Protein AF-A0A0V0XLT7-F1 (afdb_monomer)

Nearest PDB structures (foldseek):
  6m1y-assembly1_B  TM=7.446E-01  e=1.730E-56  Homo sapiens
  6kkr-assembly1_A  TM=8.829E-01  e=4.421E-25  Homo sapiens
  6ukn-assembly1_A  TM=8.684E-01  e=2.145E-23  Mus musculus
  6vwa-assembly1_A-2  TM=8.518E-01  e=2.299E-24  Caenorhabditis elegans
  6vw9-assembly1_A-2  TM=9.001E-01  e=5.705E-21  Caenorhabditis elegans

Sequence (869 aa):
LYSSLLQYLLHVLSFLSSLFTSARSYPVGDRLIKPNVLDFSNNISSWCSKAENGSIWSSYCTYDNDLSQVICDDYFNQSDVTVVPGIPGFSNTLLWENMAQNYMNYGDVTPNSPGNHRREVTQDLTTSFFILLAIFYPSVTGIFTGANMSGDLKNPHKSLPIGTIAAQITTSFIYLSLVLIFGGTMHGALLRDKYGESLRGDMVVALMGWPSKWVILIGSFTSTFGAALQCLCSAPRLLQSIAKDDVIPFLRIFGRVTRYNEPFNALLITTAVAEGAILIGGIDYIAPVVDFFFLMCYCFVNLVCAMQTLMNAPNWRPRYQLYHWSLSLLGALLCLFIMFATHWYYAIVYSLLQIEDDQNQHPKNWRPQLLVLLKMDEKRENVNAKMLQLAGQLKAGQGLTIVASIVEGDPGYVEDRKMAEAIKQDLKKQLKEAKVRGFINVVLCEHLSENISTLIQSIGIGGLRPNTVIVGWPSSWKDSVHQQDDDYWNFLDAVHRAATVDMCLLVPKGLPQFPEPGDRMQGTIDVWWIIHDGGLLVLLPFLLRQHKVWRQCKLRIFTVAQLHDNSVKMKEDLENWVYQLRINASVDVVELADSTISAYTYERTLMMEGRTRLALDLHLSSRQLLQEPQLLVDRHRSRPKSAKVDGSLADKSKGDCEQGNKLLQKSVTVPIDGYEKRMSLSLQHLKFYSAGKSAKAEPERVEKEKASVKEYDIEEEDDDRDETDGDDAEEEDIEEIYVEGESGKKNRNSSSTEMGKEGTENGSHFKGTSNESSRVRFAVDENRKDSRSTKFANLDQRKVRKMHTAMKLNKAIKDKSSLSQLVIVNLPRPPKLRQGLANYIEYLEALTEGLDRVLLVRGSGKEVITIYS

Radius of gyration: 47.1 Å; Cα contacts (8 Å, |Δi|>4): 971; chains: 1; bounding box: 87×83×184 Å

Foldseek 3Di:
DVVLVVVVVLVVVFLPDAQVLFFKFKDFAQFTWFCVLFDPPDDPVQRFDCDPVGSVVVVFWDQDPVVRDIDGDPSNVPTHIDIGRQFNFFDPVLLVVLVDDFFDAFQARGHPHHDDVVITQTDHHGDDPLLVVLLCLVLQDDLCVLVLCCVVDPCNLPCNVVVSVVVNVSSVVVVVVVVSRCSRGGHNSCVRRCQCSSRVRQDSVLSSGPPHSVVVVVVVVVVVVVVVVSCLQRQLVVLLVVLVVCPDVVSVLQVDADPVRGRVVSSVVVVVVVVVLVVVDDSSVSRNVVLLVRLVVLLVVLVVLLVCVVVVPVPDDDPDPPDDSVVSVVSNVVSLVSNCSNPVPVSVVVVVVPPPDDDDDDDLADDFAEEEEDEDDPPPVLLLLLSLLLVCLQQVQDAEYEYEYEDEDDPVDPVVVVVQVVVLVVVVVSNVVSVHDYHYYYHYDNDLLVVLLVCQPVDADDPGHGQEYEDEDDDCCPPVVPVVDVSLVSRLSNQQSCLVVLGKYKYKDQSVLHDGLVAADAEEEEQECEAQQQCVSVQRLLSSCVRRRCVNHAYEYEYEDEPQFPQVVLLVLVVVLCVVQVNRYHYHYDYDYCLLSVLPVVVRVVLVVVLVVLCVVVVDDPLLCSNGSNNRRVVRDDDPDPDDDDDDDDDDDDDDPDCPVPCVVVPPDDPPPPPVVPVVVVVVVPPPDDDDDDDDDDDDDDDDDDDDDDDDDDDDDDDDDDDDDDDDDDDDDDDDDDDPDDDDDDDDDDDDDDDDDDDDDDDDDDDDDDDDDDDDDDDDDPPVVVVVVVVVVVVVVVLVSLLVSLLVQLVVCCVPPLPGPEYEYEQRNQDPDPVRSVSRVSSVCSNCPNHNIYIHIDGSSNRHRSHND

Structure (mmCIF, N/CA/C/O backbone):
data_AF-A0A0V0XLT7-F1
#
_entry.id   AF-A0A0V0XLT7-F1
#
loop_
_atom_site.group_PDB
_atom_site.id
_atom_site.type_symbol
_atom_site.label_atom_id
_atom_site.label_alt_id
_atom_site.label_comp_id
_atom_site.label_asym_id
_atom_site.label_entity_id
_atom_site.label_seq_id
_atom_site.pdbx_PDB_ins_code
_atom_site.Cartn_x
_atom_site.Cartn_y
_atom_site.Cartn_z
_atom_site.occupancy
_atom_site.B_iso_or_equiv
_atom_site.auth_seq_id
_atom_site.auth_comp_id
_atom_site.auth_asym_id
_atom_site.auth_atom_id
_atom_site.pdbx_PDB_model_num
ATOM 1 N N . LEU A 1 1 ? 35.461 5.847 -18.952 1.00 36.78 1 LEU A N 1
ATOM 2 C CA . LEU A 1 1 ? 36.142 7.165 -18.976 1.00 36.78 1 LEU A CA 1
ATOM 3 C C . LEU A 1 1 ? 37.367 7.152 -19.885 1.00 36.78 1 LEU A C 1
ATOM 5 O O . LEU A 1 1 ? 37.138 7.401 -21.053 1.00 36.78 1 LEU A O 1
ATOM 9 N N . TYR A 1 2 ? 38.594 6.800 -19.467 1.00 28.77 2 TYR A N 1
ATOM 10 C CA . TYR A 1 2 ? 39.757 6.844 -20.388 1.00 28.77 2 TYR A CA 1
ATOM 11 C C . TYR A 1 2 ? 39.589 5.974 -21.651 1.00 28.77 2 TYR A C 1
ATOM 13 O O . TYR A 1 2 ? 39.738 6.487 -22.753 1.00 28.77 2 TYR A O 1
ATOM 21 N N . SER A 1 3 ? 39.167 4.709 -21.506 1.00 31.88 3 SER A N 1
ATOM 22 C CA . SER A 1 3 ? 38.790 3.851 -22.648 1.00 31.88 3 SER A CA 1
ATOM 23 C C . SER A 1 3 ? 37.706 4.505 -23.510 1.00 31.88 3 SER A C 1
ATOM 25 O O . SER A 1 3 ? 37.871 4.635 -24.711 1.00 31.88 3 SER A O 1
ATOM 27 N N . SER A 1 4 ? 36.623 4.978 -22.889 1.00 41.06 4 SER A N 1
ATOM 28 C CA . SER A 1 4 ? 35.464 5.584 -23.562 1.00 41.06 4 SER A CA 1
ATOM 29 C C . SER A 1 4 ? 35.808 6.858 -24.345 1.00 41.06 4 SER A C 1
ATOM 31 O O . SER A 1 4 ? 35.236 7.104 -25.397 1.00 41.06 4 SER A O 1
ATOM 33 N N . LEU A 1 5 ? 36.739 7.669 -23.837 1.00 36.44 5 LEU A N 1
ATOM 34 C CA . LEU A 1 5 ? 37.145 8.944 -24.431 1.00 36.44 5 LEU A CA 1
ATOM 35 C C . LEU A 1 5 ? 38.176 8.729 -25.551 1.00 36.44 5 LEU A C 1
ATOM 37 O O . LEU A 1 5 ? 38.115 9.408 -26.572 1.00 36.44 5 LEU A O 1
ATOM 41 N N . LEU A 1 6 ? 39.036 7.711 -25.420 1.00 36.50 6 LEU A N 1
ATOM 42 C CA . LEU A 1 6 ? 39.857 7.199 -26.521 1.00 36.50 6 LEU A CA 1
ATOM 43 C C . LEU A 1 6 ? 38.979 6.616 -27.642 1.00 36.50 6 LEU A C 1
ATOM 45 O O . LEU A 1 6 ? 39.237 6.859 -28.814 1.00 36.50 6 LEU A O 1
ATOM 49 N N . GLN A 1 7 ? 37.909 5.905 -27.282 1.00 45.72 7 GLN A N 1
ATOM 50 C CA . GLN A 1 7 ? 36.934 5.335 -28.214 1.00 45.72 7 GLN A CA 1
ATOM 51 C C . GLN A 1 7 ? 36.078 6.421 -28.882 1.00 45.72 7 GLN A C 1
ATOM 53 O O . GLN A 1 7 ? 35.756 6.292 -30.054 1.00 45.72 7 GLN A O 1
ATOM 58 N N . TYR A 1 8 ? 35.786 7.529 -28.192 1.00 48.22 8 TYR A N 1
ATOM 59 C CA . TYR A 1 8 ? 35.144 8.710 -28.780 1.00 48.22 8 TYR A CA 1
ATOM 60 C C . TYR A 1 8 ? 36.070 9.448 -29.760 1.00 48.22 8 TYR A C 1
ATOM 62 O O . TYR A 1 8 ? 35.645 9.786 -30.861 1.00 48.22 8 TYR A O 1
ATOM 70 N N . LEU A 1 9 ? 37.350 9.632 -29.410 1.00 38.97 9 LEU A N 1
ATOM 71 C CA . LEU A 1 9 ? 38.367 10.162 -30.329 1.00 38.97 9 LEU A CA 1
ATOM 72 C C . LEU A 1 9 ? 38.540 9.263 -31.559 1.00 38.97 9 LEU A C 1
ATOM 74 O O . LEU A 1 9 ? 38.545 9.768 -32.677 1.00 38.97 9 LEU A O 1
ATOM 78 N N . LEU A 1 10 ? 38.610 7.942 -31.367 1.00 42.56 10 LEU A N 1
ATOM 79 C CA . LEU A 1 10 ? 38.635 6.966 -32.457 1.00 42.56 10 LEU A CA 1
ATOM 80 C C . LEU A 1 10 ? 37.351 7.008 -33.291 1.00 42.56 10 LEU A C 1
ATOM 82 O O . LEU A 1 10 ? 37.459 6.986 -34.508 1.00 42.56 10 LEU A O 1
ATOM 86 N N . HIS A 1 11 ? 36.164 7.145 -32.691 1.00 51.47 11 HIS A N 1
ATOM 87 C CA . HIS A 1 11 ? 34.913 7.285 -33.440 1.00 51.47 11 HIS A CA 1
ATOM 88 C C . HIS A 1 11 ? 34.909 8.550 -34.303 1.00 51.47 11 HIS A C 1
ATOM 90 O O . HIS A 1 11 ? 34.746 8.439 -35.515 1.00 51.47 11 HIS A O 1
ATOM 96 N N . VAL A 1 12 ? 35.161 9.728 -33.722 1.00 48.09 12 VAL A N 1
ATOM 97 C CA . VAL A 1 12 ? 35.169 11.008 -34.457 1.00 48.09 12 VAL A CA 1
ATOM 98 C C . VAL A 1 12 ? 36.240 11.031 -35.556 1.00 48.09 12 VAL A C 1
ATOM 100 O O . VAL A 1 12 ? 35.976 11.533 -36.645 1.00 48.09 12 VAL A O 1
ATOM 103 N N . LEU A 1 13 ? 37.416 10.438 -35.319 1.00 42.22 13 LEU A N 1
ATOM 104 C CA . LEU A 1 13 ? 38.449 10.281 -36.351 1.00 42.22 13 LEU A CA 1
ATOM 105 C C . LEU A 1 13 ? 38.097 9.207 -37.393 1.00 42.22 13 LEU A C 1
ATOM 107 O O . LEU A 1 13 ? 38.554 9.306 -38.529 1.00 42.22 13 LEU A O 1
ATOM 111 N N . SER A 1 14 ? 37.291 8.199 -37.041 1.00 47.53 14 SER A N 1
ATOM 112 C CA . SER A 1 14 ? 36.995 7.080 -37.942 1.00 47.53 14 SER A CA 1
ATOM 113 C C . SER A 1 14 ? 35.944 7.377 -39.012 1.00 47.53 14 SER A C 1
ATOM 115 O O . SER A 1 14 ? 35.975 6.720 -40.043 1.00 47.53 14 SER A O 1
ATOM 117 N N . PHE A 1 15 ? 35.065 8.367 -38.811 1.00 52.28 15 PHE A N 1
ATOM 118 C CA . PHE A 1 15 ? 33.992 8.726 -39.756 1.00 52.28 15 PHE A CA 1
ATOM 119 C C . PHE A 1 15 ? 34.430 9.670 -40.899 1.00 52.28 15 PHE A C 1
ATOM 121 O O . PHE A 1 15 ? 33.603 10.093 -41.708 1.00 52.28 15 PHE A O 1
ATOM 128 N N . LEU A 1 16 ? 35.720 10.014 -41.000 1.00 50.41 16 LEU A N 1
ATOM 129 C CA . LEU A 1 16 ? 36.264 10.883 -42.054 1.00 50.41 16 LEU A CA 1
ATOM 130 C C . LEU A 1 16 ? 36.495 10.116 -43.372 1.00 50.41 16 LEU A C 1
ATOM 132 O O . LEU A 1 16 ? 37.629 9.890 -43.797 1.00 50.41 16 LEU A O 1
ATOM 136 N N . SER A 1 17 ? 35.411 9.740 -44.056 1.00 50.38 17 SER A N 1
ATOM 137 C CA . SER A 1 17 ? 35.487 9.214 -45.423 1.00 50.38 17 SER A CA 1
ATOM 138 C C . SER A 1 17 ? 35.945 10.307 -46.395 1.00 50.38 17 SER A C 1
ATOM 140 O O . SER A 1 17 ? 35.253 11.309 -46.580 1.00 50.38 17 SER A O 1
ATOM 142 N N . SER A 1 18 ? 37.085 10.113 -47.064 1.00 50.75 18 SER A N 1
ATOM 143 C CA . SER A 1 18 ? 37.501 11.016 -48.144 1.00 50.75 18 SER A CA 1
ATOM 144 C C . SER A 1 18 ? 36.585 10.867 -49.366 1.00 50.75 18 SER A C 1
ATOM 146 O O . SER A 1 18 ? 36.135 9.757 -49.671 1.00 50.75 18 SER A O 1
ATOM 148 N N . LEU A 1 19 ? 36.371 11.956 -50.117 1.00 50.56 19 LEU A N 1
ATOM 149 C CA . LEU A 1 19 ? 35.536 11.963 -51.331 1.00 50.56 19 LEU A CA 1
ATOM 150 C C . LEU A 1 19 ? 35.956 10.892 -52.362 1.00 50.56 19 LEU A C 1
ATOM 152 O O . LEU A 1 19 ? 35.127 10.387 -53.113 1.00 50.56 19 LEU A O 1
ATOM 156 N N . PHE A 1 20 ? 37.245 10.537 -52.386 1.00 47.31 20 PHE A N 1
ATOM 157 C CA . PHE A 1 20 ? 37.838 9.576 -53.321 1.00 47.31 20 PHE A CA 1
ATOM 158 C C . PHE A 1 20 ? 37.657 8.107 -52.913 1.00 47.31 20 PHE A C 1
ATOM 160 O O . PHE A 1 20 ? 37.746 7.228 -53.766 1.00 47.31 20 PHE A O 1
ATOM 167 N N . THR A 1 21 ? 37.398 7.832 -51.633 1.00 57.19 2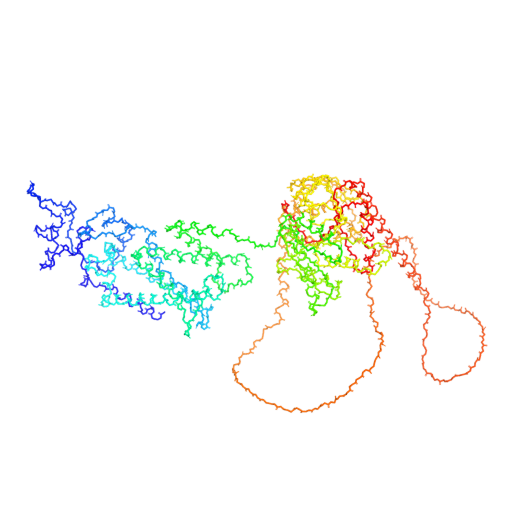1 THR A N 1
ATOM 168 C CA . THR A 1 21 ? 37.197 6.474 -51.087 1.00 57.19 21 THR A CA 1
ATOM 169 C C . THR A 1 21 ? 35.723 6.114 -50.886 1.00 57.19 21 THR A C 1
ATOM 171 O O . THR A 1 21 ? 35.419 5.013 -50.438 1.00 57.19 21 THR A O 1
ATOM 174 N N . SER A 1 22 ? 34.808 7.039 -51.184 1.00 64.25 22 SER A N 1
ATOM 175 C CA . SER A 1 22 ? 33.370 6.872 -50.968 1.00 64.25 22 SER A CA 1
ATOM 176 C C . SER A 1 22 ? 32.734 5.901 -51.969 1.00 64.25 22 SER A C 1
ATOM 178 O O . SER A 1 22 ? 33.024 5.940 -53.169 1.00 64.25 22 SER A O 1
ATOM 180 N N . ALA A 1 23 ? 31.833 5.042 -51.484 1.00 67.94 23 ALA A N 1
ATOM 181 C CA . ALA A 1 23 ? 31.041 4.163 -52.337 1.00 67.94 23 ALA A CA 1
ATOM 182 C C . ALA A 1 23 ? 30.078 4.993 -53.207 1.00 67.94 23 ALA A C 1
ATOM 184 O O . ALA A 1 23 ? 29.431 5.926 -52.727 1.00 67.94 23 ALA A O 1
ATOM 185 N N . ARG A 1 24 ? 29.987 4.669 -54.501 1.00 76.56 24 ARG A N 1
ATOM 186 C CA . ARG A 1 24 ? 29.128 5.388 -55.453 1.00 76.56 24 ARG A CA 1
ATOM 187 C C . ARG A 1 24 ? 27.740 4.764 -55.498 1.00 76.56 24 ARG A C 1
ATOM 189 O O . ARG A 1 24 ? 27.619 3.549 -55.614 1.00 76.56 24 ARG A O 1
ATOM 196 N N . SER A 1 25 ? 26.730 5.622 -55.459 1.00 76.75 25 SER A N 1
ATOM 197 C CA . SER A 1 25 ? 25.330 5.284 -55.698 1.00 76.75 25 SER A CA 1
ATOM 198 C C . SER A 1 25 ? 24.902 5.772 -57.084 1.00 76.75 25 SER A C 1
ATOM 200 O O . SER A 1 25 ? 25.483 6.714 -57.635 1.00 76.75 25 SER A O 1
ATOM 202 N N . TYR A 1 26 ? 23.894 5.111 -57.645 1.00 77.06 26 TYR A N 1
ATOM 203 C CA . TYR A 1 26 ? 23.425 5.329 -59.011 1.00 77.06 26 TYR A CA 1
ATOM 204 C C . TYR A 1 26 ? 21.916 5.618 -59.005 1.00 77.06 26 TYR A C 1
ATOM 206 O O . TYR A 1 26 ? 21.124 4.698 -59.212 1.00 77.06 26 TYR A O 1
ATOM 214 N N . PRO A 1 27 ? 21.498 6.852 -58.673 1.00 79.19 27 PRO A N 1
ATOM 215 C CA . PRO A 1 27 ? 20.092 7.232 -58.699 1.00 79.19 27 PRO A CA 1
ATOM 216 C C . PRO A 1 27 ? 19.578 7.581 -60.110 1.00 79.19 27 PRO A C 1
ATOM 218 O O . PRO A 1 27 ? 20.295 8.143 -60.944 1.00 79.19 27 PRO A O 1
ATOM 221 N N . VAL A 1 28 ? 18.295 7.289 -60.341 1.00 78.94 28 VAL A N 1
ATOM 222 C CA . VAL A 1 28 ? 17.458 7.883 -61.401 1.00 78.94 28 VAL A CA 1
ATOM 223 C C . VAL A 1 28 ? 16.572 8.914 -60.704 1.00 78.94 28 VAL A C 1
ATOM 225 O O . VAL A 1 28 ? 15.707 8.541 -59.909 1.00 78.94 28 VAL A O 1
ATOM 228 N N . GLY A 1 29 ? 16.829 10.205 -60.929 1.00 81.81 29 GLY A N 1
ATOM 229 C CA . GLY A 1 29 ? 16.233 11.281 -60.132 1.00 81.81 29 GLY A CA 1
ATOM 230 C C . GLY A 1 29 ? 16.504 11.089 -58.635 1.00 81.81 29 GLY A C 1
ATOM 231 O O . GLY A 1 29 ? 17.655 11.046 -58.211 1.00 81.81 29 GLY A O 1
ATOM 232 N N . ASP A 1 30 ? 15.435 10.909 -57.857 1.00 78.56 30 ASP A N 1
ATOM 233 C CA . ASP A 1 30 ? 15.488 10.696 -56.401 1.00 78.56 30 ASP A CA 1
ATOM 234 C C . ASP A 1 30 ? 15.433 9.208 -55.993 1.00 78.56 30 ASP A C 1
ATOM 236 O O . ASP A 1 30 ? 15.445 8.881 -54.801 1.00 78.56 30 ASP A O 1
ATOM 240 N N . ARG A 1 31 ? 15.335 8.282 -56.960 1.00 86.12 31 ARG A N 1
ATOM 241 C CA . ARG A 1 31 ? 15.163 6.842 -56.710 1.00 86.12 31 ARG A CA 1
ATOM 242 C C . ARG A 1 31 ? 16.490 6.093 -56.778 1.00 86.12 31 ARG A C 1
ATOM 244 O O . ARG A 1 31 ? 17.187 6.139 -57.791 1.00 86.12 31 ARG A O 1
ATOM 251 N N . LEU A 1 32 ? 16.812 5.340 -55.724 1.00 85.62 32 LEU A N 1
ATOM 252 C CA . LEU A 1 32 ? 17.970 4.441 -55.700 1.00 85.62 32 LEU A CA 1
ATOM 253 C C . LEU A 1 32 ? 17.684 3.135 -56.453 1.00 85.62 32 LEU A C 1
ATOM 255 O O . LEU A 1 32 ? 16.670 2.476 -56.219 1.00 85.62 32 LEU A O 1
ATOM 259 N N . ILE A 1 33 ? 18.620 2.746 -57.320 1.00 86.06 33 ILE A N 1
ATOM 260 C CA . ILE A 1 33 ? 18.563 1.526 -58.134 1.00 86.06 33 ILE A CA 1
ATOM 261 C C . ILE A 1 33 ? 19.381 0.415 -57.465 1.00 86.06 33 ILE A C 1
ATOM 263 O O . ILE A 1 33 ? 20.447 0.666 -56.894 1.00 86.06 33 ILE A O 1
ATOM 267 N N . LYS A 1 34 ? 18.922 -0.835 -57.579 1.00 85.12 34 LYS A N 1
ATOM 268 C CA . LYS A 1 34 ? 19.691 -2.016 -57.170 1.00 85.12 34 LYS A CA 1
ATOM 269 C C . LYS A 1 34 ? 20.833 -2.283 -58.170 1.00 85.12 34 LYS A C 1
ATOM 271 O O . LYS A 1 34 ? 20.585 -2.350 -59.374 1.00 85.12 34 LYS A O 1
ATOM 276 N N . PRO A 1 35 ? 22.074 -2.536 -57.720 1.00 75.44 35 PRO A N 1
ATOM 277 C CA . PRO A 1 35 ? 23.236 -2.716 -58.591 1.00 75.44 35 PRO A CA 1
ATOM 278 C C . PRO A 1 35 ? 23.155 -3.976 -59.463 1.00 75.44 35 PRO A C 1
ATOM 280 O O . PRO A 1 35 ? 23.886 -4.069 -60.439 1.00 75.44 35 PRO A O 1
ATOM 283 N N . ASN A 1 36 ? 22.252 -4.916 -59.166 1.00 72.19 36 ASN A N 1
ATOM 284 C CA . ASN A 1 36 ? 21.985 -6.087 -60.009 1.00 72.19 36 ASN A CA 1
ATOM 285 C C . ASN A 1 36 ? 21.353 -5.722 -61.369 1.00 72.19 36 ASN A C 1
ATOM 287 O O . ASN A 1 36 ? 21.344 -6.550 -62.274 1.00 72.19 36 ASN A O 1
ATOM 291 N N . VAL A 1 37 ? 20.827 -4.500 -61.509 1.00 72.88 37 VAL A N 1
ATOM 292 C CA . VAL A 1 37 ? 20.315 -3.933 -62.770 1.00 72.88 37 VAL A CA 1
ATOM 293 C C . VAL A 1 37 ? 21.447 -3.324 -63.615 1.00 72.88 37 VAL A C 1
ATOM 295 O O . VAL A 1 37 ? 21.259 -3.035 -64.791 1.00 72.88 37 VAL A O 1
ATOM 298 N N . LEU A 1 38 ? 22.634 -3.121 -63.031 1.00 71.38 38 LEU A N 1
ATOM 299 C CA . LEU A 1 38 ? 23.757 -2.427 -63.658 1.00 71.38 38 LEU A CA 1
ATOM 300 C C . LEU A 1 38 ? 24.786 -3.428 -64.190 1.00 71.38 38 LEU A C 1
ATOM 302 O O . LEU A 1 38 ? 25.390 -4.190 -63.433 1.00 71.38 38 LEU A O 1
ATOM 306 N N . ASP A 1 39 ? 25.040 -3.382 -65.496 1.00 65.56 39 ASP A N 1
ATOM 307 C CA . ASP A 1 39 ? 26.125 -4.152 -66.108 1.00 65.56 39 ASP A CA 1
ATOM 308 C C . ASP A 1 39 ? 27.479 -3.451 -65.903 1.00 65.56 39 ASP A C 1
ATOM 310 O O . ASP A 1 39 ? 27.832 -2.508 -66.613 1.00 65.56 39 ASP A O 1
ATOM 314 N N . PHE A 1 40 ? 28.252 -3.939 -64.929 1.00 64.88 40 PHE A N 1
ATOM 315 C CA . PHE A 1 40 ? 29.588 -3.435 -64.596 1.00 64.88 40 PHE A CA 1
ATOM 316 C C . PHE A 1 40 ? 30.711 -3.909 -65.546 1.00 64.88 40 PHE A C 1
ATOM 318 O O . PHE A 1 40 ? 31.878 -3.632 -65.268 1.00 64.88 40 PHE A O 1
ATOM 325 N N . SER A 1 41 ? 30.412 -4.636 -66.631 1.00 58.34 41 SER A N 1
ATOM 326 C CA . SER A 1 41 ? 31.438 -5.195 -67.534 1.00 58.34 41 SER A CA 1
ATOM 327 C C . SER A 1 41 ? 32.079 -4.167 -68.480 1.00 58.34 41 SER A C 1
ATOM 329 O O . SER A 1 41 ? 33.239 -4.322 -68.864 1.00 58.34 41 SER A O 1
ATOM 331 N N . ASN A 1 42 ? 31.343 -3.109 -68.833 1.00 57.81 42 ASN A N 1
ATOM 332 C CA . ASN A 1 42 ? 31.775 -2.073 -69.775 1.00 57.81 42 ASN A CA 1
ATOM 333 C C . ASN A 1 42 ? 32.411 -0.849 -69.079 1.00 57.81 42 ASN A C 1
ATOM 335 O O . ASN A 1 42 ? 32.668 -0.849 -67.878 1.00 57.81 42 ASN A O 1
ATOM 339 N N . ASN A 1 43 ? 32.713 0.207 -69.839 1.00 59.00 43 ASN A N 1
ATOM 340 C CA . ASN A 1 43 ? 33.399 1.408 -69.346 1.00 59.00 43 ASN A CA 1
ATOM 341 C C . ASN A 1 43 ? 32.545 2.195 -68.323 1.00 59.00 43 ASN A C 1
ATOM 343 O O . ASN A 1 43 ? 31.328 2.270 -68.479 1.00 59.00 43 ASN A O 1
ATOM 347 N N . ILE A 1 44 ? 33.164 2.861 -67.336 1.00 57.78 44 ILE A N 1
ATOM 348 C CA . ILE A 1 44 ? 32.462 3.531 -66.209 1.00 57.78 44 ILE A CA 1
ATOM 349 C C . ILE A 1 44 ? 31.389 4.538 -66.676 1.00 57.78 44 ILE A C 1
ATOM 351 O O . ILE A 1 44 ? 30.345 4.680 -66.044 1.00 57.78 44 ILE A O 1
ATOM 355 N N . SER A 1 45 ? 31.623 5.222 -67.799 1.00 54.28 45 SER A N 1
ATOM 356 C CA . SER A 1 45 ? 30.690 6.184 -68.405 1.00 54.28 45 SER A CA 1
ATOM 357 C C . SER A 1 45 ? 29.467 5.553 -69.087 1.00 54.28 45 SER A C 1
ATOM 359 O O . SER A 1 45 ? 28.520 6.268 -69.394 1.00 54.28 45 SER A O 1
ATOM 361 N N . SER A 1 46 ? 29.464 4.237 -69.324 1.00 57.56 46 SER A N 1
ATOM 362 C CA . SER A 1 46 ? 28.337 3.515 -69.936 1.00 57.56 46 SER A CA 1
ATOM 363 C C . SER A 1 46 ? 27.316 2.997 -68.916 1.00 57.56 46 SER A C 1
ATOM 365 O O . SER A 1 46 ? 26.152 2.816 -69.267 1.00 57.56 46 SER A O 1
ATOM 367 N N . TRP A 1 47 ? 27.717 2.824 -67.648 1.00 62.22 47 TRP A N 1
ATOM 368 C CA . TRP A 1 47 ? 26.881 2.239 -66.586 1.00 62.22 47 TRP A CA 1
ATOM 369 C C . TRP A 1 47 ? 25.667 3.094 -66.200 1.00 62.22 47 TRP A C 1
ATOM 371 O O . TRP A 1 47 ? 24.662 2.552 -65.755 1.00 62.22 47 TRP A O 1
ATOM 381 N N . CYS A 1 48 ? 25.755 4.415 -66.383 1.00 65.50 48 CYS A N 1
ATOM 382 C CA . CYS A 1 48 ? 24.696 5.377 -66.071 1.00 65.50 48 CYS A CA 1
ATOM 383 C C . CYS A 1 48 ? 24.442 6.309 -67.255 1.00 65.50 48 CYS A C 1
ATOM 385 O O . CYS A 1 48 ? 24.780 7.490 -67.228 1.00 65.50 48 CYS A O 1
ATOM 387 N N . SER A 1 49 ? 23.852 5.759 -68.313 1.00 70.50 49 SER A N 1
ATOM 388 C CA . SER A 1 49 ? 23.413 6.519 -69.481 1.00 70.50 49 SER A CA 1
ATOM 389 C C . SER A 1 49 ? 22.015 6.074 -69.914 1.00 70.50 49 SER A C 1
ATOM 391 O O . SER A 1 49 ? 21.669 4.900 -69.786 1.00 70.50 49 SER A O 1
ATOM 393 N N . LYS A 1 50 ? 21.215 6.998 -70.463 1.00 74.62 50 LYS A N 1
ATOM 394 C CA . LYS A 1 50 ? 19.918 6.695 -71.103 1.00 74.62 50 LYS A CA 1
ATOM 395 C C . LYS A 1 50 ? 20.077 6.104 -72.519 1.00 74.62 50 LYS A C 1
ATOM 397 O O . LYS A 1 50 ? 19.175 6.231 -73.339 1.00 74.62 50 LYS A O 1
ATOM 402 N N . ALA A 1 51 ? 21.234 5.522 -72.840 1.00 73.25 51 ALA A N 1
ATOM 403 C CA . ALA A 1 51 ? 21.504 4.981 -74.166 1.00 73.25 51 ALA A CA 1
ATOM 404 C C . ALA A 1 51 ? 20.602 3.773 -74.464 1.00 73.25 51 ALA A C 1
ATOM 406 O O . ALA A 1 51 ? 20.426 2.896 -73.615 1.00 73.25 51 ALA A O 1
ATOM 407 N N . GLU A 1 52 ? 20.068 3.717 -75.684 1.00 67.06 52 GLU A N 1
ATOM 408 C CA . GLU A 1 52 ? 19.322 2.560 -76.183 1.00 67.06 52 GLU A CA 1
ATOM 409 C C . GLU A 1 52 ? 20.197 1.295 -76.096 1.00 67.06 52 GLU A C 1
ATOM 411 O O . GLU A 1 52 ? 21.398 1.336 -76.372 1.00 67.06 52 GLU A O 1
ATOM 416 N N . ASN A 1 53 ? 19.602 0.175 -75.673 1.00 68.12 53 ASN A N 1
ATOM 417 C CA . ASN A 1 53 ? 20.283 -1.079 -75.299 1.00 68.12 53 ASN A CA 1
ATOM 418 C C . ASN A 1 53 ? 21.201 -1.025 -74.052 1.00 68.12 53 ASN A C 1
ATOM 420 O O . ASN A 1 53 ? 21.897 -2.001 -73.769 1.00 68.12 53 ASN A O 1
ATOM 424 N N . GLY A 1 54 ? 21.191 0.055 -73.262 1.00 72.50 54 GLY A N 1
ATOM 425 C CA . GLY A 1 54 ? 21.833 0.082 -71.941 1.00 72.50 54 GLY A CA 1
ATOM 426 C C . GLY A 1 54 ? 21.143 -0.833 -70.914 1.00 72.50 54 GLY A C 1
ATOM 427 O O . GLY A 1 54 ? 19.944 -1.092 -71.006 1.00 72.50 54 GLY A O 1
ATOM 428 N N . SER A 1 55 ? 21.877 -1.285 -69.891 1.00 74.75 55 SER A N 1
ATOM 429 C CA . SER A 1 55 ? 21.347 -2.167 -68.830 1.00 74.75 55 SER A CA 1
ATOM 430 C C . SER A 1 55 ? 20.258 -1.504 -67.972 1.00 74.75 55 SER A C 1
ATOM 432 O O . SER A 1 55 ? 19.234 -2.118 -67.687 1.00 74.75 55 SER A O 1
ATOM 434 N N . ILE A 1 56 ? 20.407 -0.213 -67.649 1.00 78.75 56 ILE A N 1
ATOM 435 C CA . ILE A 1 56 ? 19.321 0.576 -67.041 1.00 78.75 56 ILE A CA 1
ATOM 436 C C . ILE A 1 56 ? 18.143 0.707 -68.016 1.00 78.75 56 ILE A C 1
ATOM 438 O O . ILE A 1 56 ? 17.002 0.469 -67.626 1.00 78.75 56 ILE A O 1
ATOM 442 N N . TRP A 1 57 ? 18.403 1.051 -69.282 1.00 80.00 57 TRP A N 1
ATOM 443 C CA . TRP A 1 57 ? 17.363 1.271 -70.294 1.00 80.00 57 TRP A CA 1
ATOM 444 C C . TRP A 1 57 ? 16.474 0.030 -70.477 1.00 80.00 57 TRP A C 1
ATOM 446 O O . TRP A 1 57 ? 15.255 0.152 -70.430 1.00 80.00 57 TRP A O 1
ATOM 456 N N . SER A 1 58 ? 17.051 -1.176 -70.537 1.00 77.69 58 SER A N 1
ATOM 457 C CA . SER A 1 58 ? 16.290 -2.435 -70.642 1.00 77.69 58 SER A CA 1
ATOM 458 C C . SER A 1 58 ? 15.458 -2.798 -69.399 1.00 77.69 58 SER A C 1
ATOM 460 O O . SER A 1 58 ? 14.633 -3.709 -69.461 1.00 77.69 58 SER A O 1
ATOM 462 N N . SER A 1 59 ? 15.639 -2.092 -68.276 1.00 78.94 59 SER A N 1
ATOM 463 C CA . SER A 1 59 ? 14.852 -2.264 -67.042 1.00 78.94 59 SER A CA 1
ATOM 464 C C . SER A 1 59 ? 13.716 -1.242 -66.865 1.00 78.94 59 SER A C 1
ATOM 466 O O . SER A 1 59 ? 12.821 -1.454 -66.040 1.00 78.94 59 SER A O 1
ATOM 468 N N . TYR A 1 60 ? 13.740 -0.148 -67.635 1.00 82.81 60 TYR A N 1
ATOM 469 C CA . TYR A 1 60 ? 12.729 0.920 -67.622 1.00 82.81 60 TYR A CA 1
ATOM 470 C C . TYR A 1 60 ? 11.970 1.063 -68.950 1.00 82.81 60 TYR A C 1
ATOM 472 O O . TYR A 1 60 ? 10.920 1.703 -68.967 1.00 82.81 60 TYR A O 1
ATOM 480 N N . CYS A 1 61 ? 12.462 0.465 -70.037 1.00 83.19 61 CYS A N 1
ATOM 481 C CA . CYS A 1 61 ? 11.847 0.483 -71.360 1.00 83.19 61 CYS A CA 1
ATOM 482 C C . CYS A 1 61 ? 11.619 -0.939 -71.886 1.00 83.19 61 CYS A C 1
ATOM 484 O O . CYS A 1 61 ? 12.500 -1.796 -71.809 1.00 83.19 61 CYS A O 1
ATOM 486 N N . THR A 1 62 ? 10.448 -1.172 -72.473 1.00 80.56 62 THR A N 1
ATOM 487 C CA . THR A 1 62 ? 10.079 -2.418 -73.154 1.00 80.56 62 THR A CA 1
ATOM 488 C C . THR A 1 62 ? 9.726 -2.135 -74.609 1.00 80.56 62 THR A C 1
ATOM 490 O O . THR A 1 62 ? 9.048 -1.153 -74.909 1.00 80.56 62 THR A O 1
ATOM 493 N N . TYR A 1 63 ? 10.165 -3.007 -75.516 1.00 77.31 63 TYR A N 1
ATOM 494 C CA . TYR A 1 63 ? 9.755 -2.951 -76.917 1.00 77.31 63 TYR A CA 1
ATOM 495 C C . TYR A 1 63 ? 8.392 -3.628 -77.080 1.00 77.31 63 TYR A C 1
ATOM 497 O O . TYR A 1 63 ? 8.262 -4.812 -76.761 1.00 77.31 63 TYR A O 1
ATOM 505 N N . ASP A 1 64 ? 7.391 -2.891 -77.561 1.00 74.69 64 ASP A N 1
ATOM 506 C CA . ASP A 1 64 ? 6.087 -3.464 -77.886 1.00 74.69 64 ASP A CA 1
ATOM 507 C C . ASP A 1 64 ? 6.079 -3.941 -79.346 1.00 74.69 64 ASP A C 1
ATOM 509 O O . ASP A 1 64 ? 6.163 -3.146 -80.289 1.00 74.69 64 ASP A O 1
ATOM 513 N N . ASN A 1 65 ? 5.988 -5.262 -79.519 1.00 71.06 65 ASN A N 1
ATOM 514 C CA . ASN A 1 65 ? 5.985 -5.911 -80.827 1.00 71.06 65 ASN A CA 1
ATOM 515 C C . ASN A 1 65 ? 4.745 -5.556 -81.665 1.00 71.06 65 ASN A C 1
ATOM 517 O O . ASN A 1 65 ? 4.837 -5.580 -82.892 1.00 71.06 65 ASN A O 1
ATOM 521 N N . ASP A 1 66 ? 3.615 -5.213 -81.036 1.00 70.62 66 ASP A N 1
ATOM 522 C CA . ASP A 1 66 ? 2.356 -4.940 -81.742 1.00 70.62 66 ASP A CA 1
ATOM 523 C C . ASP A 1 66 ? 2.284 -3.490 -82.255 1.00 70.62 66 ASP A C 1
ATOM 525 O O . ASP A 1 66 ? 1.666 -3.219 -83.287 1.00 70.62 66 ASP A O 1
ATOM 529 N N . LEU A 1 67 ? 2.955 -2.554 -81.572 1.00 68.62 67 LEU A N 1
ATOM 530 C CA . LEU A 1 67 ? 2.975 -1.125 -81.921 1.00 68.62 67 LEU A CA 1
ATOM 531 C C . LEU A 1 67 ? 4.257 -0.670 -82.637 1.00 68.62 67 LEU A C 1
ATOM 533 O O . LEU A 1 67 ? 4.300 0.451 -83.142 1.00 68.62 67 LEU A O 1
ATOM 537 N N . SER A 1 68 ? 5.297 -1.513 -82.706 1.00 69.31 68 SER A N 1
ATOM 538 C CA . SER A 1 68 ? 6.628 -1.154 -83.238 1.00 69.31 68 SER A CA 1
ATOM 539 C C . SER A 1 68 ? 7.262 0.065 -82.544 1.00 69.31 68 SER A C 1
ATOM 541 O O . SER A 1 68 ? 8.072 0.783 -83.137 1.00 69.31 68 SER A O 1
ATOM 543 N N . GLN A 1 69 ? 6.880 0.321 -81.289 1.00 74.56 69 GLN A N 1
ATOM 544 C CA . GLN A 1 69 ? 7.281 1.486 -80.502 1.00 74.56 69 GLN A CA 1
ATOM 545 C C . GLN A 1 69 ? 7.934 1.058 -79.184 1.00 74.56 69 GLN A C 1
ATOM 547 O O . GLN A 1 69 ? 7.594 0.036 -78.587 1.00 74.56 69 GLN A O 1
ATOM 552 N N . VAL A 1 70 ? 8.885 1.872 -78.725 1.00 78.19 70 VAL A N 1
ATOM 553 C CA . VAL A 1 70 ? 9.499 1.723 -77.404 1.00 78.19 70 VAL A CA 1
ATOM 554 C C . VAL A 1 70 ? 8.582 2.378 -76.377 1.00 78.19 70 VAL A C 1
ATOM 556 O O . VAL A 1 70 ? 8.337 3.581 -76.448 1.00 78.19 70 VAL A O 1
ATOM 559 N N . ILE A 1 71 ? 8.111 1.600 -75.405 1.00 80.06 71 ILE A N 1
ATOM 560 C CA . ILE A 1 71 ? 7.347 2.105 -74.263 1.00 80.06 71 ILE A CA 1
ATOM 561 C C . ILE A 1 71 ? 8.303 2.174 -73.069 1.00 80.06 71 ILE A C 1
ATOM 563 O O . ILE A 1 71 ? 8.775 1.146 -72.586 1.00 80.06 71 ILE A O 1
ATOM 567 N N . CYS A 1 72 ? 8.608 3.389 -72.615 1.00 81.50 72 CYS A N 1
ATOM 568 C CA . CYS A 1 72 ? 9.430 3.653 -71.432 1.00 81.50 72 CYS A CA 1
ATOM 569 C C . CYS A 1 72 ? 8.572 4.170 -70.274 1.00 81.50 72 CYS A C 1
ATOM 571 O O . CYS A 1 72 ? 7.585 4.866 -70.493 1.00 81.50 72 CYS A O 1
ATOM 573 N N . ASP A 1 73 ? 8.993 3.875 -69.045 1.00 83.19 73 ASP A N 1
ATOM 574 C CA . ASP A 1 73 ? 8.436 4.442 -67.814 1.00 83.19 73 ASP A CA 1
ATOM 575 C C . ASP A 1 73 ? 8.500 5.985 -67.843 1.00 83.19 73 ASP A C 1
ATOM 577 O O . ASP A 1 73 ? 9.573 6.568 -68.043 1.00 83.19 73 ASP A O 1
ATOM 581 N N . ASP A 1 74 ? 7.362 6.655 -67.628 1.00 81.88 74 ASP A N 1
ATOM 582 C CA . ASP A 1 74 ? 7.254 8.122 -67.655 1.00 81.88 74 ASP A CA 1
ATOM 583 C C . ASP A 1 74 ? 8.253 8.797 -66.705 1.00 81.88 74 ASP A C 1
ATOM 585 O O . ASP A 1 74 ? 8.825 9.842 -67.035 1.00 81.88 74 ASP A O 1
ATOM 589 N N . TYR A 1 75 ? 8.523 8.178 -65.548 1.00 83.25 75 TYR A N 1
ATOM 590 C CA . TYR A 1 75 ? 9.492 8.692 -64.583 1.00 83.25 75 TYR A CA 1
ATOM 591 C C . TYR A 1 75 ? 10.921 8.663 -65.144 1.00 83.25 75 TYR A C 1
ATOM 593 O O . TYR A 1 75 ? 11.681 9.614 -64.955 1.00 83.25 75 TYR A O 1
ATOM 601 N N . PHE A 1 76 ? 11.289 7.607 -65.877 1.00 84.12 76 PHE A N 1
ATOM 602 C CA . PHE A 1 76 ? 12.622 7.449 -66.470 1.00 84.12 76 PHE A CA 1
ATOM 603 C C . PHE A 1 76 ? 12.868 8.435 -67.620 1.00 84.12 76 PHE A C 1
ATOM 605 O O . PHE A 1 76 ? 13.978 8.948 -67.779 1.00 84.12 76 PHE A O 1
ATOM 612 N N . ASN A 1 77 ? 11.827 8.767 -68.387 1.00 83.56 77 ASN A N 1
ATOM 613 C CA . ASN A 1 77 ? 11.914 9.817 -69.399 1.00 83.56 77 ASN A CA 1
ATOM 614 C C . ASN A 1 77 ? 12.176 11.191 -68.758 1.00 83.56 77 ASN A C 1
ATOM 616 O O . ASN A 1 77 ? 13.084 11.899 -69.198 1.00 83.56 77 ASN A O 1
ATOM 620 N N . GLN A 1 78 ? 11.445 11.534 -67.691 1.00 84.88 78 GLN A N 1
ATOM 621 C CA . GLN A 1 78 ? 11.483 12.857 -67.048 1.00 84.88 78 GLN A CA 1
ATOM 622 C C . GLN A 1 78 ? 12.698 13.106 -66.135 1.00 84.88 78 GLN A C 1
ATOM 624 O O . GLN A 1 78 ? 13.094 14.256 -65.971 1.00 84.88 78 GLN A O 1
ATOM 629 N N . SER A 1 79 ? 13.279 12.067 -65.526 1.00 85.31 79 SER A N 1
ATOM 630 C CA . SER A 1 79 ? 14.339 12.203 -64.511 1.00 85.31 79 SER A CA 1
ATOM 631 C C . SER A 1 79 ? 15.739 11.912 -65.054 1.00 85.31 79 SER A C 1
ATOM 633 O O . SER A 1 79 ? 15.918 11.031 -65.893 1.00 85.31 79 SER A O 1
ATOM 635 N N . ASP A 1 80 ? 16.755 12.634 -64.581 1.00 83.25 80 ASP A N 1
ATOM 636 C CA . ASP A 1 80 ? 18.140 12.422 -65.013 1.00 83.25 80 ASP A CA 1
ATOM 637 C C . ASP A 1 80 ? 18.825 11.272 -64.263 1.00 83.25 80 ASP A C 1
ATOM 639 O O . ASP A 1 80 ? 18.597 11.040 -63.074 1.00 83.25 80 ASP A O 1
ATOM 643 N N . VAL A 1 81 ? 19.704 10.556 -64.970 1.00 80.00 81 VAL A N 1
ATOM 644 C CA . VAL A 1 81 ? 20.533 9.485 -64.401 1.00 80.00 81 VAL A CA 1
ATOM 645 C C . VAL A 1 81 ? 21.887 10.077 -64.039 1.00 80.00 81 VAL A C 1
ATOM 647 O O . VAL A 1 81 ? 22.604 10.561 -64.914 1.00 80.00 81 VAL A O 1
ATOM 650 N N . THR A 1 82 ? 22.253 10.042 -62.759 1.00 79.75 82 THR A N 1
ATOM 651 C CA . THR A 1 82 ? 23.510 10.633 -62.274 1.00 79.75 82 THR A CA 1
ATOM 652 C C . THR A 1 82 ? 24.319 9.635 -61.447 1.00 79.75 82 THR A C 1
ATOM 654 O O . THR A 1 82 ? 23.826 8.589 -61.028 1.00 79.75 82 THR A O 1
ATOM 657 N N . VAL A 1 83 ? 25.608 9.926 -61.249 1.00 78.62 83 VAL A N 1
ATOM 658 C CA . VAL A 1 83 ? 26.496 9.135 -60.385 1.00 78.62 83 VAL A CA 1
ATOM 659 C C . VAL A 1 83 ? 26.854 9.989 -59.180 1.00 78.62 83 VAL A C 1
ATOM 661 O O . VAL A 1 83 ? 27.559 10.988 -59.321 1.00 78.62 83 VAL A O 1
ATOM 664 N N . VAL A 1 84 ? 26.386 9.593 -57.998 1.00 79.69 84 VAL A N 1
ATOM 665 C CA . VAL A 1 84 ? 26.486 10.398 -56.774 1.00 79.69 84 VAL A CA 1
ATOM 666 C C . VAL A 1 84 ? 27.321 9.646 -55.728 1.00 79.69 84 VAL A C 1
ATOM 668 O O . VAL A 1 84 ? 27.094 8.448 -55.518 1.00 79.69 84 VAL A O 1
ATOM 671 N N . PRO A 1 85 ? 28.301 10.284 -55.055 1.00 77.56 85 PRO A N 1
ATOM 672 C CA . PRO A 1 85 ? 28.972 9.668 -53.911 1.00 77.56 85 PRO A CA 1
ATOM 673 C C . PRO A 1 85 ? 27.951 9.445 -52.788 1.00 77.56 85 PRO A C 1
ATOM 675 O O . PRO A 1 85 ? 27.353 10.400 -52.306 1.00 77.56 85 PRO A O 1
ATOM 678 N N . GLY A 1 86 ? 27.750 8.198 -52.355 1.00 73.50 86 GLY A N 1
ATOM 679 C CA . GLY A 1 86 ? 26.753 7.877 -51.326 1.00 73.50 86 GLY A CA 1
ATOM 680 C C . GLY A 1 86 ? 27.088 8.483 -49.957 1.00 73.50 86 GLY A C 1
ATOM 681 O O . GLY A 1 86 ? 26.192 8.817 -49.183 1.00 73.50 86 GLY A O 1
ATOM 682 N N . ILE A 1 87 ? 28.386 8.666 -49.683 1.00 80.00 87 ILE A N 1
ATOM 683 C CA . ILE A 1 87 ? 28.913 9.279 -48.456 1.00 80.00 87 ILE A CA 1
ATOM 684 C C . ILE A 1 87 ? 29.850 10.436 -48.854 1.00 80.00 87 ILE A C 1
ATOM 686 O O . ILE A 1 87 ? 31.063 10.232 -48.960 1.00 80.00 87 ILE A O 1
ATOM 690 N N . PRO A 1 88 ? 29.327 11.633 -49.169 1.00 75.00 88 PRO A N 1
ATOM 691 C CA . PRO A 1 88 ? 30.136 12.787 -49.582 1.00 75.00 88 PRO A CA 1
ATOM 692 C C . PRO A 1 88 ? 30.954 13.421 -48.441 1.00 75.00 88 PRO A C 1
ATOM 694 O O . PRO A 1 88 ? 31.805 14.265 -48.707 1.00 75.00 88 PRO A O 1
ATOM 697 N N . GLY A 1 89 ? 30.718 13.031 -47.185 1.00 74.94 89 GLY A N 1
ATOM 698 C CA . GLY A 1 89 ? 31.318 13.660 -46.004 1.00 74.94 89 GLY A CA 1
ATOM 699 C C . GLY A 1 89 ? 30.408 14.724 -45.382 1.00 74.94 89 GLY A C 1
ATOM 700 O O . GLY A 1 89 ? 29.320 14.995 -45.883 1.00 74.94 89 GLY A O 1
ATOM 701 N N . PHE A 1 90 ? 30.825 15.288 -44.244 1.00 81.56 90 PHE A N 1
ATOM 702 C CA . PHE A 1 90 ? 29.955 16.144 -43.430 1.00 81.56 90 PHE A CA 1
ATOM 703 C C . PHE A 1 90 ? 29.672 17.495 -44.109 1.00 81.56 90 PHE A C 1
ATOM 705 O O . PHE A 1 90 ? 30.576 18.319 -44.254 1.00 81.56 90 PHE A O 1
ATOM 712 N N . SER A 1 91 ? 28.412 17.740 -44.476 1.00 81.12 91 SER A N 1
ATOM 713 C CA . SER A 1 91 ? 27.928 19.009 -45.027 1.00 81.12 91 SER A CA 1
ATOM 714 C C . SER A 1 91 ? 26.720 19.531 -44.253 1.00 81.12 91 SER A C 1
ATOM 716 O O . SER A 1 91 ? 25.794 18.792 -43.921 1.00 81.12 91 SER A O 1
ATOM 718 N N . ASN A 1 92 ? 26.686 20.849 -44.050 1.00 84.50 92 ASN A N 1
ATOM 719 C CA . ASN A 1 92 ? 25.520 21.540 -43.505 1.00 84.50 92 ASN A CA 1
ATOM 720 C C . ASN A 1 92 ? 24.295 21.417 -44.435 1.00 84.50 92 ASN A C 1
ATOM 722 O O . ASN A 1 92 ? 23.177 21.341 -43.945 1.00 84.50 92 ASN A O 1
ATOM 726 N N . THR A 1 93 ? 24.481 21.359 -45.761 1.00 86.69 93 THR A N 1
ATOM 727 C CA . THR A 1 93 ? 23.358 21.225 -46.714 1.00 86.69 93 THR A CA 1
ATOM 728 C C . THR A 1 93 ? 22.619 19.901 -46.527 1.00 86.69 93 THR A C 1
ATOM 730 O O . THR A 1 93 ? 21.407 19.899 -46.342 1.00 86.69 93 THR A O 1
ATOM 733 N N . LEU A 1 94 ? 23.368 18.797 -46.438 1.00 83.50 94 LEU A N 1
ATOM 734 C CA . LEU A 1 94 ? 22.835 17.450 -46.217 1.00 83.50 94 LEU A CA 1
ATOM 735 C C . LEU A 1 94 ? 22.135 17.327 -44.864 1.00 83.50 94 LEU A C 1
ATOM 737 O O . LEU A 1 94 ? 21.072 16.720 -44.777 1.00 83.50 94 LEU A O 1
ATOM 741 N N . LEU A 1 95 ? 22.694 17.953 -43.820 1.00 85.69 95 LEU A N 1
ATOM 742 C CA . LEU A 1 95 ? 22.052 18.012 -42.508 1.00 85.69 95 LEU A CA 1
ATOM 743 C C . LEU A 1 95 ? 20.657 18.653 -42.603 1.00 85.69 95 LEU A C 1
ATOM 745 O O . LEU A 1 95 ? 19.704 18.114 -42.050 1.00 85.69 95 LEU A O 1
ATOM 749 N N . TRP A 1 96 ? 20.524 19.775 -43.320 1.00 89.44 96 TRP A N 1
ATOM 750 C CA . TRP A 1 96 ? 19.237 20.457 -43.502 1.00 89.44 96 TRP A CA 1
ATOM 751 C C . TRP A 1 96 ? 18.260 19.681 -44.392 1.00 89.44 96 TRP A C 1
ATOM 753 O O . TRP A 1 96 ? 17.073 19.637 -44.074 1.00 89.44 96 TRP A O 1
ATOM 763 N N . GLU A 1 97 ? 18.736 19.029 -45.453 1.00 87.62 97 GLU A N 1
ATOM 764 C CA . GLU A 1 97 ? 17.921 18.150 -46.308 1.00 87.62 97 GLU A CA 1
ATOM 765 C C . GLU A 1 97 ? 17.367 16.945 -45.523 1.00 87.62 97 GLU A C 1
ATOM 767 O O . GLU A 1 97 ? 16.192 16.595 -45.650 1.00 87.62 97 GLU A O 1
ATOM 772 N N . ASN A 1 98 ? 18.180 16.354 -44.642 1.00 89.94 98 ASN A N 1
ATOM 773 C CA . ASN A 1 98 ? 17.816 15.190 -43.828 1.00 89.94 98 ASN A CA 1
ATOM 774 C C . ASN A 1 98 ? 16.989 15.517 -42.567 1.00 89.94 98 ASN A C 1
ATOM 776 O O . ASN A 1 98 ? 16.537 14.596 -41.889 1.00 89.94 98 ASN A O 1
ATOM 780 N N . MET A 1 99 ? 16.761 16.795 -42.237 1.00 89.75 99 MET A N 1
ATOM 781 C CA . MET A 1 99 ? 15.926 17.196 -41.087 1.00 89.75 99 MET A CA 1
ATOM 782 C C . MET A 1 99 ? 14.420 16.981 -41.322 1.00 89.75 99 MET A C 1
ATOM 784 O O . MET A 1 99 ? 13.639 17.010 -40.369 1.00 89.75 99 MET A O 1
ATOM 788 N N . ALA A 1 100 ? 13.989 16.773 -42.570 1.00 89.25 100 ALA A N 1
ATOM 789 C CA . ALA A 1 100 ? 12.592 16.521 -42.905 1.00 89.25 100 ALA A CA 1
ATOM 790 C C . ALA A 1 100 ? 12.174 15.064 -42.625 1.00 89.25 100 ALA A C 1
ATOM 792 O O . ALA A 1 100 ? 12.876 14.110 -42.966 1.00 89.25 100 ALA A O 1
ATOM 793 N N . GLN A 1 101 ? 10.977 14.882 -42.056 1.00 89.38 101 GLN A N 1
ATOM 794 C CA . GLN A 1 101 ? 10.391 13.554 -41.860 1.00 89.38 101 GLN A CA 1
ATOM 795 C C . GLN A 1 101 ? 10.006 12.915 -43.206 1.00 89.38 101 GLN A C 1
ATOM 797 O O . GLN A 1 101 ? 9.302 13.521 -44.010 1.00 89.38 101 GLN A O 1
ATOM 802 N N . ASN A 1 102 ? 10.430 11.670 -43.425 1.00 88.19 102 ASN A N 1
ATOM 803 C CA . ASN A 1 102 ? 10.177 10.906 -44.649 1.00 88.19 102 ASN A CA 1
ATOM 804 C C . ASN A 1 102 ? 9.614 9.518 -44.302 1.00 88.19 102 ASN A C 1
ATOM 806 O O . ASN A 1 102 ? 10.256 8.499 -44.550 1.00 88.19 102 ASN A O 1
ATOM 810 N N . TYR A 1 103 ? 8.430 9.482 -43.680 1.00 90.56 103 TYR A N 1
ATOM 811 C CA . TYR A 1 103 ? 7.706 8.229 -43.438 1.00 90.56 103 TYR A CA 1
ATOM 812 C C . TYR A 1 103 ? 7.208 7.645 -44.762 1.00 90.56 103 TYR A C 1
ATOM 814 O O . TYR A 1 103 ? 6.704 8.374 -45.618 1.00 90.56 103 TYR A O 1
ATOM 822 N N . MET A 1 104 ? 7.372 6.335 -44.929 1.00 88.00 104 MET A N 1
ATOM 823 C CA . MET A 1 104 ? 7.073 5.605 -46.164 1.00 88.00 104 MET A CA 1
ATOM 824 C C . MET A 1 104 ? 6.309 4.316 -45.847 1.00 88.00 104 MET A C 1
ATOM 826 O O . MET A 1 104 ? 6.510 3.708 -44.786 1.00 88.00 104 MET A O 1
ATOM 830 N N . ASN A 1 105 ? 5.423 3.910 -46.755 1.00 90.12 105 ASN A N 1
ATOM 831 C CA . ASN A 1 105 ? 4.659 2.674 -46.633 1.00 90.12 105 ASN A CA 1
ATOM 832 C C . ASN A 1 105 ? 5.471 1.472 -47.140 1.00 90.12 105 ASN A C 1
ATOM 834 O O . ASN A 1 105 ? 6.520 1.614 -47.767 1.00 90.12 105 ASN A O 1
ATOM 838 N N . TYR A 1 106 ? 4.959 0.269 -46.887 1.00 87.81 106 TYR A N 1
ATOM 839 C CA . TYR A 1 106 ? 5.510 -0.959 -47.452 1.00 87.81 106 TYR A CA 1
ATOM 840 C C . TYR A 1 106 ? 5.517 -0.891 -48.991 1.00 87.81 106 TYR A C 1
ATOM 842 O O . TYR A 1 106 ? 4.471 -0.664 -49.597 1.00 87.81 106 TYR A O 1
ATOM 850 N N . GLY A 1 107 ? 6.680 -1.099 -49.617 1.00 87.50 107 GLY A N 1
ATOM 851 C CA . GLY A 1 107 ? 6.854 -1.030 -51.075 1.00 87.50 107 GLY A CA 1
ATOM 852 C C . GLY A 1 107 ? 7.131 0.366 -51.663 1.00 87.50 107 GLY A C 1
ATOM 853 O O . GLY A 1 107 ? 7.413 0.461 -52.860 1.00 87.50 107 GLY A O 1
ATOM 854 N N . ASP A 1 108 ? 7.107 1.435 -50.861 1.00 89.38 108 ASP A N 1
ATOM 855 C CA . ASP A 1 108 ? 7.451 2.792 -51.318 1.00 89.38 108 ASP A CA 1
ATOM 856 C C . ASP A 1 108 ? 8.973 2.954 -51.536 1.00 89.38 108 ASP A C 1
ATOM 858 O O . ASP A 1 108 ? 9.789 2.382 -50.804 1.00 89.38 108 ASP A O 1
ATOM 862 N N . VAL A 1 109 ? 9.357 3.775 -52.523 1.00 85.31 109 VAL A N 1
ATOM 863 C CA . VAL A 1 109 ? 10.756 4.195 -52.796 1.00 85.31 109 VAL A CA 1
ATOM 864 C C . VAL A 1 109 ? 10.993 5.634 -52.332 1.00 85.31 109 VAL A C 1
ATOM 866 O O . VAL A 1 109 ? 12.004 5.951 -51.703 1.00 85.31 109 VAL A O 1
ATOM 869 N N . THR A 1 110 ? 10.031 6.512 -52.612 1.00 83.56 110 THR A N 1
ATOM 870 C CA . THR A 1 110 ? 9.926 7.866 -52.055 1.00 83.56 110 THR A CA 1
ATOM 871 C C . THR A 1 110 ? 8.547 8.021 -51.399 1.00 83.56 110 THR A C 1
ATOM 873 O O . THR A 1 110 ? 7.662 7.209 -51.681 1.00 83.56 110 THR A O 1
ATOM 876 N N . PRO A 1 111 ? 8.330 8.997 -50.495 1.00 83.00 111 PRO A N 1
ATOM 877 C CA . PRO A 1 111 ? 7.080 9.085 -49.738 1.00 83.00 111 PRO A CA 1
ATOM 878 C C . PRO A 1 111 ? 5.845 9.137 -50.651 1.00 83.00 111 PRO A C 1
ATOM 880 O O . PRO A 1 111 ? 5.726 10.034 -51.484 1.00 83.00 111 PRO A O 1
ATOM 883 N N . ASN A 1 112 ? 4.921 8.186 -50.472 1.00 82.38 112 ASN A N 1
ATOM 884 C CA . ASN A 1 112 ? 3.716 7.991 -51.294 1.00 82.38 112 ASN A CA 1
ATOM 885 C C . ASN A 1 112 ? 3.967 7.629 -52.777 1.00 82.38 112 ASN A C 1
ATOM 887 O O . ASN A 1 112 ? 3.057 7.760 -53.596 1.00 82.38 112 ASN A O 1
ATOM 891 N N . SER A 1 113 ? 5.170 7.169 -53.138 1.00 84.69 113 SER A N 1
ATOM 892 C CA . SER A 1 113 ? 5.479 6.618 -54.463 1.00 84.69 113 SER A CA 1
ATOM 893 C C . SER A 1 113 ? 5.858 5.138 -54.340 1.00 84.69 113 SER A C 1
ATOM 895 O O . SER A 1 113 ? 7.015 4.846 -54.001 1.00 84.69 113 SER A O 1
ATOM 897 N N . PRO A 1 114 ? 4.963 4.199 -54.704 1.00 83.94 114 PRO A N 1
ATOM 898 C CA . PRO A 1 114 ? 5.344 2.801 -54.848 1.00 83.94 114 PRO A CA 1
ATOM 899 C C . PRO A 1 114 ? 6.395 2.668 -55.955 1.00 83.94 114 PRO A C 1
ATOM 901 O O . PRO A 1 114 ? 6.379 3.413 -56.940 1.00 83.94 114 PRO A O 1
ATOM 904 N N . GLY A 1 115 ? 7.309 1.713 -55.802 1.00 81.38 115 GLY A N 1
ATOM 905 C CA . GLY A 1 115 ? 8.280 1.374 -56.840 1.00 81.38 115 GLY A CA 1
ATOM 906 C C . GLY A 1 115 ? 8.420 -0.127 -57.036 1.00 81.38 115 GLY A C 1
ATOM 907 O O . GLY A 1 115 ? 7.849 -0.943 -56.311 1.00 81.38 115 GLY A O 1
ATOM 908 N N . ASN A 1 116 ? 9.168 -0.509 -58.063 1.00 84.38 116 ASN A N 1
ATOM 909 C CA . ASN A 1 116 ? 9.298 -1.902 -58.452 1.00 84.38 116 ASN A CA 1
ATOM 910 C C . ASN A 1 116 ? 10.501 -2.535 -57.744 1.00 84.38 116 ASN A C 1
ATOM 912 O O . ASN A 1 116 ? 11.651 -2.326 -58.133 1.00 84.38 116 ASN A O 1
ATOM 916 N N . HIS A 1 117 ? 10.210 -3.378 -56.749 1.00 83.12 117 HIS A N 1
ATOM 917 C CA . HIS A 1 117 ? 11.179 -4.084 -55.901 1.00 83.12 117 HIS A CA 1
ATOM 918 C C . HIS A 1 117 ? 12.281 -4.859 -56.657 1.00 83.12 117 HIS A C 1
ATOM 920 O O . HIS A 1 117 ? 13.333 -5.156 -56.089 1.00 83.12 117 HIS A O 1
ATOM 926 N N . ARG A 1 118 ? 12.076 -5.207 -57.938 1.00 81.62 118 ARG A N 1
ATOM 927 C CA . ARG A 1 118 ? 13.117 -5.856 -58.758 1.00 81.62 118 ARG A CA 1
ATOM 928 C C . ARG A 1 118 ? 14.228 -4.901 -59.205 1.00 81.62 118 ARG A C 1
ATOM 930 O O . ARG A 1 118 ? 15.333 -5.371 -59.453 1.00 81.62 118 ARG A O 1
ATOM 937 N N . ARG A 1 119 ? 13.940 -3.598 -59.324 1.00 84.06 119 ARG A N 1
ATOM 938 C CA . ARG A 1 119 ? 14.858 -2.579 -59.868 1.00 84.06 119 ARG A CA 1
ATOM 939 C C . ARG A 1 119 ? 15.218 -1.470 -58.878 1.00 84.06 119 ARG A C 1
ATOM 941 O O . ARG A 1 119 ? 16.368 -1.045 -58.845 1.00 84.06 119 ARG A O 1
ATOM 948 N N . GLU A 1 120 ? 14.265 -1.023 -58.068 1.00 87.00 120 GLU A N 1
ATOM 949 C CA . GLU A 1 120 ? 14.397 0.109 -57.144 1.00 87.00 120 GLU A CA 1
ATOM 950 C C . GLU A 1 120 ? 14.491 -0.394 -55.694 1.00 87.00 120 GLU A C 1
ATOM 952 O O . GLU A 1 120 ? 13.952 -1.452 -55.358 1.00 87.00 120 GLU A O 1
ATOM 957 N N . VAL A 1 121 ? 15.175 0.355 -54.825 1.00 87.31 121 VAL A N 1
ATOM 958 C CA . VAL A 1 121 ? 15.224 0.072 -53.380 1.00 87.31 121 VAL A CA 1
ATOM 959 C C . VAL A 1 121 ? 13.906 0.515 -52.737 1.00 87.31 121 VAL A C 1
ATOM 961 O O . VAL A 1 121 ? 13.614 1.706 -52.659 1.00 87.31 121 VAL A O 1
ATOM 964 N N . THR A 1 122 ? 13.103 -0.450 -52.289 1.00 89.38 122 THR A N 1
ATOM 965 C CA . THR A 1 122 ? 11.766 -0.254 -51.691 1.00 89.38 122 THR A CA 1
ATOM 966 C C . THR A 1 122 ? 11.775 -0.587 -50.201 1.00 89.38 122 THR A C 1
ATOM 968 O O . THR A 1 122 ? 12.487 -1.508 -49.802 1.00 89.38 122 THR A O 1
ATOM 971 N N . GLN A 1 123 ? 10.914 0.037 -49.395 1.00 87.31 123 GLN A N 1
ATOM 972 C CA . GLN A 1 123 ? 10.819 -0.291 -47.964 1.00 87.31 123 GLN A CA 1
ATOM 973 C C . GLN A 1 123 ? 10.155 -1.639 -47.672 1.00 87.31 123 GLN A C 1
ATOM 975 O O . GLN A 1 123 ? 9.161 -2.012 -48.298 1.00 87.31 123 GLN A O 1
ATOM 980 N N . ASP A 1 124 ? 10.694 -2.331 -46.667 1.00 84.62 124 ASP A N 1
ATOM 981 C CA . ASP A 1 124 ? 10.242 -3.630 -46.162 1.00 84.62 124 ASP A CA 1
ATOM 982 C C . ASP A 1 124 ? 9.198 -3.525 -45.034 1.00 84.62 124 ASP A C 1
ATOM 984 O O . ASP A 1 124 ? 8.567 -4.524 -44.689 1.00 84.62 124 ASP A O 1
ATOM 988 N N . LEU A 1 125 ? 8.977 -2.325 -44.483 1.00 86.31 125 LEU A N 1
ATOM 989 C CA . LEU A 1 125 ? 8.033 -2.063 -43.395 1.00 86.31 125 LEU A CA 1
ATOM 990 C C . LEU A 1 125 ? 7.362 -0.686 -43.545 1.00 86.31 125 LEU A C 1
ATOM 992 O O . LEU A 1 125 ? 7.993 0.293 -43.935 1.00 86.31 125 LEU A O 1
ATOM 996 N N . THR A 1 126 ? 6.081 -0.583 -43.171 1.00 89.00 126 THR A N 1
ATOM 997 C CA . THR A 1 126 ? 5.397 0.712 -43.000 1.00 89.00 126 THR A CA 1
ATOM 998 C C . THR A 1 126 ? 5.990 1.467 -41.812 1.00 89.00 126 THR A C 1
ATOM 1000 O O . THR A 1 126 ? 5.897 1.002 -40.673 1.00 89.00 126 THR A O 1
ATOM 1003 N N . THR A 1 127 ? 6.559 2.646 -42.045 1.00 89.75 127 THR A N 1
ATOM 1004 C CA . THR A 1 127 ? 7.240 3.423 -40.998 1.00 89.75 127 THR A CA 1
ATOM 1005 C C . THR A 1 127 ? 6.342 4.503 -40.396 1.00 89.75 127 THR A C 1
ATOM 1007 O O . THR A 1 127 ? 5.610 5.204 -41.089 1.00 89.75 127 THR A O 1
ATOM 1010 N N . SER A 1 128 ? 6.410 4.661 -39.074 1.00 90.75 128 SER A N 1
ATOM 1011 C CA . SER A 1 128 ? 5.777 5.757 -38.333 1.00 90.75 128 SER A CA 1
ATOM 1012 C C . SER A 1 128 ? 6.625 6.110 -37.112 1.00 90.75 128 SER A C 1
ATOM 1014 O O . SER A 1 128 ? 7.466 5.309 -36.695 1.00 90.75 128 SER A O 1
ATOM 1016 N N . PHE A 1 129 ? 6.391 7.278 -36.505 1.00 90.44 129 PHE A N 1
ATOM 1017 C CA . PHE A 1 129 ? 7.137 7.711 -35.318 1.00 90.44 129 PHE A CA 1
ATOM 1018 C C . PHE A 1 129 ? 7.130 6.660 -34.195 1.00 90.44 129 PHE A C 1
ATOM 1020 O O . PHE A 1 129 ? 8.181 6.341 -33.651 1.00 90.44 129 PHE A O 1
ATOM 1027 N N . PHE A 1 130 ? 5.967 6.079 -33.876 1.00 88.00 130 PHE A N 1
ATOM 1028 C CA . PHE A 1 130 ? 5.845 5.113 -32.778 1.00 88.00 130 PHE A CA 1
ATOM 1029 C C . PHE A 1 130 ? 6.428 3.733 -33.111 1.00 88.00 130 PHE A C 1
ATOM 1031 O O . PHE A 1 130 ? 6.965 3.082 -32.219 1.00 88.00 130 PHE A O 1
ATOM 1038 N N . ILE A 1 131 ? 6.394 3.312 -34.383 1.00 86.38 131 ILE A N 1
ATOM 1039 C CA . ILE A 1 131 ? 7.052 2.072 -34.834 1.00 86.38 131 ILE A CA 1
ATOM 1040 C C . ILE A 1 131 ? 8.576 2.220 -34.736 1.00 86.38 131 ILE A C 1
ATOM 1042 O O . ILE A 1 131 ? 9.243 1.352 -34.180 1.00 86.38 131 ILE A O 1
ATOM 1046 N N . LEU A 1 132 ? 9.130 3.343 -35.206 1.00 88.69 132 LEU A N 1
ATOM 1047 C CA . LEU A 1 132 ? 10.568 3.615 -35.108 1.00 88.69 132 LEU A CA 1
ATOM 1048 C C . LEU A 1 132 ? 11.019 3.841 -33.657 1.00 88.69 132 LEU A C 1
ATOM 1050 O O . LEU A 1 132 ? 12.102 3.397 -33.285 1.00 88.69 132 LEU A O 1
ATOM 1054 N N . LEU A 1 133 ? 10.185 4.476 -32.823 1.00 88.38 133 LEU A N 1
ATOM 1055 C CA . LEU A 1 133 ? 10.441 4.625 -31.389 1.00 88.38 133 LEU A CA 1
ATOM 1056 C C . LEU A 1 133 ? 10.522 3.264 -30.688 1.00 88.38 133 LEU A C 1
ATOM 1058 O O . LEU A 1 133 ? 11.414 3.088 -29.864 1.00 88.38 133 LEU A O 1
ATOM 1062 N N . ALA A 1 134 ? 9.636 2.320 -31.028 1.00 85.50 134 ALA A N 1
ATOM 1063 C CA . ALA A 1 134 ? 9.721 0.948 -30.536 1.00 85.50 134 ALA A CA 1
ATOM 1064 C C . ALA A 1 134 ? 11.022 0.287 -31.013 1.00 85.50 134 ALA A C 1
ATOM 1066 O O . ALA A 1 134 ? 11.870 -0.018 -30.193 1.00 85.50 134 ALA A O 1
ATOM 1067 N N . ILE A 1 135 ? 11.278 0.205 -32.325 1.00 87.06 135 ILE A N 1
ATOM 1068 C CA . ILE A 1 135 ? 12.504 -0.424 -32.867 1.00 87.06 135 ILE A CA 1
ATOM 1069 C C . ILE A 1 135 ? 13.799 0.169 -32.262 1.00 87.06 135 ILE A C 1
ATOM 1071 O O . ILE A 1 135 ? 14.786 -0.548 -32.092 1.00 87.06 135 ILE A O 1
ATOM 1075 N N . PHE A 1 136 ? 13.810 1.457 -31.897 1.00 89.06 136 PHE A N 1
ATOM 1076 C CA . PHE A 1 136 ? 14.942 2.101 -31.224 1.00 89.06 136 PHE A CA 1
ATOM 1077 C C . PHE A 1 136 ? 15.031 1.826 -29.709 1.00 89.06 136 PHE A C 1
ATOM 1079 O O . PHE A 1 136 ? 16.138 1.820 -29.162 1.00 89.06 136 PHE A O 1
ATOM 1086 N N . TYR A 1 137 ? 13.914 1.602 -29.010 1.00 88.69 137 TYR A N 1
ATOM 1087 C CA . TYR A 1 137 ? 13.866 1.499 -27.545 1.00 88.69 137 TYR A CA 1
ATOM 1088 C C . TYR A 1 137 ? 14.790 0.423 -26.933 1.00 88.69 137 TYR A C 1
ATOM 1090 O O . TYR A 1 137 ? 15.427 0.748 -25.923 1.00 88.69 137 TYR A O 1
ATOM 1098 N N . PRO A 1 138 ? 15.024 -0.770 -27.534 1.00 87.88 138 PRO A N 1
ATOM 1099 C CA . PRO A 1 138 ? 15.951 -1.760 -26.985 1.00 87.88 138 PRO A CA 1
ATOM 1100 C C . PRO A 1 138 ? 17.358 -1.196 -26.748 1.00 87.88 138 PRO A C 1
ATOM 1102 O O . PRO A 1 138 ? 18.026 -1.588 -25.790 1.00 87.88 138 PRO A O 1
ATOM 1105 N N . SER A 1 139 ? 17.792 -0.227 -27.567 1.00 87.12 139 SER A N 1
ATOM 1106 C CA . SER A 1 139 ? 19.123 0.399 -27.493 1.00 87.12 139 SER A CA 1
ATOM 1107 C C . SER A 1 139 ? 19.382 1.197 -26.207 1.00 87.12 139 SER A C 1
ATOM 1109 O O . SER A 1 139 ? 20.545 1.409 -25.846 1.00 87.12 139 SER A O 1
ATOM 1111 N N . VAL A 1 140 ? 18.325 1.624 -25.503 1.00 89.56 140 VAL A N 1
ATOM 1112 C CA . VAL A 1 140 ? 18.404 2.352 -24.222 1.00 89.56 140 VAL A CA 1
ATOM 1113 C C . VAL A 1 140 ? 18.003 1.495 -23.013 1.00 89.56 140 VAL A C 1
ATOM 1115 O O . VAL A 1 140 ? 17.972 1.999 -21.890 1.00 89.56 140 VAL A O 1
ATOM 1118 N N . THR A 1 141 ? 17.713 0.205 -23.216 1.00 88.88 141 THR A N 1
ATOM 1119 C CA . THR A 1 141 ? 17.431 -0.744 -22.125 1.00 88.88 141 THR A CA 1
ATOM 1120 C C . THR A 1 141 ? 18.718 -1.213 -21.425 1.00 88.88 141 THR A C 1
ATOM 1122 O O . THR A 1 141 ? 19.819 -0.721 -21.672 1.00 88.88 141 THR A O 1
ATOM 1125 N N . GLY A 1 142 ? 18.599 -2.154 -20.482 1.00 85.88 142 GLY A N 1
ATOM 1126 C CA . GLY A 1 142 ? 19.760 -2.758 -19.819 1.00 85.88 142 GLY A CA 1
ATOM 1127 C C . GLY A 1 142 ? 20.345 -1.958 -18.648 1.00 85.88 142 GLY A C 1
ATOM 1128 O O . GLY A 1 142 ? 21.356 -2.375 -18.083 1.00 85.88 142 GLY A O 1
ATOM 1129 N N . ILE A 1 143 ? 19.702 -0.873 -18.196 1.00 90.00 143 ILE A N 1
ATOM 1130 C CA . ILE A 1 143 ? 20.173 -0.058 -17.054 1.00 90.00 143 ILE A CA 1
ATOM 1131 C C . ILE A 1 143 ? 20.359 -0.853 -15.743 1.00 90.00 143 ILE A C 1
ATOM 1133 O O . ILE A 1 143 ? 21.197 -0.498 -14.916 1.00 90.00 143 ILE A O 1
ATOM 1137 N N . PHE A 1 144 ? 19.636 -1.966 -15.560 1.00 86.75 144 PHE A N 1
ATOM 1138 C CA . PHE A 1 144 ? 19.771 -2.846 -14.389 1.00 86.75 144 PHE A CA 1
ATOM 1139 C C . PHE A 1 144 ? 21.001 -3.764 -14.423 1.00 86.75 144 PHE A C 1
ATOM 1141 O O . PHE A 1 144 ? 21.316 -4.394 -13.416 1.00 86.75 144 PHE A O 1
ATOM 1148 N N . THR A 1 145 ? 21.751 -3.814 -15.526 1.00 82.75 145 THR A N 1
ATOM 1149 C CA . THR A 1 145 ? 22.922 -4.698 -15.667 1.00 82.75 145 THR A CA 1
ATOM 1150 C C . THR A 1 145 ? 23.972 -4.461 -14.577 1.00 82.75 145 THR A C 1
ATOM 1152 O O . THR A 1 145 ? 24.567 -5.414 -14.079 1.00 82.75 145 THR A O 1
ATOM 1155 N N . GLY A 1 146 ? 24.155 -3.210 -14.135 1.00 82.12 146 GLY A N 1
ATOM 1156 C CA . GLY A 1 146 ? 25.042 -2.888 -13.012 1.00 82.12 146 GLY A CA 1
ATOM 1157 C C . GLY A 1 146 ? 24.537 -3.396 -11.654 1.00 82.12 146 GLY A C 1
ATOM 1158 O O . GLY A 1 146 ? 25.346 -3.727 -10.789 1.00 82.12 146 GLY A O 1
ATOM 1159 N N . ALA A 1 147 ? 23.217 -3.502 -11.466 1.00 82.50 147 ALA A N 1
ATOM 1160 C CA . ALA A 1 147 ? 22.611 -4.023 -10.240 1.00 82.50 147 ALA A CA 1
ATOM 1161 C C . ALA A 1 147 ? 22.791 -5.543 -10.102 1.00 82.50 147 ALA A C 1
ATOM 1163 O O . ALA A 1 147 ? 22.983 -6.022 -8.989 1.00 82.50 147 ALA A O 1
ATOM 1164 N N . ASN A 1 148 ? 22.855 -6.284 -11.215 1.00 79.69 148 ASN A N 1
ATOM 1165 C CA . ASN A 1 148 ? 23.125 -7.730 -11.212 1.00 79.69 148 ASN A CA 1
ATOM 1166 C C . ASN A 1 148 ? 24.490 -8.100 -10.593 1.00 79.69 148 ASN A C 1
ATOM 1168 O O . ASN A 1 148 ? 24.699 -9.251 -10.222 1.00 79.69 148 ASN A O 1
ATOM 1172 N N . MET A 1 149 ? 25.413 -7.137 -10.466 1.00 76.69 149 MET A N 1
ATOM 1173 C CA . MET A 1 149 ? 26.737 -7.306 -9.849 1.00 76.69 149 MET A CA 1
ATOM 1174 C C . MET A 1 149 ? 26.804 -6.761 -8.409 1.00 76.69 149 MET A C 1
ATOM 1176 O O . MET A 1 149 ? 27.892 -6.569 -7.867 1.00 76.69 149 MET A O 1
ATOM 1180 N N . SER A 1 150 ? 25.667 -6.472 -7.761 1.00 79.06 150 SER A N 1
ATOM 1181 C CA . SER A 1 150 ? 25.638 -5.797 -6.452 1.00 79.06 150 SER A CA 1
ATOM 1182 C C . SER A 1 150 ? 26.369 -6.545 -5.333 1.00 79.06 150 SER A C 1
ATOM 1184 O O . SER A 1 150 ? 26.848 -5.893 -4.407 1.00 79.06 150 SER A O 1
ATOM 1186 N N . GLY A 1 151 ? 26.457 -7.878 -5.415 1.00 76.00 151 GLY A N 1
ATOM 1187 C CA . GLY A 1 151 ? 27.177 -8.721 -4.453 1.00 76.00 151 GLY A CA 1
ATOM 1188 C C . GLY A 1 151 ? 28.705 -8.630 -4.547 1.00 76.00 151 GLY A C 1
ATOM 1189 O O . GLY A 1 151 ? 29.379 -8.806 -3.537 1.00 76.00 151 GLY A O 1
ATOM 1190 N N . ASP A 1 152 ? 29.243 -8.284 -5.720 1.00 78.88 152 ASP A N 1
ATOM 1191 C CA . ASP A 1 152 ? 30.692 -8.228 -5.980 1.00 78.88 152 ASP A CA 1
ATOM 1192 C C . ASP A 1 152 ? 31.276 -6.813 -5.784 1.00 78.88 152 ASP A C 1
ATOM 1194 O O . ASP A 1 152 ? 32.492 -6.600 -5.788 1.00 78.88 152 ASP A O 1
ATOM 1198 N N . LEU A 1 153 ? 30.417 -5.803 -5.617 1.00 84.75 153 LEU A N 1
ATOM 1199 C CA . LEU A 1 153 ? 30.831 -4.414 -5.435 1.00 84.75 153 LEU A CA 1
ATOM 1200 C C . LEU A 1 153 ? 31.309 -4.156 -4.000 1.00 84.75 153 LEU A C 1
ATOM 1202 O O . LEU A 1 153 ? 30.551 -4.292 -3.047 1.00 84.75 153 LEU A O 1
ATOM 1206 N N . LYS A 1 154 ? 32.521 -3.604 -3.845 1.00 88.00 154 LYS A N 1
ATOM 1207 C CA . LYS A 1 154 ? 33.057 -3.162 -2.537 1.00 88.00 154 LYS A CA 1
ATOM 1208 C C . LYS A 1 154 ? 32.154 -2.158 -1.793 1.00 88.00 154 LYS A C 1
ATOM 1210 O O . LYS A 1 154 ? 32.212 -2.079 -0.574 1.00 88.00 154 LYS A O 1
ATOM 1215 N N . ASN A 1 155 ? 31.381 -1.342 -2.517 1.00 89.31 155 ASN A N 1
ATOM 1216 C CA . ASN A 1 155 ? 30.486 -0.316 -1.960 1.00 89.31 155 ASN A CA 1
ATOM 1217 C C . ASN A 1 155 ? 29.255 -0.103 -2.873 1.00 89.31 155 ASN A C 1
ATOM 1219 O O . ASN A 1 155 ? 29.187 0.914 -3.576 1.00 89.31 155 ASN A O 1
ATOM 1223 N N . PRO A 1 156 ? 28.268 -1.021 -2.894 1.00 87.44 156 PRO A N 1
ATOM 1224 C CA . PRO A 1 156 ? 27.173 -0.986 -3.869 1.00 87.44 156 PRO A CA 1
ATOM 1225 C C . PRO A 1 156 ? 26.341 0.300 -3.764 1.00 87.44 156 PRO A C 1
ATOM 1227 O O . PRO A 1 156 ? 26.060 0.928 -4.783 1.00 87.44 156 PRO A O 1
ATOM 1230 N N . HIS A 1 157 ? 26.060 0.780 -2.545 1.00 85.56 157 HIS A N 1
ATOM 1231 C CA . HIS A 1 157 ? 25.288 2.010 -2.303 1.00 85.56 157 HIS A CA 1
ATOM 1232 C C . HIS A 1 157 ? 25.852 3.275 -2.975 1.00 85.56 157 HIS A C 1
ATOM 1234 O O . HIS A 1 157 ? 25.088 4.194 -3.259 1.00 85.56 157 HIS A O 1
ATOM 1240 N N . LYS A 1 158 ? 27.171 3.348 -3.217 1.00 88.12 158 LYS A N 1
ATOM 1241 C CA . LYS A 1 158 ? 27.810 4.487 -3.899 1.00 88.12 158 LYS A CA 1
ATOM 1242 C C . LYS A 1 158 ? 28.095 4.183 -5.369 1.00 88.12 158 LYS A C 1
ATOM 1244 O O . LYS A 1 158 ? 27.890 5.049 -6.216 1.00 88.12 158 LYS A O 1
ATOM 1249 N N . SER A 1 159 ? 28.563 2.972 -5.673 1.00 91.69 159 SER A N 1
ATOM 1250 C CA . SER A 1 159 ? 28.968 2.596 -7.031 1.00 91.69 159 SER A CA 1
ATOM 1251 C C . SER A 1 159 ? 27.786 2.457 -7.992 1.00 91.69 159 SER A C 1
ATOM 1253 O O . SER A 1 159 ? 27.902 2.898 -9.131 1.00 91.69 159 SER A O 1
ATOM 1255 N N . LEU A 1 160 ? 26.647 1.910 -7.546 1.00 91.06 160 LEU A N 1
ATOM 1256 C CA . LEU A 1 160 ? 25.466 1.704 -8.395 1.00 91.06 160 LEU A CA 1
ATOM 1257 C C . LEU A 1 160 ? 24.879 3.011 -8.968 1.00 91.06 160 LEU A C 1
ATOM 1259 O O . LEU A 1 160 ? 24.788 3.103 -10.195 1.00 91.06 160 LEU A O 1
ATOM 1263 N N . PRO A 1 161 ? 24.514 4.036 -8.163 1.00 90.69 161 PRO A N 1
ATOM 1264 C CA . PRO A 1 161 ? 23.917 5.257 -8.710 1.00 90.69 161 PRO A CA 1
ATOM 1265 C C . PRO A 1 161 ? 24.892 6.030 -9.604 1.00 90.69 161 PRO A C 1
ATOM 1267 O O . PRO A 1 161 ? 24.506 6.483 -10.677 1.00 90.69 161 PRO A O 1
ATOM 1270 N N . ILE A 1 162 ? 26.168 6.139 -9.212 1.00 90.62 162 ILE A N 1
ATOM 1271 C CA . ILE A 1 162 ? 27.178 6.855 -10.007 1.00 90.62 162 ILE A CA 1
ATOM 1272 C C . ILE A 1 162 ? 27.452 6.117 -11.324 1.00 90.62 162 ILE A C 1
ATOM 1274 O O . ILE A 1 162 ? 27.487 6.750 -12.376 1.00 90.62 162 ILE A O 1
ATOM 1278 N N . GLY A 1 163 ? 27.616 4.791 -11.281 1.00 92.31 163 GLY A N 1
ATOM 1279 C CA . GLY A 1 163 ? 27.885 3.973 -12.463 1.00 92.31 163 GLY A CA 1
ATOM 1280 C C . GLY A 1 163 ? 26.737 4.001 -13.470 1.00 92.31 163 GLY A C 1
ATOM 1281 O O . GLY A 1 163 ? 26.968 4.273 -14.644 1.00 92.31 163 GLY A O 1
ATOM 1282 N N . THR A 1 164 ? 25.502 3.794 -13.004 1.00 92.81 164 THR A N 1
ATOM 1283 C CA . THR A 1 164 ? 24.311 3.743 -13.872 1.00 92.81 164 THR A CA 1
ATOM 1284 C C . THR A 1 164 ? 24.034 5.098 -14.528 1.00 92.81 164 THR A C 1
ATOM 1286 O O . THR A 1 164 ? 23.839 5.164 -15.739 1.00 92.81 164 THR A O 1
ATOM 1289 N N . ILE A 1 165 ? 24.092 6.199 -13.765 1.00 91.81 165 ILE A N 1
ATOM 1290 C CA . ILE A 1 165 ? 23.855 7.549 -14.307 1.00 91.81 165 ILE A CA 1
ATOM 1291 C C . ILE A 1 165 ? 24.966 7.949 -15.288 1.00 91.81 165 ILE A C 1
ATOM 1293 O O . ILE A 1 165 ? 24.674 8.459 -16.369 1.00 91.81 165 ILE A O 1
ATOM 1297 N N . ALA A 1 166 ? 26.237 7.685 -14.962 1.00 92.75 166 ALA A N 1
ATOM 1298 C CA . ALA A 1 166 ? 27.346 7.991 -15.865 1.00 92.75 166 ALA A CA 1
ATOM 1299 C C . ALA A 1 166 ? 27.281 7.170 -17.166 1.00 92.75 166 ALA A C 1
ATOM 1301 O O . ALA A 1 166 ? 27.560 7.711 -18.238 1.00 92.75 166 ALA A O 1
ATOM 1302 N N . ALA A 1 167 ? 26.886 5.894 -17.089 1.00 91.56 167 ALA A N 1
ATOM 1303 C CA . ALA A 1 167 ? 26.662 5.055 -18.263 1.00 91.56 167 ALA A CA 1
ATOM 1304 C C . ALA A 1 167 ? 25.541 5.622 -19.147 1.00 91.56 167 ALA A C 1
ATOM 1306 O O . ALA A 1 167 ? 25.779 5.834 -20.333 1.00 91.56 167 ALA A O 1
ATOM 1307 N N . GLN A 1 168 ? 24.385 5.967 -18.564 1.00 91.25 168 GLN A N 1
ATOM 1308 C CA . GLN A 1 168 ? 23.245 6.514 -19.308 1.00 91.25 168 GLN A CA 1
ATOM 1309 C C . GLN A 1 168 ? 23.566 7.848 -19.993 1.00 91.25 168 GLN A C 1
ATOM 1311 O O . GLN A 1 168 ? 23.192 8.056 -21.146 1.00 91.25 168 GLN A O 1
ATOM 1316 N N . ILE A 1 169 ? 24.276 8.756 -19.314 1.00 92.88 169 ILE A N 1
ATOM 1317 C CA . ILE A 1 169 ? 24.711 10.029 -19.911 1.00 92.88 169 ILE A CA 1
ATOM 1318 C C . ILE A 1 169 ? 25.681 9.769 -21.073 1.00 92.88 169 ILE A C 1
ATOM 1320 O O . ILE A 1 169 ? 25.558 10.392 -22.125 1.00 92.88 169 ILE A O 1
ATOM 1324 N N . THR A 1 170 ? 26.613 8.822 -20.909 1.00 91.75 170 THR A N 1
ATOM 1325 C CA . THR A 1 170 ? 27.605 8.484 -21.944 1.00 91.75 170 THR A CA 1
ATOM 1326 C C . THR A 1 170 ? 26.946 7.879 -23.186 1.00 91.75 170 THR A C 1
ATOM 1328 O O . THR A 1 170 ? 27.241 8.317 -24.296 1.00 91.75 170 THR A O 1
ATOM 1331 N N . THR A 1 171 ? 26.039 6.910 -23.028 1.00 89.88 171 THR A N 1
ATOM 1332 C CA . THR A 1 171 ? 25.330 6.281 -24.158 1.00 89.88 171 THR A CA 1
ATOM 1333 C C . THR A 1 171 ? 24.398 7.265 -24.855 1.00 89.88 171 THR A C 1
ATOM 1335 O O . THR A 1 171 ? 24.443 7.370 -26.078 1.00 89.88 171 THR A O 1
ATOM 1338 N N . SER A 1 172 ? 23.636 8.063 -24.098 1.00 90.94 172 SER A N 1
ATOM 1339 C CA . SER A 1 172 ? 22.756 9.101 -24.659 1.00 90.94 172 SER A CA 1
ATOM 1340 C C . SER A 1 172 ? 23.542 10.129 -25.481 1.00 90.94 172 SER A C 1
ATOM 1342 O O . SER A 1 172 ? 23.124 10.494 -26.577 1.00 90.94 172 SER A O 1
ATOM 1344 N N . PHE A 1 173 ? 24.712 10.559 -24.994 1.00 90.69 173 PHE A N 1
ATOM 1345 C CA . PHE A 1 173 ? 25.596 11.470 -25.725 1.00 90.69 173 PHE A CA 1
ATOM 1346 C C . PHE A 1 173 ? 26.137 10.850 -27.023 1.00 90.69 173 PHE A C 1
ATOM 1348 O O . PHE A 1 173 ? 26.154 11.521 -28.055 1.00 90.69 173 PHE A O 1
ATOM 1355 N N . ILE A 1 174 ? 26.526 9.569 -27.001 1.00 87.50 174 ILE A N 1
ATOM 1356 C CA . ILE A 1 174 ? 26.978 8.844 -28.199 1.00 87.50 174 ILE A CA 1
ATOM 1357 C C . ILE A 1 174 ? 25.842 8.736 -29.224 1.00 87.50 174 ILE A C 1
ATOM 1359 O O . ILE A 1 174 ? 26.046 9.105 -30.378 1.00 87.50 174 ILE A O 1
ATOM 1363 N N . TYR A 1 175 ? 24.643 8.304 -28.820 1.00 88.25 175 TYR A N 1
ATOM 1364 C CA . TYR A 1 175 ? 23.505 8.164 -29.734 1.00 88.25 175 TYR A CA 1
ATOM 1365 C C . TYR A 1 175 ? 23.093 9.500 -30.368 1.00 88.25 175 TYR A C 1
ATOM 1367 O O . TYR A 1 175 ? 22.963 9.575 -31.588 1.00 88.25 175 TYR A O 1
ATOM 1375 N N . LEU A 1 176 ? 22.972 10.575 -29.579 1.00 89.50 176 LEU A N 1
ATOM 1376 C CA . LEU A 1 176 ? 22.648 11.909 -30.103 1.00 89.50 176 LEU A CA 1
ATOM 1377 C C . LEU A 1 176 ? 23.731 12.441 -31.056 1.00 89.50 176 LEU A C 1
ATOM 1379 O O . LEU A 1 176 ? 23.408 13.048 -32.076 1.00 89.50 176 LEU A O 1
ATOM 1383 N N . SER A 1 177 ? 25.009 12.176 -30.766 1.00 87.75 177 SER A N 1
ATOM 1384 C CA . SER A 1 177 ? 26.118 12.564 -31.649 1.00 87.75 177 SER A CA 1
ATOM 1385 C C . SER A 1 177 ? 26.093 11.792 -32.973 1.00 87.75 177 SER A C 1
ATOM 1387 O O . SER A 1 177 ? 26.292 12.388 -34.029 1.00 87.75 177 SER A O 1
ATOM 1389 N N . LEU A 1 178 ? 25.807 10.485 -32.940 1.00 85.50 178 LEU A N 1
ATOM 1390 C CA . LEU A 1 178 ? 25.713 9.650 -34.143 1.00 85.50 178 LEU A CA 1
ATOM 1391 C C . LEU A 1 178 ? 24.556 10.073 -35.057 1.00 85.50 178 LEU A C 1
ATOM 1393 O O . LEU A 1 178 ? 24.753 10.135 -36.266 1.00 85.50 178 LEU A O 1
ATOM 1397 N N . VAL A 1 179 ? 23.393 10.438 -34.502 1.00 88.12 179 VAL A N 1
ATOM 1398 C CA . VAL A 1 179 ? 22.256 10.958 -35.289 1.00 88.12 179 VAL A CA 1
ATOM 1399 C C . VAL A 1 179 ? 22.655 12.207 -36.086 1.00 88.12 179 VAL A C 1
ATOM 1401 O O . VAL A 1 179 ? 22.383 12.282 -37.284 1.00 88.12 179 VAL A O 1
ATOM 1404 N N . LEU A 1 180 ? 23.362 13.154 -35.459 1.00 86.25 180 LEU A N 1
ATOM 1405 C CA . LEU A 1 180 ? 23.853 14.363 -36.135 1.00 86.25 180 LEU A CA 1
ATOM 1406 C C . LEU A 1 180 ? 24.931 14.053 -37.187 1.00 86.25 180 LEU A C 1
ATOM 1408 O O . LEU A 1 180 ? 24.935 14.658 -38.259 1.00 86.25 180 LEU A O 1
ATOM 1412 N N . ILE A 1 181 ? 25.833 13.105 -36.909 1.00 84.94 181 ILE A N 1
ATOM 1413 C CA . ILE A 1 181 ? 26.879 12.692 -37.856 1.00 84.94 181 ILE A CA 1
ATOM 1414 C C . ILE A 1 181 ? 26.256 12.020 -39.085 1.00 84.94 181 ILE A C 1
ATOM 1416 O O . ILE A 1 181 ? 26.573 12.419 -40.204 1.00 84.94 181 ILE A O 1
ATOM 1420 N N . PHE A 1 182 ? 25.352 11.052 -38.911 1.00 85.88 182 PHE A N 1
ATOM 1421 C CA . PHE A 1 182 ? 24.692 10.365 -40.028 1.00 85.88 182 PHE A CA 1
ATOM 1422 C C . PHE A 1 182 ? 23.847 11.331 -40.868 1.00 85.88 182 PHE A C 1
ATOM 1424 O O . PHE A 1 182 ? 23.991 11.352 -42.090 1.00 85.88 182 PHE A O 1
ATOM 1431 N N . GLY A 1 183 ? 23.061 12.204 -40.225 1.00 87.19 183 GLY A N 1
ATOM 1432 C CA . GLY A 1 183 ? 22.292 13.241 -40.918 1.00 87.19 183 GLY A CA 1
ATOM 1433 C C . GLY A 1 183 ? 23.161 14.230 -41.705 1.00 87.19 183 GLY A C 1
ATOM 1434 O O . GLY A 1 183 ? 22.750 14.685 -42.765 1.00 87.19 183 GLY A O 1
ATOM 1435 N N . GLY A 1 184 ? 24.373 14.544 -41.238 1.00 85.19 184 GLY A N 1
ATOM 1436 C CA . GLY A 1 184 ? 25.280 15.461 -41.937 1.00 85.19 184 GLY A CA 1
ATOM 1437 C C . GLY A 1 184 ? 26.171 14.822 -43.008 1.00 85.19 184 GLY A C 1
ATOM 1438 O O . GLY A 1 184 ? 26.702 15.547 -43.843 1.00 85.19 184 GLY A O 1
ATOM 1439 N N . THR A 1 185 ? 26.380 13.499 -42.996 1.00 82.75 185 THR A N 1
ATOM 1440 C CA . THR A 1 185 ? 27.385 12.814 -43.847 1.00 82.75 185 THR A CA 1
ATOM 1441 C C . THR A 1 185 ? 26.815 11.979 -44.990 1.00 82.75 185 THR A C 1
ATOM 1443 O O . THR A 1 185 ? 27.566 11.624 -45.902 1.00 82.75 185 THR A O 1
ATOM 1446 N N . MET A 1 186 ? 25.526 11.637 -44.945 1.00 83.00 186 MET A N 1
ATOM 1447 C CA . MET A 1 186 ? 24.904 10.650 -45.832 1.00 83.00 186 MET A CA 1
ATOM 1448 C C . MET A 1 186 ? 23.701 11.244 -46.565 1.00 83.00 186 MET A C 1
ATOM 1450 O O . MET A 1 186 ? 22.979 12.071 -46.015 1.00 83.00 186 MET A O 1
ATOM 1454 N N . HIS A 1 187 ? 23.442 10.816 -47.801 1.00 85.19 187 HIS A N 1
ATOM 1455 C CA . HIS A 1 187 ? 22.202 11.195 -48.490 1.00 85.19 187 HIS A CA 1
ATOM 1456 C C . HIS A 1 187 ? 20.989 10.485 -47.870 1.00 85.19 187 HIS A C 1
ATOM 1458 O O . HIS A 1 187 ? 21.033 9.280 -47.613 1.00 85.19 187 HIS A O 1
ATOM 1464 N N . GLY A 1 188 ? 19.873 11.198 -47.700 1.00 84.50 188 GLY A N 1
ATOM 1465 C CA . GLY A 1 188 ? 18.663 10.665 -47.064 1.00 84.50 188 GLY A CA 1
ATOM 1466 C C . GLY A 1 188 ? 18.041 9.459 -47.767 1.00 84.50 188 GLY A C 1
ATOM 1467 O O . GLY A 1 188 ? 17.373 8.652 -47.129 1.00 84.50 188 GLY A O 1
ATOM 1468 N N . ALA A 1 189 ? 18.262 9.284 -49.074 1.00 84.62 189 ALA A N 1
ATOM 1469 C CA . ALA A 1 189 ? 17.893 8.053 -49.777 1.00 84.62 189 ALA A CA 1
ATOM 1470 C C . ALA A 1 189 ? 18.709 6.839 -49.293 1.00 84.62 189 ALA A C 1
ATOM 1472 O O . ALA A 1 189 ? 18.135 5.784 -49.045 1.00 84.62 189 ALA A O 1
ATOM 1473 N N . LEU A 1 190 ? 20.019 7.003 -49.074 1.00 85.69 190 LEU A N 1
ATOM 1474 C CA . LEU A 1 190 ? 20.899 5.933 -48.597 1.00 85.69 190 LEU A CA 1
ATOM 1475 C C . LEU A 1 190 ? 20.663 5.604 -47.113 1.00 85.69 190 LEU A C 1
ATOM 1477 O O . LEU A 1 190 ? 20.731 4.442 -46.731 1.00 85.69 190 LEU A O 1
ATOM 1481 N N . LEU A 1 191 ? 20.312 6.595 -46.285 1.00 86.06 191 LEU A N 1
ATOM 1482 C CA . LEU A 1 191 ? 19.897 6.362 -44.889 1.00 86.06 191 LEU A CA 1
ATOM 1483 C C . LEU A 1 191 ? 18.625 5.502 -44.767 1.00 86.06 191 LEU A C 1
ATOM 1485 O O . LEU A 1 191 ? 18.386 4.913 -43.716 1.00 86.06 191 LEU A O 1
ATOM 1489 N N . ARG A 1 192 ? 17.815 5.428 -45.831 1.00 86.69 192 ARG A N 1
ATOM 1490 C CA . ARG A 1 192 ? 16.602 4.600 -45.918 1.00 86.69 192 ARG A CA 1
ATOM 1491 C C . ARG A 1 192 ? 16.858 3.224 -46.554 1.00 86.69 192 ARG A C 1
ATOM 1493 O O . ARG A 1 192 ? 15.935 2.422 -46.643 1.00 86.69 192 ARG A O 1
ATOM 1500 N N . ASP A 1 193 ? 18.086 2.921 -46.974 1.00 86.81 193 ASP A N 1
ATOM 1501 C CA . ASP A 1 193 ? 18.473 1.609 -47.507 1.00 86.81 193 ASP A CA 1
ATOM 1502 C C . ASP A 1 193 ? 18.968 0.689 -46.374 1.00 86.81 193 ASP A C 1
ATOM 1504 O O . ASP A 1 193 ? 20.165 0.571 -46.103 1.00 86.81 193 ASP A O 1
ATOM 1508 N N . LYS A 1 194 ? 18.016 0.041 -45.691 1.00 85.06 194 LYS A N 1
ATOM 1509 C CA . LYS A 1 194 ? 18.241 -0.821 -44.513 1.00 85.06 194 LYS A CA 1
ATOM 1510 C C . LYS A 1 194 ? 19.286 -1.921 -44.738 1.00 85.06 194 LYS A C 1
ATOM 1512 O O . LYS A 1 194 ? 20.066 -2.216 -43.833 1.00 85.06 194 LYS A O 1
ATOM 1517 N N . TYR A 1 195 ? 19.297 -2.527 -45.925 1.00 86.38 195 TYR A N 1
ATOM 1518 C CA . TYR A 1 195 ? 20.174 -3.656 -46.259 1.00 86.38 195 TYR A CA 1
ATOM 1519 C C . TYR A 1 195 ? 21.411 -3.244 -47.070 1.00 86.38 195 TYR A C 1
ATOM 1521 O O . TYR A 1 195 ? 22.246 -4.095 -47.373 1.00 86.38 195 TYR A O 1
ATOM 1529 N N . GLY A 1 196 ? 21.542 -1.962 -47.428 1.00 85.62 196 GLY A N 1
ATOM 1530 C CA . GLY A 1 196 ? 22.579 -1.493 -48.345 1.00 85.62 196 GLY A CA 1
ATOM 1531 C C . GLY A 1 196 ? 22.441 -2.100 -49.743 1.00 85.62 196 GLY A C 1
ATOM 1532 O O . GLY A 1 196 ? 23.455 -2.346 -50.400 1.00 85.62 196 GLY A O 1
ATOM 1533 N N . GLU A 1 197 ? 21.216 -2.384 -50.204 1.00 85.44 197 GLU A N 1
ATOM 1534 C CA . GLU A 1 197 ? 20.960 -2.986 -51.518 1.00 85.44 197 GLU A CA 1
ATOM 1535 C C . GLU A 1 197 ? 21.619 -2.170 -52.636 1.00 85.44 197 GLU A C 1
ATOM 1537 O O . GLU A 1 197 ? 22.313 -2.742 -53.476 1.00 85.44 197 GLU A O 1
ATOM 1542 N N . SER A 1 198 ? 21.493 -0.838 -52.600 1.00 83.38 198 SER A N 1
ATOM 1543 C CA . SER A 1 198 ? 22.126 0.095 -53.548 1.00 83.38 198 SER A CA 1
ATOM 1544 C C . SER A 1 198 ? 23.660 0.013 -53.555 1.00 83.38 198 SER A C 1
ATOM 1546 O O . SER A 1 198 ? 24.294 0.308 -54.570 1.00 83.38 198 SER A O 1
ATOM 1548 N N . LEU A 1 199 ? 24.263 -0.452 -52.455 1.00 82.81 199 LEU A N 1
ATOM 1549 C CA . LEU A 1 199 ? 25.706 -0.603 -52.249 1.00 82.81 199 LEU A CA 1
ATOM 1550 C C . LEU A 1 199 ? 26.143 -2.080 -52.207 1.00 82.81 199 LEU A C 1
ATOM 1552 O O . LEU A 1 199 ? 27.117 -2.432 -51.545 1.00 82.81 199 LEU A O 1
ATOM 1556 N N . ARG A 1 200 ? 25.457 -2.948 -52.967 1.00 80.06 200 ARG A N 1
ATOM 1557 C CA . ARG A 1 200 ? 25.771 -4.387 -53.138 1.00 80.06 200 ARG A CA 1
ATOM 1558 C C . ARG A 1 200 ? 25.644 -5.221 -51.851 1.00 80.06 200 ARG A C 1
ATOM 1560 O O . ARG A 1 200 ? 26.302 -6.251 -51.727 1.00 80.06 200 ARG A O 1
ATOM 1567 N N . GLY A 1 201 ? 24.797 -4.798 -50.915 1.00 82.06 201 GLY A N 1
ATOM 1568 C CA . GLY A 1 201 ? 24.571 -5.478 -49.636 1.00 82.06 201 GLY A CA 1
ATOM 1569 C C . GLY A 1 201 ? 25.629 -5.186 -48.566 1.00 82.06 201 GLY A C 1
ATOM 1570 O O . GLY A 1 201 ? 25.684 -5.886 -47.555 1.00 82.06 201 GLY A O 1
ATOM 1571 N N . ASP A 1 202 ? 26.492 -4.184 -48.771 1.00 83.62 202 ASP A N 1
ATOM 1572 C CA . ASP A 1 202 ? 27.392 -3.710 -47.720 1.00 83.62 202 ASP A CA 1
ATOM 1573 C C . ASP A 1 202 ? 26.622 -2.902 -46.667 1.00 83.62 202 ASP A C 1
ATOM 1575 O O . ASP A 1 202 ? 25.870 -1.982 -46.987 1.00 83.62 202 ASP A O 1
ATOM 1579 N N . MET A 1 203 ? 26.872 -3.191 -45.385 1.00 82.75 203 MET A N 1
ATOM 1580 C CA . MET A 1 203 ? 26.291 -2.431 -44.277 1.00 82.75 203 MET A CA 1
ATOM 1581 C C . MET A 1 203 ? 26.693 -0.951 -44.375 1.00 82.75 203 MET A C 1
ATOM 1583 O O . MET A 1 203 ? 27.866 -0.602 -44.233 1.00 82.75 203 MET A O 1
ATOM 1587 N N . VAL A 1 204 ? 25.695 -0.084 -44.545 1.00 82.94 204 VAL A N 1
ATOM 1588 C CA . VAL A 1 204 ? 25.841 1.359 -44.798 1.00 82.94 204 VAL A CA 1
ATOM 1589 C C . VAL A 1 204 ? 26.759 2.053 -43.777 1.00 82.94 204 VAL A C 1
ATOM 1591 O O . VAL A 1 204 ? 27.687 2.764 -44.158 1.00 82.94 204 VAL A O 1
ATOM 1594 N N . VAL A 1 205 ? 26.581 1.772 -42.480 1.00 83.44 205 VAL A N 1
ATOM 1595 C CA . VAL A 1 205 ? 27.428 2.319 -41.398 1.00 83.44 205 VAL A CA 1
ATOM 1596 C C . VAL A 1 205 ? 28.859 1.766 -41.441 1.00 83.44 205 VAL A C 1
ATOM 1598 O O . VAL A 1 205 ? 29.808 2.486 -41.135 1.00 83.44 205 VAL A O 1
ATOM 1601 N N . ALA A 1 206 ? 29.049 0.508 -41.854 1.00 82.69 206 ALA A N 1
ATOM 1602 C CA . ALA A 1 206 ? 30.375 -0.101 -41.926 1.00 82.69 206 ALA A CA 1
ATOM 1603 C C . ALA A 1 206 ? 31.257 0.565 -42.993 1.00 82.69 206 ALA A C 1
ATOM 1605 O O . ALA A 1 206 ? 32.462 0.694 -42.790 1.00 82.69 206 ALA A O 1
ATOM 1606 N N . LEU A 1 207 ? 30.671 1.054 -44.090 1.00 78.94 207 LEU A N 1
ATOM 1607 C CA . LEU A 1 207 ? 31.396 1.775 -45.145 1.00 78.94 207 LEU A CA 1
ATOM 1608 C C . LEU A 1 207 ? 32.017 3.097 -44.677 1.00 78.94 207 LEU A C 1
ATOM 1610 O O . LEU A 1 207 ? 32.985 3.552 -45.282 1.00 78.94 207 LEU A O 1
ATOM 1614 N N . MET A 1 208 ? 31.516 3.686 -43.588 1.00 75.31 208 MET A N 1
ATOM 1615 C CA . MET A 1 208 ? 32.141 4.862 -42.983 1.00 75.31 208 MET A CA 1
ATOM 1616 C C . MET A 1 208 ? 33.340 4.524 -42.085 1.00 75.31 208 MET A C 1
ATOM 1618 O O . MET A 1 208 ? 34.034 5.436 -41.656 1.00 75.31 208 MET A O 1
ATOM 1622 N N . GLY A 1 209 ? 33.573 3.251 -41.751 1.00 74.69 209 GLY A N 1
ATOM 1623 C CA . GLY A 1 209 ? 34.577 2.852 -40.766 1.00 74.69 209 GLY A CA 1
ATOM 1624 C C . GLY A 1 209 ? 36.009 2.917 -41.289 1.00 74.69 209 GLY A C 1
ATOM 1625 O O . GLY A 1 209 ? 36.461 2.006 -41.982 1.00 74.69 209 GLY A O 1
ATOM 1626 N N . TRP A 1 210 ? 36.767 3.937 -40.889 1.00 72.94 210 TRP A N 1
ATOM 1627 C CA . TRP A 1 210 ? 38.223 3.958 -41.052 1.00 72.94 210 TRP A CA 1
ATOM 1628 C C . TRP A 1 210 ? 38.923 3.077 -39.991 1.00 72.94 210 TRP A C 1
ATOM 1630 O O . TRP A 1 210 ? 38.507 3.078 -38.830 1.00 72.94 210 TRP A O 1
ATOM 1640 N N . PRO A 1 211 ? 40.004 2.344 -40.332 1.00 75.75 211 PRO A N 1
ATOM 1641 C CA . PRO A 1 211 ? 40.650 2.261 -41.647 1.00 75.75 211 PRO A CA 1
ATOM 1642 C C . PRO A 1 211 ? 39.988 1.281 -42.633 1.00 75.75 211 PRO A C 1
ATOM 1644 O O . PRO A 1 211 ? 40.382 1.245 -43.796 1.00 75.75 211 PRO A O 1
ATOM 1647 N N . SER A 1 212 ? 39.025 0.458 -42.203 1.00 80.44 212 SER A N 1
ATOM 1648 C CA . SER A 1 212 ? 38.323 -0.486 -43.083 1.00 80.44 212 SER A CA 1
ATOM 1649 C C . SER A 1 212 ? 36.963 -0.916 -42.526 1.00 80.44 212 SER A C 1
ATOM 1651 O O . SER A 1 212 ? 36.833 -1.146 -41.321 1.00 80.44 212 SER A O 1
ATOM 1653 N N . LYS A 1 213 ? 35.990 -1.164 -43.418 1.00 79.75 213 LYS A N 1
ATOM 1654 C CA . LYS A 1 213 ? 34.633 -1.634 -43.075 1.00 79.75 213 LYS A CA 1
ATOM 1655 C C . LYS A 1 213 ? 34.592 -2.886 -42.191 1.00 79.75 213 LYS A C 1
ATOM 1657 O O . LYS A 1 213 ? 33.683 -3.049 -41.378 1.00 79.75 213 LYS A O 1
ATOM 1662 N N . TRP A 1 214 ? 35.610 -3.742 -42.293 1.00 84.25 214 TRP A N 1
ATOM 1663 C CA . TRP A 1 214 ? 35.744 -4.948 -41.472 1.00 84.25 214 TRP A CA 1
ATOM 1664 C C . TRP A 1 214 ? 35.871 -4.657 -39.972 1.00 84.25 214 TRP A C 1
ATOM 1666 O O . TRP A 1 214 ? 35.464 -5.493 -39.171 1.00 84.25 214 TRP A O 1
ATOM 1676 N N . VAL A 1 215 ? 36.373 -3.481 -39.575 1.00 84.94 215 VAL A N 1
ATOM 1677 C CA . VAL A 1 215 ? 36.476 -3.086 -38.159 1.00 84.94 215 VAL A CA 1
ATOM 1678 C C . VAL A 1 215 ? 35.089 -2.971 -37.531 1.00 84.94 215 VAL A C 1
ATOM 1680 O O . VAL A 1 215 ? 34.856 -3.523 -36.456 1.00 84.94 215 VAL A O 1
ATOM 1683 N N . ILE A 1 216 ? 34.153 -2.315 -38.224 1.00 83.69 216 ILE A N 1
ATOM 1684 C CA . ILE A 1 216 ? 32.769 -2.184 -37.758 1.00 83.69 216 ILE A CA 1
ATOM 1685 C C . ILE A 1 216 ? 32.062 -3.539 -37.821 1.00 83.69 216 ILE A C 1
ATOM 1687 O O . ILE A 1 216 ? 31.428 -3.908 -36.841 1.00 83.69 216 ILE A O 1
ATOM 1691 N N . LEU A 1 217 ? 32.234 -4.318 -38.896 1.00 84.44 217 LEU A N 1
ATOM 1692 C CA . LEU A 1 217 ? 31.559 -5.614 -39.050 1.00 84.44 217 LEU A CA 1
ATOM 1693 C C . LEU A 1 217 ? 31.983 -6.651 -37.986 1.00 84.44 217 LEU A C 1
ATOM 1695 O O . LEU A 1 217 ? 31.138 -7.312 -37.382 1.00 84.44 217 LEU A O 1
ATOM 1699 N N . ILE A 1 218 ? 33.289 -6.781 -37.723 1.00 88.62 218 ILE A N 1
ATOM 1700 C CA . ILE A 1 218 ? 33.820 -7.687 -36.689 1.00 88.62 218 ILE A CA 1
ATOM 1701 C C . ILE A 1 218 ? 33.485 -7.150 -35.289 1.00 88.62 218 ILE A C 1
ATOM 1703 O O . ILE A 1 218 ? 33.112 -7.922 -34.401 1.00 88.62 218 ILE A O 1
ATOM 1707 N N . GLY A 1 219 ? 33.572 -5.830 -35.090 1.00 87.12 219 GLY A N 1
ATOM 1708 C CA . GLY A 1 219 ? 33.226 -5.172 -33.830 1.00 87.12 219 GLY A CA 1
ATOM 1709 C C . GLY A 1 219 ? 31.752 -5.342 -33.456 1.00 87.12 219 GLY A C 1
ATOM 1710 O O . GLY A 1 219 ? 31.452 -5.715 -32.323 1.00 87.12 219 GLY A O 1
ATOM 1711 N N . SER A 1 220 ? 30.827 -5.151 -34.402 1.00 86.06 220 SER A N 1
ATOM 1712 C CA . SER A 1 220 ? 29.397 -5.372 -34.173 1.00 86.06 220 SER A CA 1
ATOM 1713 C C . SER A 1 220 ? 29.103 -6.842 -33.891 1.00 86.06 220 SER A C 1
ATOM 1715 O O . SER A 1 220 ? 28.453 -7.137 -32.895 1.00 86.06 220 SER A O 1
ATOM 1717 N N . PHE A 1 221 ? 29.641 -7.773 -34.691 1.00 89.31 221 PHE A N 1
ATOM 1718 C CA . PHE A 1 221 ? 29.428 -9.210 -34.485 1.00 89.31 221 PHE A CA 1
ATOM 1719 C C . PHE A 1 221 ? 29.891 -9.676 -33.095 1.00 89.31 221 PHE A C 1
ATOM 1721 O O . PHE A 1 221 ? 29.132 -10.311 -32.362 1.00 89.31 221 PHE A O 1
ATOM 1728 N N . THR A 1 222 ? 31.119 -9.322 -32.701 1.00 90.38 222 THR A N 1
ATOM 1729 C CA . THR A 1 222 ? 31.675 -9.707 -31.391 1.00 90.38 222 THR A CA 1
ATOM 1730 C C . THR A 1 222 ? 30.944 -9.037 -30.224 1.00 90.38 222 THR A C 1
ATOM 1732 O O . THR A 1 222 ? 30.721 -9.685 -29.201 1.00 90.38 222 THR A O 1
ATOM 1735 N N . SER A 1 223 ? 30.497 -7.786 -30.385 1.00 88.75 223 SER A N 1
ATOM 1736 C CA . SER A 1 223 ? 29.688 -7.073 -29.388 1.00 88.75 223 SER A CA 1
ATOM 1737 C C . SER A 1 223 ? 28.304 -7.709 -29.198 1.00 88.75 223 SER A C 1
ATOM 1739 O O . SER A 1 223 ? 27.916 -8.016 -28.070 1.00 88.75 223 SER A O 1
ATOM 1741 N N . THR A 1 224 ? 27.581 -7.996 -30.289 1.00 88.50 224 THR A N 1
ATOM 1742 C CA . THR A 1 224 ? 26.266 -8.658 -30.241 1.00 88.50 224 THR A CA 1
ATOM 1743 C C . THR A 1 224 ? 26.366 -10.062 -29.644 1.00 88.50 224 THR A C 1
ATOM 1745 O O . THR A 1 224 ? 25.542 -10.427 -28.807 1.00 88.50 224 THR A O 1
ATOM 1748 N N . PHE A 1 225 ? 27.402 -10.831 -30.000 1.00 90.94 225 PHE A N 1
ATOM 1749 C CA . PHE A 1 225 ? 27.650 -12.148 -29.408 1.00 90.94 225 PHE A CA 1
ATOM 1750 C C . PHE A 1 225 ? 27.917 -12.064 -27.894 1.00 90.94 225 PHE A C 1
ATOM 1752 O O . PHE A 1 225 ? 27.355 -12.841 -27.122 1.00 90.94 225 PHE A O 1
ATOM 1759 N N . GLY A 1 226 ? 28.714 -11.084 -27.451 1.00 90.81 226 GLY A N 1
ATOM 1760 C CA . GLY A 1 226 ? 28.959 -10.828 -26.028 1.00 90.81 226 GLY A CA 1
ATOM 1761 C C . GLY A 1 226 ? 27.689 -10.455 -25.256 1.00 90.81 226 GLY A C 1
ATOM 1762 O O . GLY A 1 226 ? 27.439 -11.006 -24.183 1.00 90.81 226 GLY A O 1
ATOM 1763 N N . ALA A 1 227 ? 26.850 -9.582 -25.822 1.00 87.38 227 ALA A N 1
ATOM 1764 C CA . ALA A 1 227 ? 25.568 -9.193 -25.231 1.00 87.38 227 ALA A CA 1
ATOM 1765 C C . ALA A 1 227 ? 24.586 -10.377 -25.132 1.00 87.38 227 ALA A C 1
ATOM 1767 O O . ALA A 1 227 ? 23.948 -10.569 -24.093 1.00 87.38 227 ALA A O 1
ATOM 1768 N N . ALA A 1 228 ? 24.507 -11.214 -26.173 1.00 89.06 228 ALA A N 1
ATOM 1769 C CA . ALA A 1 228 ? 23.685 -12.424 -26.172 1.00 89.06 228 ALA A CA 1
ATOM 1770 C C . ALA A 1 228 ? 24.137 -13.420 -25.088 1.00 89.06 228 ALA A C 1
ATOM 1772 O O . ALA A 1 228 ? 23.310 -13.899 -24.310 1.00 89.06 228 ALA A O 1
ATOM 1773 N N . LEU A 1 229 ? 25.449 -13.667 -24.971 1.00 89.50 229 LEU A N 1
ATOM 1774 C CA . LEU A 1 229 ? 26.020 -14.525 -23.927 1.00 89.50 229 LEU A CA 1
ATOM 1775 C C . LEU A 1 229 ? 25.722 -13.980 -22.519 1.00 89.50 229 LEU A C 1
ATOM 1777 O O . LEU A 1 229 ? 25.370 -14.736 -21.614 1.00 89.50 229 LEU A O 1
ATOM 1781 N N . GLN A 1 230 ? 25.812 -12.660 -22.330 1.00 87.69 230 GLN A N 1
ATOM 1782 C CA . GLN A 1 230 ? 25.490 -12.011 -21.060 1.00 87.69 230 GLN A CA 1
ATOM 1783 C C . GLN A 1 230 ? 24.013 -12.184 -20.677 1.00 87.69 230 GLN A C 1
ATOM 1785 O O . GLN A 1 230 ? 23.715 -12.492 -19.519 1.00 87.69 230 GLN A O 1
ATOM 1790 N N . CYS A 1 231 ? 23.086 -12.026 -21.625 1.00 87.38 231 CYS A N 1
ATOM 1791 C CA . CYS A 1 231 ? 21.656 -12.250 -21.391 1.00 87.38 231 CYS A CA 1
ATOM 1792 C C . CYS A 1 231 ? 21.371 -13.722 -21.050 1.00 87.38 231 CYS A C 1
ATOM 1794 O O . CYS A 1 231 ? 20.699 -14.004 -20.056 1.00 87.38 231 CYS A O 1
ATOM 1796 N N . LEU A 1 232 ? 21.967 -14.655 -21.803 1.00 89.19 232 LEU A N 1
ATOM 1797 C CA . LEU A 1 232 ? 21.819 -16.098 -21.599 1.00 89.19 232 LEU A CA 1
ATOM 1798 C C . LEU A 1 232 ? 22.344 -16.568 -20.231 1.00 89.19 232 LEU A C 1
ATOM 1800 O O . LEU A 1 232 ? 21.758 -17.461 -19.629 1.00 89.19 232 LEU A O 1
ATOM 1804 N N . CYS A 1 233 ? 23.407 -15.951 -19.707 1.00 84.94 233 CYS A N 1
ATOM 1805 C CA . CYS A 1 233 ? 23.950 -16.269 -18.381 1.00 84.94 233 CYS A CA 1
ATOM 1806 C C . CYS A 1 233 ? 23.232 -15.553 -17.220 1.00 84.94 233 CYS A C 1
ATOM 1808 O O . CYS A 1 233 ? 23.232 -16.058 -16.096 1.00 84.94 233 CYS A O 1
ATOM 1810 N N . SER A 1 234 ? 22.639 -14.375 -17.449 1.00 86.38 234 SER A N 1
ATOM 1811 C CA . SER A 1 234 ? 22.033 -13.563 -16.380 1.00 86.38 234 SER A CA 1
ATOM 1812 C C . SER A 1 234 ? 20.567 -13.905 -16.101 1.00 86.38 234 SER A C 1
ATOM 1814 O O . SER A 1 234 ? 20.194 -14.020 -14.931 1.00 86.38 234 SER A O 1
ATOM 1816 N N . ALA A 1 235 ? 19.748 -14.141 -17.131 1.00 88.75 235 ALA A N 1
ATOM 1817 C CA . ALA A 1 235 ? 18.329 -14.465 -16.952 1.00 88.75 235 ALA A CA 1
ATOM 1818 C C . ALA A 1 235 ? 18.079 -15.745 -16.112 1.00 88.75 235 ALA A C 1
ATOM 1820 O O . ALA A 1 235 ? 17.253 -15.688 -15.194 1.00 88.75 235 ALA A O 1
ATOM 1821 N N . PRO A 1 236 ? 18.829 -16.859 -16.285 1.00 90.19 236 PRO A N 1
ATOM 1822 C CA . PRO A 1 236 ? 18.681 -18.046 -15.439 1.00 90.19 236 PRO A CA 1
ATOM 1823 C C . PRO A 1 236 ? 19.006 -17.788 -13.967 1.00 90.19 236 PRO A C 1
ATOM 1825 O O . PRO A 1 236 ? 18.363 -18.357 -13.089 1.00 90.19 236 PRO A O 1
ATOM 1828 N N . ARG A 1 237 ? 19.990 -16.923 -13.683 1.00 86.56 237 ARG A N 1
ATOM 1829 C CA . ARG A 1 237 ? 20.395 -16.568 -12.313 1.00 86.56 237 ARG A CA 1
ATOM 1830 C C . ARG A 1 237 ? 19.355 -15.678 -11.628 1.00 86.56 237 ARG A C 1
ATOM 1832 O O . ARG A 1 237 ? 19.099 -15.849 -10.435 1.00 86.56 237 ARG A O 1
ATOM 1839 N N . LEU A 1 238 ? 18.700 -14.787 -12.377 1.00 87.12 238 LEU A N 1
ATOM 1840 C CA . LEU A 1 238 ? 17.562 -14.010 -11.877 1.00 87.12 238 LEU A CA 1
ATOM 1841 C C . LEU A 1 238 ? 16.378 -14.930 -11.533 1.00 87.12 238 LEU A C 1
ATOM 1843 O O . LEU A 1 238 ? 15.879 -14.890 -10.409 1.00 87.12 238 LEU A O 1
ATOM 1847 N N . LEU A 1 239 ? 15.991 -15.822 -12.454 1.00 88.75 239 LEU A N 1
ATOM 1848 C CA . LEU A 1 239 ? 14.901 -16.783 -12.242 1.00 88.75 239 LEU A CA 1
ATOM 1849 C C . LEU A 1 239 ? 15.186 -17.744 -11.073 1.00 88.75 239 LEU A C 1
ATOM 1851 O O . LEU A 1 239 ? 14.310 -17.998 -10.250 1.00 88.75 239 LEU A O 1
ATOM 1855 N N . GLN A 1 240 ? 16.425 -18.231 -10.957 1.00 88.19 240 GLN A N 1
ATOM 1856 C CA . GLN A 1 240 ? 16.894 -19.036 -9.826 1.00 88.19 240 GLN A CA 1
ATOM 1857 C C . GLN A 1 240 ? 16.759 -18.291 -8.490 1.00 88.19 240 GLN A C 1
ATOM 1859 O O . GLN A 1 240 ? 16.440 -18.917 -7.482 1.00 88.19 240 GLN A O 1
ATOM 1864 N N . SER A 1 241 ? 17.028 -16.983 -8.462 1.00 84.94 241 SER A N 1
ATOM 1865 C CA . SER A 1 241 ? 16.945 -16.174 -7.239 1.00 84.94 241 SER A CA 1
ATOM 1866 C C . SER A 1 241 ? 15.487 -16.009 -6.802 1.00 84.94 241 SER A C 1
ATOM 1868 O O . SER A 1 241 ? 15.152 -16.370 -5.679 1.00 84.94 241 SER A O 1
ATOM 1870 N N . ILE A 1 242 ? 14.594 -15.651 -7.732 1.00 86.50 242 ILE A N 1
ATOM 1871 C CA . ILE A 1 242 ? 13.138 -15.595 -7.496 1.00 86.50 242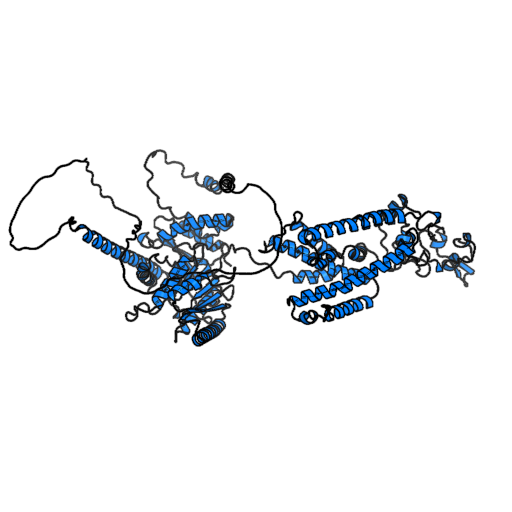 ILE A CA 1
ATOM 1872 C C . ILE A 1 242 ? 12.597 -16.952 -7.000 1.00 86.50 242 ILE A C 1
ATOM 1874 O O . ILE A 1 242 ? 11.763 -17.007 -6.099 1.00 86.50 242 ILE A O 1
ATOM 1878 N N . ALA A 1 243 ? 13.096 -18.064 -7.550 1.00 87.94 243 ALA A N 1
ATOM 1879 C CA . ALA A 1 243 ? 12.710 -19.414 -7.139 1.00 87.94 243 ALA A CA 1
ATOM 1880 C C . ALA A 1 243 ? 13.273 -19.855 -5.771 1.00 87.94 243 ALA A C 1
ATOM 1882 O O . ALA A 1 243 ? 12.767 -20.823 -5.203 1.00 87.94 243 ALA A O 1
ATOM 1883 N N . LYS A 1 244 ? 14.314 -19.191 -5.244 1.00 83.94 244 LYS A N 1
ATOM 1884 C CA . LYS A 1 244 ? 14.851 -19.431 -3.890 1.00 83.94 244 LYS A CA 1
ATOM 1885 C C . LYS A 1 244 ? 14.058 -18.700 -2.811 1.00 83.94 244 LYS A C 1
ATOM 1887 O O . LYS A 1 244 ? 13.982 -19.209 -1.697 1.00 83.94 244 LYS A O 1
ATOM 1892 N N . ASP A 1 245 ? 13.453 -17.566 -3.151 1.00 85.56 245 ASP A N 1
ATOM 1893 C CA . ASP A 1 245 ? 12.660 -16.755 -2.222 1.00 85.56 245 ASP A CA 1
ATOM 1894 C C . ASP A 1 245 ? 11.262 -17.365 -1.932 1.00 85.56 245 ASP A C 1
ATOM 1896 O O . ASP A 1 245 ? 10.519 -16.836 -1.111 1.00 85.56 245 ASP A O 1
ATOM 1900 N N . ASP A 1 246 ? 10.897 -18.469 -2.609 1.00 82.56 246 ASP A N 1
ATOM 1901 C CA . ASP A 1 246 ? 9.643 -19.259 -2.500 1.00 82.56 246 ASP A CA 1
ATOM 1902 C C . ASP A 1 246 ? 8.332 -18.433 -2.574 1.00 82.56 246 ASP A C 1
ATOM 1904 O O . ASP A 1 246 ? 7.258 -18.897 -2.193 1.00 82.56 246 ASP A O 1
ATOM 1908 N N . VAL A 1 247 ? 8.402 -17.215 -3.131 1.00 82.00 247 VAL A N 1
ATOM 1909 C CA . VAL A 1 247 ? 7.262 -16.293 -3.328 1.00 82.00 247 VAL A CA 1
ATOM 1910 C C . VAL A 1 247 ? 6.208 -16.882 -4.274 1.00 82.00 247 VAL A C 1
ATOM 1912 O O . VAL A 1 247 ? 5.018 -16.601 -4.148 1.00 82.00 247 VAL A O 1
ATOM 1915 N N . ILE A 1 248 ? 6.641 -17.702 -5.237 1.00 83.38 248 ILE A N 1
ATOM 1916 C CA . ILE A 1 248 ? 5.792 -18.304 -6.270 1.00 83.38 248 ILE A CA 1
ATOM 1917 C C . ILE A 1 248 ? 5.998 -19.831 -6.246 1.00 83.38 248 ILE A C 1
ATOM 1919 O O . ILE A 1 248 ? 6.959 -20.322 -6.848 1.00 83.38 248 ILE A O 1
ATOM 1923 N N . PRO A 1 249 ? 5.099 -20.611 -5.608 1.00 81.50 249 PRO A N 1
ATOM 1924 C CA . PRO A 1 249 ? 5.336 -22.031 -5.314 1.00 81.50 249 PRO A CA 1
ATOM 1925 C C . PRO A 1 249 ? 5.641 -22.924 -6.526 1.00 81.50 249 PRO A C 1
ATOM 1927 O O . PRO A 1 249 ? 6.376 -23.904 -6.405 1.00 81.50 249 PRO A O 1
ATOM 1930 N N . PHE A 1 250 ? 5.112 -22.601 -7.713 1.00 89.38 250 PHE A N 1
ATOM 1931 C CA . PHE A 1 250 ? 5.372 -23.390 -8.924 1.00 89.38 250 PHE A CA 1
ATOM 1932 C C . PHE A 1 250 ? 6.774 -23.160 -9.519 1.00 89.38 250 PHE A C 1
ATOM 1934 O O . PHE A 1 250 ? 7.284 -24.029 -10.226 1.00 89.38 250 PHE A O 1
ATOM 1941 N N . LEU A 1 251 ? 7.432 -22.031 -9.219 1.00 88.25 251 LEU A N 1
ATOM 1942 C CA . LEU A 1 251 ? 8.779 -21.731 -9.726 1.00 88.25 251 LEU A CA 1
ATOM 1943 C C . LEU A 1 251 ? 9.891 -22.469 -8.970 1.00 88.25 251 LEU A C 1
ATOM 1945 O O . LEU A 1 251 ? 11.014 -22.547 -9.466 1.00 88.25 251 LEU A O 1
ATOM 1949 N N . ARG A 1 252 ? 9.590 -23.080 -7.818 1.00 87.50 252 ARG A N 1
ATOM 1950 C CA . ARG A 1 252 ? 10.549 -23.796 -6.958 1.00 87.50 252 ARG A CA 1
ATOM 1951 C C . ARG A 1 252 ? 11.393 -24.856 -7.688 1.00 87.50 252 ARG A C 1
ATOM 1953 O O . ARG A 1 252 ? 12.536 -25.108 -7.308 1.00 87.50 252 ARG A O 1
ATOM 1960 N N . ILE A 1 253 ? 10.879 -25.436 -8.778 1.00 88.62 253 ILE A N 1
ATOM 1961 C CA . ILE A 1 253 ? 11.593 -26.395 -9.647 1.00 88.62 253 ILE A CA 1
ATOM 1962 C C . ILE A 1 253 ? 12.857 -25.774 -10.284 1.00 88.62 253 ILE A C 1
ATOM 1964 O O . ILE A 1 253 ? 13.854 -26.473 -10.500 1.00 88.62 253 ILE A O 1
ATOM 1968 N N . PHE A 1 254 ? 12.849 -24.464 -10.550 1.00 88.81 254 PHE A N 1
ATOM 1969 C CA . PHE A 1 254 ? 13.960 -23.723 -11.160 1.00 88.81 254 PHE A CA 1
ATOM 1970 C C . PHE A 1 254 ? 15.038 -23.288 -10.152 1.00 88.81 254 PHE A C 1
ATOM 1972 O O . PHE A 1 254 ? 16.142 -22.935 -10.559 1.00 88.81 254 PHE A O 1
ATOM 1979 N N . GLY A 1 255 ? 14.772 -23.385 -8.842 1.00 84.62 255 GLY A N 1
ATOM 1980 C CA . GLY A 1 255 ? 15.753 -23.095 -7.787 1.00 84.62 255 GLY A CA 1
ATOM 1981 C C . GLY A 1 255 ? 16.844 -24.167 -7.622 1.00 84.62 255 GLY A C 1
ATOM 1982 O O . GLY A 1 255 ? 17.847 -23.929 -6.944 1.00 84.62 255 GLY A O 1
ATOM 1983 N N . ARG A 1 256 ? 16.678 -25.350 -8.237 1.00 86.19 256 ARG A N 1
ATOM 1984 C CA . ARG A 1 256 ? 17.618 -26.478 -8.128 1.00 86.19 256 ARG A CA 1
ATOM 1985 C C . ARG A 1 256 ? 18.931 -26.198 -8.871 1.00 86.19 256 ARG A C 1
ATOM 1987 O O . ARG A 1 256 ? 18.937 -25.959 -10.076 1.00 86.19 256 ARG A O 1
ATOM 1994 N N . VAL A 1 257 ? 20.047 -26.319 -8.152 1.00 87.69 257 VAL A N 1
ATOM 1995 C CA . VAL A 1 257 ? 21.408 -26.107 -8.675 1.00 87.69 257 VAL A CA 1
ATOM 1996 C C . VAL A 1 257 ? 22.163 -27.403 -8.949 1.00 87.69 257 VAL A C 1
ATOM 1998 O O . VAL A 1 257 ? 21.896 -28.448 -8.353 1.00 87.69 257 VAL A O 1
ATOM 2001 N N . THR A 1 258 ? 23.144 -27.312 -9.844 1.00 88.75 258 THR A N 1
ATOM 2002 C CA . THR A 1 258 ? 24.170 -28.339 -10.067 1.00 88.75 258 THR A CA 1
ATOM 2003 C C . THR A 1 258 ? 25.301 -28.253 -9.030 1.00 88.75 258 THR A C 1
ATOM 2005 O O . THR A 1 258 ? 25.382 -27.306 -8.248 1.00 88.75 258 THR A O 1
ATOM 2008 N N . ARG A 1 259 ? 26.232 -29.221 -9.054 1.00 88.25 259 ARG A N 1
ATOM 2009 C CA . ARG A 1 259 ? 27.429 -29.259 -8.185 1.00 88.25 259 ARG A CA 1
ATOM 2010 C C . ARG A 1 259 ? 28.311 -28.002 -8.283 1.00 88.25 259 ARG A C 1
ATOM 2012 O O . ARG A 1 259 ? 29.006 -27.686 -7.326 1.00 88.25 259 ARG A O 1
ATOM 2019 N N . TYR A 1 260 ? 28.266 -27.296 -9.413 1.00 83.75 260 TYR A N 1
ATOM 2020 C CA . TYR A 1 260 ? 29.022 -26.063 -9.665 1.00 83.75 260 TYR A CA 1
ATOM 2021 C C . TYR A 1 260 ? 28.190 -24.786 -9.426 1.00 83.75 260 TYR A C 1
ATOM 2023 O O . TYR A 1 260 ? 28.568 -23.717 -9.884 1.00 83.75 260 TYR A O 1
ATOM 2031 N N . ASN A 1 261 ? 27.056 -24.891 -8.715 1.00 80.88 261 ASN A N 1
ATOM 2032 C CA . ASN A 1 261 ? 26.101 -23.807 -8.434 1.00 80.88 261 ASN A CA 1
ATOM 2033 C C . ASN A 1 261 ? 25.373 -23.223 -9.670 1.00 80.88 261 ASN A C 1
ATOM 2035 O O . ASN A 1 261 ? 24.653 -22.233 -9.550 1.00 80.88 261 ASN A O 1
ATOM 2039 N N . GLU A 1 262 ? 25.482 -23.855 -10.844 1.00 87.00 262 GLU A N 1
ATOM 2040 C CA . GLU A 1 262 ? 24.790 -23.397 -12.057 1.00 87.00 262 GLU A CA 1
ATOM 2041 C C . GLU A 1 262 ? 23.328 -23.900 -12.120 1.00 87.00 262 GLU A C 1
ATOM 2043 O O . GLU A 1 262 ? 23.086 -25.089 -11.849 1.00 87.00 262 GLU A O 1
ATOM 2048 N N . PRO A 1 263 ? 22.347 -23.041 -12.478 1.00 89.88 263 PRO A N 1
ATOM 2049 C CA . PRO A 1 263 ? 20.917 -23.361 -12.461 1.00 89.88 263 PRO A CA 1
ATOM 2050 C C . PRO A 1 263 ? 20.433 -23.975 -13.789 1.00 89.88 263 PRO A C 1
ATOM 2052 O O . PRO A 1 263 ? 19.783 -23.326 -14.608 1.00 89.88 263 PRO A O 1
ATOM 2055 N N . PHE A 1 264 ? 20.726 -25.261 -14.000 1.00 90.69 264 PHE A N 1
ATOM 2056 C CA . PHE A 1 264 ? 20.452 -25.965 -15.265 1.00 90.69 264 PHE A CA 1
ATOM 2057 C C . PHE A 1 264 ? 18.980 -25.900 -15.725 1.00 90.69 264 PHE A C 1
ATOM 2059 O O . PHE A 1 264 ? 18.712 -25.619 -16.890 1.00 90.69 264 PHE A O 1
ATOM 2066 N N . ASN A 1 265 ? 18.019 -26.090 -14.812 1.00 90.38 265 ASN A N 1
ATOM 2067 C CA . ASN A 1 265 ? 16.588 -26.029 -15.145 1.00 90.38 265 ASN A CA 1
ATOM 2068 C C . ASN A 1 265 ? 16.163 -24.627 -15.622 1.00 90.38 265 ASN A C 1
ATOM 2070 O O . ASN A 1 265 ? 15.349 -24.507 -16.536 1.00 90.38 265 ASN A O 1
ATOM 2074 N N . ALA A 1 266 ? 16.711 -23.573 -15.006 1.00 90.50 266 ALA A N 1
ATOM 2075 C CA . ALA A 1 266 ? 16.429 -22.184 -15.369 1.00 90.50 266 ALA A CA 1
ATOM 2076 C C . ALA A 1 266 ? 17.086 -21.801 -16.708 1.00 90.50 266 ALA A C 1
ATOM 2078 O O . ALA A 1 266 ? 16.516 -21.029 -17.480 1.00 90.50 266 ALA A O 1
ATOM 2079 N N . LEU A 1 267 ? 18.257 -22.374 -17.014 1.00 92.56 267 LEU A N 1
ATOM 2080 C CA . LEU A 1 267 ? 18.902 -22.225 -18.317 1.00 92.56 267 LEU A CA 1
ATOM 2081 C C . LEU A 1 267 ? 18.062 -22.878 -19.421 1.00 92.56 267 LEU A C 1
ATOM 2083 O O . LEU A 1 267 ? 17.778 -22.225 -20.417 1.00 92.56 267 LEU A O 1
ATOM 2087 N N . LEU A 1 268 ? 17.590 -24.114 -19.215 1.00 92.56 268 LEU A N 1
ATOM 2088 C CA . LEU A 1 268 ? 16.791 -24.843 -20.207 1.00 92.56 268 LEU A CA 1
ATOM 2089 C C . LEU A 1 268 ? 15.521 -24.079 -20.623 1.00 92.56 268 LEU A C 1
ATOM 2091 O O . LEU A 1 268 ? 15.245 -23.966 -21.815 1.00 92.56 268 LEU A O 1
ATOM 2095 N N . ILE A 1 269 ? 14.771 -23.522 -19.662 1.00 92.12 269 ILE A N 1
ATOM 2096 C CA . ILE A 1 269 ? 13.575 -22.722 -19.977 1.00 92.12 269 ILE A CA 1
ATOM 2097 C C . ILE A 1 269 ? 13.928 -21.381 -20.634 1.00 92.12 269 ILE A C 1
ATOM 2099 O O . ILE A 1 269 ? 13.239 -20.971 -21.563 1.00 92.12 269 ILE A O 1
ATOM 2103 N N . THR A 1 270 ? 15.029 -20.736 -20.230 1.00 92.25 270 THR A N 1
ATOM 2104 C CA . THR A 1 270 ? 15.516 -19.505 -20.881 1.00 92.25 270 THR A CA 1
ATOM 2105 C C . THR A 1 270 ? 15.863 -19.766 -22.349 1.00 92.25 270 THR A C 1
ATOM 2107 O O . THR A 1 270 ? 15.432 -19.015 -23.219 1.00 92.25 270 THR A O 1
ATOM 2110 N N . THR A 1 271 ? 16.566 -20.865 -22.643 1.00 92.25 271 THR A N 1
ATOM 2111 C CA . THR A 1 271 ? 16.875 -21.285 -24.017 1.00 92.25 271 THR A CA 1
ATOM 2112 C C . THR A 1 271 ? 15.610 -21.624 -24.804 1.00 92.25 271 THR A C 1
ATOM 2114 O O . THR A 1 271 ? 15.492 -21.198 -25.944 1.00 92.25 271 THR A O 1
ATOM 2117 N N . ALA A 1 272 ? 14.634 -22.323 -24.213 1.00 93.00 272 ALA A N 1
ATOM 2118 C CA . ALA A 1 272 ? 13.376 -22.648 -24.894 1.00 93.00 272 ALA A CA 1
ATOM 2119 C C . ALA A 1 272 ? 12.544 -21.398 -25.250 1.00 93.00 272 ALA A C 1
ATOM 2121 O O . ALA A 1 272 ? 11.962 -21.332 -26.331 1.00 93.00 272 ALA A O 1
ATOM 2122 N N . VAL A 1 273 ? 12.513 -20.389 -24.370 1.00 91.44 273 VAL A N 1
ATOM 2123 C CA . VAL A 1 273 ? 11.857 -19.096 -24.642 1.00 91.44 273 VAL A CA 1
ATOM 2124 C C . VAL A 1 273 ? 12.613 -18.309 -25.717 1.00 91.44 273 VAL A C 1
ATOM 2126 O O . VAL A 1 273 ? 11.984 -17.752 -26.615 1.00 91.44 273 VAL A O 1
ATOM 2129 N N . ALA A 1 274 ? 13.949 -18.293 -25.667 1.00 90.50 274 ALA A N 1
ATOM 2130 C CA . ALA A 1 274 ? 14.776 -17.643 -26.684 1.00 90.50 274 ALA A CA 1
ATOM 2131 C C . ALA A 1 274 ? 14.611 -18.295 -28.068 1.00 90.50 274 ALA A C 1
ATOM 2133 O O . ALA A 1 274 ? 14.430 -17.585 -29.052 1.00 90.50 274 ALA A O 1
ATOM 2134 N N . GLU A 1 275 ? 14.589 -19.628 -28.142 1.00 91.12 275 GLU A N 1
ATOM 2135 C CA . GLU A 1 275 ? 14.334 -20.379 -29.379 1.00 91.12 275 GLU A CA 1
ATOM 2136 C C . GLU A 1 275 ? 12.942 -20.062 -29.944 1.00 91.12 275 GLU A C 1
ATOM 2138 O O . GLU A 1 275 ? 12.798 -19.786 -31.133 1.00 91.12 275 GLU A O 1
ATOM 2143 N N . GLY A 1 276 ? 11.921 -19.994 -29.081 1.00 89.38 276 GLY A N 1
ATOM 2144 C CA . GLY A 1 276 ? 10.578 -19.558 -29.468 1.00 89.38 276 GLY A CA 1
ATOM 2145 C C . GLY A 1 276 ? 10.552 -18.157 -30.089 1.00 89.38 276 GLY A C 1
ATOM 2146 O O . GLY A 1 276 ? 9.833 -17.941 -31.060 1.00 89.38 276 GLY A O 1
ATOM 2147 N N . ALA A 1 277 ? 11.366 -17.223 -29.586 1.00 86.75 277 ALA A N 1
ATOM 2148 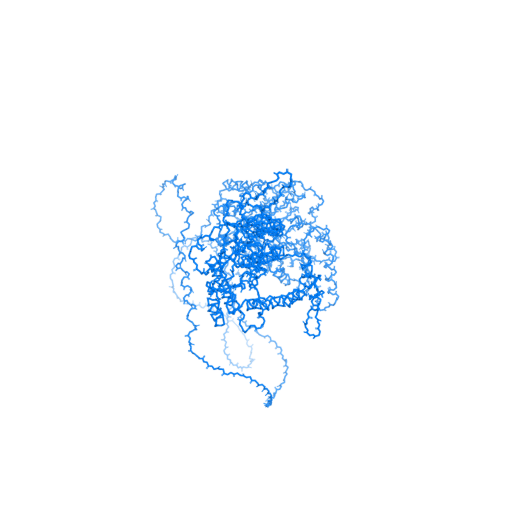C CA . ALA A 1 277 ? 11.509 -15.888 -30.171 1.00 86.75 277 ALA A CA 1
ATOM 2149 C C . ALA A 1 277 ? 12.297 -15.894 -31.496 1.00 86.75 277 ALA A C 1
ATOM 2151 O O . ALA A 1 277 ? 11.943 -15.160 -32.416 1.00 86.75 277 ALA A O 1
ATOM 2152 N N . ILE A 1 278 ? 13.327 -16.739 -31.629 1.00 88.38 278 ILE A N 1
ATOM 2153 C CA . ILE A 1 278 ? 14.096 -16.907 -32.876 1.00 88.38 278 ILE A CA 1
ATOM 2154 C C . ILE A 1 278 ? 13.196 -17.444 -34.002 1.00 88.38 278 ILE A C 1
ATOM 2156 O O . ILE A 1 278 ? 13.270 -16.952 -35.128 1.00 88.38 278 ILE A O 1
ATOM 2160 N N . LEU A 1 279 ? 12.304 -18.392 -33.692 1.00 89.06 279 LEU A N 1
ATOM 2161 C CA . LEU A 1 279 ? 11.366 -18.993 -34.649 1.00 89.06 279 LEU A CA 1
ATOM 2162 C C . LEU A 1 279 ? 10.314 -18.020 -35.209 1.00 89.06 279 LEU A C 1
ATOM 2164 O O . LEU A 1 279 ? 9.762 -18.298 -36.271 1.00 89.06 279 LEU A O 1
ATOM 2168 N N . ILE A 1 280 ? 10.036 -16.893 -34.538 1.00 83.19 280 ILE A N 1
ATOM 2169 C CA . ILE A 1 280 ? 9.113 -15.859 -35.048 1.00 83.19 280 ILE A CA 1
ATOM 2170 C C . ILE A 1 280 ? 9.682 -15.198 -36.313 1.00 83.19 280 ILE A C 1
ATOM 2172 O O . ILE A 1 280 ? 8.936 -14.936 -37.254 1.00 83.19 280 ILE A O 1
ATOM 2176 N N . GLY A 1 281 ? 11.003 -14.986 -36.355 1.00 77.19 281 GLY A N 1
ATOM 2177 C CA . GLY A 1 281 ? 11.700 -14.351 -37.473 1.00 77.19 281 GLY A CA 1
ATOM 2178 C C . GLY A 1 281 ? 11.476 -12.833 -37.579 1.00 77.19 281 GLY A C 1
ATOM 2179 O O . GLY A 1 281 ? 10.403 -12.308 -37.303 1.00 77.19 281 GLY A O 1
ATOM 2180 N N . GLY A 1 282 ? 12.513 -12.112 -38.019 1.00 78.38 282 GLY A N 1
ATOM 2181 C CA . GLY A 1 282 ? 12.470 -10.657 -38.214 1.00 78.38 282 GLY A CA 1
ATOM 2182 C C . GLY A 1 282 ? 12.666 -9.855 -36.922 1.00 78.38 282 GLY A C 1
ATOM 2183 O O . GLY A 1 282 ? 11.835 -9.864 -36.017 1.00 78.38 282 GLY A O 1
ATOM 2184 N N . ILE A 1 283 ? 13.773 -9.110 -36.844 1.00 81.06 283 ILE A N 1
ATOM 2185 C CA . ILE A 1 283 ? 14.130 -8.320 -35.653 1.00 81.06 283 ILE A CA 1
ATOM 2186 C C . ILE A 1 283 ? 13.103 -7.218 -35.345 1.00 81.06 283 ILE A C 1
ATOM 2188 O O . ILE A 1 283 ? 12.825 -6.944 -34.178 1.00 81.06 283 ILE A O 1
ATOM 2192 N N . ASP A 1 284 ? 12.489 -6.649 -36.384 1.00 83.56 284 ASP A N 1
ATOM 2193 C CA . ASP A 1 284 ? 11.535 -5.539 -36.295 1.00 83.56 284 ASP A CA 1
ATOM 2194 C C . ASP A 1 284 ? 10.207 -5.936 -35.618 1.00 83.56 284 ASP A C 1
ATOM 2196 O O . ASP A 1 284 ? 9.533 -5.084 -35.043 1.00 83.56 284 ASP A O 1
ATOM 2200 N N . TYR A 1 285 ? 9.850 -7.228 -35.633 1.00 82.75 285 TYR A N 1
ATOM 2201 C CA . TYR A 1 285 ? 8.684 -7.768 -34.919 1.00 82.75 285 TYR A CA 1
ATOM 2202 C C . TYR A 1 285 ? 9.007 -8.185 -33.478 1.00 82.75 285 TYR A C 1
ATOM 2204 O O . TYR A 1 285 ? 8.131 -8.156 -32.615 1.00 82.75 285 TYR A O 1
ATOM 2212 N N . ILE A 1 286 ? 10.259 -8.561 -33.203 1.00 85.44 286 ILE A N 1
ATOM 2213 C CA . ILE A 1 286 ? 10.702 -9.010 -31.875 1.00 85.44 286 ILE A CA 1
ATOM 2214 C C . ILE A 1 286 ? 10.955 -7.813 -30.947 1.00 85.44 286 ILE A C 1
ATOM 2216 O O . ILE A 1 286 ? 10.563 -7.861 -29.780 1.00 85.44 286 ILE A O 1
ATOM 2220 N N . ALA A 1 287 ? 11.572 -6.735 -31.450 1.00 83.81 287 ALA A N 1
ATOM 2221 C CA . ALA A 1 287 ? 11.916 -5.560 -30.643 1.00 83.81 287 ALA A CA 1
ATOM 2222 C C . ALA A 1 287 ? 10.715 -4.986 -29.851 1.00 83.81 287 ALA A C 1
ATOM 2224 O O . ALA A 1 287 ? 10.806 -4.959 -28.621 1.00 83.81 287 ALA A O 1
ATOM 2225 N N . PRO A 1 288 ? 9.549 -4.683 -30.464 1.00 81.62 288 PRO A N 1
ATOM 2226 C CA . PRO A 1 288 ? 8.434 -4.066 -29.741 1.00 81.62 288 PRO A CA 1
ATOM 2227 C C . PRO A 1 288 ? 7.811 -4.962 -28.656 1.00 81.62 288 PRO A C 1
ATOM 2229 O O . PRO A 1 288 ? 7.229 -4.459 -27.692 1.00 81.62 288 PRO A O 1
ATOM 2232 N N . VAL A 1 289 ? 7.942 -6.289 -28.783 1.00 83.50 289 VAL A N 1
ATOM 2233 C CA . VAL A 1 289 ? 7.513 -7.257 -27.757 1.00 83.50 289 VAL A CA 1
ATOM 2234 C C . VAL A 1 289 ? 8.461 -7.224 -26.557 1.00 83.50 289 VAL A C 1
ATOM 2236 O O . VAL A 1 289 ? 8.014 -7.246 -25.410 1.00 83.50 289 VAL A O 1
ATOM 2239 N N . VAL A 1 290 ? 9.770 -7.134 -26.804 1.00 85.62 290 VAL A N 1
ATOM 2240 C CA . VAL A 1 290 ? 10.794 -7.013 -25.755 1.00 85.62 290 VAL A CA 1
ATOM 2241 C C . VAL A 1 290 ? 10.660 -5.677 -25.012 1.00 85.62 290 VAL A C 1
ATOM 2243 O O . VAL A 1 290 ? 10.720 -5.649 -23.780 1.00 85.62 290 VAL A O 1
ATOM 2246 N N . ASP A 1 291 ? 10.390 -4.589 -25.734 1.00 86.81 291 ASP A N 1
ATOM 2247 C CA . ASP A 1 291 ? 10.191 -3.255 -25.156 1.00 86.81 291 ASP A CA 1
ATOM 2248 C C . ASP A 1 291 ? 9.019 -3.200 -24.191 1.00 86.81 291 ASP A C 1
ATOM 2250 O O . ASP A 1 291 ? 9.126 -2.579 -23.134 1.00 86.81 291 ASP A O 1
ATOM 2254 N N . PHE A 1 292 ? 7.919 -3.884 -24.513 1.00 86.31 292 PHE A N 1
ATOM 2255 C CA . PHE A 1 292 ? 6.756 -3.969 -23.637 1.00 86.31 292 PHE A CA 1
ATOM 2256 C C . PHE A 1 292 ? 7.122 -4.534 -22.253 1.00 86.31 292 PHE A C 1
ATOM 2258 O O . PHE A 1 292 ? 6.741 -3.960 -21.229 1.00 86.31 292 PHE A O 1
ATOM 2265 N N . PHE A 1 293 ? 7.927 -5.602 -22.196 1.00 87.88 293 PHE A N 1
ATOM 2266 C CA . PHE A 1 293 ? 8.385 -6.176 -20.926 1.00 87.88 293 PHE A CA 1
ATOM 2267 C C . PHE A 1 293 ? 9.330 -5.238 -20.156 1.00 87.88 293 PHE A C 1
ATOM 2269 O O . PHE A 1 293 ? 9.204 -5.111 -18.933 1.00 87.88 293 PHE A O 1
ATOM 2276 N N . PHE A 1 294 ? 10.241 -4.536 -20.841 1.00 89.25 294 PHE A N 1
ATOM 2277 C CA . PHE A 1 294 ? 11.122 -3.558 -20.189 1.00 89.25 294 PHE A CA 1
ATOM 2278 C C . PHE A 1 294 ? 10.359 -2.325 -19.682 1.00 89.25 294 PHE A C 1
ATOM 2280 O O . PHE A 1 294 ? 10.542 -1.938 -18.527 1.00 89.25 294 PHE A O 1
ATOM 2287 N N . LEU A 1 295 ? 9.458 -1.754 -20.487 1.00 89.56 295 LEU A N 1
ATOM 2288 C CA . LEU A 1 295 ? 8.588 -0.633 -20.108 1.00 89.56 295 LEU A CA 1
ATOM 2289 C C . LEU A 1 295 ? 7.705 -0.981 -18.907 1.00 89.56 295 LEU A C 1
ATOM 2291 O O . LEU A 1 295 ? 7.596 -0.173 -17.983 1.00 89.56 295 LEU A O 1
ATOM 2295 N N . MET A 1 296 ? 7.131 -2.189 -18.871 1.00 88.44 296 MET A N 1
ATOM 2296 C CA . MET A 1 296 ? 6.368 -2.676 -17.719 1.00 88.44 296 MET A CA 1
ATOM 2297 C C . MET A 1 296 ? 7.243 -2.743 -16.459 1.00 88.44 296 MET A C 1
ATOM 2299 O O . MET A 1 296 ? 6.855 -2.224 -15.410 1.00 88.44 296 MET A O 1
ATOM 2303 N N . CYS A 1 297 ? 8.445 -3.321 -16.557 1.00 90.00 297 CYS A N 1
ATOM 2304 C CA . CYS A 1 297 ? 9.383 -3.403 -15.436 1.00 90.00 297 CYS A CA 1
ATOM 2305 C C . CYS A 1 297 ? 9.786 -2.010 -14.917 1.00 90.00 297 CYS A C 1
ATOM 2307 O O . CYS A 1 297 ? 9.772 -1.769 -13.707 1.00 90.00 297 CYS A O 1
ATOM 2309 N N . TYR A 1 298 ? 10.121 -1.075 -15.810 1.00 92.69 298 TYR 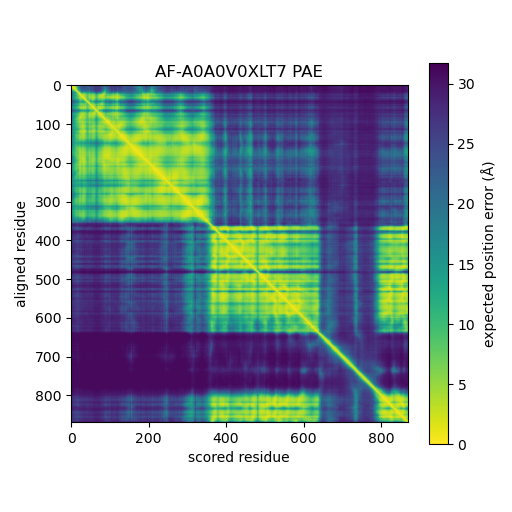A N 1
ATOM 2310 C CA . TYR A 1 298 ? 10.478 0.295 -15.435 1.00 92.69 298 TYR A CA 1
ATOM 2311 C C . TYR A 1 298 ? 9.284 1.069 -14.861 1.00 92.69 298 TYR A C 1
ATOM 2313 O O . TYR A 1 298 ? 9.467 1.843 -13.919 1.00 92.69 298 TYR A O 1
ATOM 2321 N N . CYS A 1 299 ? 8.066 0.835 -15.358 1.00 91.12 299 CYS A N 1
ATOM 2322 C CA . CYS A 1 299 ? 6.845 1.403 -14.794 1.00 91.12 299 CYS A CA 1
ATOM 2323 C C . CYS A 1 299 ? 6.619 0.920 -13.354 1.00 91.12 299 CYS A C 1
ATOM 2325 O O . CYS A 1 299 ? 6.440 1.750 -12.462 1.00 91.12 299 CYS A O 1
ATOM 2327 N N . PHE A 1 300 ? 6.688 -0.394 -13.103 1.00 90.31 300 PHE A N 1
ATOM 2328 C CA . PHE A 1 300 ? 6.526 -0.966 -11.762 1.00 90.31 300 PHE A CA 1
ATOM 2329 C C . PHE A 1 300 ? 7.557 -0.429 -10.768 1.00 90.31 300 PHE A C 1
ATOM 2331 O O . PHE A 1 300 ? 7.178 0.025 -9.691 1.00 90.31 300 PHE A O 1
ATOM 2338 N N . VAL A 1 301 ? 8.849 -0.434 -11.118 1.00 92.00 301 VAL A N 1
ATOM 2339 C CA . VAL A 1 301 ? 9.913 0.045 -10.215 1.00 92.00 301 VAL A CA 1
ATOM 2340 C C . VAL A 1 301 ? 9.703 1.517 -9.849 1.00 92.00 301 VAL A C 1
ATOM 2342 O O . VAL A 1 301 ? 9.815 1.888 -8.682 1.00 92.00 301 VAL A O 1
ATOM 2345 N N . ASN A 1 302 ? 9.342 2.355 -10.822 1.00 93.81 302 ASN A N 1
ATOM 2346 C CA . ASN A 1 302 ? 9.035 3.762 -10.580 1.00 93.81 302 ASN A CA 1
ATOM 2347 C C . ASN A 1 302 ? 7.782 3.955 -9.707 1.00 93.81 302 ASN A C 1
ATOM 2349 O O . ASN A 1 302 ? 7.810 4.747 -8.761 1.00 93.81 302 ASN A O 1
ATOM 2353 N N . LEU A 1 303 ? 6.705 3.218 -9.989 1.00 90.12 303 LEU A N 1
ATOM 2354 C CA . LEU A 1 303 ? 5.452 3.301 -9.243 1.00 90.12 303 LEU A CA 1
ATOM 2355 C C . LEU A 1 303 ? 5.629 2.845 -7.789 1.00 90.12 303 LEU A C 1
ATOM 2357 O O . LEU A 1 303 ? 5.240 3.570 -6.879 1.00 90.12 303 LEU A O 1
ATOM 2361 N N . VAL A 1 304 ? 6.282 1.701 -7.558 1.00 89.31 304 VAL A N 1
ATOM 2362 C CA . VAL A 1 304 ? 6.531 1.156 -6.213 1.00 89.31 304 VAL A CA 1
ATOM 2363 C C . VAL A 1 304 ? 7.398 2.105 -5.380 1.00 89.31 304 VAL A C 1
ATOM 2365 O O . VAL A 1 304 ? 7.067 2.360 -4.225 1.00 89.31 304 VAL A O 1
ATOM 2368 N N . CYS A 1 305 ? 8.450 2.703 -5.952 1.00 90.62 305 CYS A N 1
ATOM 2369 C CA . CYS A 1 305 ? 9.263 3.711 -5.258 1.00 90.62 305 CYS A CA 1
ATOM 2370 C C . CYS A 1 305 ? 8.438 4.947 -4.849 1.00 90.62 305 CYS A C 1
ATOM 2372 O O . CYS A 1 305 ? 8.532 5.413 -3.706 1.00 90.62 305 CYS A O 1
ATOM 2374 N N . ALA A 1 306 ? 7.598 5.465 -5.755 1.00 92.12 306 ALA A N 1
ATOM 2375 C CA . ALA A 1 306 ? 6.711 6.589 -5.460 1.00 92.12 306 ALA A CA 1
ATOM 2376 C C . ALA A 1 306 ? 5.689 6.222 -4.368 1.00 92.12 306 ALA A C 1
ATOM 2378 O O . ALA A 1 306 ? 5.560 6.948 -3.382 1.00 92.12 306 ALA A O 1
ATOM 2379 N N . MET A 1 307 ? 5.039 5.063 -4.498 1.00 86.62 307 MET A N 1
ATOM 2380 C CA . MET A 1 307 ? 4.012 4.552 -3.589 1.00 86.62 307 MET A CA 1
ATOM 2381 C C . MET A 1 307 ? 4.563 4.291 -2.181 1.00 86.62 307 MET A C 1
ATOM 2383 O O . MET A 1 307 ? 4.028 4.822 -1.214 1.00 86.62 307 MET A O 1
ATOM 2387 N N . GLN A 1 308 ? 5.692 3.587 -2.041 1.00 85.25 308 GLN A N 1
ATOM 2388 C CA . GLN A 1 308 ? 6.329 3.342 -0.736 1.00 85.25 308 GLN A CA 1
ATOM 2389 C C . GLN A 1 308 ? 6.761 4.640 -0.034 1.00 85.25 308 GLN A C 1
ATOM 2391 O O . GLN A 1 308 ? 6.747 4.710 1.197 1.00 85.25 308 GLN A O 1
ATOM 2396 N N . THR A 1 309 ? 7.100 5.680 -0.805 1.00 86.69 309 THR A N 1
ATOM 2397 C CA . THR A 1 309 ? 7.378 7.022 -0.268 1.00 86.69 309 THR A CA 1
ATOM 2398 C C . THR A 1 309 ? 6.096 7.724 0.182 1.00 86.69 309 THR A C 1
ATOM 2400 O O . THR A 1 309 ? 6.064 8.283 1.274 1.00 86.69 309 THR A O 1
ATOM 2403 N N . LEU A 1 310 ? 5.031 7.673 -0.624 1.00 86.38 310 LEU A N 1
ATOM 2404 C CA . LEU A 1 310 ? 3.748 8.326 -0.344 1.00 86.38 310 LEU A CA 1
ATOM 2405 C C . LEU A 1 310 ? 3.012 7.688 0.849 1.00 86.38 310 LEU A C 1
ATOM 2407 O O . LEU A 1 310 ? 2.494 8.394 1.714 1.00 86.38 310 LEU A O 1
ATOM 2411 N N . MET A 1 311 ? 3.035 6.356 0.938 1.00 80.00 311 MET A N 1
ATOM 2412 C CA . MET A 1 311 ? 2.472 5.570 2.043 1.00 80.00 311 MET A CA 1
ATOM 2413 C C . MET A 1 311 ? 3.315 5.634 3.329 1.00 80.00 311 MET A C 1
ATOM 2415 O O . MET A 1 311 ? 2.868 5.153 4.366 1.00 80.00 311 MET A O 1
ATOM 2419 N N . ASN A 1 312 ? 4.523 6.215 3.285 1.00 74.19 312 ASN A N 1
ATOM 2420 C CA . ASN A 1 312 ? 5.498 6.214 4.384 1.00 74.19 312 ASN A CA 1
ATOM 2421 C C . ASN A 1 312 ? 5.797 4.799 4.923 1.00 74.19 312 ASN A C 1
ATOM 2423 O O . ASN A 1 312 ? 5.749 4.554 6.131 1.00 74.19 312 ASN A O 1
ATOM 2427 N N . ALA A 1 313 ? 6.105 3.853 4.027 1.00 68.94 313 ALA A N 1
ATOM 2428 C CA . ALA A 1 313 ? 6.393 2.472 4.413 1.00 68.94 313 ALA A CA 1
ATOM 2429 C C . ALA A 1 313 ? 7.555 2.414 5.437 1.00 68.94 313 ALA A C 1
ATOM 2431 O O . ALA A 1 313 ? 8.607 3.015 5.204 1.00 68.94 313 ALA A O 1
ATOM 2432 N N . PRO A 1 314 ? 7.426 1.681 6.562 1.00 58.81 314 PRO A N 1
ATOM 2433 C CA . PRO A 1 314 ? 8.290 1.859 7.741 1.00 58.81 314 PRO A CA 1
ATOM 2434 C C . PRO A 1 314 ? 9.784 1.600 7.483 1.00 58.81 314 PRO A C 1
ATOM 2436 O O . PRO A 1 314 ? 10.647 2.242 8.093 1.00 58.81 314 PRO A O 1
ATOM 2439 N N . ASN A 1 315 ? 10.081 0.695 6.545 1.00 75.31 315 ASN A N 1
ATOM 2440 C CA . ASN A 1 315 ? 11.436 0.295 6.161 1.00 75.31 315 ASN A CA 1
ATOM 2441 C C . ASN A 1 315 ? 11.999 1.100 4.969 1.00 75.31 315 ASN A C 1
ATOM 2443 O O . ASN A 1 315 ? 13.171 0.945 4.626 1.00 75.31 315 ASN A O 1
ATOM 2447 N N . TRP A 1 316 ? 11.200 1.962 4.331 1.00 79.94 316 TRP A N 1
ATOM 2448 C CA . TRP A 1 316 ? 11.592 2.699 3.129 1.00 79.94 316 TRP A CA 1
ATOM 2449 C C . TRP A 1 316 ? 12.175 4.074 3.478 1.00 79.94 316 TRP A C 1
ATOM 2451 O O . TRP A 1 316 ? 11.465 4.998 3.871 1.00 79.94 316 TRP A O 1
ATOM 2461 N N . ARG A 1 317 ? 13.502 4.216 3.355 1.00 83.31 317 ARG A N 1
ATOM 2462 C CA . ARG A 1 317 ? 14.234 5.468 3.637 1.00 83.31 317 ARG A CA 1
ATOM 2463 C C . ARG A 1 317 ? 15.320 5.725 2.582 1.00 83.31 317 ARG A C 1
ATOM 2465 O O . ARG A 1 317 ? 16.499 5.457 2.841 1.00 83.31 317 ARG A O 1
ATOM 2472 N N . PRO A 1 318 ? 14.959 6.209 1.380 1.00 84.44 318 PRO A N 1
ATOM 2473 C CA . PRO A 1 318 ? 15.920 6.479 0.314 1.00 84.44 318 PRO A CA 1
ATOM 2474 C C . PRO A 1 318 ? 16.887 7.600 0.727 1.00 84.44 318 PRO A C 1
ATOM 2476 O O . PRO A 1 318 ? 16.505 8.752 0.889 1.00 84.44 318 PRO A O 1
ATOM 2479 N N . ARG A 1 319 ? 18.171 7.256 0.897 1.00 83.12 319 ARG A N 1
ATOM 2480 C CA . ARG A 1 319 ? 19.243 8.185 1.323 1.00 83.12 319 ARG A CA 1
ATOM 2481 C C . ARG A 1 319 ? 19.919 8.940 0.166 1.00 83.12 319 ARG A C 1
ATOM 2483 O O . ARG A 1 319 ? 20.926 9.612 0.381 1.00 83.12 319 ARG A O 1
ATOM 2490 N N . TYR A 1 320 ? 19.424 8.798 -1.063 1.00 86.62 320 TYR A N 1
ATOM 2491 C CA . TYR A 1 320 ? 20.023 9.414 -2.247 1.00 86.62 320 TYR A CA 1
ATOM 2492 C C . TYR A 1 320 ? 19.510 10.846 -2.449 1.00 86.62 320 TYR A C 1
ATOM 2494 O O . TYR A 1 320 ? 18.308 11.073 -2.488 1.00 86.62 320 TYR A O 1
ATOM 2502 N N . GLN A 1 321 ? 20.422 11.811 -2.594 1.00 85.44 321 GLN A N 1
ATOM 2503 C CA . GLN A 1 321 ? 20.098 13.247 -2.531 1.00 85.44 321 GLN A CA 1
ATOM 2504 C C . GLN A 1 321 ? 19.220 13.760 -3.683 1.00 85.44 321 GLN A C 1
ATOM 2506 O O . GLN A 1 321 ? 18.474 14.711 -3.487 1.00 85.44 321 GLN A O 1
ATOM 2511 N N . LEU A 1 322 ? 19.308 13.150 -4.870 1.00 88.00 322 LEU A N 1
ATOM 2512 C CA . LEU A 1 322 ? 18.521 13.546 -6.048 1.00 88.00 322 LEU A CA 1
ATOM 2513 C C . LEU A 1 322 ? 17.226 12.727 -6.198 1.00 88.00 322 LEU A C 1
ATOM 2515 O O . LEU A 1 322 ? 16.545 12.829 -7.215 1.00 88.00 322 LEU A O 1
ATOM 2519 N N . TYR A 1 323 ? 16.892 11.883 -5.216 1.00 91.69 323 TYR A N 1
ATOM 2520 C CA . TYR A 1 323 ? 15.645 11.130 -5.223 1.00 91.69 323 TYR A CA 1
ATOM 2521 C C . TYR A 1 323 ? 14.474 12.006 -4.760 1.00 91.69 323 TYR A C 1
ATOM 2523 O O . TYR A 1 323 ? 14.517 12.594 -3.681 1.00 91.69 323 TYR A O 1
ATOM 2531 N N . HIS A 1 324 ? 13.394 12.023 -5.540 1.00 93.38 324 HIS A N 1
ATOM 2532 C CA . HIS A 1 324 ? 12.114 12.593 -5.136 1.00 93.38 324 HIS A CA 1
ATOM 2533 C C . HIS A 1 324 ? 10.968 11.774 -5.738 1.00 93.38 324 HIS A C 1
ATOM 2535 O O . HIS A 1 324 ? 11.050 11.349 -6.891 1.00 93.38 324 HIS A O 1
ATOM 2541 N N . TRP A 1 325 ? 9.882 11.578 -4.984 1.00 92.38 325 TRP A N 1
ATOM 2542 C CA . TRP A 1 325 ? 8.756 10.729 -5.400 1.00 92.38 325 TRP A CA 1
ATOM 2543 C C . TRP A 1 325 ? 8.113 11.193 -6.717 1.00 92.38 325 TRP A C 1
ATOM 2545 O O . TRP A 1 325 ? 7.695 10.362 -7.519 1.00 92.38 325 TRP A O 1
ATOM 2555 N N . SER A 1 326 ? 8.083 12.506 -6.983 1.00 94.25 326 SER A N 1
ATOM 2556 C CA . SER A 1 326 ? 7.516 13.045 -8.228 1.00 94.25 326 SER A CA 1
ATOM 2557 C C . SER A 1 326 ? 8.356 12.715 -9.464 1.00 94.25 326 SER A C 1
ATOM 2559 O O . SER A 1 326 ? 7.795 12.598 -10.549 1.00 94.25 326 SER A O 1
ATOM 2561 N N . LEU A 1 327 ? 9.674 12.519 -9.317 1.00 93.50 327 LEU A N 1
ATOM 2562 C CA . LEU A 1 327 ? 10.546 12.095 -10.415 1.00 93.50 327 LEU A CA 1
ATOM 2563 C C . LEU A 1 327 ? 10.255 10.637 -10.792 1.00 93.50 327 LEU A C 1
ATOM 2565 O O . LEU A 1 327 ? 10.156 10.315 -11.973 1.00 93.50 327 LEU A O 1
ATOM 2569 N N . SER A 1 328 ? 10.045 9.777 -9.791 1.00 94.06 328 SER A N 1
ATOM 2570 C CA . SER A 1 328 ? 9.601 8.398 -10.005 1.00 94.06 328 SER A CA 1
ATOM 2571 C C . SER A 1 328 ? 8.197 8.349 -10.615 1.00 94.06 328 SER A C 1
ATOM 2573 O O . SER A 1 328 ? 7.993 7.662 -11.610 1.00 94.06 328 SER A O 1
ATOM 2575 N N . LEU A 1 329 ? 7.244 9.140 -10.111 1.00 93.38 329 LEU A N 1
ATOM 2576 C CA . LEU A 1 329 ? 5.896 9.210 -10.686 1.00 93.38 329 LEU A CA 1
ATOM 2577 C C . LEU A 1 329 ? 5.909 9.700 -12.146 1.00 93.38 329 LEU A C 1
ATOM 2579 O O . LEU A 1 329 ? 5.230 9.119 -12.989 1.00 93.38 329 LEU A O 1
ATOM 2583 N N . LEU A 1 330 ? 6.721 10.714 -12.470 1.00 95.12 330 LEU A N 1
ATOM 2584 C CA . LEU A 1 330 ? 6.929 11.174 -13.846 1.00 95.12 330 LEU A CA 1
ATOM 2585 C C . LEU A 1 330 ? 7.511 10.059 -14.730 1.00 95.12 330 LEU A C 1
ATOM 2587 O O . LEU A 1 330 ? 7.036 9.855 -15.844 1.00 95.12 330 LEU A O 1
ATOM 2591 N N . GLY A 1 331 ? 8.490 9.304 -14.221 1.00 93.62 331 GLY A N 1
ATOM 2592 C CA . GLY A 1 331 ? 9.048 8.135 -14.903 1.00 93.62 331 GLY A CA 1
ATOM 2593 C C . GLY A 1 331 ? 7.996 7.063 -15.203 1.00 93.62 331 GLY A C 1
ATOM 2594 O O . GLY A 1 331 ? 7.929 6.577 -16.332 1.00 93.62 331 GLY A O 1
ATOM 2595 N N . ALA A 1 332 ? 7.127 6.744 -14.238 1.00 92.50 332 ALA A N 1
ATOM 2596 C CA . ALA A 1 332 ? 6.015 5.812 -14.439 1.00 92.50 332 ALA A CA 1
ATOM 2597 C C . ALA A 1 332 ? 5.027 6.320 -15.506 1.00 92.50 332 ALA A C 1
ATOM 2599 O O . ALA A 1 332 ? 4.686 5.574 -16.421 1.00 92.50 332 ALA A O 1
ATOM 2600 N N . LEU A 1 333 ? 4.625 7.595 -15.449 1.00 92.38 333 LEU A N 1
ATOM 2601 C CA . LEU A 1 333 ? 3.718 8.202 -16.433 1.00 92.38 333 LEU A CA 1
ATOM 2602 C C . LEU A 1 333 ? 4.302 8.205 -17.856 1.00 92.38 333 LEU A C 1
ATOM 2604 O O . LEU A 1 333 ? 3.579 7.918 -18.808 1.00 92.38 333 LEU A O 1
ATOM 2608 N N . LEU A 1 334 ? 5.603 8.472 -18.010 1.00 92.19 334 LEU A N 1
ATOM 2609 C CA . LEU A 1 334 ? 6.286 8.397 -19.307 1.00 92.19 334 LEU A CA 1
ATOM 2610 C C . LEU A 1 334 ? 6.360 6.956 -19.838 1.00 92.19 334 LEU A C 1
ATOM 2612 O O . LEU A 1 334 ? 6.125 6.739 -21.026 1.00 92.19 334 LEU A O 1
ATOM 2616 N N . CYS A 1 335 ? 6.616 5.966 -18.973 1.00 91.12 335 CYS A N 1
ATOM 2617 C CA . CYS A 1 335 ? 6.586 4.551 -19.365 1.00 91.12 335 CYS A CA 1
ATOM 2618 C C . CYS A 1 335 ? 5.179 4.127 -19.819 1.00 91.12 335 CYS A C 1
ATOM 2620 O O . CYS A 1 335 ? 5.041 3.512 -20.876 1.00 91.12 335 CYS A O 1
ATOM 2622 N N . LEU A 1 336 ? 4.133 4.510 -19.073 1.00 89.00 336 LEU A N 1
ATOM 2623 C CA . LEU A 1 336 ? 2.738 4.265 -19.458 1.00 89.00 336 LEU A CA 1
ATOM 2624 C C . LEU A 1 336 ? 2.400 4.922 -20.801 1.00 89.00 336 LEU A C 1
ATOM 2626 O O . LEU A 1 336 ? 1.816 4.267 -21.657 1.00 89.00 336 LEU A O 1
ATOM 2630 N N . PHE A 1 337 ? 2.796 6.180 -21.017 1.00 90.06 337 PHE A N 1
ATOM 2631 C CA . PHE A 1 337 ? 2.546 6.886 -22.276 1.00 90.06 337 PHE A CA 1
ATOM 2632 C C . PHE A 1 337 ? 3.143 6.148 -23.485 1.00 90.06 337 PHE A C 1
ATOM 2634 O O . PHE A 1 337 ? 2.431 5.905 -24.458 1.00 90.06 337 PHE A O 1
ATOM 2641 N N . ILE A 1 338 ? 4.412 5.727 -23.411 1.00 88.44 338 ILE A N 1
ATOM 2642 C CA . ILE A 1 338 ? 5.071 4.974 -24.495 1.00 88.44 338 ILE A CA 1
ATOM 2643 C C . ILE A 1 338 ? 4.396 3.605 -24.697 1.00 88.44 338 ILE A C 1
ATOM 2645 O O . ILE A 1 338 ? 4.175 3.182 -25.833 1.00 88.44 338 ILE A O 1
ATOM 2649 N N . MET A 1 339 ? 4.006 2.931 -23.612 1.00 87.31 339 MET A N 1
ATOM 2650 C CA . MET A 1 339 ? 3.316 1.638 -23.664 1.00 87.31 339 MET A CA 1
ATOM 2651 C C . MET A 1 339 ? 1.931 1.740 -24.329 1.00 87.31 339 MET A C 1
ATOM 2653 O O . MET A 1 339 ? 1.600 0.916 -25.178 1.00 87.31 339 MET A O 1
ATOM 2657 N N . PHE A 1 340 ? 1.143 2.777 -24.020 1.00 87.19 340 PHE A N 1
ATOM 2658 C CA . PHE A 1 340 ? -0.140 3.035 -24.687 1.00 87.19 340 PHE A CA 1
ATOM 2659 C C . PHE A 1 340 ? 0.028 3.470 -26.150 1.00 87.19 340 PHE A C 1
ATOM 2661 O O . PHE A 1 340 ? -0.755 3.044 -26.997 1.00 87.19 340 PHE A O 1
ATOM 2668 N N . ALA A 1 341 ? 1.039 4.288 -26.456 1.00 85.81 341 ALA A N 1
ATOM 2669 C CA . ALA A 1 341 ? 1.290 4.786 -27.809 1.00 85.81 341 ALA A CA 1
ATOM 2670 C C . ALA A 1 341 ? 1.819 3.708 -28.774 1.00 85.81 341 ALA A C 1
ATOM 2672 O O . ALA A 1 341 ? 1.618 3.819 -29.981 1.00 85.81 341 ALA A O 1
ATOM 2673 N N . THR A 1 342 ? 2.473 2.665 -28.252 1.00 82.06 342 THR A N 1
ATOM 2674 C CA . THR A 1 342 ? 2.936 1.511 -29.040 1.00 82.06 342 THR A CA 1
ATOM 2675 C C . THR A 1 342 ? 1.894 0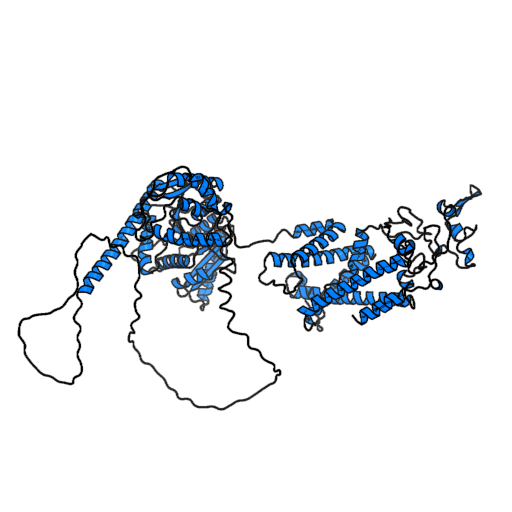.387 -29.076 1.00 82.06 342 THR A C 1
ATOM 2677 O O . THR A 1 342 ? 1.501 -0.037 -30.160 1.00 82.06 342 THR A O 1
ATOM 2680 N N . HIS A 1 343 ? 1.397 -0.072 -27.919 1.00 78.06 343 HIS A N 1
ATOM 2681 C CA . HIS A 1 343 ? 0.502 -1.233 -27.805 1.00 78.06 343 HIS A CA 1
ATOM 2682 C C . HIS A 1 343 ? -0.600 -1.038 -26.746 1.00 78.06 343 HIS A C 1
ATOM 2684 O O . HIS A 1 343 ? -0.632 -1.698 -25.703 1.00 78.06 343 HIS A O 1
ATOM 2690 N N . TRP A 1 344 ? -1.560 -0.159 -27.048 1.00 82.38 344 TRP A N 1
ATOM 2691 C CA . TRP A 1 344 ? -2.692 0.186 -26.172 1.00 82.38 344 TRP A CA 1
ATOM 2692 C C . TRP A 1 344 ? -3.458 -1.015 -25.580 1.00 82.38 344 TRP A C 1
ATOM 2694 O O . TRP A 1 344 ? -3.911 -0.953 -24.439 1.00 82.38 344 TRP A O 1
ATOM 2704 N N . TYR A 1 345 ? -3.589 -2.119 -26.320 1.00 79.75 345 TYR A N 1
ATOM 2705 C CA . TYR A 1 345 ? -4.357 -3.290 -25.890 1.00 79.75 345 TYR A CA 1
ATOM 2706 C C . TYR A 1 345 ? -3.667 -4.083 -24.768 1.00 79.75 345 TYR A C 1
ATOM 2708 O O . TYR A 1 345 ? -4.329 -4.475 -23.806 1.00 79.75 345 TYR A O 1
ATOM 2716 N N . TYR A 1 346 ? -2.339 -4.251 -24.820 1.00 72.19 346 TYR A N 1
ATOM 2717 C CA . TYR A 1 346 ? -1.584 -4.843 -23.711 1.00 72.19 346 TYR A CA 1
ATOM 2718 C C . TYR A 1 346 ? -1.572 -3.923 -22.476 1.00 72.19 346 TYR A C 1
ATOM 2720 O O . TYR A 1 346 ? -1.628 -4.401 -21.342 1.00 72.19 346 TYR A O 1
ATOM 2728 N N . ALA A 1 347 ? -1.567 -2.601 -22.687 1.00 69.88 347 ALA A N 1
ATOM 2729 C CA . ALA A 1 347 ? -1.600 -1.614 -21.609 1.00 69.88 347 ALA A CA 1
ATOM 2730 C C . ALA A 1 347 ? -2.916 -1.633 -20.800 1.00 69.88 347 ALA A C 1
ATOM 2732 O O . ALA A 1 347 ? -2.884 -1.489 -19.578 1.00 69.88 347 ALA A O 1
ATOM 2733 N N . ILE A 1 348 ? -4.066 -1.876 -21.444 1.00 72.38 348 ILE A N 1
ATOM 2734 C CA . ILE A 1 348 ? -5.372 -1.973 -20.758 1.00 72.38 348 ILE A CA 1
ATOM 2735 C C . ILE A 1 348 ? -5.430 -3.173 -19.804 1.00 72.38 348 ILE A C 1
ATOM 2737 O O . ILE A 1 348 ? -5.886 -3.029 -18.669 1.00 72.38 348 ILE A O 1
ATOM 2741 N N . VAL A 1 349 ? -4.950 -4.345 -20.240 1.00 67.81 349 VAL A N 1
ATOM 2742 C CA . VAL A 1 349 ? -4.917 -5.562 -19.404 1.00 67.81 349 VAL A CA 1
ATOM 2743 C C . VAL A 1 349 ? -4.075 -5.330 -18.146 1.00 67.81 349 VAL A C 1
ATOM 2745 O O . VAL A 1 349 ? -4.466 -5.737 -17.055 1.00 67.81 349 VAL A O 1
ATOM 2748 N N . TYR A 1 350 ? -2.957 -4.614 -18.286 1.00 64.31 350 TYR A N 1
ATOM 2749 C CA . TYR A 1 350 ? -2.103 -4.208 -17.172 1.00 64.31 350 TYR A CA 1
ATOM 2750 C C . TYR A 1 350 ? -2.815 -3.258 -16.188 1.00 64.31 350 TYR A C 1
ATOM 2752 O O . TYR A 1 350 ? -2.780 -3.491 -14.980 1.00 64.31 350 TYR A O 1
ATOM 2760 N N . SER A 1 351 ? -3.494 -2.210 -16.674 1.00 59.78 351 SER A N 1
ATOM 2761 C CA . SER A 1 351 ? -4.153 -1.220 -15.803 1.00 59.78 351 SER A CA 1
ATOM 2762 C C . SER A 1 351 ? -5.285 -1.800 -14.946 1.00 59.78 351 SER A C 1
ATOM 2764 O O . SER A 1 351 ? -5.550 -1.277 -13.866 1.00 59.78 351 SER A O 1
ATOM 2766 N N . LEU A 1 352 ? -5.934 -2.880 -15.391 1.00 52.53 352 LEU A N 1
ATOM 2767 C CA . LEU A 1 352 ? -6.997 -3.556 -14.635 1.00 52.53 352 LEU A CA 1
ATOM 2768 C C . LEU A 1 352 ? -6.489 -4.330 -13.406 1.00 52.53 352 LEU A C 1
ATOM 2770 O O . LEU A 1 352 ? -7.249 -4.514 -12.462 1.00 52.53 352 LEU A O 1
ATOM 2774 N N . LEU A 1 353 ? -5.218 -4.747 -13.388 1.00 51.38 353 LEU A N 1
ATOM 2775 C CA . LEU A 1 353 ? -4.620 -5.542 -12.302 1.00 51.38 353 LEU A CA 1
ATOM 2776 C C . LEU A 1 353 ? -4.115 -4.698 -11.112 1.00 51.38 353 LEU A C 1
ATOM 2778 O O . LEU A 1 353 ? -3.616 -5.251 -10.139 1.00 51.38 353 LEU A O 1
ATOM 2782 N N . GLN A 1 354 ? -4.204 -3.367 -11.190 1.00 53.50 354 GLN A N 1
ATOM 2783 C CA . GLN A 1 354 ? -3.565 -2.425 -10.254 1.00 53.50 354 GLN A CA 1
ATOM 2784 C C . GLN A 1 354 ? -4.496 -1.864 -9.159 1.00 53.50 354 GLN A C 1
ATOM 2786 O O . GLN A 1 354 ? -4.042 -1.114 -8.303 1.00 53.50 354 GLN A O 1
ATOM 2791 N N . ILE A 1 355 ? -5.800 -2.158 -9.193 1.00 46.69 355 ILE A N 1
ATOM 2792 C CA . ILE A 1 355 ? -6.821 -1.394 -8.441 1.00 46.69 355 ILE A CA 1
ATOM 2793 C C . ILE A 1 355 ? -7.071 -1.931 -7.006 1.00 46.69 355 ILE A C 1
ATOM 2795 O O . ILE A 1 355 ? -7.842 -1.332 -6.260 1.00 46.69 355 ILE A O 1
ATOM 2799 N N . GLU A 1 356 ? -6.437 -3.033 -6.584 1.00 44.06 356 GLU A N 1
ATOM 2800 C CA . GLU A 1 356 ? -6.857 -3.769 -5.371 1.00 44.06 356 GLU A CA 1
ATOM 2801 C C . GLU A 1 356 ? -6.243 -3.355 -4.015 1.00 44.06 356 GLU A C 1
ATOM 2803 O O . GLU A 1 356 ? -6.858 -3.670 -2.996 1.00 44.06 356 GLU A O 1
ATOM 2808 N N . ASP A 1 357 ? -5.121 -2.624 -3.947 1.00 39.62 357 ASP A N 1
ATOM 2809 C CA . ASP A 1 357 ? -4.406 -2.377 -2.675 1.00 39.62 357 ASP A CA 1
ATOM 2810 C C . ASP A 1 357 ? -4.229 -0.887 -2.313 1.00 39.62 357 ASP A C 1
ATOM 2812 O O . ASP A 1 357 ? -3.331 -0.227 -2.833 1.00 39.62 357 ASP A O 1
ATOM 2816 N N . ASP A 1 358 ? -5.012 -0.377 -1.344 1.00 34.28 358 ASP A N 1
ATOM 2817 C CA . ASP A 1 358 ? -4.611 0.787 -0.522 1.00 34.28 358 ASP A CA 1
ATOM 2818 C C . ASP A 1 358 ? -5.440 0.949 0.786 1.00 34.28 358 ASP A C 1
ATOM 2820 O O . ASP A 1 358 ? -6.622 1.300 0.751 1.00 34.28 358 ASP A O 1
ATOM 2824 N N . GLN A 1 359 ? -4.830 0.711 1.962 1.00 40.59 359 GLN A N 1
ATOM 2825 C CA . GLN A 1 359 ? -5.341 0.992 3.331 1.00 40.59 359 GLN A CA 1
ATOM 2826 C C . GLN A 1 359 ? -4.167 0.952 4.345 1.00 40.59 359 GLN A C 1
ATOM 2828 O O . GLN A 1 359 ? -3.305 0.089 4.228 1.00 40.59 359 GLN A O 1
ATOM 2833 N N . ASN A 1 360 ? -4.035 1.760 5.412 1.00 36.19 360 ASN A N 1
ATOM 2834 C CA . ASN A 1 360 ? -4.784 2.906 5.957 1.00 36.19 360 ASN A CA 1
ATOM 2835 C C . ASN A 1 360 ? -3.817 3.802 6.773 1.00 36.19 360 ASN A C 1
ATOM 2837 O O . ASN A 1 360 ? -2.954 3.282 7.481 1.00 36.19 360 ASN A O 1
ATOM 2841 N N . GLN A 1 361 ? -4.053 5.120 6.826 1.00 38.12 361 GLN A N 1
ATOM 2842 C CA . GLN A 1 361 ? -3.629 5.951 7.972 1.00 38.12 361 GLN A CA 1
ATOM 2843 C C . GLN A 1 361 ? -4.671 5.874 9.107 1.00 38.12 361 GLN A C 1
ATOM 2845 O O . GLN A 1 361 ? -5.811 5.473 8.869 1.00 38.12 361 GLN A O 1
ATOM 2850 N N . HIS A 1 362 ? -4.301 6.262 10.338 1.00 49.00 362 HIS A N 1
ATOM 2851 C CA . HIS A 1 362 ? -5.184 6.208 11.517 1.00 49.00 362 HIS A CA 1
ATOM 2852 C C . HIS A 1 362 ? -6.596 6.754 11.217 1.00 49.00 362 HIS A C 1
ATOM 2854 O O . HIS A 1 362 ? -6.729 7.895 10.761 1.00 49.00 362 HIS A O 1
ATOM 2860 N N . PRO A 1 363 ? -7.666 5.971 11.454 1.00 54.38 363 PRO A N 1
ATOM 2861 C CA . PRO A 1 363 ? -8.980 6.335 10.956 1.00 54.38 363 PRO A CA 1
ATOM 2862 C C . PRO A 1 363 ? -9.563 7.500 11.761 1.00 54.38 363 PRO A C 1
ATOM 2864 O O . PRO A 1 363 ? -9.914 7.348 12.928 1.00 54.38 363 PRO A O 1
ATOM 2867 N N . LYS A 1 364 ? -9.803 8.632 11.084 1.00 58.84 364 LYS A N 1
ATOM 2868 C CA . LYS A 1 364 ? -10.590 9.789 11.579 1.00 58.84 364 LYS A CA 1
ATOM 2869 C C . LYS A 1 364 ? -12.060 9.451 11.914 1.00 58.84 364 LYS A C 1
ATOM 2871 O O . LYS A 1 364 ? -12.849 10.329 12.251 1.00 58.84 364 LYS A O 1
ATOM 2876 N N . ASN A 1 365 ? -12.430 8.179 11.772 1.00 71.62 365 ASN A N 1
ATOM 2877 C CA . ASN A 1 365 ? -13.718 7.597 12.098 1.00 71.62 365 ASN A CA 1
ATOM 2878 C C . ASN A 1 365 ? -13.482 6.354 12.948 1.00 71.62 365 ASN A C 1
ATOM 2880 O O . ASN A 1 365 ? -13.151 5.288 12.426 1.00 71.62 365 ASN A O 1
ATOM 2884 N N . TRP A 1 366 ? -13.670 6.487 14.256 1.00 80.12 366 TRP A N 1
ATOM 2885 C CA . TRP A 1 366 ? -13.593 5.355 15.164 1.00 80.12 366 TRP A CA 1
ATOM 2886 C C . TRP A 1 366 ? -14.618 4.268 14.783 1.00 80.12 366 TRP A C 1
ATOM 2888 O O . TRP A 1 366 ? -15.739 4.546 14.332 1.00 80.12 366 TRP A O 1
ATOM 2898 N N . ARG A 1 367 ? -14.219 3.005 14.956 1.00 82.50 367 ARG A N 1
ATOM 2899 C CA . ARG A 1 367 ? -15.069 1.816 14.816 1.00 82.50 367 ARG A CA 1
ATOM 2900 C C . ARG A 1 367 ? -14.699 0.796 15.902 1.00 82.50 367 ARG A C 1
ATOM 2902 O O . ARG A 1 367 ? -13.508 0.654 16.196 1.00 82.50 367 ARG A O 1
ATOM 2909 N N . PRO A 1 368 ? -15.676 0.061 16.462 1.00 88.06 368 PRO A N 1
ATOM 2910 C CA . PRO A 1 368 ? -15.415 -0.912 17.515 1.00 88.06 368 PRO A CA 1
ATOM 2911 C C . PRO A 1 368 ? -14.689 -2.132 16.942 1.00 88.06 368 PRO A C 1
ATOM 2913 O O . PRO A 1 368 ? -15.213 -2.814 16.058 1.00 88.06 368 PRO A O 1
ATOM 2916 N N . GLN A 1 369 ? -13.493 -2.420 17.447 1.00 90.12 369 GLN A N 1
ATOM 2917 C CA . GLN A 1 369 ? -12.757 -3.666 17.232 1.00 90.12 369 GLN A CA 1
ATOM 2918 C C . GLN A 1 369 ? -12.815 -4.455 18.540 1.00 90.12 369 GLN A C 1
ATOM 2920 O O . GLN A 1 369 ? -12.311 -3.995 19.567 1.00 90.12 369 GLN A O 1
ATOM 2925 N N . LEU A 1 370 ? -13.501 -5.596 18.513 1.00 92.62 370 LEU A N 1
ATOM 2926 C CA . LEU A 1 370 ? -13.992 -6.244 19.728 1.00 92.62 370 LEU A CA 1
ATOM 2927 C C . LEU A 1 370 ? -12.987 -7.254 20.284 1.00 92.62 370 LEU A C 1
ATOM 2929 O O . LEU A 1 370 ? -12.540 -8.133 19.551 1.00 92.62 370 LEU A O 1
ATOM 2933 N N . LEU A 1 371 ? -12.727 -7.177 21.586 1.00 94.00 371 LEU A N 1
ATOM 2934 C CA . LEU A 1 371 ? -12.208 -8.253 22.424 1.00 94.00 371 LEU A CA 1
ATOM 2935 C C . LEU A 1 371 ? -13.367 -8.792 23.266 1.00 94.00 371 LEU A C 1
ATOM 2937 O O . LEU A 1 371 ? -13.856 -8.097 24.148 1.00 94.00 371 LEU A O 1
ATOM 2941 N N . VAL A 1 372 ? -13.826 -10.008 22.998 1.00 93.69 372 VAL A N 1
ATOM 2942 C CA . VAL A 1 372 ? -14.873 -10.667 23.791 1.00 93.69 372 VAL A CA 1
ATOM 2943 C C . VAL A 1 372 ? -14.186 -11.560 24.817 1.00 93.69 372 VAL A C 1
ATOM 2945 O O . VAL A 1 372 ? -13.575 -12.555 24.428 1.00 93.69 372 VAL A O 1
ATOM 2948 N N . LEU A 1 373 ? -14.266 -11.202 26.101 1.00 90.88 373 LEU A N 1
ATOM 2949 C CA . LEU A 1 373 ? -13.769 -12.047 27.187 1.00 90.88 373 LEU A CA 1
ATOM 2950 C C . LEU A 1 373 ? -14.858 -13.055 27.569 1.00 90.88 373 LEU A C 1
ATOM 2952 O O . LEU A 1 373 ? -15.915 -12.667 28.066 1.00 90.88 373 LEU A O 1
ATOM 2956 N N . LEU A 1 374 ? -14.601 -14.337 27.313 1.00 87.75 374 LEU A N 1
ATOM 2957 C CA . LEU A 1 374 ? -15.462 -15.445 27.719 1.00 87.75 374 LEU A CA 1
ATOM 2958 C C . LEU A 1 374 ? -14.830 -16.171 28.907 1.00 87.75 374 LEU A C 1
ATOM 2960 O O . LEU A 1 374 ? -13.646 -16.502 28.866 1.00 87.75 374 LEU A O 1
ATOM 2964 N N . LYS A 1 375 ? -15.633 -16.464 29.934 1.00 77.25 375 LYS A N 1
ATOM 2965 C CA . LYS A 1 375 ? -15.285 -17.483 30.927 1.00 77.25 375 LYS A CA 1
ATOM 2966 C C . LYS A 1 375 ? -15.682 -18.849 30.363 1.00 77.25 375 LYS A C 1
ATOM 2968 O O . LYS A 1 375 ? -16.799 -19.010 29.868 1.00 77.25 375 LYS A O 1
ATOM 2973 N N . MET A 1 376 ? -14.799 -19.835 30.477 1.00 70.94 376 MET A N 1
ATOM 2974 C CA . MET A 1 376 ? -15.175 -21.242 30.342 1.00 70.94 376 MET A CA 1
ATOM 2975 C C . MET A 1 376 ? -15.467 -21.823 31.725 1.00 70.94 376 MET A C 1
ATOM 2977 O O . MET A 1 376 ? -14.790 -21.515 32.700 1.00 70.94 376 MET A O 1
ATOM 2981 N N . ASP A 1 377 ? -16.529 -22.611 31.802 1.00 63.44 377 ASP A N 1
ATOM 2982 C CA . ASP A 1 377 ? -17.081 -23.178 33.029 1.00 63.44 377 ASP A CA 1
ATOM 2983 C C . ASP A 1 377 ? -17.827 -24.452 32.614 1.00 63.44 377 ASP A C 1
ATOM 2985 O O . ASP A 1 377 ? -18.481 -24.440 31.564 1.00 63.44 377 ASP A O 1
ATOM 2989 N N . GLU A 1 378 ? -17.729 -25.540 33.382 1.00 55.31 378 GLU A N 1
ATOM 2990 C CA . GLU A 1 378 ? -17.992 -26.920 32.918 1.00 55.31 378 GLU A CA 1
ATOM 2991 C C . GLU A 1 378 ? -19.395 -27.163 32.327 1.00 55.31 378 GLU A C 1
ATOM 2993 O O . GLU A 1 378 ? -19.631 -28.187 31.688 1.00 55.31 378 GLU A O 1
ATOM 2998 N N . LYS A 1 379 ? -20.354 -26.257 32.569 1.00 54.44 379 LYS A N 1
ATOM 2999 C CA . LYS A 1 379 ? -21.772 -26.412 32.191 1.00 54.44 379 LYS A CA 1
ATOM 3000 C C . LYS A 1 379 ? -22.408 -25.174 31.535 1.00 54.44 379 LYS A C 1
ATOM 3002 O O . LYS A 1 379 ? -23.620 -25.166 31.323 1.00 54.44 379 LYS A O 1
ATOM 3007 N N . ARG A 1 380 ? -21.658 -24.098 31.237 1.00 55.94 380 ARG A N 1
ATOM 3008 C CA . ARG A 1 380 ? -22.234 -22.766 30.891 1.00 55.94 380 ARG A CA 1
ATOM 3009 C C . ARG A 1 380 ? -22.236 -22.393 29.389 1.00 55.94 380 ARG A C 1
ATOM 3011 O O . ARG A 1 380 ? -22.202 -21.210 29.050 1.00 55.94 380 ARG A O 1
ATOM 3018 N N . GLU A 1 381 ? -22.362 -23.368 28.482 1.00 62.50 381 GLU A N 1
ATOM 3019 C CA . GLU A 1 381 ? -22.344 -23.177 27.008 1.00 62.50 381 GLU A CA 1
ATOM 3020 C C . GLU A 1 381 ? -23.263 -22.040 26.496 1.00 62.50 381 GLU A C 1
ATOM 3022 O O . GLU A 1 381 ? -22.854 -21.199 25.689 1.00 62.50 381 GLU A O 1
ATOM 3027 N N . ASN A 1 382 ? -24.498 -21.957 27.006 1.00 60.28 382 ASN A N 1
ATOM 3028 C CA . ASN A 1 382 ? -25.517 -21.018 26.516 1.00 60.28 382 ASN A CA 1
ATOM 3029 C C . ASN A 1 382 ? -25.180 -19.529 26.739 1.00 60.28 382 ASN A C 1
ATOM 3031 O O . ASN A 1 382 ? -25.608 -18.679 25.953 1.00 60.28 382 ASN A O 1
ATOM 3035 N N . VAL A 1 383 ? -24.424 -19.186 27.789 1.00 66.44 383 VAL A N 1
ATOM 3036 C CA . VAL A 1 383 ? -24.067 -17.782 28.085 1.00 66.44 383 VAL A CA 1
ATOM 3037 C C . VAL A 1 383 ? -23.044 -17.275 27.066 1.00 66.44 383 VAL A C 1
ATOM 3039 O O . VAL A 1 383 ? -23.204 -16.187 26.502 1.00 66.44 383 VAL A O 1
ATOM 3042 N N . ASN A 1 384 ? -22.050 -18.111 26.762 1.00 72.31 384 ASN A N 1
ATOM 3043 C CA . ASN A 1 384 ? -21.012 -17.824 25.776 1.00 72.31 384 ASN A CA 1
ATOM 3044 C C . ASN A 1 384 ? -21.615 -17.671 24.372 1.00 72.31 384 ASN A C 1
ATOM 3046 O O . ASN A 1 384 ? -21.318 -16.694 23.676 1.00 72.31 384 ASN A O 1
ATOM 3050 N N . ALA A 1 385 ? -22.564 -18.537 24.001 1.00 81.25 385 ALA A N 1
ATOM 3051 C CA . ALA A 1 385 ? -23.303 -18.425 22.745 1.00 81.25 385 ALA A CA 1
ATOM 3052 C C . ALA A 1 385 ? -24.020 -17.065 22.590 1.00 81.25 385 ALA A C 1
ATOM 3054 O O . ALA A 1 385 ? -23.871 -16.410 21.555 1.00 81.25 385 ALA A O 1
ATOM 3055 N N . LYS A 1 386 ? -24.750 -16.586 23.611 1.00 86.38 386 LYS A N 1
ATOM 3056 C CA . LYS A 1 386 ? -25.458 -15.285 23.562 1.00 86.38 386 LYS A CA 1
ATOM 3057 C C . LYS A 1 386 ? -24.498 -14.097 23.446 1.00 86.38 386 LYS A C 1
ATOM 3059 O O . LYS A 1 386 ? -24.768 -13.155 22.698 1.00 86.38 386 LYS A O 1
ATOM 3064 N N . MET A 1 387 ? -23.352 -14.148 24.126 1.00 88.62 387 MET A N 1
ATOM 3065 C CA . MET A 1 387 ? -22.335 -13.092 24.064 1.00 88.62 387 MET A CA 1
ATOM 3066 C C . MET A 1 387 ? -21.661 -13.017 22.681 1.00 88.62 387 MET A C 1
ATOM 3068 O O . MET A 1 387 ? -21.495 -11.924 22.129 1.00 88.62 387 MET A O 1
ATOM 3072 N N . LEU A 1 388 ? -21.365 -14.170 22.066 1.00 89.31 388 LEU A N 1
ATOM 3073 C CA . LEU A 1 388 ? -20.887 -14.255 20.680 1.00 89.31 388 LEU A CA 1
ATOM 3074 C C . LEU A 1 388 ? -21.939 -13.769 19.674 1.00 89.31 388 LEU A C 1
ATOM 3076 O O . LEU A 1 388 ? -21.606 -13.029 18.746 1.00 89.31 388 LEU A O 1
ATOM 3080 N N . GLN A 1 389 ? -23.213 -14.124 19.870 1.00 89.06 389 GLN A N 1
ATOM 3081 C CA . GLN A 1 389 ? -24.315 -13.632 19.039 1.00 89.06 389 GLN A CA 1
ATOM 3082 C C . GLN A 1 389 ? -24.422 -12.101 19.100 1.00 89.06 389 GLN A C 1
ATOM 3084 O O . GLN A 1 389 ? -24.518 -11.474 18.047 1.00 89.06 389 GLN A O 1
ATOM 3089 N N . LEU A 1 390 ? -24.337 -11.481 20.284 1.00 90.50 390 LEU A N 1
ATOM 3090 C CA . LEU A 1 390 ? -24.351 -10.018 20.427 1.00 90.50 390 LEU A CA 1
ATOM 3091 C C . LEU A 1 390 ? -23.171 -9.352 19.695 1.00 90.50 390 LEU A C 1
ATOM 3093 O O . LEU A 1 390 ? -23.372 -8.381 18.962 1.00 90.50 390 LEU A O 1
ATOM 3097 N N . ALA A 1 391 ? -21.956 -9.898 19.822 1.00 90.75 391 ALA A N 1
ATOM 3098 C CA . ALA A 1 391 ? -20.790 -9.414 19.078 1.00 90.75 391 ALA A CA 1
ATOM 3099 C C . ALA A 1 391 ? -20.993 -9.524 17.551 1.00 90.75 391 ALA A C 1
ATOM 3101 O O . ALA A 1 391 ? -20.678 -8.591 16.808 1.00 90.75 391 ALA A O 1
ATOM 3102 N N . GLY A 1 392 ? -21.590 -10.626 17.082 1.00 88.38 392 GLY A N 1
ATOM 3103 C CA . GLY A 1 392 ? -21.978 -10.820 15.682 1.00 88.38 392 GLY A CA 1
ATOM 3104 C C . GLY A 1 392 ? -23.026 -9.818 15.191 1.00 88.38 392 GLY A C 1
ATOM 3105 O O . GLY A 1 392 ? -22.882 -9.273 14.095 1.00 88.38 392 GLY A O 1
ATOM 3106 N N . GLN A 1 393 ? -24.040 -9.523 16.011 1.00 90.00 393 GLN A N 1
ATOM 3107 C CA . GLN A 1 393 ? -25.080 -8.530 15.714 1.00 90.00 393 GLN A CA 1
ATOM 3108 C C . GLN A 1 393 ? -24.508 -7.110 15.616 1.00 90.00 393 GLN A C 1
ATOM 3110 O O . GLN A 1 393 ? -24.902 -6.366 14.723 1.00 90.00 393 GLN A O 1
ATOM 3115 N N . LEU A 1 394 ? -23.561 -6.746 16.490 1.00 89.31 394 LEU A N 1
ATOM 3116 C CA . LEU A 1 394 ? -22.925 -5.423 16.493 1.00 89.31 394 LEU A CA 1
ATOM 3117 C C . LEU A 1 394 ? -21.968 -5.216 15.307 1.00 89.31 394 LEU A C 1
ATOM 3119 O O . LEU A 1 394 ? -21.836 -4.099 14.811 1.00 89.31 394 LEU A O 1
ATOM 3123 N N . LYS A 1 395 ? -21.287 -6.278 14.858 1.00 86.06 395 LYS A N 1
ATOM 3124 C CA . LYS A 1 395 ? -20.281 -6.202 13.783 1.00 86.06 395 LYS A CA 1
ATOM 3125 C C . LYS A 1 395 ? -20.830 -6.517 12.395 1.00 86.06 395 LYS A C 1
ATOM 3127 O O . LYS A 1 395 ? -20.163 -6.198 11.417 1.00 86.06 395 LYS A O 1
ATOM 3132 N N . ALA A 1 396 ? -21.974 -7.198 12.291 1.00 82.00 396 ALA A N 1
ATOM 3133 C CA . ALA A 1 396 ? -22.541 -7.704 11.033 1.00 82.00 396 ALA A CA 1
ATOM 3134 C C . ALA A 1 396 ? -21.511 -8.454 10.147 1.00 82.00 396 ALA A C 1
ATOM 3136 O O . ALA A 1 396 ? -21.573 -8.435 8.918 1.00 82.00 396 ALA A O 1
ATOM 3137 N N . GLY A 1 397 ? -20.529 -9.103 10.785 1.00 71.00 397 GLY A N 1
ATOM 3138 C CA . GLY A 1 397 ? -19.413 -9.789 10.134 1.00 71.00 397 GLY A CA 1
ATOM 3139 C C . GLY A 1 397 ? -18.271 -8.898 9.617 1.00 71.00 397 GLY A C 1
ATOM 3140 O O . GLY A 1 397 ? -17.383 -9.436 8.958 1.00 71.00 397 GLY A O 1
ATOM 3141 N N . GLN A 1 398 ? -18.253 -7.584 9.860 1.00 76.31 398 GLN A N 1
ATOM 3142 C CA . GLN A 1 398 ? -17.209 -6.658 9.390 1.00 76.31 398 GLN A CA 1
ATOM 3143 C C . GLN A 1 398 ? -16.221 -6.220 10.490 1.00 76.31 398 GLN A C 1
ATOM 3145 O O . GLN A 1 398 ? -16.587 -5.952 11.636 1.00 76.31 398 GLN A O 1
ATOM 3150 N N . GLY A 1 399 ? -14.949 -6.060 10.107 1.00 78.50 399 GLY A N 1
ATOM 3151 C CA . GLY A 1 399 ? -13.852 -5.657 10.993 1.00 78.50 399 GLY A CA 1
ATOM 3152 C C . GLY A 1 399 ? -13.375 -6.763 11.944 1.00 78.50 399 GLY A C 1
ATOM 3153 O O . GLY A 1 399 ? -13.759 -7.921 11.818 1.00 78.50 399 GLY A O 1
ATOM 3154 N N . LEU A 1 400 ? -12.513 -6.393 12.893 1.00 84.00 400 LEU A N 1
ATOM 3155 C CA . LEU A 1 400 ? -11.842 -7.321 13.801 1.00 84.00 400 LEU A CA 1
ATOM 3156 C C . LEU A 1 400 ? -12.723 -7.681 15.007 1.00 84.00 400 LEU A C 1
ATOM 3158 O O . LEU A 1 400 ? -13.251 -6.803 15.699 1.00 84.00 400 LEU A O 1
ATOM 3162 N N . THR A 1 401 ? -12.808 -8.980 15.279 1.00 90.62 401 THR A N 1
ATOM 3163 C CA . THR A 1 401 ? -13.311 -9.557 16.526 1.00 90.62 401 THR A CA 1
ATOM 3164 C C . THR A 1 401 ? -12.306 -10.604 16.992 1.00 90.62 401 THR A C 1
ATOM 3166 O O . THR A 1 401 ? -11.918 -11.484 16.222 1.00 90.62 401 THR A O 1
ATOM 3169 N N . ILE A 1 402 ? -11.873 -10.507 18.242 1.00 92.06 402 ILE A N 1
ATOM 3170 C CA . ILE A 1 402 ? -11.050 -11.504 18.917 1.00 92.06 402 ILE A CA 1
ATOM 3171 C C . ILE A 1 402 ? -11.851 -11.997 20.116 1.00 92.06 402 ILE A C 1
ATOM 3173 O O . ILE A 1 402 ? -12.340 -11.202 20.913 1.00 92.06 402 ILE A O 1
ATOM 3177 N N . VAL A 1 403 ? -12.007 -13.306 20.226 1.00 92.81 403 VAL A N 1
ATOM 3178 C CA . VAL A 1 403 ? -12.592 -13.967 21.390 1.00 92.81 403 VAL A CA 1
ATOM 3179 C C . VAL A 1 403 ? -11.440 -14.504 22.217 1.00 92.81 403 VAL A C 1
ATOM 3181 O O . VAL A 1 403 ? -10.563 -15.175 21.672 1.00 92.81 403 VAL A O 1
ATOM 3184 N N . ALA A 1 404 ? -11.411 -14.194 23.505 1.00 91.81 404 ALA A N 1
ATOM 3185 C CA . ALA A 1 404 ? -10.376 -14.676 24.399 1.00 91.81 404 ALA A CA 1
ATOM 3186 C C . ALA A 1 404 ? -10.986 -15.344 25.630 1.00 91.81 404 ALA A C 1
ATOM 3188 O O . ALA A 1 404 ? -11.952 -14.839 26.197 1.00 91.81 404 ALA A O 1
ATOM 3189 N N . SER A 1 405 ? -10.398 -16.467 26.030 1.00 89.62 405 SER A N 1
ATOM 3190 C CA . SER A 1 405 ? -10.701 -17.154 27.283 1.00 89.62 405 SER A CA 1
ATOM 3191 C C . SER A 1 405 ? -9.409 -17.398 28.046 1.00 89.62 405 SER A C 1
ATOM 3193 O O . SER A 1 405 ? -8.382 -17.725 27.446 1.00 89.62 405 SER A O 1
ATOM 3195 N N . ILE A 1 406 ? -9.478 -17.261 29.365 1.00 87.12 406 ILE A N 1
ATOM 3196 C CA . ILE A 1 406 ? -8.419 -17.686 30.281 1.00 87.12 406 ILE A CA 1
ATOM 3197 C C . ILE A 1 406 ? -8.895 -18.985 30.922 1.00 87.12 406 ILE A C 1
ATOM 3199 O O . ILE A 1 406 ? -10.080 -19.117 31.233 1.00 87.12 406 ILE A O 1
ATOM 3203 N N . VAL A 1 407 ? -7.996 -19.955 31.024 1.00 85.94 407 VAL A N 1
ATOM 3204 C CA . VAL A 1 407 ? -8.233 -21.272 31.614 1.00 85.94 407 VAL A CA 1
ATOM 3205 C C . VAL A 1 407 ? -7.183 -21.461 32.699 1.00 85.94 407 VAL A C 1
ATOM 3207 O O . VAL A 1 407 ? -6.010 -21.155 32.478 1.00 85.94 407 VAL A O 1
ATOM 3210 N N . GLU A 1 408 ? -7.616 -21.915 33.866 1.00 84.25 408 GLU A N 1
ATOM 3211 C CA . GLU A 1 408 ? -6.719 -22.239 34.970 1.00 84.25 408 GLU A CA 1
ATOM 3212 C C . GLU A 1 408 ? -5.932 -23.517 34.645 1.00 84.25 408 GLU A C 1
ATOM 3214 O O . GLU A 1 408 ? -6.509 -24.482 34.141 1.00 84.25 408 GLU A O 1
ATOM 3219 N N . GLY A 1 409 ? -4.617 -23.496 34.863 1.00 85.75 409 GLY A N 1
ATOM 3220 C CA . GLY A 1 409 ? -3.717 -24.617 34.569 1.00 85.75 409 GLY A CA 1
ATOM 3221 C C . GLY A 1 409 ? -2.296 -24.164 34.229 1.00 85.75 409 GLY A C 1
ATOM 3222 O O . GLY A 1 409 ? -2.080 -23.018 33.816 1.00 85.75 409 GLY A O 1
ATOM 3223 N N . ASP A 1 410 ? -1.327 -25.068 34.377 1.00 87.38 410 ASP A N 1
ATOM 3224 C CA . ASP A 1 410 ? 0.094 -24.791 34.129 1.00 87.38 410 ASP A CA 1
ATOM 3225 C C . ASP A 1 410 ? 0.485 -25.223 32.694 1.00 87.38 410 ASP A C 1
ATOM 3227 O O . ASP A 1 410 ? 0.309 -26.386 32.309 1.00 87.38 410 ASP A O 1
ATOM 3231 N N . PRO A 1 411 ? 1.045 -24.315 31.863 1.00 84.62 411 PRO A N 1
ATOM 3232 C CA . PRO A 1 411 ? 1.501 -24.638 30.509 1.00 84.62 411 PRO A CA 1
ATOM 3233 C C . PRO A 1 411 ? 2.589 -25.728 30.430 1.00 84.62 411 PRO A C 1
ATOM 3235 O O . PRO A 1 411 ? 2.804 -26.276 29.342 1.00 84.62 411 PRO A O 1
ATOM 3238 N N . GLY A 1 412 ? 3.274 -26.062 31.527 1.00 86.81 412 GLY A N 1
ATOM 3239 C CA . GLY A 1 412 ? 4.205 -27.185 31.619 1.00 86.81 412 GLY A CA 1
ATOM 3240 C C . GLY A 1 412 ? 3.535 -28.528 31.313 1.00 86.81 412 GLY A C 1
ATOM 3241 O O . GLY A 1 412 ? 4.036 -29.307 30.482 1.00 86.81 412 GLY A O 1
ATOM 3242 N N . TYR A 1 413 ? 2.357 -28.782 31.888 1.00 90.81 413 TYR A N 1
ATOM 3243 C CA . TYR A 1 413 ? 1.653 -30.053 31.727 1.00 90.81 413 TYR A CA 1
ATOM 3244 C C . TYR A 1 413 ? 1.119 -30.253 30.301 1.00 90.81 413 TYR A C 1
ATOM 3246 O O . TYR A 1 413 ? 0.718 -29.333 29.584 1.00 90.81 413 TYR A O 1
ATOM 3254 N N . VAL A 1 414 ? 1.158 -31.505 29.840 1.00 90.12 414 VAL A N 1
ATOM 3255 C CA . VAL A 1 414 ? 0.670 -31.887 28.502 1.00 90.12 414 VAL A CA 1
ATOM 3256 C C . VAL A 1 414 ? -0.860 -31.973 28.474 1.00 90.12 414 VAL A C 1
ATOM 3258 O O . VAL A 1 414 ? -1.463 -31.773 27.420 1.00 90.12 414 VAL A O 1
ATOM 3261 N N . GLU A 1 415 ? -1.488 -32.287 29.607 1.00 88.94 415 GLU A N 1
ATOM 3262 C CA . GLU A 1 415 ? -2.939 -32.477 29.712 1.00 88.94 415 GLU A CA 1
ATOM 3263 C C . GLU A 1 415 ? -3.674 -31.134 29.656 1.00 88.94 415 GLU A C 1
ATOM 3265 O O . GLU A 1 415 ? -4.509 -30.950 28.771 1.00 88.94 415 GLU A O 1
ATOM 3270 N N . ASP A 1 416 ? -3.248 -30.150 30.448 1.00 87.62 416 ASP A N 1
ATOM 3271 C CA . ASP A 1 416 ? -3.752 -28.769 30.439 1.00 87.62 416 ASP A CA 1
ATOM 3272 C C . ASP A 1 416 ? -3.639 -28.129 29.047 1.00 87.62 416 ASP A C 1
ATOM 3274 O O . ASP A 1 416 ? -4.583 -27.520 28.540 1.00 87.62 416 ASP A O 1
ATOM 3278 N N . ARG A 1 417 ? -2.515 -28.348 28.348 1.00 87.56 417 ARG A N 1
ATOM 3279 C CA . ARG A 1 417 ? -2.344 -27.904 26.952 1.00 87.56 417 ARG A CA 1
ATOM 3280 C C . ARG A 1 417 ? -3.339 -28.557 25.994 1.00 87.56 417 ARG A C 1
ATOM 3282 O O . ARG A 1 417 ? -3.908 -27.860 25.155 1.00 87.56 417 ARG A O 1
ATOM 3289 N N . LYS A 1 418 ? -3.605 -29.861 26.129 1.00 90.50 418 LYS A N 1
ATOM 3290 C CA . LYS A 1 418 ? -4.650 -30.547 25.344 1.00 90.50 418 LYS A CA 1
ATOM 3291 C C . LYS A 1 418 ? -6.050 -30.035 25.693 1.00 90.50 418 LYS A C 1
ATOM 3293 O O . LYS A 1 418 ? -6.868 -29.881 24.789 1.00 90.50 418 LYS A O 1
ATOM 3298 N N . MET A 1 419 ? -6.320 -29.734 26.963 1.00 87.19 419 MET A N 1
ATOM 3299 C CA . MET A 1 419 ? -7.585 -29.151 27.420 1.00 87.19 419 MET A CA 1
ATOM 3300 C C . MET A 1 419 ? -7.798 -27.750 26.830 1.00 87.19 419 MET A C 1
ATOM 3302 O O . MET A 1 419 ? -8.849 -27.484 26.245 1.00 87.19 419 MET A O 1
ATOM 3306 N N . ALA A 1 420 ? -6.785 -26.881 26.873 1.00 86.88 420 ALA A N 1
ATOM 3307 C CA . ALA A 1 420 ? -6.826 -25.559 26.249 1.00 86.88 420 ALA A CA 1
ATOM 3308 C C . ALA A 1 420 ? -7.004 -25.636 24.721 1.00 86.88 420 ALA A C 1
ATOM 3310 O O . ALA A 1 420 ? -7.765 -24.853 24.145 1.00 86.88 420 ALA A O 1
ATOM 3311 N N . GLU A 1 421 ? -6.361 -26.597 24.048 1.00 88.69 421 GLU A N 1
ATOM 3312 C CA . GLU A 1 421 ? -6.586 -26.854 22.621 1.00 88.69 421 GLU A CA 1
ATOM 3313 C C . GLU A 1 421 ? -8.006 -27.360 22.326 1.00 88.69 421 GLU A C 1
ATOM 3315 O O . GLU A 1 421 ? -8.612 -26.906 21.353 1.00 88.69 421 GLU A O 1
ATOM 3320 N N . ALA A 1 422 ? -8.571 -28.235 23.163 1.00 89.50 422 ALA A N 1
ATOM 3321 C CA . ALA A 1 422 ? -9.949 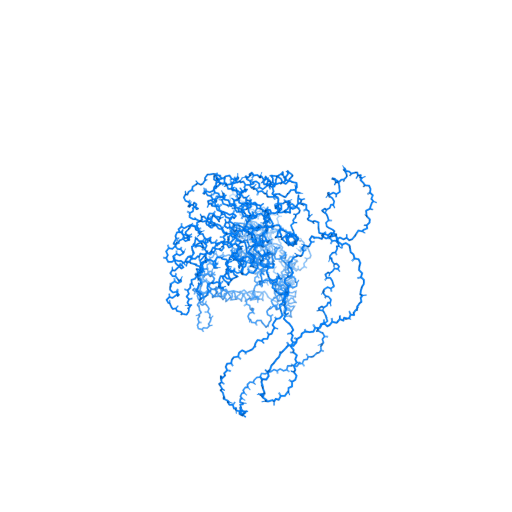-28.711 23.031 1.00 89.50 422 ALA A CA 1
ATOM 3322 C C . ALA A 1 422 ? -10.964 -27.566 23.215 1.00 89.50 422 ALA A C 1
ATOM 3324 O O . ALA A 1 422 ? -11.826 -27.366 22.357 1.00 89.50 422 ALA A O 1
ATOM 3325 N N . ILE A 1 423 ? -10.795 -26.740 24.253 1.00 87.75 423 ILE A N 1
ATOM 3326 C CA . ILE A 1 423 ? -11.585 -25.519 24.494 1.00 87.75 423 ILE A CA 1
ATOM 3327 C C . ILE A 1 423 ? -11.493 -24.565 23.294 1.00 87.75 423 ILE A C 1
ATOM 3329 O O . ILE A 1 423 ? -12.502 -24.044 22.815 1.00 87.75 423 ILE A O 1
ATOM 3333 N N . LYS A 1 424 ? -10.291 -24.373 22.739 1.00 89.50 424 LYS A N 1
ATOM 3334 C CA . LYS A 1 424 ? -10.066 -23.546 21.544 1.00 89.50 424 LYS A CA 1
ATOM 3335 C C . LYS A 1 424 ? -10.762 -24.106 20.300 1.00 89.50 424 LYS A C 1
ATOM 3337 O O . LYS A 1 424 ? -11.189 -23.325 19.447 1.00 89.50 424 LYS A O 1
ATOM 3342 N N . GLN A 1 425 ? -10.878 -25.429 20.172 1.00 89.75 425 GLN A N 1
ATOM 3343 C CA . GLN A 1 425 ? -11.624 -26.073 19.087 1.00 89.75 425 GLN A CA 1
ATOM 3344 C C . GLN A 1 425 ? -13.141 -25.930 19.263 1.00 89.75 425 GLN A C 1
ATOM 3346 O O . GLN A 1 425 ? -13.817 -25.615 18.279 1.00 89.75 425 GLN A O 1
ATOM 3351 N N . ASP A 1 426 ? -13.671 -26.073 20.480 1.00 88.06 426 ASP A N 1
ATOM 3352 C CA . ASP A 1 426 ? -15.104 -25.891 20.737 1.00 88.06 426 ASP A CA 1
ATOM 3353 C C . ASP A 1 426 ? -15.544 -24.432 20.546 1.00 88.06 426 ASP A C 1
ATOM 3355 O O . ASP A 1 426 ? -16.443 -24.154 19.751 1.00 88.06 426 ASP A O 1
ATOM 3359 N N . LEU A 1 427 ? -14.813 -23.464 21.111 1.00 88.25 427 LEU A N 1
ATOM 3360 C CA . LEU A 1 427 ? -15.056 -22.041 20.843 1.00 88.25 427 LEU A CA 1
ATOM 3361 C C . LEU A 1 427 ? -15.016 -21.725 19.336 1.00 88.25 427 LEU A C 1
ATOM 3363 O O . LEU A 1 427 ? -15.763 -20.874 18.854 1.00 88.25 427 LEU A O 1
ATOM 3367 N N . LYS A 1 428 ? -14.193 -22.438 18.550 1.00 89.62 428 LYS A N 1
ATOM 3368 C CA . LYS A 1 428 ? -14.113 -22.292 17.083 1.00 89.62 428 LYS A CA 1
ATOM 3369 C C . LYS A 1 428 ? -15.307 -22.903 16.352 1.00 89.62 428 LYS A C 1
ATOM 3371 O O . LYS A 1 428 ? -15.617 -22.459 15.244 1.00 89.62 428 LYS A O 1
ATOM 3376 N N . LYS A 1 429 ? -15.984 -23.885 16.946 1.00 89.31 429 LYS A N 1
ATOM 3377 C CA . LYS A 1 429 ? -17.277 -24.404 16.488 1.00 89.31 429 LYS A CA 1
ATOM 3378 C C . LYS A 1 429 ? -18.390 -23.400 16.818 1.00 89.31 429 LYS A C 1
ATOM 3380 O O . LYS A 1 429 ? -19.042 -22.925 15.887 1.00 89.31 429 LYS A O 1
ATOM 3385 N N . GLN A 1 430 ? -18.497 -22.958 18.074 1.00 86.31 430 GLN A N 1
ATOM 3386 C CA . GLN A 1 430 ? -19.484 -21.958 18.512 1.00 86.31 430 GLN A CA 1
ATOM 3387 C C . GLN A 1 430 ? -19.392 -20.644 17.709 1.00 86.31 430 GLN A C 1
ATOM 3389 O O . GLN A 1 430 ? -20.404 -20.099 17.268 1.00 86.31 430 GLN A O 1
ATOM 3394 N N . LEU A 1 431 ? -18.176 -20.154 17.425 1.00 88.25 431 LEU A N 1
ATOM 3395 C CA . LEU A 1 431 ? -17.952 -18.942 16.624 1.00 88.25 431 LEU A CA 1
ATOM 3396 C C . LEU A 1 431 ? -18.487 -19.071 15.184 1.00 88.25 431 LEU A C 1
ATOM 3398 O O . LEU A 1 431 ? -19.058 -18.119 14.641 1.00 88.25 431 LEU A O 1
ATOM 3402 N N . LYS A 1 432 ? -18.326 -20.252 14.567 1.00 87.38 432 LYS A N 1
ATOM 3403 C CA . LYS A 1 432 ? -18.859 -20.555 13.227 1.00 87.38 432 LYS A CA 1
ATOM 3404 C C . LYS A 1 432 ? -20.384 -20.628 13.236 1.00 87.38 432 LYS A C 1
ATOM 3406 O O . LYS A 1 432 ? -21.013 -20.084 12.331 1.00 87.38 432 LYS A O 1
ATOM 3411 N N . GLU A 1 433 ? -20.969 -21.259 14.250 1.00 85.19 433 GLU A N 1
ATOM 3412 C CA . GLU A 1 433 ? -22.424 -21.369 14.427 1.00 85.19 433 GLU A CA 1
ATOM 3413 C C . GLU A 1 433 ? -23.068 -19.989 14.638 1.00 85.19 433 GLU A C 1
ATOM 3415 O O . GLU A 1 433 ? -24.052 -19.654 13.975 1.00 85.19 433 GLU A O 1
ATOM 3420 N N . ALA A 1 434 ? -22.433 -19.125 15.439 1.00 81.19 434 ALA A N 1
ATOM 3421 C CA . ALA A 1 434 ? -22.810 -17.720 15.616 1.00 81.19 434 ALA A CA 1
ATOM 3422 C C . ALA A 1 434 ? -22.553 -16.832 14.374 1.00 81.19 434 ALA A C 1
ATOM 3424 O O . ALA A 1 434 ? -22.946 -15.664 14.362 1.00 81.19 434 ALA A O 1
ATOM 3425 N N . LYS A 1 435 ? -21.919 -17.367 13.317 1.00 82.94 435 LYS A N 1
ATOM 3426 C CA . LYS A 1 435 ? -21.551 -16.675 12.061 1.00 82.94 435 LYS A CA 1
ATOM 3427 C C . LYS A 1 435 ? -20.666 -15.438 12.263 1.00 82.94 435 LYS A C 1
ATOM 3429 O O . LYS A 1 435 ? -20.722 -14.489 11.478 1.00 82.94 435 LYS A O 1
ATOM 3434 N N . VAL A 1 436 ? -19.820 -15.453 13.291 1.00 83.50 436 VAL A N 1
ATOM 3435 C CA . VAL A 1 436 ? -18.888 -14.361 13.595 1.00 83.50 436 VAL A CA 1
ATOM 3436 C C . VAL A 1 436 ? -17.559 -14.608 12.879 1.00 83.50 436 VAL A C 1
ATOM 3438 O O . VAL A 1 436 ? -16.980 -15.688 12.967 1.00 83.50 436 VAL A O 1
ATOM 3441 N N . ARG A 1 437 ? -17.046 -13.596 12.170 1.00 82.94 437 ARG A N 1
ATOM 3442 C CA . ARG A 1 437 ? -15.682 -13.622 11.620 1.00 82.94 437 ARG A CA 1
ATOM 3443 C C . ARG A 1 437 ? -14.726 -13.056 12.666 1.00 82.94 437 ARG A C 1
ATOM 3445 O O . ARG A 1 437 ? -14.855 -11.894 13.036 1.00 82.94 437 ARG A O 1
ATOM 3452 N N . GLY A 1 438 ? -13.795 -13.873 13.150 1.00 85.75 438 GLY A N 1
ATOM 3453 C CA . GLY A 1 438 ? -12.869 -13.474 14.204 1.00 85.75 438 GLY A CA 1
ATOM 3454 C C . GLY A 1 438 ? -11.817 -14.528 14.538 1.00 85.75 438 GLY A C 1
ATOM 3455 O O . GLY A 1 438 ? -11.832 -15.636 13.998 1.00 85.75 438 GLY A O 1
ATOM 3456 N N . PHE A 1 439 ? -10.908 -14.163 15.438 1.00 89.12 439 PHE A N 1
ATOM 3457 C CA . PHE A 1 439 ? -9.851 -15.028 15.966 1.00 89.12 439 PHE A CA 1
ATOM 3458 C C . PHE A 1 439 ? -10.195 -15.503 17.379 1.00 89.12 439 PHE A C 1
ATOM 3460 O O . PHE A 1 439 ? -10.949 -14.837 18.085 1.00 89.12 439 PHE A O 1
ATOM 3467 N N . ILE A 1 440 ? -9.625 -16.634 17.799 1.00 90.75 440 ILE A N 1
ATOM 3468 C CA . ILE A 1 440 ? -9.790 -17.172 19.156 1.00 90.75 440 ILE A CA 1
ATOM 3469 C C . ILE A 1 440 ? -8.421 -17.325 19.803 1.00 90.75 440 ILE A C 1
ATOM 3471 O O . ILE A 1 440 ? -7.538 -17.985 19.241 1.00 90.75 440 ILE A O 1
ATOM 3475 N N . ASN A 1 441 ? -8.278 -16.754 20.995 1.00 90.50 441 ASN A N 1
ATOM 3476 C CA . ASN A 1 441 ? -7.140 -16.957 21.874 1.00 90.50 441 ASN A CA 1
ATOM 3477 C C . ASN A 1 441 ? -7.590 -17.698 23.141 1.00 90.50 441 ASN A C 1
ATOM 3479 O O . ASN A 1 441 ? -8.625 -17.373 23.715 1.00 90.50 441 ASN A O 1
ATOM 3483 N N . VAL A 1 442 ? -6.820 -18.690 23.571 1.00 90.31 442 VAL A N 1
ATOM 3484 C CA . VAL A 1 442 ? -7.029 -19.384 24.849 1.00 90.31 442 VAL A CA 1
ATOM 3485 C C . VAL A 1 442 ? -5.683 -19.379 25.548 1.00 90.31 442 VAL A C 1
ATOM 3487 O O . VAL A 1 442 ? -4.689 -19.760 24.928 1.00 90.31 442 VAL A O 1
ATOM 3490 N N . VAL A 1 443 ? -5.649 -18.883 26.781 1.00 89.50 443 VAL A N 1
ATOM 3491 C CA . VAL A 1 443 ? -4.420 -18.714 27.565 1.00 89.50 443 VAL A CA 1
ATOM 3492 C C . VAL A 1 443 ? -4.538 -19.544 28.839 1.00 89.50 443 VAL A C 1
ATOM 3494 O O . VAL A 1 443 ? -5.546 -19.442 29.535 1.00 89.50 443 VAL A O 1
ATOM 3497 N N . LEU A 1 444 ? -3.523 -20.370 29.101 1.00 89.44 444 LEU A N 1
ATOM 3498 C CA . LEU A 1 444 ? -3.351 -21.108 30.354 1.00 89.44 444 LEU A CA 1
ATOM 3499 C C . LEU A 1 444 ? -2.633 -20.221 31.368 1.00 89.44 444 LEU A C 1
ATOM 3501 O O . LEU A 1 444 ? -1.651 -19.563 31.008 1.00 89.44 444 LEU A O 1
ATOM 3505 N N . CYS A 1 445 ? -3.139 -20.171 32.597 1.00 86.00 445 CYS A N 1
ATOM 3506 C CA . CYS A 1 445 ? -2.623 -19.326 33.669 1.00 86.00 445 CYS A CA 1
ATOM 3507 C C . CYS A 1 445 ? -2.827 -19.985 35.038 1.00 86.00 445 CYS A C 1
ATOM 3509 O O . CYS A 1 445 ? -3.913 -20.478 35.320 1.00 86.00 445 CYS A O 1
ATOM 3511 N N . GLU A 1 446 ? -1.844 -19.869 35.930 1.00 83.88 446 GLU A N 1
ATOM 3512 C CA . GLU A 1 446 ? -1.981 -20.261 37.345 1.00 83.88 446 GLU A CA 1
ATOM 3513 C C . GLU A 1 446 ? -2.835 -19.262 38.147 1.00 83.88 446 GLU A C 1
ATOM 3515 O O . GLU A 1 446 ? -3.512 -19.624 39.104 1.00 83.88 446 GLU A O 1
ATOM 3520 N N . HIS A 1 447 ? -2.820 -17.980 37.762 1.00 81.38 447 HIS A N 1
ATOM 3521 C CA . HIS A 1 447 ? -3.552 -16.908 38.445 1.00 81.38 447 HIS A CA 1
ATOM 3522 C C . HIS A 1 447 ? -4.391 -16.106 37.449 1.00 81.38 447 HIS A C 1
ATOM 3524 O O . HIS A 1 447 ? -3.859 -15.390 36.594 1.00 81.38 447 HIS A O 1
ATOM 3530 N N . LEU A 1 448 ? -5.719 -16.216 37.541 1.00 75.50 448 LEU A N 1
ATOM 3531 C CA . LEU A 1 448 ? -6.621 -15.653 36.533 1.00 75.50 448 LEU A CA 1
ATOM 3532 C C . LEU A 1 448 ? -6.726 -14.117 36.613 1.00 75.50 448 LEU A C 1
ATOM 3534 O O . LEU A 1 448 ? -6.681 -13.438 35.585 1.00 75.50 448 LEU A O 1
ATOM 3538 N N . SER A 1 449 ? -6.790 -13.561 37.827 1.00 73.44 449 SER A N 1
ATOM 3539 C CA . SER A 1 449 ? -6.994 -12.124 38.084 1.00 73.44 449 SER A CA 1
ATOM 3540 C C . SER A 1 449 ? -5.865 -11.229 37.549 1.00 73.44 449 SER A C 1
ATOM 3542 O O . SER A 1 449 ? -6.123 -10.176 36.957 1.00 73.44 449 SER A O 1
ATOM 3544 N N . GLU A 1 450 ? -4.607 -11.653 37.687 1.00 76.75 450 GLU A N 1
ATOM 3545 C CA . GLU A 1 450 ? -3.452 -10.917 37.162 1.00 76.75 450 GLU A CA 1
ATOM 3546 C C . GLU A 1 450 ? -3.376 -11.004 35.634 1.00 76.75 450 GLU A C 1
ATOM 3548 O O . GLU A 1 450 ? -3.211 -9.987 34.945 1.00 76.75 450 GLU A O 1
ATOM 3553 N N . ASN A 1 451 ? -3.581 -12.206 35.089 1.00 85.06 451 ASN A N 1
ATOM 3554 C CA . ASN A 1 451 ? -3.417 -12.481 33.665 1.00 85.06 451 ASN A CA 1
ATOM 3555 C C . ASN A 1 451 ? -4.522 -11.894 32.778 1.00 85.06 451 ASN A C 1
ATOM 3557 O O . ASN A 1 451 ? -4.265 -11.641 31.599 1.00 85.06 451 ASN A O 1
ATOM 3561 N N . ILE A 1 452 ? -5.695 -11.547 33.327 1.00 85.69 452 ILE A N 1
ATOM 3562 C CA . ILE A 1 452 ? -6.671 -10.682 32.639 1.00 85.69 452 ILE A CA 1
ATOM 3563 C C . ILE A 1 452 ? -6.002 -9.385 32.159 1.00 85.69 452 ILE A C 1
ATOM 3565 O O . ILE A 1 452 ? -6.235 -8.950 31.029 1.00 85.69 452 ILE A O 1
ATOM 3569 N N . SER A 1 453 ? -5.140 -8.775 32.980 1.00 85.31 453 SER A N 1
ATOM 3570 C CA . SER A 1 453 ? -4.471 -7.521 32.616 1.00 85.31 453 SER A CA 1
ATOM 3571 C C . SER A 1 453 ? -3.428 -7.716 31.509 1.00 85.31 453 SER A C 1
ATOM 3573 O O . SER A 1 453 ? -3.422 -6.959 30.534 1.00 85.31 453 SER A O 1
ATOM 3575 N N . THR A 1 454 ? -2.629 -8.782 31.598 1.00 88.62 454 THR A N 1
ATOM 3576 C CA . THR A 1 454 ? -1.646 -9.184 30.581 1.00 88.62 454 THR A CA 1
ATOM 3577 C C . THR A 1 454 ? -2.322 -9.484 29.243 1.00 88.62 454 THR A C 1
ATOM 3579 O O . THR A 1 454 ? -1.882 -8.998 28.198 1.00 88.62 454 THR A O 1
ATOM 3582 N N . LEU A 1 455 ? -3.436 -10.222 29.255 1.00 89.81 455 LEU A N 1
ATOM 3583 C CA . LEU A 1 455 ? -4.236 -10.542 28.071 1.00 89.81 455 LEU A CA 1
ATOM 3584 C C . LEU A 1 455 ? -4.775 -9.274 27.393 1.00 89.81 455 LEU A C 1
ATOM 3586 O O . LEU A 1 455 ? -4.600 -9.097 26.190 1.00 89.81 455 LEU A O 1
ATOM 3590 N N . ILE A 1 456 ? -5.390 -8.378 28.170 1.00 89.19 456 ILE A N 1
ATOM 3591 C CA . ILE A 1 456 ? -5.962 -7.105 27.701 1.00 89.19 456 ILE A CA 1
ATOM 3592 C C . ILE A 1 456 ? -4.914 -6.227 26.993 1.00 89.19 456 ILE A C 1
ATOM 3594 O O . ILE A 1 456 ? -5.241 -5.573 26.004 1.00 89.19 456 ILE A O 1
ATOM 3598 N N . GLN A 1 457 ? -3.660 -6.227 27.459 1.00 86.44 457 GLN A N 1
ATOM 3599 C CA . GLN A 1 457 ? -2.581 -5.393 26.906 1.00 86.44 457 GLN A CA 1
ATOM 3600 C C . GLN A 1 457 ? -1.823 -6.040 25.730 1.00 86.44 457 GLN A C 1
ATOM 3602 O O . GLN A 1 457 ? -1.361 -5.335 24.823 1.00 86.44 457 GLN A O 1
ATOM 3607 N N . SER A 1 458 ? -1.673 -7.368 25.739 1.00 88.06 458 SER A N 1
ATOM 3608 C CA . SER A 1 458 ? -0.850 -8.115 24.771 1.00 88.06 458 SER A CA 1
ATOM 3609 C C . SER A 1 458 ? -1.597 -8.562 23.510 1.00 88.06 458 SER A C 1
ATOM 3611 O O . SER A 1 458 ? -0.958 -8.899 22.513 1.00 88.06 458 SER A O 1
ATOM 3613 N N . ILE A 1 459 ? -2.932 -8.571 23.520 1.00 88.38 459 ILE A N 1
ATOM 3614 C CA . ILE A 1 459 ? -3.726 -9.183 22.451 1.00 88.38 459 ILE A CA 1
ATOM 3615 C C . ILE A 1 459 ? -3.779 -8.353 21.154 1.00 88.38 459 ILE A C 1
ATOM 3617 O O . ILE A 1 459 ? -4.027 -7.146 21.146 1.00 88.38 459 ILE A O 1
ATOM 3621 N N . GLY A 1 460 ? -3.592 -9.041 20.025 1.00 79.62 460 GLY A N 1
ATOM 3622 C CA . GLY A 1 460 ? -3.504 -8.446 18.688 1.00 79.62 460 GLY A CA 1
ATOM 3623 C C . GLY A 1 460 ? -2.069 -8.374 18.154 1.00 79.62 460 GLY A C 1
ATOM 3624 O O . GLY A 1 460 ? -1.112 -8.681 18.856 1.00 79.62 460 GLY A O 1
ATOM 3625 N N . ILE A 1 461 ? -1.909 -7.996 16.882 1.00 76.56 461 ILE A N 1
ATOM 3626 C CA . ILE A 1 461 ? -0.598 -7.940 16.207 1.00 76.56 461 ILE A CA 1
ATOM 3627 C C . ILE A 1 461 ? -0.456 -6.605 15.475 1.00 76.56 461 ILE A C 1
ATOM 3629 O O . ILE A 1 461 ? -1.270 -6.265 14.618 1.00 76.56 461 ILE A O 1
ATOM 3633 N N . GLY A 1 462 ? 0.589 -5.838 15.798 1.00 71.56 462 GLY A N 1
ATOM 3634 C CA . GLY A 1 462 ? 0.831 -4.525 15.194 1.00 71.56 462 GLY A CA 1
ATOM 3635 C C . GLY A 1 462 ? -0.361 -3.580 15.388 1.00 71.56 462 GLY A C 1
ATOM 3636 O O . GLY A 1 462 ? -0.728 -3.279 16.525 1.00 71.56 462 GLY A O 1
ATOM 3637 N N . GLY A 1 463 ? -0.958 -3.135 14.276 1.00 66.69 463 GLY A N 1
ATOM 3638 C CA . GLY A 1 463 ? -2.184 -2.324 14.249 1.00 66.69 463 GLY A CA 1
ATOM 3639 C C . GLY A 1 463 ? -3.499 -3.119 14.320 1.00 66.69 463 GLY A C 1
ATOM 3640 O O . GLY A 1 463 ? -4.552 -2.523 14.536 1.00 66.69 463 GLY A O 1
ATOM 3641 N N . LEU A 1 464 ? -3.468 -4.452 14.182 1.00 75.00 464 LEU A N 1
ATOM 3642 C CA . LEU A 1 464 ? -4.631 -5.330 14.370 1.00 75.00 464 LEU A CA 1
ATOM 3643 C C . LEU A 1 464 ? -4.831 -5.620 15.863 1.00 75.00 464 LEU A C 1
ATOM 3645 O O . LEU A 1 464 ? -4.625 -6.742 16.329 1.00 75.00 464 LEU A O 1
ATOM 3649 N N . ARG A 1 465 ? -5.211 -4.585 16.616 1.00 82.69 465 ARG A N 1
ATOM 3650 C CA . ARG A 1 465 ? -5.544 -4.656 18.045 1.00 82.69 465 ARG A CA 1
ATOM 3651 C C . ARG A 1 465 ? -7.034 -4.380 18.270 1.00 82.69 465 ARG A C 1
ATOM 3653 O O . ARG A 1 465 ? -7.624 -3.594 17.522 1.00 82.69 465 ARG A O 1
ATOM 3660 N N . PRO A 1 466 ? -7.661 -5.000 19.282 1.00 89.12 466 PRO A N 1
ATOM 3661 C CA . PRO A 1 466 ? -8.969 -4.565 19.742 1.00 89.12 466 PRO A CA 1
ATOM 3662 C C . PRO A 1 466 ? -8.857 -3.181 20.400 1.00 89.12 466 PRO A C 1
ATOM 3664 O O . PRO A 1 466 ? -7.794 -2.780 20.867 1.00 89.12 466 PRO A O 1
ATOM 3667 N N . ASN A 1 467 ? -9.967 -2.449 20.426 1.00 88.88 467 ASN A N 1
ATOM 3668 C CA . ASN A 1 467 ? -10.098 -1.165 21.127 1.00 88.88 467 ASN A CA 1
ATOM 3669 C C . ASN A 1 467 ? -11.318 -1.132 22.067 1.00 88.88 467 ASN A C 1
ATOM 3671 O O . ASN A 1 467 ? -11.561 -0.129 22.734 1.00 88.88 467 ASN A O 1
ATOM 3675 N N . THR A 1 468 ? -12.104 -2.212 22.071 1.00 91.44 468 THR A N 1
ATOM 3676 C CA . THR A 1 468 ? -13.367 -2.356 22.789 1.00 91.44 468 THR A CA 1
ATOM 3677 C C . THR A 1 468 ? -13.404 -3.731 23.444 1.00 91.44 468 THR A C 1
ATOM 3679 O O . THR A 1 468 ? -13.404 -4.735 22.734 1.00 91.44 468 THR A O 1
ATOM 3682 N N . VAL A 1 469 ? -13.465 -3.799 24.770 1.00 93.69 469 VAL A N 1
ATOM 3683 C CA . VAL A 1 469 ? -13.634 -5.046 25.525 1.00 93.69 469 VAL A CA 1
ATOM 3684 C C . VAL A 1 469 ? -15.118 -5.274 25.804 1.00 93.69 469 VAL A C 1
ATOM 3686 O O . VAL A 1 469 ? -15.819 -4.353 26.222 1.00 93.69 469 VAL A O 1
ATOM 3689 N N . ILE A 1 470 ? -15.601 -6.497 25.594 1.00 93.50 470 ILE A N 1
ATOM 3690 C CA . ILE A 1 470 ? -16.914 -6.950 26.055 1.00 93.50 470 ILE A CA 1
ATOM 3691 C C . ILE A 1 470 ? -16.704 -7.918 27.219 1.00 93.50 470 ILE A C 1
ATOM 3693 O O . ILE A 1 470 ? -15.989 -8.909 27.062 1.00 93.50 470 ILE A O 1
ATOM 3697 N N . VAL A 1 471 ? -17.341 -7.640 28.360 1.00 90.94 471 VAL A N 1
ATOM 3698 C CA . VAL A 1 471 ? -17.276 -8.458 29.586 1.00 90.94 471 VAL A CA 1
ATOM 3699 C C . VAL A 1 471 ? -18.697 -8.789 30.038 1.00 90.94 471 VAL A C 1
ATOM 3701 O O . VAL A 1 471 ? -19.524 -7.890 30.167 1.00 90.94 471 VAL A O 1
ATOM 3704 N N . GLY A 1 472 ? -19.006 -10.071 30.245 1.00 87.38 472 GLY A N 1
ATOM 3705 C CA . GLY A 1 472 ? -20.337 -10.508 30.676 1.00 87.38 472 GLY A CA 1
ATOM 3706 C C . GLY A 1 472 ? -20.642 -10.102 32.121 1.00 87.38 472 GLY A C 1
ATOM 3707 O O . GLY A 1 472 ? -19.756 -10.115 32.970 1.00 87.38 472 GLY A O 1
ATOM 3708 N N . TRP A 1 473 ? -21.898 -9.751 32.408 1.00 87.38 473 TRP A N 1
ATOM 3709 C CA . TRP A 1 473 ? -22.342 -9.461 33.775 1.00 87.38 473 TRP A CA 1
ATOM 3710 C C . TRP A 1 473 ? -22.356 -10.742 34.645 1.00 87.38 473 TRP A C 1
ATOM 3712 O O . TRP A 1 473 ? -22.917 -11.752 34.203 1.00 87.38 473 TRP A O 1
ATOM 3722 N N . PRO A 1 474 ? -21.798 -10.732 35.874 1.00 84.88 474 PRO A N 1
ATOM 3723 C CA . PRO A 1 474 ? -21.755 -11.911 36.737 1.00 84.88 474 PRO A CA 1
ATOM 3724 C C . PRO A 1 474 ? -23.167 -12.276 37.212 1.00 84.88 474 PRO A C 1
ATOM 3726 O O . PRO A 1 474 ? -23.953 -11.409 37.591 1.00 84.88 474 PRO A O 1
ATOM 3729 N N . SER A 1 475 ? -23.517 -13.563 37.177 1.00 71.00 475 SER A N 1
ATOM 3730 C CA . SER A 1 475 ? -24.898 -14.009 37.443 1.00 71.00 475 SER A CA 1
ATOM 3731 C C . SER A 1 475 ? -25.156 -14.391 38.906 1.00 71.00 475 SER A C 1
ATOM 3733 O O . SER A 1 475 ? -26.235 -14.100 39.408 1.00 71.00 475 SER A O 1
ATOM 3735 N N . SER A 1 476 ? -24.172 -14.984 39.592 1.00 66.50 476 SER A N 1
ATOM 3736 C CA . SER A 1 476 ? -24.280 -15.529 40.961 1.00 66.50 476 SER A CA 1
ATOM 3737 C C . SER A 1 476 ? -23.753 -14.603 42.069 1.00 66.50 476 SER A C 1
ATOM 3739 O O . SER A 1 476 ? -23.695 -14.997 43.227 1.00 66.50 476 SER A O 1
ATOM 3741 N N . TRP A 1 477 ? -23.382 -13.350 41.765 1.00 74.19 477 TRP A N 1
ATOM 3742 C CA . TRP A 1 477 ? -22.675 -12.478 42.726 1.00 74.19 477 TRP A CA 1
ATOM 3743 C C . TRP A 1 477 ? -23.471 -12.110 43.996 1.00 74.19 477 TRP A C 1
ATOM 3745 O O . TRP A 1 477 ? -22.889 -11.599 44.949 1.00 74.19 477 TRP A O 1
ATOM 3755 N N . LYS A 1 478 ? -24.793 -12.339 44.013 1.00 67.62 478 LYS A N 1
ATOM 3756 C CA . LYS A 1 478 ? -25.664 -12.086 45.176 1.00 67.62 478 LYS A CA 1
ATOM 3757 C C . LYS A 1 478 ? -25.833 -13.300 46.098 1.00 67.62 478 LYS A C 1
ATOM 3759 O O . LYS A 1 478 ? -26.394 -13.141 47.182 1.00 67.62 478 LYS A O 1
ATOM 3764 N N . ASP A 1 479 ? -25.405 -14.491 45.682 1.00 67.88 479 ASP A N 1
ATOM 3765 C CA . ASP A 1 479 ? -25.661 -15.723 46.425 1.00 67.88 479 ASP A CA 1
ATOM 3766 C C . ASP A 1 479 ? -24.685 -15.840 47.608 1.00 67.88 479 ASP A C 1
ATOM 3768 O O . ASP A 1 479 ? -23.494 -16.099 47.456 1.00 67.88 479 ASP A O 1
ATOM 3772 N N . SER A 1 480 ? -25.200 -15.633 48.822 1.00 47.16 480 SER A N 1
ATOM 3773 C CA . SER A 1 480 ? -24.414 -15.407 50.048 1.00 47.16 480 SER A CA 1
ATOM 3774 C C . SER A 1 480 ? -23.570 -16.590 50.542 1.00 47.16 480 SER A C 1
ATOM 3776 O O . SER A 1 480 ? -22.796 -16.433 51.483 1.00 47.16 480 SER A O 1
ATOM 3778 N N . VAL A 1 481 ? -23.691 -17.761 49.915 1.00 49.28 481 VAL A N 1
ATOM 3779 C CA . VAL A 1 481 ? -22.850 -18.946 50.175 1.00 49.28 481 VAL A CA 1
ATOM 3780 C C . VAL A 1 481 ? -21.490 -18.837 49.464 1.00 49.28 481 VAL A C 1
ATOM 3782 O O . VAL A 1 481 ? -20.526 -19.482 49.861 1.00 49.28 481 VAL A O 1
ATOM 3785 N N . HIS A 1 482 ? -21.402 -17.983 48.443 1.00 47.72 482 HIS A N 1
ATOM 3786 C CA . HIS A 1 482 ? -20.321 -17.927 47.460 1.00 47.72 482 HIS A CA 1
ATOM 3787 C C . HIS A 1 482 ? -19.486 -16.639 47.556 1.00 47.72 482 HIS A C 1
ATOM 3789 O O . HIS A 1 482 ? -18.986 -16.107 46.569 1.00 47.72 482 HIS A O 1
ATOM 3795 N N . GLN A 1 483 ? -19.282 -16.118 48.770 1.00 44.34 483 GLN A N 1
ATOM 3796 C CA . GLN A 1 483 ? -18.509 -14.884 48.989 1.00 44.34 483 GLN A CA 1
ATOM 3797 C C . GLN A 1 483 ? -16.985 -15.043 48.747 1.00 44.34 483 GLN A C 1
ATOM 3799 O O . GLN A 1 483 ? -16.236 -14.073 48.860 1.00 44.34 483 GLN A O 1
ATOM 3804 N N . GLN A 1 484 ? -16.551 -16.257 48.380 1.00 47.44 484 GLN A N 1
ATOM 3805 C CA . GLN A 1 484 ? -15.221 -16.619 47.875 1.00 47.44 484 GLN A CA 1
ATOM 3806 C C . GLN A 1 484 ? -15.207 -16.945 46.362 1.00 47.44 484 GLN A C 1
ATOM 3808 O O . GLN A 1 484 ? -14.184 -17.403 45.870 1.00 47.44 484 GLN A O 1
ATOM 3813 N N . ASP A 1 485 ? -16.291 -16.712 45.607 1.00 56.81 485 ASP A N 1
ATOM 3814 C CA . ASP A 1 485 ? -16.300 -16.955 44.154 1.00 56.81 485 ASP A CA 1
ATOM 3815 C C . ASP A 1 485 ? -15.393 -15.965 43.406 1.00 56.81 485 ASP A C 1
ATOM 3817 O O . ASP A 1 485 ? -15.647 -14.753 43.366 1.00 56.81 485 ASP A O 1
ATOM 3821 N N . ASP A 1 486 ? -14.397 -16.500 42.699 1.00 66.44 486 ASP A N 1
ATOM 3822 C CA . ASP A 1 486 ? -13.502 -15.715 41.847 1.00 66.44 486 ASP A CA 1
ATOM 3823 C C . ASP A 1 486 ? -14.252 -14.956 40.740 1.00 66.44 486 ASP A C 1
ATOM 3825 O O . ASP A 1 486 ? -13.831 -13.870 40.353 1.00 66.44 486 ASP A O 1
ATOM 3829 N N . ASP A 1 487 ? -15.390 -15.466 40.247 1.00 72.06 487 ASP A N 1
ATOM 3830 C CA . ASP A 1 487 ? -16.196 -14.860 39.164 1.00 72.06 487 ASP A CA 1
ATOM 3831 C C . ASP A 1 487 ? -16.526 -13.383 39.408 1.00 72.06 487 ASP A C 1
ATOM 3833 O O . ASP A 1 487 ? -16.516 -12.562 38.484 1.00 72.06 487 ASP A O 1
ATOM 3837 N N . TYR A 1 488 ? -16.801 -13.038 40.662 1.00 79.50 488 TYR A N 1
ATOM 3838 C CA . TYR A 1 488 ? -17.118 -11.683 41.079 1.00 79.50 488 TYR A CA 1
ATOM 3839 C C . TYR A 1 488 ? -15.899 -10.750 40.991 1.00 79.50 488 TYR A C 1
ATOM 3841 O O . TYR A 1 488 ? -15.981 -9.660 40.409 1.00 79.50 488 TYR A O 1
ATOM 3849 N N . TRP A 1 489 ? -14.753 -11.193 41.512 1.00 80.38 489 TRP A N 1
ATOM 3850 C CA . TRP A 1 489 ? -13.506 -10.429 41.469 1.00 80.38 489 TRP A CA 1
ATOM 3851 C C . TRP A 1 489 ? -12.921 -10.365 40.060 1.00 80.38 489 TRP A C 1
ATOM 3853 O O . TRP A 1 489 ? -12.518 -9.289 39.632 1.00 80.38 489 TRP A O 1
ATOM 3863 N N . ASN A 1 490 ? -12.986 -11.452 39.294 1.00 82.06 490 ASN A N 1
ATOM 3864 C CA . ASN A 1 490 ? -12.563 -11.522 37.896 1.00 82.06 490 ASN A CA 1
ATOM 3865 C C . ASN A 1 490 ? -13.341 -10.539 37.009 1.00 82.06 490 ASN A C 1
ATOM 3867 O O . ASN A 1 490 ? -12.747 -9.876 36.157 1.00 82.06 490 ASN A O 1
ATOM 3871 N N . PHE A 1 491 ? -14.653 -10.386 37.226 1.00 86.31 491 PHE A N 1
ATOM 3872 C CA . PHE A 1 491 ? -15.447 -9.355 36.553 1.00 86.31 491 PHE A CA 1
ATOM 3873 C C . PHE A 1 491 ? -14.972 -7.940 36.918 1.00 86.31 491 PHE A C 1
ATOM 3875 O O . PHE A 1 491 ? -14.730 -7.121 36.028 1.00 86.31 491 PHE A O 1
ATOM 3882 N N . LEU A 1 492 ? -14.821 -7.648 38.214 1.00 86.12 492 LEU A N 1
ATOM 3883 C CA . LEU A 1 492 ? -14.399 -6.329 38.692 1.00 86.12 492 LEU A CA 1
ATOM 3884 C C . LEU A 1 492 ? -12.980 -5.970 38.233 1.00 86.12 492 LEU A C 1
ATOM 3886 O O . LEU A 1 492 ? -12.754 -4.841 37.794 1.00 86.12 492 LEU A O 1
ATOM 3890 N N . ASP A 1 493 ? -12.053 -6.926 38.266 1.00 85.31 493 ASP A N 1
ATOM 3891 C CA . ASP A 1 493 ? -10.688 -6.766 37.776 1.00 85.31 493 ASP A CA 1
ATOM 3892 C C . ASP A 1 493 ? -10.680 -6.599 36.247 1.00 85.31 493 ASP A C 1
ATOM 3894 O O . ASP A 1 493 ? -10.037 -5.675 35.758 1.00 85.31 493 ASP A O 1
ATOM 3898 N N . ALA A 1 494 ? -11.465 -7.353 35.467 1.00 87.31 494 ALA A N 1
ATOM 3899 C CA . ALA A 1 494 ? -11.592 -7.117 34.022 1.00 87.31 494 ALA A CA 1
ATOM 3900 C C . ALA A 1 494 ? -12.122 -5.709 33.692 1.00 87.31 494 ALA A C 1
ATOM 3902 O O . ALA A 1 494 ? -11.560 -5.020 32.836 1.00 87.31 494 ALA A O 1
ATOM 3903 N N . VAL A 1 495 ? -13.158 -5.250 34.402 1.00 88.69 495 VAL A N 1
ATOM 3904 C CA . VAL A 1 495 ? -13.724 -3.897 34.260 1.00 88.69 495 VAL A CA 1
ATOM 3905 C C . VAL A 1 495 ? -12.701 -2.824 34.647 1.00 88.69 495 VAL A C 1
ATOM 3907 O O . VAL A 1 495 ? -12.536 -1.846 33.917 1.00 88.69 495 VAL A O 1
ATOM 3910 N N . HIS A 1 496 ? -11.987 -3.001 35.761 1.00 87.69 496 HIS A N 1
ATOM 3911 C CA . HIS A 1 496 ? -10.983 -2.052 36.241 1.00 87.69 496 HIS A CA 1
ATOM 3912 C C . HIS A 1 496 ? -9.744 -2.011 35.328 1.00 87.69 496 HIS A C 1
ATOM 3914 O O . HIS A 1 496 ? -9.301 -0.928 34.953 1.00 87.69 496 HIS A O 1
ATOM 3920 N N . ARG A 1 497 ? -9.213 -3.163 34.898 1.00 88.12 497 ARG A N 1
ATOM 3921 C CA . ARG A 1 497 ? -8.028 -3.254 34.024 1.00 88.12 497 ARG A CA 1
ATOM 3922 C C . ARG A 1 497 ? -8.322 -2.773 32.597 1.00 88.12 497 ARG A C 1
ATOM 3924 O O . ARG A 1 497 ? -7.509 -2.053 32.029 1.00 88.12 497 ARG A O 1
ATOM 3931 N N . ALA A 1 498 ? -9.494 -3.072 32.025 1.00 87.69 498 ALA A N 1
ATOM 3932 C CA . ALA A 1 498 ? -9.901 -2.481 30.741 1.00 87.69 498 ALA A CA 1
ATOM 3933 C C . ALA A 1 498 ? -10.019 -0.946 30.836 1.00 87.69 498 ALA A C 1
ATOM 3935 O O . ALA A 1 498 ? -9.630 -0.223 29.918 1.00 87.69 498 ALA A O 1
ATOM 3936 N N . ALA A 1 499 ? -10.505 -0.452 31.981 1.00 84.44 499 ALA A N 1
ATOM 3937 C CA . ALA A 1 499 ? -10.657 0.965 32.281 1.00 84.44 499 ALA A CA 1
ATOM 3938 C C . ALA A 1 499 ? -9.351 1.731 32.555 1.00 84.44 499 ALA A C 1
ATOM 3940 O O . ALA A 1 499 ? -9.391 2.961 32.471 1.00 84.44 499 ALA A O 1
ATOM 3941 N N . THR A 1 500 ? -8.252 1.061 32.925 1.00 84.00 500 THR A N 1
ATOM 3942 C CA . THR A 1 500 ? -6.921 1.678 33.103 1.00 84.00 500 THR A CA 1
ATOM 3943 C C . THR A 1 500 ? -6.064 1.622 31.840 1.00 84.00 500 THR A C 1
ATOM 3945 O O . THR A 1 500 ? -5.180 2.455 31.679 1.00 84.00 500 THR A O 1
ATOM 3948 N N . VAL A 1 501 ? -6.348 0.694 30.920 1.00 84.50 501 VAL A N 1
ATOM 3949 C CA . VAL A 1 501 ? -5.675 0.558 29.609 1.00 84.50 501 VAL A CA 1
ATOM 3950 C C . VAL A 1 501 ? -6.299 1.477 28.534 1.00 84.50 501 VAL A C 1
ATOM 3952 O O . VAL A 1 501 ? -5.927 1.421 27.366 1.00 84.50 501 VAL A O 1
ATOM 3955 N N . ASP A 1 502 ? -7.235 2.356 28.912 1.00 83.38 502 ASP A N 1
ATOM 3956 C CA . ASP A 1 502 ? -7.999 3.224 28.003 1.00 83.38 502 ASP A CA 1
ATOM 3957 C C . ASP A 1 502 ? -8.653 2.454 26.836 1.00 83.38 502 ASP A C 1
ATOM 3959 O O . ASP A 1 502 ? -8.628 2.902 25.688 1.00 83.38 502 ASP A O 1
ATOM 3963 N N . MET A 1 503 ? -9.260 1.293 27.106 1.00 86.81 503 MET A N 1
ATOM 3964 C CA . MET A 1 503 ? -10.150 0.648 26.136 1.00 86.81 503 MET A CA 1
ATOM 3965 C C . MET A 1 503 ? -11.611 1.022 26.379 1.00 86.81 503 MET A C 1
ATOM 3967 O O . MET A 1 503 ? -12.045 1.248 27.510 1.00 86.81 503 MET A O 1
ATOM 3971 N N . CYS A 1 504 ? -12.389 1.060 25.296 1.00 90.81 504 CYS A N 1
ATOM 3972 C CA . CYS A 1 504 ? -13.842 1.103 25.389 1.00 90.81 504 CYS A CA 1
ATOM 3973 C C . CYS A 1 504 ? -14.339 -0.182 26.074 1.00 90.81 504 CYS A C 1
ATOM 3975 O O . CYS A 1 504 ? -13.781 -1.258 25.859 1.00 90.81 504 CYS A O 1
ATOM 3977 N N . LEU A 1 505 ? -15.379 -0.080 26.898 1.00 92.25 505 LEU A N 1
ATOM 3978 C CA . LEU A 1 505 ? -15.919 -1.199 27.665 1.00 92.25 505 LEU A CA 1
ATOM 3979 C C . LEU A 1 505 ? -17.425 -1.339 27.420 1.00 92.25 505 LEU A C 1
ATOM 3981 O O . LEU A 1 505 ? -18.171 -0.363 27.516 1.00 92.25 505 LEU A O 1
ATOM 3985 N N . LEU A 1 506 ? -17.855 -2.565 27.118 1.00 94.00 506 LEU A N 1
ATOM 3986 C CA . LEU A 1 506 ? -19.247 -2.957 26.908 1.00 94.00 506 LEU A CA 1
ATOM 3987 C C . LEU A 1 506 ? -19.616 -4.076 27.889 1.00 94.00 506 LEU A C 1
ATOM 3989 O O . LEU A 1 506 ? -19.051 -5.167 27.831 1.00 94.00 506 LEU A O 1
ATOM 3993 N N . VAL A 1 507 ? -20.592 -3.830 28.761 1.00 93.19 507 VAL A N 1
ATOM 3994 C CA . VAL A 1 507 ? -21.092 -4.822 29.725 1.00 93.19 507 VAL A CA 1
ATOM 3995 C C . VAL A 1 507 ? -22.584 -5.072 29.473 1.00 93.19 507 VAL A C 1
ATOM 3997 O O . VAL A 1 507 ? -23.420 -4.251 29.865 1.00 93.19 507 VAL A O 1
ATOM 4000 N N . PRO A 1 508 ? -22.952 -6.169 28.784 1.00 93.06 508 PRO A N 1
ATOM 4001 C CA . PRO A 1 508 ? -24.344 -6.575 28.631 1.00 93.06 508 PRO A CA 1
ATOM 4002 C C . PRO A 1 508 ? -24.865 -7.244 29.913 1.00 93.06 508 PRO A C 1
ATOM 4004 O O . PRO A 1 508 ? -24.368 -8.289 30.339 1.00 93.06 508 PRO A O 1
ATOM 4007 N N . LYS A 1 509 ? -25.918 -6.665 30.494 1.00 90.31 509 LYS A N 1
ATOM 4008 C CA . LYS A 1 509 ? -26.722 -7.239 31.580 1.00 90.31 509 LYS A CA 1
ATOM 4009 C C . LYS A 1 509 ? -28.057 -7.743 31.016 1.00 90.31 509 LYS A C 1
ATOM 4011 O O . LYS A 1 509 ? -28.614 -7.150 30.093 1.00 90.31 509 LYS A O 1
ATOM 4016 N N . GLY A 1 510 ? -28.542 -8.866 31.550 1.00 84.62 510 GLY A N 1
ATOM 4017 C CA . GLY A 1 510 ? -29.718 -9.563 31.013 1.00 84.62 510 GLY A CA 1
ATOM 4018 C C . GLY A 1 510 ? -29.416 -10.456 29.801 1.00 84.62 510 GLY A C 1
ATOM 4019 O O . GLY A 1 510 ? -30.310 -10.721 29.004 1.00 84.62 510 GLY A O 1
ATOM 4020 N N . LEU A 1 511 ? -28.170 -10.936 29.647 1.00 82.75 511 LEU A N 1
ATOM 4021 C CA . LEU A 1 511 ? -27.715 -11.771 28.517 1.00 82.75 511 LEU A CA 1
ATOM 4022 C C . LEU A 1 511 ? -28.675 -12.909 28.090 1.00 82.75 511 LEU A C 1
ATOM 4024 O O . LEU A 1 511 ? -28.886 -13.045 26.885 1.00 82.75 511 LEU A O 1
ATOM 4028 N N . PRO A 1 512 ? -29.307 -13.690 28.995 1.00 82.31 512 PRO A N 1
ATOM 4029 C CA . PRO A 1 512 ? -30.256 -14.738 28.597 1.00 82.31 512 PRO A CA 1
ATOM 4030 C C . PRO A 1 512 ? -31.466 -14.226 27.803 1.00 82.31 512 PRO A C 1
ATOM 4032 O O . PRO A 1 512 ? -32.040 -14.964 27.009 1.00 82.31 512 PRO A O 1
ATOM 4035 N N . GLN A 1 513 ? -31.841 -12.958 27.993 1.00 84.50 513 GLN A N 1
ATOM 4036 C CA . GLN A 1 513 ? -32.990 -12.324 27.350 1.00 84.50 513 GLN A CA 1
ATOM 4037 C C . GLN A 1 513 ? -32.650 -11.713 25.979 1.00 84.50 513 GLN A C 1
ATOM 4039 O O . GLN A 1 513 ? -33.543 -11.169 25.323 1.00 84.50 513 GLN A O 1
ATOM 4044 N N . PHE A 1 514 ? -31.379 -11.740 25.548 1.00 89.06 514 PHE A N 1
ATOM 4045 C CA . PHE A 1 514 ? -30.973 -11.197 24.250 1.00 89.06 514 PHE A CA 1
ATOM 4046 C C . PHE A 1 514 ? -31.477 -12.065 23.079 1.00 89.06 514 PHE A C 1
ATOM 4048 O O . PHE A 1 514 ? -31.417 -13.300 23.148 1.00 89.06 514 PHE A O 1
ATOM 4055 N N . PRO A 1 515 ? -31.948 -11.422 21.991 1.00 89.06 515 PRO A N 1
ATOM 4056 C CA . PRO A 1 515 ? -32.517 -12.104 20.833 1.00 89.06 515 PRO A CA 1
ATOM 4057 C C . PRO A 1 515 ? -31.465 -12.880 20.045 1.00 89.06 515 PRO A C 1
ATOM 4059 O O . PRO A 1 515 ? -30.308 -12.464 19.927 1.00 89.06 515 PRO A O 1
ATOM 4062 N N . GLU A 1 516 ? -31.894 -13.976 19.436 1.00 84.50 516 GLU A N 1
ATOM 4063 C CA . GLU A 1 516 ? -31.072 -14.805 18.565 1.00 84.50 516 GLU A CA 1
ATOM 4064 C C . GLU A 1 516 ? -30.995 -14.230 17.147 1.00 84.50 516 GLU A C 1
ATOM 4066 O O . GLU A 1 516 ? -31.833 -13.424 16.736 1.00 84.50 516 GLU A O 1
ATOM 4071 N N . PRO A 1 517 ? -30.022 -14.657 16.320 1.00 79.19 517 PRO A N 1
ATOM 4072 C CA . PRO A 1 517 ? -29.934 -14.210 14.933 1.00 79.19 517 PRO A CA 1
ATOM 4073 C C . PRO A 1 517 ? -31.173 -14.532 14.077 1.00 79.19 517 PRO A C 1
ATOM 4075 O O . PRO A 1 517 ? -31.285 -13.990 12.975 1.00 79.19 517 PRO A O 1
ATOM 4078 N N . GLY A 1 518 ? -32.060 -15.433 14.513 1.00 78.50 518 GLY A N 1
ATOM 4079 C CA . GLY A 1 518 ? -33.338 -15.723 13.851 1.00 78.50 518 GLY A CA 1
ATOM 4080 C C . GLY A 1 518 ? -34.433 -14.686 14.126 1.00 78.50 518 GLY A C 1
ATOM 4081 O O . GLY A 1 518 ? -35.277 -14.456 13.257 1.00 78.50 518 GLY A O 1
ATOM 4082 N N . ASP A 1 519 ? -34.380 -14.031 15.284 1.00 85.94 519 ASP A N 1
ATOM 4083 C CA . ASP A 1 519 ? -35.469 -13.210 15.808 1.00 85.94 519 ASP A CA 1
ATOM 4084 C C . ASP A 1 519 ? -35.580 -11.851 15.104 1.00 85.94 519 ASP A C 1
ATOM 4086 O O . ASP A 1 519 ? -34.652 -11.356 14.452 1.00 85.94 519 ASP A O 1
ATOM 4090 N N . ARG A 1 520 ? -36.743 -11.210 15.248 1.00 88.31 520 ARG A N 1
ATOM 4091 C CA . ARG A 1 520 ? -36.980 -9.832 14.801 1.00 88.31 520 ARG A CA 1
ATOM 4092 C C . ARG A 1 520 ? -37.621 -9.037 15.925 1.00 88.31 520 ARG A C 1
ATOM 4094 O O . ARG A 1 520 ? -38.776 -9.267 16.268 1.00 88.31 520 ARG A O 1
ATOM 4101 N N . MET A 1 521 ? -36.872 -8.084 16.464 1.00 89.44 521 MET A N 1
ATOM 4102 C CA . MET A 1 521 ? -37.331 -7.218 17.540 1.00 89.44 521 MET A CA 1
ATOM 4103 C C . MET A 1 521 ? -38.140 -6.049 16.977 1.00 89.44 521 MET A C 1
ATOM 4105 O O . MET A 1 521 ? -37.762 -5.428 15.980 1.00 89.44 521 MET A O 1
ATOM 4109 N N . GLN A 1 522 ? -39.245 -5.727 17.647 1.00 87.25 522 GLN A N 1
ATOM 4110 C CA . GLN A 1 522 ? -40.071 -4.553 17.370 1.00 87.25 522 GLN A CA 1
ATOM 4111 C C . GLN A 1 522 ? -40.268 -3.765 18.668 1.00 87.25 522 GLN A C 1
ATOM 4113 O O . GLN A 1 522 ? -40.560 -4.341 19.716 1.00 87.25 522 GLN A O 1
ATOM 4118 N N . GLY A 1 523 ? -40.077 -2.447 18.609 1.00 89.94 523 GLY A N 1
ATOM 4119 C CA . GLY A 1 523 ? -40.131 -1.564 19.775 1.00 89.94 523 GLY A CA 1
ATOM 4120 C C . GLY A 1 523 ? -39.090 -0.449 19.699 1.00 89.94 523 GLY A C 1
ATOM 4121 O O . GLY A 1 523 ? -38.751 0.022 18.609 1.00 89.94 523 GLY A O 1
ATOM 4122 N N . THR A 1 524 ? -38.588 -0.022 20.854 1.00 93.62 524 THR A N 1
ATOM 4123 C CA . THR A 1 524 ? -37.623 1.077 21.000 1.00 93.62 524 THR A CA 1
ATOM 4124 C C . THR A 1 524 ? -36.265 0.596 21.507 1.00 93.62 524 THR A C 1
ATOM 4126 O O . THR A 1 524 ? -36.183 -0.298 22.348 1.00 93.62 524 THR A O 1
ATOM 4129 N N . ILE A 1 525 ? -35.199 1.203 20.985 1.00 95.19 525 ILE A N 1
ATOM 4130 C CA . ILE A 1 525 ? -33.860 1.202 21.578 1.00 95.19 525 ILE A CA 1
ATOM 4131 C C . ILE A 1 525 ? -33.671 2.588 22.186 1.00 95.19 525 ILE A C 1
ATOM 4133 O O . ILE A 1 525 ? -33.770 3.586 21.468 1.00 95.19 525 ILE A O 1
ATOM 4137 N N . ASP A 1 526 ? -33.401 2.634 23.484 1.00 95.50 526 ASP A N 1
ATOM 4138 C CA . ASP A 1 526 ? -33.264 3.871 24.243 1.00 95.50 526 ASP A CA 1
ATOM 4139 C C . ASP A 1 526 ? -31.808 4.095 24.637 1.00 95.50 526 ASP A C 1
ATOM 4141 O O . ASP A 1 526 ? -31.172 3.217 25.218 1.00 95.50 526 ASP A O 1
ATOM 4145 N N . VAL A 1 527 ? -31.293 5.285 24.353 1.00 94.12 527 VAL A N 1
ATOM 4146 C CA . VAL A 1 527 ? -29.931 5.697 24.698 1.00 94.12 527 VAL A CA 1
ATOM 4147 C C . VAL A 1 527 ? -30.006 6.764 25.774 1.00 94.12 527 VAL A C 1
ATOM 4149 O O . VAL A 1 527 ? -30.434 7.880 25.498 1.00 94.12 527 VAL A O 1
ATOM 4152 N N . TRP A 1 528 ? -29.565 6.441 26.983 1.00 92.19 528 TRP A N 1
ATOM 4153 C CA . TRP A 1 528 ? -29.398 7.395 28.074 1.00 92.19 528 TRP A CA 1
ATOM 4154 C C . TRP A 1 528 ? -27.982 7.955 28.046 1.00 92.19 528 TRP A C 1
ATOM 4156 O O . TRP A 1 528 ? -27.027 7.341 28.524 1.00 92.19 528 TRP A O 1
ATOM 4166 N N . TRP A 1 529 ? -27.861 9.128 27.435 1.00 87.69 529 TRP A N 1
ATOM 4167 C CA . TRP A 1 529 ? -26.601 9.801 27.169 1.00 87.69 529 TRP A CA 1
ATOM 4168 C C . TRP A 1 529 ? -26.329 10.843 28.264 1.00 87.69 529 TRP A C 1
ATOM 4170 O O . TRP A 1 529 ? -26.732 12.006 28.183 1.00 87.69 529 TRP A O 1
ATOM 4180 N N . ILE A 1 530 ? -25.680 10.376 29.333 1.00 83.12 530 ILE A N 1
ATOM 4181 C CA . ILE A 1 530 ? -25.404 11.131 30.563 1.00 83.12 530 ILE A CA 1
ATOM 4182 C C . ILE A 1 530 ? -24.036 11.822 30.458 1.00 83.12 530 ILE A C 1
ATOM 4184 O O . ILE A 1 530 ? -23.936 13.039 30.630 1.00 83.12 530 ILE A O 1
ATOM 4188 N N . ILE A 1 531 ? -22.991 11.055 30.116 1.00 72.25 531 ILE A N 1
ATOM 4189 C CA . ILE A 1 531 ? -21.654 11.565 29.772 1.00 72.25 531 ILE A CA 1
ATOM 4190 C C . ILE A 1 531 ? -21.456 11.494 28.260 1.00 72.25 531 ILE A C 1
ATOM 4192 O O . ILE A 1 531 ? -21.795 10.510 27.596 1.00 72.25 531 ILE A O 1
ATOM 4196 N N . HIS A 1 532 ? -20.842 12.537 27.709 1.00 65.50 532 HIS A N 1
ATOM 4197 C CA . HIS A 1 532 ? -20.423 12.551 26.319 1.00 65.50 532 HIS A CA 1
ATOM 4198 C C . HIS A 1 532 ? -19.150 11.711 26.135 1.00 65.50 532 HIS A C 1
ATOM 4200 O O . HIS A 1 532 ? -18.061 12.098 26.553 1.00 65.50 532 HIS A O 1
ATOM 4206 N N . ASP A 1 533 ? -19.327 10.544 25.510 1.00 68.19 533 ASP A N 1
ATOM 4207 C CA . ASP A 1 533 ? -18.271 9.604 25.118 1.00 68.19 533 ASP A CA 1
ATOM 4208 C C . ASP A 1 533 ? -18.010 9.669 23.600 1.00 68.19 533 ASP A C 1
ATOM 4210 O O . ASP A 1 533 ? -18.189 8.683 22.888 1.00 68.19 533 ASP A O 1
ATOM 4214 N N . GLY A 1 534 ? -17.683 10.853 23.060 1.00 64.94 534 GLY A N 1
ATOM 4215 C CA . GLY A 1 534 ? -17.246 11.012 21.658 1.00 64.94 534 GLY A CA 1
ATOM 4216 C C . GLY A 1 534 ? -18.251 10.584 20.569 1.00 64.94 534 GLY A C 1
ATOM 4217 O O . GLY A 1 534 ? -17.880 10.445 19.407 1.00 64.94 534 GLY A O 1
ATOM 4218 N N . GLY A 1 535 ? -19.521 10.349 20.927 1.00 77.06 535 GLY A N 1
ATOM 4219 C CA . GLY A 1 535 ? -20.567 9.830 20.028 1.00 77.06 535 GLY A CA 1
ATOM 4220 C C . GLY A 1 535 ? -20.747 8.306 20.032 1.00 77.06 535 GLY A C 1
ATOM 4221 O O . GLY A 1 535 ? -21.666 7.798 19.390 1.00 77.06 535 GLY A O 1
ATOM 4222 N N . LEU A 1 536 ? -19.937 7.565 20.798 1.00 84.62 536 LEU A N 1
ATOM 4223 C CA . LEU A 1 536 ? -19.972 6.099 20.899 1.00 84.62 536 LEU A CA 1
ATOM 4224 C C . LEU A 1 536 ? -21.383 5.546 21.180 1.00 84.62 536 LEU A C 1
ATOM 4226 O O . LEU A 1 536 ? -21.842 4.624 20.507 1.00 84.62 536 LEU A O 1
ATOM 4230 N N . LEU A 1 537 ? -22.090 6.153 22.137 1.00 87.12 537 LEU A N 1
ATOM 4231 C CA . LEU A 1 537 ? -23.446 5.769 22.557 1.00 87.12 537 LEU A CA 1
ATOM 4232 C C . LEU A 1 537 ? -24.508 5.939 21.463 1.00 87.12 537 LEU A C 1
ATOM 4234 O O . LEU A 1 537 ? -25.538 5.276 21.517 1.00 87.12 537 LEU A O 1
ATOM 4238 N N . VAL A 1 538 ? -24.256 6.787 20.462 1.00 87.56 538 VAL A N 1
ATOM 4239 C CA . VAL A 1 538 ? -25.119 6.954 19.282 1.00 87.56 538 VAL A CA 1
ATOM 4240 C C . VAL A 1 538 ? -24.687 6.000 18.160 1.00 87.56 538 VAL A C 1
ATOM 4242 O O . VAL A 1 538 ? -25.531 5.447 17.455 1.00 87.56 538 VAL A O 1
ATOM 4245 N N . LEU A 1 539 ? -23.381 5.732 18.030 1.00 88.50 539 LEU A N 1
ATOM 4246 C CA . LEU A 1 539 ? -22.833 4.806 17.035 1.00 88.50 539 LEU A CA 1
ATOM 4247 C C . LEU A 1 539 ? -23.247 3.347 17.287 1.00 88.50 539 LEU A C 1
ATOM 4249 O O . LEU A 1 539 ? -23.656 2.667 16.351 1.00 88.50 539 LEU A O 1
ATOM 4253 N N . LEU A 1 540 ? -23.171 2.854 18.527 1.00 90.56 540 LEU A N 1
ATOM 4254 C CA . LEU A 1 540 ? -23.520 1.464 18.864 1.00 90.56 540 LEU A CA 1
ATOM 4255 C C . LEU A 1 540 ? -24.957 1.062 18.452 1.00 90.56 540 LEU A C 1
ATOM 4257 O O . LEU A 1 540 ? -25.103 0.068 17.736 1.00 90.56 540 LEU A O 1
ATOM 4261 N N . PRO A 1 541 ? -26.027 1.800 18.816 1.00 91.38 541 PRO A N 1
ATOM 4262 C CA . PRO A 1 541 ? -27.386 1.477 18.380 1.00 91.38 541 PRO A CA 1
ATOM 4263 C C . PRO A 1 541 ? -27.610 1.741 16.887 1.00 91.38 541 PRO A C 1
ATOM 4265 O O . PRO A 1 541 ? -28.423 1.050 16.272 1.00 91.38 541 PRO A O 1
ATOM 4268 N N . PHE A 1 542 ? -26.895 2.697 16.282 1.00 89.25 542 PHE A N 1
ATOM 4269 C CA . PHE A 1 542 ? -26.911 2.891 14.831 1.00 89.25 542 PHE A CA 1
ATOM 4270 C C . PHE A 1 542 ? -26.397 1.637 14.104 1.00 89.25 542 PHE A C 1
ATOM 4272 O O . PHE A 1 542 ? -27.093 1.127 13.227 1.00 89.25 542 PHE A O 1
ATOM 4279 N N . LEU A 1 543 ? -25.253 1.083 14.530 1.00 89.50 543 LEU A N 1
ATOM 4280 C CA . LEU A 1 543 ? -24.698 -0.169 13.998 1.00 89.50 543 LEU A CA 1
ATOM 4281 C C . LEU A 1 543 ? -25.638 -1.360 14.249 1.00 89.50 543 LEU A C 1
ATOM 4283 O O . LEU A 1 543 ? -25.945 -2.100 13.315 1.00 89.50 543 LEU A O 1
ATOM 4287 N N . LEU A 1 544 ? -26.178 -1.511 15.466 1.00 90.19 544 LEU A N 1
ATOM 4288 C CA . LEU A 1 544 ? -27.128 -2.590 15.780 1.00 90.19 544 LEU A CA 1
ATOM 4289 C C . LEU A 1 544 ? -28.355 -2.573 14.855 1.00 90.19 544 LEU A C 1
ATOM 4291 O O . LEU A 1 544 ? -28.764 -3.631 14.377 1.00 90.19 544 LEU A O 1
ATOM 4295 N N . ARG A 1 545 ? -28.917 -1.395 14.539 1.00 90.88 545 ARG A N 1
ATOM 4296 C CA . ARG A 1 545 ? -30.075 -1.258 13.630 1.00 90.88 545 ARG A CA 1
ATOM 4297 C C . ARG A 1 545 ? -29.785 -1.641 12.176 1.00 90.88 545 ARG A C 1
ATOM 4299 O O . ARG A 1 545 ? -30.734 -1.893 11.435 1.00 90.88 545 ARG A O 1
ATOM 4306 N N . GLN A 1 546 ? -28.521 -1.735 11.760 1.00 86.88 546 GLN A N 1
ATOM 4307 C CA . GLN A 1 546 ? -28.174 -2.300 10.451 1.00 86.88 546 GLN A CA 1
ATOM 4308 C C . GLN A 1 546 ? -28.417 -3.818 10.419 1.00 86.88 546 GLN A C 1
ATOM 4310 O O . GLN A 1 546 ? -28.774 -4.377 9.378 1.00 86.88 546 GLN A O 1
ATOM 4315 N N . HIS A 1 547 ? -28.296 -4.495 11.566 1.00 88.12 547 HIS A N 1
ATOM 4316 C CA . HIS A 1 547 ? -28.551 -5.924 11.672 1.00 88.12 547 HIS A CA 1
ATOM 4317 C C . HIS A 1 547 ? -30.052 -6.254 11.616 1.00 88.12 547 HIS A C 1
ATOM 4319 O O . HIS A 1 547 ? -30.899 -5.602 12.232 1.00 88.12 547 HIS A O 1
ATOM 4325 N N . LYS A 1 548 ? -30.388 -7.344 10.913 1.00 88.75 548 LYS A N 1
ATOM 4326 C CA . LYS A 1 548 ? -31.765 -7.813 10.653 1.00 88.75 548 LYS A CA 1
ATOM 4327 C C . LYS A 1 548 ? -32.667 -7.932 11.892 1.00 88.75 548 LYS A C 1
ATOM 4329 O O . LYS A 1 548 ? -33.872 -7.741 11.750 1.00 88.75 548 LYS A O 1
ATOM 4334 N N . VAL A 1 549 ? -32.090 -8.223 13.061 1.00 91.50 549 VAL A N 1
ATOM 4335 C CA . VAL A 1 549 ? -32.798 -8.381 14.346 1.00 91.50 549 VAL A CA 1
ATOM 4336 C C . VAL A 1 549 ? -33.369 -7.049 14.840 1.00 91.50 549 VAL A C 1
ATOM 4338 O O . VAL A 1 549 ? -34.529 -6.993 15.231 1.00 91.50 549 VAL A O 1
ATOM 4341 N N . TRP A 1 550 ? -32.584 -5.968 14.781 1.00 92.50 550 TRP A N 1
ATOM 4342 C CA . TRP A 1 550 ? -32.919 -4.666 15.379 1.00 92.50 550 TRP A CA 1
ATOM 4343 C C . TRP A 1 550 ? -33.409 -3.627 14.363 1.00 92.50 550 TRP A C 1
ATOM 4345 O O . TRP A 1 550 ? -33.824 -2.532 14.739 1.00 92.50 550 TRP A O 1
ATOM 4355 N N . ARG A 1 551 ? -33.390 -3.957 13.066 1.00 89.62 551 ARG A N 1
ATOM 4356 C CA . ARG A 1 551 ? -33.751 -3.054 11.960 1.00 89.62 551 ARG A CA 1
ATOM 4357 C C . ARG A 1 551 ? -35.158 -2.449 12.059 1.00 89.62 551 ARG A C 1
ATOM 4359 O O . ARG A 1 551 ? -35.382 -1.361 11.537 1.00 89.62 551 ARG A O 1
ATOM 4366 N N . GLN A 1 552 ? -36.102 -3.135 12.708 1.00 90.81 552 GLN A N 1
ATOM 4367 C CA . GLN A 1 552 ? -37.470 -2.636 12.916 1.00 90.81 552 GLN A CA 1
ATOM 4368 C C . GLN A 1 552 ? -37.630 -1.782 14.187 1.00 90.81 552 GLN A C 1
ATOM 4370 O O . GLN A 1 552 ? -38.672 -1.150 14.361 1.00 90.81 552 GLN A O 1
ATOM 4375 N N . CYS A 1 553 ? -36.616 -1.705 15.055 1.00 92.38 553 CYS A N 1
ATOM 4376 C CA . CYS A 1 553 ? -36.668 -0.861 16.243 1.00 92.38 553 CYS A CA 1
ATOM 4377 C C . CYS A 1 553 ? -36.501 0.627 15.896 1.00 92.38 553 CYS A C 1
ATOM 4379 O O . CYS A 1 553 ? -35.754 1.004 14.983 1.00 92.38 553 CYS A O 1
ATOM 4381 N N . LYS A 1 554 ? -37.179 1.488 16.660 1.00 92.81 554 LYS A N 1
ATOM 4382 C CA . LYS A 1 554 ? -37.012 2.950 16.640 1.00 92.81 554 LYS A CA 1
ATOM 4383 C C . LYS A 1 554 ? -35.938 3.359 17.650 1.00 92.81 554 LYS A C 1
ATOM 4385 O O . LYS A 1 554 ? -35.858 2.761 18.717 1.00 92.81 554 LYS A O 1
ATOM 4390 N N . LEU A 1 555 ? -35.125 4.361 17.323 1.00 93.50 555 LEU A N 1
ATOM 4391 C CA . LEU A 1 555 ? -34.073 4.867 18.210 1.00 93.50 555 LEU A CA 1
ATOM 4392 C C . LEU A 1 555 ? -34.571 6.110 18.959 1.00 93.50 555 LEU A C 1
ATOM 4394 O O . LEU A 1 555 ? -35.089 7.030 18.325 1.00 93.50 555 LEU A O 1
ATOM 4398 N N . ARG A 1 556 ? -34.412 6.138 20.285 1.00 94.38 556 ARG A N 1
ATOM 4399 C CA . ARG A 1 556 ? -34.692 7.299 21.142 1.00 94.38 556 ARG A CA 1
ATOM 4400 C C . ARG A 1 556 ? -33.425 7.681 21.904 1.00 94.38 556 ARG A C 1
ATOM 4402 O O . ARG A 1 556 ? -32.746 6.801 22.429 1.00 94.38 556 ARG A O 1
ATOM 4409 N N . ILE A 1 557 ? -33.098 8.968 21.951 1.00 92.69 557 ILE A N 1
ATOM 4410 C CA . ILE A 1 557 ? -31.916 9.501 22.637 1.00 92.69 557 ILE A CA 1
ATOM 4411 C C . ILE A 1 557 ? -32.397 10.421 23.757 1.00 92.69 557 ILE A C 1
ATOM 4413 O O . ILE A 1 557 ? -33.020 11.444 23.490 1.00 92.69 557 ILE A O 1
ATOM 4417 N N . PHE A 1 558 ? -32.093 10.053 24.997 1.00 92.69 558 PHE A N 1
ATOM 4418 C CA . PHE A 1 558 ? -32.356 10.835 26.199 1.00 92.69 558 PHE A CA 1
ATOM 4419 C C . PHE A 1 558 ? -31.051 11.472 26.673 1.00 92.69 558 PHE A C 1
ATOM 4421 O O . PHE A 1 558 ? -30.138 10.766 27.102 1.00 92.69 558 PHE A O 1
ATOM 4428 N N . THR A 1 559 ? -30.942 12.797 26.601 1.00 89.12 559 THR A N 1
ATOM 4429 C CA . THR A 1 559 ? -29.786 13.534 27.136 1.00 89.12 559 THR A CA 1
ATOM 4430 C C . THR A 1 559 ? -30.123 14.174 28.470 1.00 89.12 559 THR A C 1
ATOM 4432 O O . THR A 1 559 ? -31.200 14.751 28.620 1.00 89.12 559 THR A O 1
ATOM 4435 N N . VAL A 1 560 ? -29.196 14.130 29.426 1.00 86.12 560 VAL A N 1
ATOM 4436 C CA . VAL A 1 560 ? -29.410 14.746 30.742 1.00 86.12 560 VAL A CA 1
ATOM 4437 C C . VAL A 1 560 ? -28.900 16.189 30.768 1.00 86.12 560 VAL A C 1
ATOM 4439 O O . VAL A 1 560 ? -27.719 16.447 30.511 1.00 86.12 560 VAL A O 1
ATOM 4442 N N . ALA A 1 561 ? -29.789 17.119 31.117 1.00 85.25 561 ALA A N 1
ATOM 4443 C CA . ALA A 1 561 ? -29.482 18.528 31.352 1.00 85.25 561 ALA A CA 1
ATOM 4444 C C . ALA A 1 561 ? -29.566 18.857 32.848 1.00 85.25 561 ALA A C 1
ATOM 4446 O O . ALA A 1 561 ? -30.383 18.293 33.579 1.00 85.25 561 ALA A O 1
ATOM 4447 N N . GLN A 1 562 ? -28.718 19.777 33.301 1.00 82.38 562 GLN A N 1
ATOM 4448 C CA . GLN A 1 562 ? -28.780 20.324 34.656 1.00 82.38 562 GLN A CA 1
ATOM 4449 C C . GLN A 1 562 ? -29.754 21.506 34.704 1.00 82.38 562 GLN A C 1
ATOM 4451 O O . GLN A 1 562 ? -30.014 22.146 33.689 1.00 82.38 562 GLN A O 1
ATOM 4456 N N . LEU A 1 563 ? -30.241 21.862 35.897 1.00 80.12 563 LEU A N 1
ATOM 4457 C CA . LEU A 1 563 ? -31.188 22.979 36.101 1.00 80.12 563 LEU A CA 1
ATOM 4458 C C . LEU A 1 563 ? -30.651 24.367 35.673 1.00 80.12 563 LEU A C 1
ATOM 4460 O O . LEU A 1 563 ? -31.391 25.346 35.689 1.00 80.12 563 LEU A O 1
ATOM 4464 N N . HIS A 1 564 ? -29.362 24.465 35.336 1.00 82.06 564 HIS A N 1
ATOM 4465 C CA . HIS A 1 564 ? -28.681 25.671 34.857 1.00 82.06 564 HIS A CA 1
ATOM 4466 C C . HIS A 1 564 ? -28.266 25.604 33.373 1.00 82.06 564 HIS A C 1
ATOM 4468 O O . HIS A 1 564 ? -27.586 26.513 32.886 1.00 82.06 564 HIS A O 1
ATOM 4474 N N . ASP A 1 565 ? -28.631 24.531 32.668 1.00 81.88 565 ASP A N 1
ATOM 4475 C CA . ASP A 1 565 ? -28.382 24.350 31.237 1.00 81.88 565 ASP A CA 1
ATOM 4476 C C . ASP A 1 565 ? -29.593 24.824 30.417 1.00 81.88 565 ASP A C 1
ATOM 4478 O O . ASP A 1 565 ? -30.736 24.776 30.872 1.00 81.88 565 ASP A O 1
ATOM 4482 N N . ASN A 1 566 ? -29.371 25.244 29.168 1.00 85.94 566 ASN A N 1
ATOM 4483 C CA . ASN A 1 566 ? -30.477 25.565 28.260 1.00 85.94 566 ASN A CA 1
ATOM 4484 C C . ASN A 1 566 ? -30.999 24.286 27.582 1.00 85.94 566 ASN A C 1
ATOM 4486 O O . ASN A 1 566 ? -30.574 23.943 26.477 1.00 85.94 566 ASN A O 1
ATOM 4490 N N . SER A 1 567 ? -31.916 23.587 28.254 1.00 86.38 567 SER A N 1
ATOM 4491 C CA . SER A 1 567 ? -32.516 22.325 27.798 1.00 86.38 567 SER A CA 1
ATOM 4492 C C . SER A 1 567 ? -33.233 22.442 26.446 1.00 86.38 567 SER A C 1
ATOM 4494 O O . SER A 1 567 ? -33.059 21.580 25.585 1.00 86.38 567 SER A O 1
ATOM 4496 N N . VAL A 1 568 ? -33.978 23.530 26.217 1.00 86.62 568 VAL A N 1
ATOM 4497 C CA . VAL A 1 568 ? -34.719 23.771 24.964 1.00 86.62 568 VAL A CA 1
ATOM 4498 C C . VAL A 1 568 ? -33.767 23.891 23.776 1.00 86.62 568 VAL A C 1
ATOM 4500 O O . VAL A 1 568 ? -33.933 23.189 22.780 1.00 86.62 568 VAL A O 1
ATOM 4503 N N . LYS A 1 569 ? -32.731 24.730 23.891 1.00 83.50 569 LYS A N 1
ATOM 4504 C CA . LYS A 1 569 ? -31.758 24.910 22.807 1.00 83.50 569 LYS A CA 1
ATOM 4505 C C . LYS A 1 569 ? -30.892 23.665 22.600 1.00 83.50 569 LYS A C 1
ATOM 4507 O O . LYS A 1 569 ? -30.618 23.295 21.465 1.00 83.50 569 LYS A O 1
ATOM 4512 N N . MET A 1 570 ? -30.517 22.984 23.685 1.00 82.94 570 MET A N 1
ATOM 4513 C CA . MET A 1 570 ? -29.804 21.707 23.611 1.00 82.94 570 MET A CA 1
ATOM 4514 C C . MET A 1 570 ? -30.608 20.658 22.828 1.00 82.94 570 MET A C 1
ATOM 4516 O O . MET A 1 570 ? -30.017 19.926 22.039 1.00 82.94 570 MET A O 1
ATOM 4520 N N . LYS A 1 571 ? -31.942 20.615 22.986 1.00 89.25 571 LYS A N 1
ATOM 4521 C CA . LYS A 1 571 ? -32.811 19.742 22.184 1.00 89.25 571 LYS A CA 1
ATOM 4522 C C . LYS A 1 571 ? -32.766 20.104 20.697 1.00 89.25 571 LYS A C 1
ATOM 4524 O O . LYS A 1 571 ? -32.501 19.226 19.883 1.00 89.25 571 LYS A O 1
ATOM 4529 N N . GLU A 1 572 ? -32.974 21.375 20.357 1.00 88.56 572 GLU A N 1
ATOM 4530 C CA . GLU A 1 572 ? -32.977 21.862 18.968 1.00 88.56 572 GLU A CA 1
ATOM 4531 C C . GLU A 1 572 ? -31.642 21.587 18.250 1.00 88.56 572 GLU A C 1
ATOM 4533 O O . GLU A 1 572 ? -31.618 21.025 17.153 1.00 88.56 572 GLU A O 1
ATOM 4538 N N . ASP A 1 573 ? -30.512 21.924 18.880 1.00 85.00 573 ASP A N 1
ATOM 4539 C CA . ASP A 1 573 ? -29.182 21.712 18.298 1.00 85.00 573 ASP A CA 1
ATOM 4540 C C . ASP A 1 573 ? -28.849 20.206 18.153 1.00 85.00 573 ASP A C 1
ATOM 4542 O O . ASP A 1 573 ? -28.203 19.805 17.180 1.00 85.00 573 ASP A O 1
ATOM 4546 N N . LEU A 1 574 ? -29.352 19.342 19.048 1.00 86.75 574 LEU A N 1
ATOM 4547 C CA . LEU A 1 574 ? -29.220 17.883 18.932 1.00 86.75 574 LEU A CA 1
ATOM 4548 C C . LEU A 1 574 ? -30.114 17.269 17.847 1.00 86.75 574 LEU A C 1
ATOM 4550 O O . LEU A 1 574 ? -29.651 16.391 17.118 1.00 86.75 574 LEU A O 1
ATOM 4554 N N . GLU A 1 575 ? -31.364 17.715 17.705 1.00 89.44 575 GLU A N 1
ATOM 4555 C CA . GLU A 1 575 ? -32.249 17.288 16.610 1.00 89.44 575 GLU A CA 1
ATOM 4556 C C . GLU A 1 575 ? -31.648 17.674 15.249 1.00 89.44 575 GLU A C 1
ATOM 4558 O O . GLU A 1 575 ? -31.577 16.841 14.341 1.00 89.44 575 GLU A O 1
ATOM 4563 N N . ASN A 1 576 ? -31.103 18.890 15.139 1.00 85.88 576 ASN A N 1
ATOM 4564 C CA . ASN A 1 576 ? -30.367 19.351 13.962 1.00 85.88 576 ASN A CA 1
ATOM 4565 C C . ASN A 1 576 ? -29.115 18.500 13.672 1.00 85.88 576 ASN A C 1
ATOM 4567 O O . ASN A 1 576 ? -28.862 18.158 12.514 1.00 85.88 576 ASN A O 1
ATOM 4571 N N . TRP A 1 577 ? -28.341 18.120 14.694 1.00 84.50 577 TRP A N 1
ATOM 4572 C CA . TRP A 1 577 ? -27.161 17.255 14.548 1.00 84.50 577 TRP A CA 1
ATOM 4573 C C . TRP A 1 577 ? -27.531 15.837 14.076 1.00 84.50 577 TRP A C 1
ATOM 4575 O O . TRP A 1 577 ? -26.970 15.339 13.096 1.00 84.50 577 TRP A O 1
ATOM 4585 N N . VAL A 1 578 ? -28.540 15.219 14.700 1.00 87.00 578 VAL A N 1
ATOM 4586 C CA . VAL A 1 578 ? -29.095 13.909 14.308 1.00 87.00 578 VAL A CA 1
ATOM 4587 C C . VAL A 1 578 ? -29.603 13.934 12.857 1.00 87.00 578 VAL A C 1
ATOM 4589 O O . VAL A 1 578 ? -29.311 13.016 12.082 1.00 87.00 578 VAL A O 1
ATOM 4592 N N . TYR A 1 579 ? -30.292 15.010 12.460 1.00 86.12 579 TYR A N 1
ATOM 4593 C CA . TYR A 1 579 ? -30.784 15.221 11.096 1.00 86.12 579 TYR A CA 1
ATOM 4594 C C . TYR A 1 579 ? -29.648 15.356 10.068 1.00 86.12 579 TYR A C 1
ATOM 4596 O O . TYR A 1 579 ? -29.679 14.688 9.031 1.00 86.12 579 TYR A O 1
ATOM 4604 N N . GLN A 1 580 ? -28.610 16.153 10.357 1.00 80.94 580 GLN A N 1
ATOM 4605 C CA . GLN A 1 580 ? -27.440 16.306 9.477 1.00 80.94 580 GLN A CA 1
ATOM 4606 C C . GLN A 1 580 ? -26.709 14.976 9.238 1.00 80.94 580 GLN A C 1
ATOM 4608 O O . GLN A 1 580 ? -26.252 14.713 8.124 1.00 80.94 580 GLN A O 1
ATOM 4613 N N . LEU A 1 581 ? -26.651 14.114 10.257 1.00 78.44 581 LEU A N 1
ATOM 4614 C CA . LEU A 1 581 ? -26.078 12.769 10.170 1.00 78.44 581 LEU A CA 1
ATOM 4615 C C . LEU A 1 581 ? -27.024 11.721 9.563 1.00 78.44 581 LEU A C 1
ATOM 4617 O O . LEU A 1 581 ? -26.628 10.569 9.398 1.00 78.44 581 LEU A O 1
ATOM 4621 N N . ARG A 1 582 ? -28.262 12.099 9.210 1.00 84.56 582 ARG A N 1
ATOM 4622 C CA . ARG A 1 582 ? -29.312 11.212 8.668 1.00 84.56 582 ARG A CA 1
ATOM 4623 C C . ARG A 1 582 ? -29.664 10.033 9.585 1.00 84.56 582 ARG A C 1
ATOM 4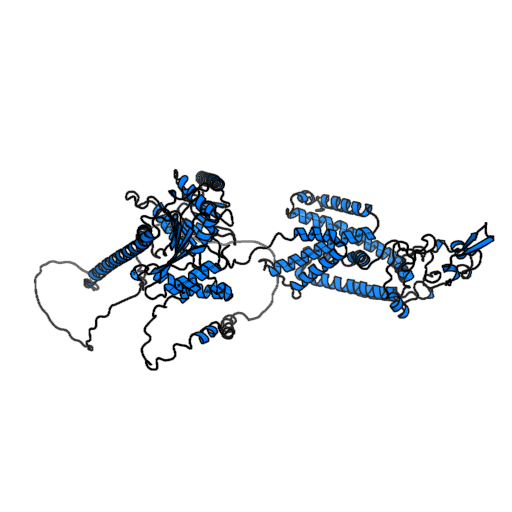625 O O . ARG A 1 582 ? -30.163 9.003 9.126 1.00 84.56 582 ARG A O 1
ATOM 4632 N N . ILE A 1 583 ? -29.438 10.180 10.888 1.00 85.56 583 ILE A N 1
ATOM 4633 C CA . ILE A 1 583 ? -29.795 9.173 11.885 1.00 85.56 583 ILE A CA 1
ATOM 4634 C C . ILE A 1 583 ? -31.284 9.345 12.196 1.00 85.56 583 ILE A C 1
ATOM 4636 O O . ILE A 1 583 ? -31.712 10.380 12.685 1.00 85.56 583 ILE A O 1
ATOM 4640 N N . ASN A 1 584 ? -32.109 8.333 11.922 1.00 86.62 584 ASN A N 1
ATOM 4641 C CA . ASN A 1 584 ? -33.536 8.398 12.251 1.00 86.62 584 ASN A CA 1
ATOM 4642 C C . ASN A 1 584 ? -33.753 8.055 13.738 1.00 86.62 584 ASN A C 1
ATOM 4644 O O . ASN A 1 584 ? -33.940 6.878 14.077 1.00 86.62 584 ASN A O 1
ATOM 4648 N N . ALA A 1 585 ? -33.675 9.072 14.602 1.00 89.62 585 ALA A N 1
ATOM 4649 C CA . ALA A 1 585 ? -33.880 8.990 16.047 1.00 89.62 585 ALA A CA 1
ATOM 4650 C C . ALA A 1 585 ? -34.676 10.195 16.579 1.00 89.62 585 ALA A C 1
ATOM 4652 O O . ALA A 1 585 ? -34.548 11.297 16.054 1.00 89.62 585 ALA A O 1
ATOM 4653 N N . SER A 1 586 ? -35.460 9.995 17.642 1.00 91.38 586 SER A N 1
ATOM 4654 C CA . SER A 1 586 ? -36.084 11.090 18.404 1.00 91.38 586 SER A CA 1
ATOM 4655 C C . SER A 1 586 ? -35.194 11.500 19.577 1.00 91.38 586 SER A C 1
ATOM 4657 O O . SER A 1 586 ? -34.692 10.620 20.281 1.00 91.38 586 SER A O 1
ATOM 4659 N N . VAL A 1 587 ? -35.038 12.801 19.823 1.00 92.00 587 VAL A N 1
ATOM 4660 C CA . VAL A 1 587 ? -34.237 13.336 20.936 1.00 92.00 587 VAL A CA 1
ATOM 4661 C C . VAL A 1 587 ? -35.166 13.905 22.008 1.00 92.00 587 VAL A C 1
ATOM 4663 O O . VAL A 1 587 ? -36.090 14.652 21.701 1.00 92.00 587 VAL A O 1
ATOM 4666 N N . ASP A 1 588 ? -34.904 13.588 23.271 1.00 92.38 588 ASP A N 1
ATOM 4667 C CA . ASP A 1 588 ? -35.550 14.204 24.428 1.00 92.38 588 ASP A CA 1
ATOM 4668 C C . ASP A 1 588 ? -34.503 14.608 25.470 1.00 92.38 588 ASP A C 1
ATOM 4670 O O . ASP A 1 588 ? -33.545 13.882 25.737 1.00 92.38 588 ASP A O 1
ATOM 4674 N N . VAL A 1 589 ? -34.700 15.774 26.083 1.00 89.75 589 VAL A N 1
ATOM 4675 C CA . VAL A 1 589 ? -33.836 16.286 27.150 1.00 89.75 589 VAL A CA 1
ATOM 4676 C C . VAL A 1 589 ? -34.544 16.073 28.485 1.00 89.75 589 VAL A C 1
ATOM 4678 O O . VAL A 1 589 ? -35.702 16.457 28.643 1.00 89.75 589 VAL A O 1
ATOM 4681 N N . VAL A 1 590 ? -33.859 15.440 29.437 1.00 89.50 590 VAL A N 1
ATOM 4682 C CA . VAL A 1 590 ? -34.370 15.169 30.786 1.00 89.50 590 VAL A CA 1
ATOM 4683 C C . VAL A 1 590 ? -33.616 16.049 31.774 1.00 89.50 590 VAL A C 1
ATOM 4685 O O . VAL A 1 590 ? -32.398 15.933 31.914 1.00 89.50 590 VAL A O 1
ATOM 4688 N N . GLU A 1 591 ? -34.339 16.931 32.457 1.00 86.31 591 GLU A N 1
ATOM 4689 C CA . GLU A 1 591 ? -33.769 17.799 33.487 1.00 86.31 591 GLU A CA 1
ATOM 4690 C C . GLU A 1 591 ? -33.630 17.035 34.807 1.00 86.31 591 GLU A C 1
ATOM 4692 O O . GLU A 1 591 ? -34.598 16.477 35.330 1.00 86.31 591 GLU A O 1
ATOM 4697 N N . LEU A 1 592 ? -32.412 17.000 35.347 1.00 84.44 592 LEU A N 1
ATOM 4698 C CA . LEU A 1 592 ? -32.080 16.322 36.596 1.00 84.44 592 LEU A CA 1
ATOM 4699 C C . LEU A 1 592 ? -31.225 17.229 37.490 1.00 84.44 592 LEU A C 1
ATOM 4701 O O . LEU A 1 592 ? -30.387 18.000 37.024 1.00 84.44 592 LEU A O 1
ATOM 4705 N N . ALA A 1 593 ? -31.431 17.133 38.804 1.00 80.12 593 ALA A N 1
ATOM 4706 C CA . ALA A 1 593 ? -30.663 17.906 39.778 1.00 80.12 593 ALA A CA 1
ATOM 4707 C C . ALA A 1 593 ? -29.248 17.329 39.956 1.00 80.12 593 ALA A C 1
ATOM 4709 O O . ALA A 1 593 ? -29.079 16.111 39.987 1.00 80.12 593 ALA A O 1
ATOM 4710 N N . ASP A 1 594 ? -28.250 18.183 40.185 1.00 70.88 594 ASP A N 1
ATOM 4711 C CA . ASP A 1 594 ? -26.823 17.818 40.264 1.00 70.88 594 ASP A CA 1
ATOM 4712 C C . ASP A 1 594 ? -26.518 16.663 41.241 1.00 70.88 594 ASP A C 1
ATOM 4714 O O . ASP A 1 594 ? -25.675 15.808 40.971 1.00 70.88 594 ASP A O 1
ATOM 4718 N N . SER A 1 595 ? -27.265 16.570 42.347 1.00 70.38 595 SER A N 1
ATOM 4719 C CA . SER A 1 595 ? -27.157 15.472 43.323 1.00 70.38 595 SER A CA 1
ATOM 4720 C C . SER A 1 595 ? -27.519 14.086 42.763 1.00 70.38 595 SER A C 1
ATOM 4722 O O . SER A 1 595 ? -27.096 13.071 43.317 1.00 70.38 595 SER A O 1
ATOM 4724 N N . THR A 1 596 ? -28.275 14.022 41.664 1.00 71.88 596 THR A N 1
ATOM 4725 C CA . THR A 1 596 ? -28.701 12.780 40.990 1.00 71.88 596 THR A CA 1
ATOM 4726 C C . THR A 1 596 ? -27.745 12.310 39.890 1.00 71.88 596 THR A C 1
ATOM 4728 O O . THR A 1 596 ? -27.829 11.161 39.471 1.00 71.88 596 THR A O 1
ATOM 4731 N N . ILE A 1 597 ? -26.790 13.153 39.483 1.00 73.81 597 ILE A N 1
ATOM 4732 C CA . ILE A 1 597 ? -25.760 12.830 38.478 1.00 73.81 597 ILE A CA 1
ATOM 4733 C C . ILE A 1 597 ? -24.328 12.948 39.020 1.00 73.81 597 ILE A C 1
ATOM 4735 O O . ILE A 1 597 ? -23.370 12.830 38.263 1.00 73.81 597 ILE A O 1
ATOM 4739 N N . SER A 1 598 ? -24.168 13.148 40.330 1.00 70.25 598 SER A N 1
ATOM 4740 C CA . SER A 1 598 ? -22.896 13.461 40.999 1.00 70.25 598 SER A CA 1
ATOM 4741 C C . SER A 1 598 ? -21.741 12.498 40.691 1.00 70.25 598 SER A C 1
ATOM 4743 O O . SER A 1 598 ? -20.599 12.943 40.598 1.00 70.25 598 SER A O 1
ATOM 4745 N N . ALA A 1 599 ? -22.026 11.209 40.472 1.00 65.88 599 ALA A N 1
ATOM 4746 C CA . ALA A 1 599 ? -21.034 10.218 40.042 1.00 65.88 599 ALA A CA 1
ATOM 4747 C C . ALA A 1 599 ? -20.417 10.542 38.666 1.00 65.88 599 ALA A C 1
ATOM 4749 O O . ALA A 1 599 ? -19.234 10.313 38.450 1.00 65.88 599 ALA A O 1
ATOM 4750 N N . TYR A 1 600 ? -21.205 11.123 37.760 1.00 70.88 600 TYR A N 1
ATOM 4751 C CA . TYR A 1 600 ? -20.825 11.428 36.382 1.00 70.88 600 TYR A CA 1
ATOM 4752 C C . TYR A 1 600 ? -20.262 12.856 36.209 1.00 70.88 600 TYR A C 1
ATOM 4754 O O . TYR A 1 600 ? -19.484 13.119 35.289 1.00 70.88 600 TYR A O 1
ATOM 4762 N N . THR A 1 601 ? -20.627 13.796 37.091 1.00 66.75 601 THR A N 1
ATOM 4763 C CA . THR A 1 601 ? -20.270 15.224 36.972 1.00 66.75 601 THR A CA 1
ATOM 4764 C C . THR A 1 601 ? -18.761 15.491 37.035 1.00 66.75 601 THR A C 1
ATOM 4766 O O . THR A 1 601 ? -18.272 16.350 36.303 1.00 66.75 601 THR A O 1
ATOM 4769 N N . TYR A 1 602 ? -18.018 14.767 37.881 1.00 62.62 602 TYR A N 1
ATOM 4770 C CA . TYR A 1 602 ? -16.565 14.947 38.033 1.00 62.62 602 TYR A CA 1
ATOM 4771 C C . TYR A 1 602 ? -15.787 14.426 36.812 1.00 62.62 602 TYR A C 1
ATOM 4773 O O . TYR A 1 602 ? -14.939 15.129 36.261 1.00 62.62 602 TYR A O 1
ATOM 4781 N N . GLU A 1 603 ? -16.127 13.221 36.341 1.00 61.62 603 GLU A N 1
ATOM 4782 C CA . GLU A 1 603 ? -15.508 12.592 35.164 1.00 61.62 603 GLU A CA 1
ATOM 4783 C C . GLU A 1 603 ? -15.647 13.460 33.910 1.00 61.62 603 GLU A C 1
ATOM 4785 O O . GLU A 1 603 ? -14.683 13.641 33.162 1.00 61.62 603 GLU A O 1
ATOM 4790 N N . ARG A 1 604 ? -16.834 14.051 33.719 1.00 62.22 604 ARG A N 1
ATOM 4791 C CA . ARG A 1 604 ? -17.148 14.954 32.607 1.00 62.22 604 ARG A CA 1
ATOM 4792 C C . ARG A 1 604 ? -16.150 16.110 32.491 1.00 62.22 604 ARG A C 1
ATOM 4794 O O . ARG A 1 604 ? -15.676 16.382 31.392 1.00 62.22 604 ARG A O 1
ATOM 4801 N N . THR A 1 605 ? -15.822 16.769 33.604 1.00 62.88 605 THR A N 1
ATOM 4802 C CA . THR A 1 605 ? -14.907 17.923 33.620 1.00 62.88 605 THR A CA 1
ATOM 4803 C C . THR A 1 605 ? -13.490 17.519 33.209 1.00 62.88 605 THR A C 1
ATOM 4805 O O . THR A 1 605 ? -12.878 18.181 32.376 1.00 62.88 605 THR A O 1
ATOM 4808 N N . LEU A 1 606 ? -12.992 16.395 33.733 1.00 62.22 606 LEU A N 1
ATOM 4809 C CA . LEU A 1 606 ? -11.631 15.916 33.473 1.00 62.22 606 LEU A CA 1
ATOM 4810 C C . LEU A 1 606 ? -11.443 15.438 32.019 1.00 62.22 606 LEU A C 1
ATOM 4812 O O . LEU A 1 606 ? -10.406 15.694 31.407 1.00 62.22 606 LEU A O 1
ATOM 4816 N N . MET A 1 607 ? -12.458 14.795 31.432 1.00 63.66 607 MET A N 1
ATOM 4817 C CA . MET A 1 607 ? -12.409 14.323 30.039 1.00 63.66 607 MET A CA 1
ATOM 4818 C C . MET A 1 607 ? -12.515 15.456 29.001 1.00 63.66 607 MET A C 1
ATOM 4820 O O . MET A 1 607 ? -12.020 15.313 27.880 1.00 63.66 607 MET A O 1
ATOM 4824 N N . MET A 1 608 ? -13.131 16.590 29.357 1.00 63.47 608 MET A N 1
ATOM 4825 C CA . MET A 1 608 ? -13.344 17.729 28.454 1.00 63.47 608 MET A CA 1
ATOM 4826 C C . MET A 1 608 ? -12.027 18.398 28.020 1.00 63.47 608 MET A C 1
ATOM 4828 O O . MET A 1 608 ? -11.834 18.704 26.838 1.00 63.47 608 MET A O 1
ATOM 4832 N N . GLU A 1 609 ? -11.086 18.591 28.950 1.00 64.25 609 GLU A N 1
ATOM 4833 C CA . GLU A 1 609 ? -9.779 19.188 28.640 1.00 64.25 609 GLU A CA 1
ATOM 4834 C C . GLU A 1 609 ? -8.915 18.264 27.772 1.00 64.25 609 GLU A C 1
ATOM 4836 O O . GLU A 1 609 ? -8.292 18.719 26.808 1.00 64.25 609 GLU A O 1
ATOM 4841 N N . GLY A 1 610 ? -8.927 16.958 28.067 1.00 62.97 610 GLY A N 1
ATOM 4842 C CA . GLY A 1 610 ? -8.221 15.943 27.282 1.00 62.97 610 GLY A CA 1
ATOM 4843 C C . GLY A 1 610 ? -8.707 15.879 25.832 1.00 62.97 610 GLY A C 1
ATOM 4844 O O . GLY A 1 610 ? -7.890 15.924 24.910 1.00 62.97 610 GLY A O 1
ATOM 4845 N N . ARG A 1 611 ? -10.031 15.866 25.611 1.00 65.31 611 ARG A N 1
ATOM 4846 C CA . ARG A 1 611 ? -10.606 15.884 24.253 1.00 65.31 611 ARG A CA 1
ATOM 4847 C C . ARG A 1 611 ? -10.310 17.170 23.491 1.00 65.31 611 ARG A C 1
ATOM 4849 O O . ARG A 1 611 ? -10.012 17.104 22.303 1.00 65.31 611 ARG A O 1
ATOM 4856 N N . THR A 1 612 ? -10.304 18.323 24.162 1.00 65.56 612 THR A N 1
ATOM 4857 C CA . THR A 1 612 ? -9.964 19.602 23.513 1.00 65.56 612 THR A CA 1
ATOM 4858 C C . THR A 1 612 ? -8.532 19.594 22.958 1.00 65.56 612 THR A C 1
ATOM 4860 O O . THR A 1 612 ? -8.298 20.124 21.874 1.00 65.56 612 THR A O 1
ATOM 4863 N N . ARG A 1 613 ? -7.578 18.946 23.647 1.00 67.00 613 ARG A N 1
ATOM 4864 C CA . ARG A 1 613 ? -6.211 18.741 23.128 1.00 67.00 613 ARG A CA 1
ATOM 4865 C C . ARG A 1 613 ? -6.189 17.762 21.949 1.00 67.00 613 ARG A C 1
ATOM 4867 O O . ARG A 1 613 ? -5.637 18.089 20.905 1.00 67.00 613 ARG A O 1
ATOM 4874 N N . LEU A 1 614 ? -6.869 16.622 22.072 1.00 69.94 614 LEU A N 1
ATOM 4875 C CA . LEU A 1 614 ? -6.939 15.601 21.019 1.00 69.94 614 LEU A CA 1
ATOM 4876 C C . LEU A 1 614 ? -7.550 16.136 19.707 1.00 69.94 614 LEU A C 1
ATOM 4878 O O . LEU A 1 614 ? -7.065 15.816 18.623 1.00 69.94 614 LEU A O 1
ATOM 4882 N N . ALA A 1 615 ? -8.578 16.987 19.783 1.00 63.56 615 ALA A N 1
ATOM 4883 C CA . ALA A 1 615 ? -9.189 17.614 18.608 1.00 63.56 615 ALA A CA 1
ATOM 4884 C C . ALA A 1 615 ? -8.230 18.568 17.863 1.00 63.56 615 ALA A C 1
ATOM 4886 O O . ALA A 1 615 ? -8.305 18.672 16.635 1.00 63.56 615 ALA A O 1
ATOM 4887 N N . LEU A 1 616 ? -7.314 19.229 18.587 1.00 65.06 616 LEU A N 1
ATOM 4888 C CA . LEU A 1 616 ? -6.242 20.043 18.002 1.00 65.06 616 LEU A CA 1
ATOM 4889 C C . LEU A 1 616 ? -5.193 19.153 17.319 1.00 65.06 616 LEU A C 1
ATOM 4891 O O . LEU A 1 616 ? -4.866 19.393 16.157 1.00 65.06 616 LEU A O 1
ATOM 4895 N N . ASP A 1 617 ? -4.740 18.088 17.987 1.00 64.88 617 ASP A N 1
ATOM 4896 C CA . ASP A 1 617 ? -3.757 17.141 17.436 1.00 64.88 617 ASP A CA 1
ATOM 4897 C C . ASP A 1 617 ? -4.252 16.485 16.130 1.00 64.88 617 ASP A C 1
ATOM 4899 O O . ASP A 1 617 ? -3.484 16.298 15.183 1.00 64.88 617 ASP A O 1
ATOM 4903 N N . LEU A 1 618 ? -5.555 16.198 16.021 1.00 60.66 618 LEU A N 1
ATOM 4904 C CA . LEU A 1 618 ? -6.171 15.608 14.823 1.00 60.66 618 LEU A CA 1
ATOM 4905 C C . LEU A 1 618 ? -6.358 16.572 13.635 1.00 60.66 618 LEU A C 1
ATOM 4907 O O . LEU A 1 618 ? -6.777 16.118 12.563 1.00 60.66 618 LEU A O 1
ATOM 4911 N N . HIS A 1 619 ? -6.058 17.868 13.791 1.00 67.69 619 HIS A N 1
ATOM 4912 C CA . HIS A 1 619 ? -6.192 18.890 12.741 1.00 67.69 619 HIS A CA 1
ATOM 4913 C C . HIS A 1 619 ? -7.582 18.874 12.063 1.00 67.69 619 HIS A C 1
ATOM 4915 O O . HIS A 1 619 ? -7.707 18.921 10.833 1.00 67.69 619 HIS A O 1
ATOM 4921 N N . LEU A 1 620 ? -8.649 18.743 12.860 1.00 64.06 620 LEU A N 1
ATOM 4922 C CA . LEU A 1 620 ? -10.022 18.672 12.353 1.00 64.06 620 LEU A CA 1
ATOM 4923 C C . LEU A 1 620 ? -10.451 20.009 11.734 1.00 64.06 620 LEU A C 1
ATOM 4925 O O . LEU A 1 620 ? -10.291 21.073 12.329 1.00 64.06 620 LEU A O 1
ATOM 4929 N N . SER A 1 621 ? -11.054 19.960 10.543 1.00 66.19 621 SER A N 1
ATOM 4930 C CA . SER A 1 621 ? -11.639 21.159 9.933 1.00 66.19 621 SER A CA 1
ATOM 4931 C C . SER A 1 621 ? -12.864 21.635 10.720 1.00 66.19 621 SER A C 1
ATOM 4933 O O . SER A 1 621 ? -13.590 20.828 11.305 1.00 66.19 621 SER A O 1
ATOM 4935 N N . SER A 1 622 ? -13.182 22.932 10.664 1.00 62.19 622 SER A N 1
ATOM 4936 C CA . SER A 1 622 ? -14.315 23.513 11.405 1.00 62.19 622 SER A CA 1
ATOM 4937 C C . SER A 1 622 ? -15.669 22.853 11.094 1.00 62.19 622 SER A C 1
ATOM 4939 O O . SER A 1 622 ? -16.564 22.877 11.932 1.00 62.19 622 SER A O 1
ATOM 4941 N N . ARG A 1 623 ? -15.828 22.235 9.910 1.00 65.31 623 ARG A N 1
ATOM 4942 C CA . ARG A 1 623 ? -17.016 21.434 9.556 1.00 65.31 623 ARG A CA 1
ATOM 4943 C C . ARG A 1 623 ? -17.055 20.082 10.273 1.00 65.31 623 ARG A C 1
ATOM 4945 O O . ARG A 1 623 ? -18.119 19.680 10.720 1.00 65.31 623 ARG A O 1
ATOM 4952 N N . GLN A 1 624 ? -15.917 19.405 10.408 1.00 64.38 624 GLN A N 1
ATOM 4953 C CA . GLN A 1 624 ? -15.816 18.130 11.133 1.00 64.38 624 GLN A CA 1
ATOM 4954 C C . GLN A 1 624 ? -15.963 18.337 12.644 1.00 64.38 624 GLN A C 1
ATOM 4956 O O . GLN A 1 624 ? -16.613 17.546 13.316 1.00 64.38 624 GLN A O 1
ATOM 4961 N N . LEU A 1 625 ? -15.448 19.452 13.160 1.00 65.75 625 LEU A N 1
ATOM 4962 C CA . LEU A 1 625 ? -15.575 19.839 14.565 1.00 65.75 625 LEU A CA 1
ATOM 4963 C C . LEU A 1 625 ? -17.027 20.195 14.965 1.00 65.75 625 LEU A C 1
ATOM 4965 O O . LEU A 1 625 ? -17.387 20.118 16.134 1.00 65.75 625 LEU A O 1
ATOM 4969 N N . LEU A 1 626 ? -17.882 20.549 13.994 1.00 63.44 626 LEU A N 1
ATOM 4970 C CA . LEU A 1 626 ? -19.339 20.683 14.171 1.00 63.44 626 LEU A CA 1
ATOM 4971 C C . LEU A 1 626 ? -20.087 19.340 14.102 1.00 63.44 626 LEU A C 1
ATOM 4973 O O . LEU A 1 626 ? -21.210 19.249 14.590 1.00 63.44 626 LEU A O 1
ATOM 4977 N N . GLN A 1 627 ? -19.486 18.310 13.500 1.00 65.81 627 GLN A N 1
ATOM 4978 C CA . GLN A 1 627 ? -20.038 16.951 13.469 1.00 65.81 627 GLN A CA 1
ATOM 4979 C C . GLN A 1 627 ? -19.718 16.172 14.752 1.00 65.81 627 GLN A C 1
ATOM 4981 O O . GLN A 1 627 ? -20.372 15.165 15.017 1.00 65.81 627 GLN A O 1
ATOM 4986 N N . GLU A 1 628 ? -18.763 16.632 15.567 1.00 69.06 628 GLU A N 1
ATOM 4987 C CA . GLU A 1 628 ? -18.440 16.011 16.849 1.00 69.06 628 GLU A CA 1
ATOM 4988 C C . GLU A 1 628 ? -19.532 16.312 17.905 1.00 69.06 628 GLU A C 1
ATOM 4990 O O . GLU A 1 628 ? -19.694 17.465 18.316 1.00 69.06 628 GLU A O 1
ATOM 4995 N N . PRO A 1 629 ? -20.274 15.296 18.392 1.00 67.69 629 PRO A N 1
ATOM 4996 C CA . PRO A 1 629 ? -21.454 15.502 19.244 1.00 67.69 629 PRO A CA 1
ATOM 4997 C C . PRO A 1 629 ? -21.159 16.199 20.576 1.00 67.69 629 PRO A C 1
ATOM 4999 O O . PRO A 1 629 ? -22.004 16.901 21.128 1.00 67.69 629 PRO A O 1
ATOM 5002 N N . GLN A 1 630 ? -19.967 15.971 21.122 1.00 66.69 630 GLN A N 1
ATOM 5003 C CA . GLN A 1 630 ? -19.582 16.434 22.450 1.00 66.69 630 GLN A CA 1
ATOM 5004 C C . GLN A 1 630 ? -19.380 17.949 22.492 1.00 66.69 630 GLN A C 1
ATOM 5006 O O . GLN A 1 630 ? -19.974 18.635 23.322 1.00 66.69 630 GLN A O 1
ATOM 5011 N N . LEU A 1 631 ? -18.640 18.477 21.515 1.00 68.31 631 LEU A N 1
ATOM 5012 C CA . LEU A 1 631 ? -18.379 19.908 21.352 1.00 68.31 631 LEU A CA 1
ATOM 5013 C C . LEU A 1 631 ? -19.625 20.717 20.971 1.00 68.31 631 LEU A C 1
ATOM 5015 O O . LEU A 1 631 ? -19.573 21.948 20.990 1.00 68.31 631 LEU A O 1
ATOM 5019 N N . LEU A 1 632 ? -20.725 20.055 20.600 1.00 71.31 632 LEU A N 1
ATOM 5020 C CA . LEU A 1 632 ? -22.035 20.676 20.456 1.00 71.31 632 LEU A CA 1
ATOM 5021 C C . LEU A 1 632 ? -22.696 20.837 21.828 1.00 71.31 632 LEU A C 1
ATOM 5023 O O . LEU A 1 632 ? -22.949 21.970 22.227 1.00 71.31 632 LEU A O 1
ATOM 5027 N N . VAL A 1 633 ? -22.901 19.754 22.588 1.00 70.12 633 VAL A N 1
ATOM 5028 C CA . VAL A 1 633 ? -23.597 19.831 23.891 1.00 70.12 633 VAL A CA 1
ATOM 5029 C C . VAL A 1 633 ? -22.832 20.693 24.899 1.00 70.12 633 VAL A C 1
ATOM 5031 O O . VAL A 1 633 ? -23.438 21.492 25.616 1.00 70.12 633 VAL A O 1
ATOM 5034 N N . ASP A 1 634 ? -21.501 20.619 24.897 1.00 69.56 634 ASP A N 1
ATOM 5035 C CA . ASP A 1 634 ? -20.645 21.387 25.805 1.00 69.56 634 ASP A CA 1
ATOM 5036 C C . ASP A 1 634 ? -20.729 22.920 25.593 1.00 69.56 634 ASP A C 1
ATOM 5038 O O . ASP A 1 634 ? -20.346 23.676 26.485 1.00 69.56 634 ASP A O 1
ATOM 5042 N N . ARG A 1 635 ? -21.284 23.415 24.470 1.00 69.81 635 ARG A N 1
ATOM 5043 C CA . ARG A 1 635 ? -21.564 24.859 24.264 1.00 69.81 635 ARG A CA 1
ATOM 5044 C C . ARG A 1 635 ? -22.757 25.373 25.063 1.00 69.81 635 ARG A C 1
ATOM 5046 O O . ARG A 1 635 ? -22.853 26.577 25.290 1.00 69.81 635 ARG A O 1
ATOM 5053 N N . HIS A 1 636 ? -23.681 24.489 25.434 1.00 66.12 636 HIS A N 1
ATOM 5054 C CA . HIS A 1 636 ? -24.955 24.844 26.073 1.00 66.12 636 HIS A CA 1
ATOM 5055 C C . HIS A 1 636 ? -24.948 24.608 27.582 1.00 66.12 636 HIS A C 1
ATOM 5057 O O . HIS A 1 636 ? -25.941 24.907 28.249 1.00 66.12 636 HIS A O 1
ATOM 5063 N N . ARG A 1 637 ? -23.826 24.102 28.108 1.00 67.12 637 ARG A N 1
ATOM 5064 C CA . ARG A 1 637 ? -23.604 23.891 29.534 1.00 67.12 637 ARG A CA 1
ATOM 5065 C C . ARG A 1 637 ? -22.885 25.069 30.169 1.00 67.12 637 ARG A C 1
ATOM 5067 O O . ARG A 1 637 ? -21.886 25.568 29.647 1.00 67.12 637 ARG A O 1
ATOM 5074 N N . SER A 1 638 ? -23.375 25.501 31.325 1.00 50.09 638 SER A N 1
ATOM 5075 C CA . SER A 1 638 ? -22.730 26.572 32.087 1.00 50.09 638 SER A CA 1
ATOM 5076 C C . SER A 1 638 ? -21.440 26.052 32.728 1.00 50.09 638 SER A C 1
ATOM 5078 O O . SER A 1 638 ? -21.456 25.046 33.436 1.00 50.09 638 SER A O 1
ATOM 5080 N N . ARG A 1 639 ? -20.303 26.735 32.524 1.00 48.06 639 ARG A N 1
ATOM 5081 C CA . ARG A 1 639 ? -19.063 26.376 33.236 1.00 48.06 639 ARG A CA 1
ATOM 5082 C C . ARG A 1 639 ? -19.266 26.522 34.753 1.00 48.06 639 ARG A C 1
ATOM 5084 O O . ARG A 1 639 ? -19.774 27.564 35.179 1.00 48.06 639 ARG A O 1
ATOM 5091 N N . PRO A 1 640 ? -18.822 25.557 35.582 1.00 37.31 640 PRO A N 1
ATOM 5092 C CA . PRO A 1 640 ? -18.786 25.754 37.026 1.00 37.31 640 PRO A CA 1
ATOM 5093 C C . PRO A 1 640 ? -17.878 26.944 37.364 1.00 37.31 640 PRO A C 1
ATOM 5095 O O . PRO A 1 640 ? -16.832 27.149 36.741 1.00 37.31 640 PRO A O 1
ATOM 5098 N N . LYS A 1 641 ? -18.282 27.745 38.356 1.00 31.98 641 LYS A N 1
ATOM 5099 C CA . LYS A 1 641 ? -17.500 28.891 38.837 1.00 31.98 641 LYS A CA 1
ATOM 5100 C C . LYS A 1 641 ? -16.261 28.394 39.587 1.00 31.98 641 LYS A C 1
ATOM 5102 O O . LYS A 1 641 ? -16.317 28.184 40.794 1.00 31.98 641 LYS A O 1
ATOM 5107 N N . SER A 1 642 ? -15.154 28.220 38.870 1.00 29.78 642 SER A N 1
ATOM 5108 C CA . SER A 1 642 ? -13.840 28.014 39.483 1.00 29.78 642 SER A CA 1
ATOM 5109 C C . SER A 1 642 ? -13.465 29.216 40.355 1.00 29.78 642 SER A C 1
ATOM 5111 O O . SER A 1 642 ? -13.683 30.347 39.931 1.00 29.78 642 SER A O 1
ATOM 5113 N N . ALA A 1 643 ? -12.912 28.923 41.538 1.00 27.31 643 ALA A N 1
ATOM 5114 C CA . ALA A 1 643 ? -12.205 29.775 42.504 1.00 27.31 643 ALA A CA 1
ATOM 5115 C C . ALA A 1 643 ? -12.521 31.289 42.553 1.00 27.31 643 ALA A C 1
ATOM 5117 O O . ALA A 1 643 ? -12.313 32.037 41.599 1.00 27.31 643 ALA A O 1
ATOM 5118 N N . LYS A 1 644 ? -12.865 31.781 43.754 1.00 25.83 644 LYS A N 1
ATOM 5119 C CA . LYS A 1 644 ? -12.774 33.215 44.074 1.00 25.83 644 LYS A CA 1
ATOM 5120 C C . LYS A 1 644 ? -11.342 33.704 43.817 1.00 25.83 644 LYS A C 1
ATOM 5122 O O . LYS A 1 644 ? -10.439 33.363 44.573 1.00 25.83 644 LYS A O 1
ATOM 5127 N N . VAL A 1 645 ? -11.164 34.541 42.801 1.00 26.23 645 VAL A N 1
ATOM 5128 C CA . VAL A 1 645 ? -10.091 35.541 42.793 1.00 26.23 645 VAL A CA 1
ATOM 5129 C C . VAL A 1 645 ? -10.609 36.740 43.584 1.00 26.23 645 VAL A C 1
ATOM 5131 O O . VAL A 1 645 ? -11.776 37.115 43.434 1.00 26.23 645 VAL A O 1
ATOM 5134 N N . ASP A 1 646 ? -9.772 37.292 44.461 1.00 24.48 646 ASP A N 1
ATOM 5135 C CA . ASP A 1 646 ? -10.163 38.373 45.362 1.00 24.48 646 ASP A CA 1
ATOM 5136 C C . ASP A 1 646 ? -10.675 39.617 44.631 1.00 24.48 646 ASP A C 1
ATOM 5138 O O . ASP A 1 646 ? -10.269 39.954 43.516 1.00 24.48 646 ASP A O 1
ATOM 5142 N N . GLY A 1 647 ? -11.613 40.302 45.283 1.00 26.17 647 GLY A N 1
ATOM 5143 C CA . GLY A 1 647 ? -12.344 41.403 44.681 1.00 26.17 647 GLY A CA 1
ATOM 5144 C C . GLY A 1 647 ? -11.508 42.669 44.511 1.00 26.17 647 GLY A C 1
ATOM 5145 O O . GLY A 1 647 ? -11.044 43.259 45.483 1.00 26.17 647 GLY A O 1
ATOM 5146 N N . SER A 1 648 ? -11.467 43.173 43.282 1.00 25.38 648 SER A N 1
ATOM 5147 C CA . SER A 1 648 ? -11.484 44.610 43.003 1.00 25.38 648 SER A CA 1
ATOM 5148 C C . SER A 1 648 ? -12.130 44.848 41.636 1.00 25.38 648 SER A C 1
ATOM 5150 O O . SER A 1 648 ? -12.091 43.969 40.779 1.00 25.38 648 SER A O 1
ATOM 5152 N N . LEU A 1 649 ? -12.716 46.033 41.437 1.00 25.44 649 LEU A N 1
ATOM 5153 C CA . LEU A 1 649 ? -13.369 46.480 40.194 1.00 25.44 649 LEU A CA 1
ATOM 5154 C C . LEU A 1 649 ? -14.702 45.788 39.846 1.00 25.44 649 LEU A C 1
ATOM 5156 O O . LEU A 1 649 ? -14.950 45.380 38.713 1.00 25.44 649 LEU A O 1
ATOM 5160 N N . ALA A 1 650 ? -15.636 45.809 40.798 1.00 25.86 650 ALA A N 1
ATOM 5161 C CA . ALA A 1 650 ? -17.015 46.097 40.419 1.00 25.86 650 ALA A CA 1
ATOM 5162 C C . ALA A 1 650 ? -17.151 47.614 40.196 1.00 25.86 650 ALA A C 1
ATOM 5164 O O . ALA A 1 650 ? -16.933 48.373 41.135 1.00 25.86 650 ALA A O 1
ATOM 5165 N N . ASP A 1 651 ? -17.469 48.031 38.965 1.00 25.91 651 ASP A N 1
ATOM 5166 C CA . ASP A 1 651 ? -18.582 48.944 38.627 1.00 25.91 651 ASP A CA 1
ATOM 5167 C C . ASP A 1 651 ? -18.372 49.625 37.256 1.00 25.91 651 ASP A C 1
ATOM 5169 O O . ASP A 1 651 ? -17.553 50.539 37.132 1.00 25.91 651 ASP A O 1
ATOM 5173 N N . LYS A 1 652 ? -19.142 49.203 36.234 1.00 24.33 652 LYS A N 1
ATOM 5174 C CA . LYS A 1 652 ? -20.019 50.109 35.458 1.00 24.33 652 LYS A CA 1
ATOM 5175 C C . LYS A 1 652 ? -20.852 49.423 34.367 1.00 24.33 652 LYS A C 1
ATOM 5177 O O . LYS A 1 652 ? -20.410 48.503 33.689 1.00 24.33 652 LYS A O 1
ATOM 5182 N N . SER A 1 653 ? -22.053 49.983 34.200 1.00 25.08 653 SER A N 1
ATOM 5183 C CA . SER A 1 653 ? -22.979 49.908 33.054 1.00 25.08 653 SER A CA 1
ATOM 5184 C C . SER A 1 653 ? -23.433 48.533 32.541 1.00 25.08 653 SER A C 1
ATOM 5186 O O . SER A 1 653 ? -22.786 47.893 31.717 1.00 25.08 653 SER A O 1
ATOM 5188 N N . LYS A 1 654 ? -24.688 48.204 32.882 1.00 28.27 654 LYS A N 1
ATOM 5189 C CA . LYS A 1 654 ? -25.612 47.528 31.956 1.00 28.27 654 LYS A CA 1
ATOM 5190 C C . LYS A 1 654 ? -25.760 48.365 30.674 1.00 28.27 654 LYS A C 1
ATOM 5192 O O . LYS A 1 654 ? -25.960 49.573 30.779 1.00 28.27 654 LYS A O 1
ATOM 5197 N N . GLY A 1 655 ? -25.758 47.717 29.513 1.00 25.86 655 GLY A N 1
ATOM 5198 C CA . GLY A 1 655 ? -26.050 48.321 28.210 1.00 25.86 655 GLY A CA 1
ATOM 5199 C C . GLY A 1 655 ? -25.861 47.306 27.077 1.00 25.86 655 GLY A C 1
ATOM 5200 O O . GLY A 1 655 ? -25.050 46.395 27.204 1.00 25.86 655 GLY A O 1
ATOM 5201 N N . ASP A 1 656 ? -26.629 47.460 26.002 1.00 23.30 656 ASP A N 1
ATOM 5202 C CA . ASP A 1 656 ? -26.420 46.854 24.676 1.00 23.30 656 ASP A CA 1
ATOM 5203 C C . ASP A 1 656 ? -26.480 45.321 24.560 1.00 23.30 656 ASP A C 1
ATOM 5205 O O . ASP A 1 656 ? -25.630 44.647 23.966 1.00 23.30 656 ASP A O 1
ATOM 5209 N N . CYS A 1 657 ? -27.619 44.777 24.997 1.00 29.30 657 CYS A N 1
ATOM 5210 C CA . CYS A 1 657 ? -28.111 43.465 24.572 1.00 29.30 657 CYS A CA 1
ATOM 5211 C C . CYS A 1 657 ? -28.573 43.477 23.093 1.00 29.30 657 CYS A C 1
ATOM 5213 O O . CYS A 1 657 ? -29.734 43.219 22.805 1.00 29.30 657 CYS A O 1
ATOM 5215 N N . GLU A 1 658 ? -27.674 43.792 22.151 1.00 27.92 658 GLU A N 1
ATOM 5216 C CA . GLU A 1 658 ? -27.941 43.630 20.704 1.00 27.92 658 GLU A CA 1
ATOM 5217 C C . GLU A 1 658 ? -26.688 43.477 19.809 1.00 27.92 658 GLU A C 1
ATOM 5219 O O . GLU A 1 658 ? -26.792 43.021 18.670 1.00 27.92 658 GLU A O 1
ATOM 5224 N N . GLN A 1 659 ? -25.472 43.752 20.305 1.00 26.20 659 GLN A N 1
ATOM 5225 C CA . GLN A 1 659 ? -24.237 43.647 19.497 1.00 26.20 659 GLN A CA 1
ATOM 5226 C C . GLN A 1 659 ? -23.486 42.303 19.614 1.00 26.20 659 GLN A C 1
ATOM 5228 O O . GLN A 1 659 ? -22.522 42.061 18.882 1.00 26.20 659 GLN A O 1
ATOM 5233 N N . GLY A 1 660 ? -23.964 41.368 20.446 1.00 26.98 660 GLY A N 1
ATOM 5234 C CA . GLY A 1 660 ? -23.352 40.039 20.616 1.00 26.98 660 GLY A CA 1
ATOM 5235 C C . GLY A 1 660 ? -23.320 39.175 19.342 1.00 26.98 660 GLY A C 1
ATOM 5236 O O . GLY A 1 660 ? -22.363 38.430 19.120 1.00 26.98 660 GLY A O 1
ATOM 5237 N N . ASN A 1 661 ? -24.306 39.327 18.448 1.00 28.84 661 ASN A N 1
ATOM 5238 C CA . ASN A 1 661 ? -24.447 38.488 17.248 1.00 28.84 661 ASN A CA 1
ATOM 5239 C C . ASN A 1 661 ? -23.497 38.834 16.083 1.00 28.84 661 ASN A C 1
ATOM 5241 O O . ASN A 1 661 ? -23.463 38.091 15.106 1.00 28.84 661 ASN A O 1
ATOM 5245 N N . LYS A 1 662 ? -22.697 39.911 16.164 1.00 26.53 662 LYS A N 1
ATOM 5246 C CA . LYS A 1 662 ? -21.673 40.240 15.141 1.00 26.53 662 LYS A CA 1
ATOM 5247 C C . LYS A 1 662 ? -20.223 40.056 15.600 1.00 26.53 662 LYS A C 1
ATOM 5249 O O . LYS A 1 662 ? -19.328 40.063 14.758 1.00 26.53 662 LYS A O 1
ATOM 5254 N N . LEU A 1 663 ? -19.974 39.840 16.894 1.00 27.86 663 LEU A N 1
ATOM 5255 C CA . LEU A 1 663 ? -18.622 39.615 17.430 1.00 27.86 663 LEU A CA 1
ATOM 5256 C C . LEU A 1 663 ? -18.271 38.130 17.607 1.00 27.86 663 LEU A C 1
ATOM 5258 O O . LEU A 1 663 ? -17.111 37.756 17.436 1.00 27.86 663 LEU A O 1
ATOM 5262 N N . LEU A 1 664 ? -19.254 37.250 17.828 1.00 28.81 664 LEU A N 1
ATOM 5263 C CA . LEU A 1 664 ? -18.998 35.806 17.939 1.00 28.81 664 LEU A CA 1
ATOM 5264 C C . LEU A 1 664 ? -18.572 35.150 16.613 1.00 28.81 664 LEU A C 1
ATOM 5266 O O . LEU A 1 664 ? -17.827 34.172 16.637 1.00 28.81 664 LEU A O 1
ATOM 5270 N N . GLN A 1 665 ? -18.901 35.749 15.463 1.00 28.72 665 GLN A N 1
ATOM 5271 C CA . GLN A 1 665 ? -18.419 35.301 14.146 1.00 28.72 665 GLN A CA 1
ATOM 5272 C C . GLN A 1 665 ? -16.926 35.621 13.889 1.00 28.72 665 GLN A C 1
ATOM 5274 O O . GLN A 1 665 ? -16.376 35.195 12.878 1.00 28.72 665 GLN A O 1
ATOM 5279 N N . LYS A 1 666 ? -16.258 36.336 14.811 1.00 25.88 666 LYS A N 1
ATOM 5280 C CA . LYS A 1 666 ? -14.810 36.632 14.798 1.00 25.88 666 LYS A CA 1
ATOM 5281 C C . LYS A 1 666 ? -14.007 35.921 15.897 1.00 25.88 666 LYS A C 1
ATOM 5283 O O . LYS A 1 666 ? -12.795 36.078 15.956 1.00 25.88 666 LYS A O 1
ATOM 5288 N N . SER A 1 667 ? -14.659 35.128 16.749 1.00 23.95 667 SER A N 1
ATOM 5289 C CA . SER A 1 667 ? -13.995 34.388 17.838 1.00 23.95 667 SER A CA 1
ATOM 5290 C C . SER A 1 667 ? -13.496 32.987 17.443 1.00 23.95 667 SER A C 1
ATOM 5292 O O . SER A 1 667 ? -12.871 32.309 18.252 1.00 23.95 667 SER A O 1
ATOM 5294 N N . VAL A 1 668 ? -13.693 32.578 16.181 1.00 30.30 668 VAL A N 1
ATOM 5295 C CA . VAL A 1 668 ? -13.100 31.362 15.585 1.00 30.30 668 VAL A CA 1
ATOM 5296 C C . VAL A 1 668 ? -11.985 31.742 14.601 1.00 30.30 668 VAL A C 1
ATOM 5298 O O . VAL A 1 668 ? -11.963 31.337 13.444 1.00 30.30 668 VAL A O 1
ATOM 5301 N N . THR A 1 669 ? -11.037 32.539 15.088 1.00 23.70 669 THR A N 1
ATOM 5302 C CA . THR A 1 669 ? -9.692 32.664 14.514 1.00 23.70 669 THR A CA 1
ATOM 5303 C C . THR A 1 669 ? -8.695 32.620 15.661 1.00 23.70 669 THR A C 1
ATOM 5305 O O . THR A 1 669 ? -8.432 33.638 16.300 1.00 23.70 669 THR A O 1
ATOM 5308 N N . VAL A 1 670 ? -8.154 31.431 15.932 1.00 27.27 670 VAL A N 1
ATOM 5309 C CA . VAL A 1 670 ? -6.930 31.299 16.731 1.00 27.27 670 VAL A CA 1
ATOM 5310 C C . VAL A 1 670 ? -5.802 31.951 15.919 1.00 27.27 670 VAL A C 1
ATOM 5312 O O . VAL A 1 670 ? -5.623 31.567 14.761 1.00 27.27 670 VAL A O 1
ATOM 5315 N N . PRO A 1 671 ? -5.056 32.935 16.455 1.00 23.59 671 PRO A N 1
ATOM 5316 C CA . PRO A 1 671 ? -3.918 33.508 15.745 1.00 23.59 671 PRO A CA 1
ATOM 5317 C C . PRO A 1 671 ? -2.816 32.455 15.593 1.00 23.59 671 PRO A C 1
ATOM 5319 O O . PRO A 1 671 ? -2.346 31.903 16.588 1.00 23.59 671 PRO A O 1
ATOM 5322 N N . ILE A 1 672 ? -2.402 32.180 14.356 1.00 32.59 672 ILE A N 1
ATOM 5323 C CA . ILE A 1 672 ? -1.394 31.149 14.050 1.00 32.59 672 ILE A CA 1
ATOM 5324 C C . ILE A 1 672 ? 0.034 31.606 14.431 1.00 32.59 672 ILE A C 1
ATOM 5326 O O . ILE A 1 672 ? 0.878 30.777 14.765 1.00 32.59 672 ILE A O 1
ATOM 5330 N N . ASP A 1 673 ? 0.283 32.915 14.532 1.00 26.36 673 ASP A N 1
ATOM 5331 C CA . ASP A 1 673 ? 1.629 33.499 14.704 1.00 26.36 673 ASP A CA 1
ATOM 5332 C C . ASP A 1 673 ? 2.194 33.465 16.146 1.00 26.36 673 ASP A C 1
ATOM 5334 O O . ASP A 1 673 ? 3.138 34.182 16.483 1.00 26.36 673 ASP A O 1
ATOM 5338 N N . GLY A 1 674 ? 1.624 32.645 17.036 1.00 30.80 674 GLY A N 1
ATOM 5339 C CA . GLY A 1 674 ? 2.035 32.566 18.446 1.00 30.80 674 GLY A CA 1
ATOM 5340 C C . GLY A 1 674 ? 3.115 31.525 18.778 1.00 30.80 674 GLY A C 1
ATOM 5341 O O . GLY A 1 674 ? 3.798 31.666 19.793 1.00 30.80 674 GLY A O 1
ATOM 5342 N N . TYR A 1 675 ? 3.267 30.469 17.967 1.00 30.17 675 TYR A N 1
ATOM 5343 C CA . TYR A 1 675 ? 3.924 29.228 18.418 1.00 30.17 675 TYR A CA 1
ATOM 5344 C C . TYR A 1 675 ? 5.271 28.873 17.765 1.00 30.17 675 TYR A C 1
ATOM 5346 O O . TYR A 1 675 ? 6.023 28.091 18.351 1.00 30.17 675 TYR A O 1
ATOM 5354 N N . GLU A 1 676 ? 5.679 29.517 16.665 1.00 29.56 676 GLU A N 1
ATOM 5355 C CA . GLU A 1 676 ? 7.032 29.317 16.101 1.00 29.56 676 GLU A CA 1
ATOM 5356 C C . GLU A 1 676 ? 8.159 29.795 17.039 1.00 29.56 676 GLU A C 1
ATOM 5358 O O . GLU A 1 676 ? 9.292 29.318 16.967 1.00 29.56 676 GLU A O 1
ATOM 5363 N N . LYS A 1 677 ? 7.861 30.698 17.985 1.00 28.73 677 LYS A N 1
ATOM 5364 C CA . LYS A 1 677 ? 8.865 31.298 18.883 1.00 28.73 677 LYS A CA 1
ATOM 5365 C C . LYS A 1 677 ? 9.175 30.516 20.163 1.00 28.73 677 LYS A C 1
ATOM 5367 O O . LYS A 1 677 ? 10.035 30.957 20.923 1.00 28.73 677 LYS A O 1
ATOM 5372 N N . ARG A 1 678 ? 8.508 29.382 20.425 1.00 27.97 678 ARG A N 1
ATOM 5373 C CA . ARG A 1 678 ? 8.738 28.574 21.647 1.00 27.97 678 ARG A CA 1
ATOM 5374 C C . ARG A 1 678 ? 9.394 27.213 21.397 1.00 27.97 678 ARG A C 1
ATOM 5376 O O . ARG A 1 678 ? 10.007 26.669 22.310 1.00 27.97 678 ARG A O 1
ATOM 5383 N N . MET A 1 679 ? 9.358 26.714 20.161 1.00 28.20 679 MET A N 1
ATOM 5384 C CA . MET A 1 679 ? 10.029 25.469 19.753 1.00 28.20 679 MET A CA 1
ATOM 5385 C C . MET A 1 679 ? 11.542 25.649 19.494 1.00 28.20 679 MET A C 1
ATOM 5387 O O . MET A 1 679 ? 12.289 24.677 19.426 1.00 28.20 679 MET A O 1
ATOM 5391 N N . SER A 1 680 ? 12.022 26.895 19.422 1.00 30.94 680 SER A N 1
ATOM 5392 C CA . SER A 1 680 ? 13.445 27.246 19.299 1.00 30.94 680 SER A CA 1
ATOM 5393 C C . SER A 1 680 ? 14.222 27.242 20.627 1.00 30.94 680 SER A C 1
ATOM 5395 O O . SER A 1 680 ? 15.451 27.224 20.604 1.00 30.94 680 SER A O 1
ATOM 5397 N N . LEU A 1 681 ? 13.536 27.222 21.778 1.00 29.48 681 LEU A N 1
ATOM 5398 C CA . LEU A 1 681 ? 14.149 27.310 23.116 1.00 29.48 681 LEU A CA 1
ATOM 5399 C C . LEU A 1 681 ? 14.383 25.946 23.792 1.00 29.48 681 LEU A C 1
ATOM 5401 O O . LEU A 1 681 ? 15.334 25.803 24.559 1.00 29.48 681 LEU A O 1
ATOM 5405 N N . SER A 1 682 ? 13.593 24.917 23.471 1.00 30.50 682 SER A N 1
ATOM 5406 C CA . SER A 1 682 ? 13.821 23.542 23.954 1.00 30.50 682 SER A CA 1
ATOM 5407 C C . SER A 1 682 ? 14.922 22.799 23.180 1.00 30.50 682 SER A C 1
ATOM 5409 O O . SER A 1 682 ? 15.528 21.871 23.709 1.00 30.50 682 SER A O 1
ATOM 5411 N N . LEU A 1 683 ? 15.251 23.241 21.961 1.00 31.81 683 LEU A N 1
ATOM 5412 C CA . LEU A 1 683 ? 16.299 22.654 21.111 1.00 31.81 683 LEU A CA 1
ATOM 5413 C C . LEU A 1 683 ? 17.715 23.222 21.344 1.00 31.81 683 LEU A C 1
ATOM 5415 O O . LEU A 1 683 ? 18.667 22.781 20.695 1.00 31.81 683 LEU A O 1
ATOM 5419 N N . GLN A 1 684 ? 17.879 24.172 22.274 1.00 30.03 684 GLN A N 1
ATOM 5420 C CA . GLN A 1 684 ? 19.190 24.722 22.657 1.00 30.03 684 GLN A CA 1
ATOM 5421 C C . GLN A 1 684 ? 19.815 24.040 23.889 1.00 30.03 684 GLN A C 1
ATOM 5423 O O . GLN A 1 684 ? 21.038 24.019 23.999 1.00 30.03 684 GLN A O 1
ATOM 5428 N N . HIS A 1 685 ? 19.023 23.399 24.759 1.00 28.58 685 HIS A N 1
ATOM 5429 C CA . HIS A 1 685 ? 19.535 22.710 25.959 1.00 28.58 685 HIS A CA 1
ATOM 5430 C C . HIS A 1 685 ? 20.055 21.278 25.720 1.00 28.58 685 HIS A C 1
ATOM 5432 O O . HIS A 1 685 ? 20.629 20.681 26.622 1.00 28.58 685 HIS A O 1
ATOM 5438 N N . LEU A 1 686 ? 19.929 20.742 24.500 1.00 28.88 686 LEU A N 1
ATOM 5439 C CA . LEU A 1 686 ? 20.435 19.413 24.108 1.00 28.88 686 LEU A CA 1
ATOM 5440 C C . LEU A 1 686 ? 21.641 19.469 23.145 1.00 28.88 686 LEU A C 1
ATOM 5442 O O . LEU A 1 686 ? 21.975 18.479 22.501 1.00 28.88 686 LEU A O 1
ATOM 5446 N N . LYS A 1 687 ? 22.308 20.629 23.034 1.00 25.59 687 LYS A N 1
ATOM 5447 C CA . LYS A 1 687 ? 23.506 20.828 22.186 1.00 25.59 687 LYS A CA 1
ATOM 5448 C C . LYS A 1 687 ? 24.808 21.108 22.947 1.00 25.59 687 LYS A C 1
ATOM 5450 O O . LYS A 1 687 ? 25.836 21.336 22.315 1.00 25.59 687 LYS A O 1
ATOM 5455 N N . PHE A 1 688 ? 24.795 21.015 24.275 1.00 26.75 688 PHE A N 1
ATOM 5456 C CA . PHE A 1 688 ? 25.987 21.102 25.123 1.00 26.75 688 PHE A CA 1
ATOM 5457 C C . PHE A 1 688 ? 26.281 19.761 25.810 1.00 26.75 688 PHE A C 1
ATOM 5459 O O . PHE A 1 688 ? 26.111 19.662 27.011 1.00 26.75 688 PHE A O 1
ATOM 5466 N N . TYR A 1 689 ? 26.694 18.740 25.046 1.00 27.09 689 TYR A N 1
ATOM 5467 C CA . TYR A 1 689 ? 27.620 17.664 25.471 1.00 27.09 689 TYR A CA 1
ATOM 5468 C C . TYR A 1 689 ? 27.863 16.671 24.312 1.00 27.09 689 TYR A C 1
ATOM 5470 O O . TYR A 1 689 ? 27.188 15.656 24.216 1.00 27.09 689 TYR A O 1
ATOM 5478 N N . SER A 1 690 ? 28.818 16.988 23.421 1.00 28.03 690 SER A N 1
ATOM 5479 C CA . SER A 1 690 ? 29.748 16.048 22.739 1.00 28.03 690 SER A CA 1
ATOM 5480 C C . SER A 1 690 ? 30.325 16.670 21.452 1.00 28.03 690 SER A C 1
ATOM 5482 O O . SER A 1 690 ? 29.866 16.401 20.341 1.00 28.03 690 SER A O 1
ATOM 5484 N N . ALA A 1 691 ? 31.360 17.503 21.581 1.00 25.08 691 ALA A N 1
ATOM 5485 C CA . ALA A 1 691 ? 32.149 17.965 20.435 1.00 25.08 691 ALA A CA 1
ATOM 5486 C C . ALA A 1 691 ? 33.614 18.207 20.836 1.00 25.08 691 ALA A C 1
ATOM 5488 O O . ALA A 1 691 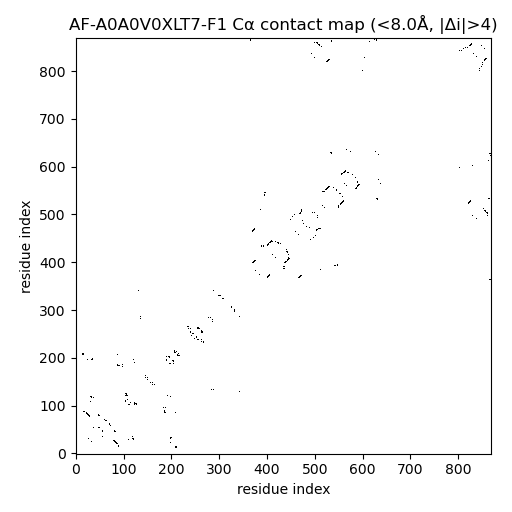? 34.059 19.344 20.963 1.00 25.08 691 ALA A O 1
ATOM 5489 N N . GLY A 1 692 ? 34.367 17.120 21.026 1.00 24.73 692 GLY A N 1
ATOM 5490 C CA . GLY A 1 692 ? 35.813 17.135 21.262 1.00 24.73 692 GLY A CA 1
ATOM 5491 C C . GLY A 1 692 ? 36.506 16.071 20.411 1.00 24.73 692 GLY A C 1
ATOM 5492 O O . GLY A 1 692 ? 36.399 14.886 20.699 1.00 24.73 692 GLY A O 1
ATOM 5493 N N . LYS A 1 693 ? 37.184 16.496 19.337 1.00 24.17 693 LYS A N 1
ATOM 5494 C CA . LYS A 1 693 ? 38.110 15.667 18.530 1.00 24.17 693 LYS A CA 1
ATOM 5495 C C . LYS A 1 693 ? 39.347 15.352 19.404 1.00 24.17 693 LYS A C 1
ATOM 5497 O O . LYS A 1 693 ? 39.645 16.147 20.284 1.00 24.17 693 LYS A O 1
ATOM 5502 N N . SER A 1 694 ? 40.152 14.302 19.236 1.00 20.84 694 SER A N 1
ATOM 5503 C CA . SER A 1 694 ? 40.547 13.496 18.060 1.00 20.84 694 SER A CA 1
ATOM 5504 C C . SER A 1 694 ? 41.062 12.109 18.574 1.00 20.84 694 SER A C 1
ATOM 5506 O O . SER A 1 694 ? 40.936 11.858 19.765 1.00 20.84 694 SER A O 1
ATOM 5508 N N . ALA A 1 695 ? 41.650 11.145 17.845 1.00 23.95 695 ALA A N 1
ATOM 5509 C CA . ALA A 1 695 ? 42.235 11.123 16.496 1.00 23.95 695 ALA A CA 1
ATOM 5510 C C . ALA A 1 695 ? 42.055 9.761 15.762 1.00 23.95 695 ALA A C 1
ATOM 5512 O O . ALA A 1 695 ? 40.939 9.418 15.384 1.00 23.95 695 ALA A O 1
ATOM 5513 N N . LYS A 1 696 ? 43.149 9.026 15.495 1.00 21.33 696 LYS A N 1
ATOM 5514 C CA . LYS A 1 696 ? 43.235 7.732 14.788 1.00 21.33 696 LYS A CA 1
ATOM 5515 C C . LYS A 1 696 ? 44.194 6.779 15.514 1.00 21.33 696 LYS A C 1
ATOM 5517 O O . LYS A 1 696 ? 45.281 7.225 15.870 1.00 21.33 696 LYS A O 1
ATOM 5522 N N . ALA A 1 697 ? 43.869 5.486 15.541 1.00 22.17 697 ALA A N 1
ATOM 5523 C CA . ALA A 1 697 ? 44.818 4.398 15.277 1.00 22.17 697 ALA A CA 1
ATOM 5524 C C . ALA A 1 697 ? 44.059 3.114 14.873 1.00 22.17 697 ALA A C 1
ATOM 5526 O O . ALA A 1 697 ? 43.045 2.769 15.470 1.00 22.17 697 ALA A O 1
ATOM 5527 N N . GLU A 1 698 ? 44.565 2.446 13.843 1.00 19.50 698 GLU A N 1
ATOM 5528 C CA . GLU A 1 698 ? 44.304 1.054 13.424 1.00 19.50 698 GLU A CA 1
ATOM 5529 C C . GLU A 1 698 ? 45.591 0.252 13.785 1.00 19.50 698 GLU A C 1
ATOM 5531 O O . GLU A 1 698 ? 46.596 0.918 14.071 1.00 19.50 698 GLU A O 1
ATOM 5536 N N . PRO A 1 699 ? 45.672 -1.099 13.711 1.00 33.94 699 PRO A N 1
ATOM 5537 C CA . PRO A 1 699 ? 44.658 -2.084 13.312 1.00 33.94 699 PRO A CA 1
ATOM 5538 C C . PRO A 1 699 ? 44.654 -3.389 14.175 1.00 33.94 699 PRO A C 1
ATOM 5540 O O . PRO A 1 699 ? 45.264 -3.476 15.234 1.00 33.94 699 PRO A O 1
ATOM 5543 N N . GLU A 1 700 ? 44.042 -4.435 13.604 1.00 20.81 700 GLU A N 1
ATOM 5544 C CA . GLU A 1 700 ? 44.490 -5.844 13.637 1.00 20.81 700 GLU A CA 1
ATOM 5545 C C . GLU A 1 700 ? 43.950 -6.862 14.665 1.00 20.81 700 GLU A C 1
ATOM 5547 O O . GLU A 1 700 ? 43.069 -6.608 15.480 1.00 20.81 700 GLU A O 1
ATOM 5552 N N . ARG A 1 701 ? 44.333 -8.115 14.394 1.00 20.53 701 ARG A N 1
ATOM 5553 C CA . ARG A 1 701 ? 43.625 -9.394 14.587 1.00 20.53 701 ARG A CA 1
ATOM 5554 C C . ARG A 1 701 ? 44.610 -10.384 15.234 1.00 20.53 701 ARG A C 1
ATOM 5556 O O . ARG A 1 701 ? 45.803 -10.135 15.153 1.00 20.53 701 ARG A O 1
ATOM 5563 N N . VAL A 1 702 ? 44.111 -11.551 15.674 1.00 21.86 702 VAL A N 1
ATOM 5564 C CA . VAL A 1 702 ? 44.827 -12.844 15.885 1.00 21.86 702 VAL A CA 1
ATOM 5565 C C . VAL A 1 702 ? 44.938 -13.333 17.348 1.00 21.86 702 VAL A C 1
ATOM 5567 O O . VAL A 1 702 ? 45.595 -12.743 18.187 1.00 21.86 702 VAL A O 1
ATOM 5570 N N . GLU A 1 703 ? 44.259 -14.468 17.564 1.00 20.72 703 GLU A N 1
ATOM 5571 C CA . GLU A 1 703 ? 44.577 -15.662 18.374 1.00 20.72 703 GLU A CA 1
ATOM 5572 C C . GLU A 1 703 ? 45.086 -15.642 19.842 1.00 20.72 703 GLU A C 1
ATOM 5574 O O . GLU A 1 703 ? 46.162 -15.162 20.164 1.00 20.72 703 GLU A O 1
ATOM 5579 N N . LYS A 1 704 ? 44.381 -16.491 20.616 1.00 21.61 704 LYS A N 1
ATOM 5580 C CA . LYS A 1 704 ? 44.871 -17.605 21.467 1.00 21.61 704 LYS A CA 1
ATOM 5581 C C . LYS A 1 704 ? 45.441 -17.379 22.880 1.00 21.61 704 LYS A C 1
ATOM 5583 O O . LYS A 1 704 ? 46.474 -16.773 23.101 1.00 21.61 704 LYS A O 1
ATOM 5588 N N . GLU A 1 705 ? 44.831 -18.201 23.740 1.00 20.88 705 GLU A N 1
ATOM 5589 C CA . GLU A 1 705 ? 45.424 -19.067 24.769 1.00 20.88 705 GLU A CA 1
ATOM 5590 C C . GLU A 1 705 ? 45.905 -18.509 26.116 1.00 20.88 705 GLU A C 1
ATOM 5592 O O . GLU A 1 705 ? 46.861 -17.754 26.209 1.00 20.88 705 GLU A O 1
ATOM 5597 N N . LYS A 1 706 ? 45.343 -19.174 27.142 1.00 21.25 706 LYS A N 1
ATOM 5598 C CA . LYS A 1 706 ? 45.925 -19.551 28.440 1.00 21.25 706 LYS A CA 1
ATOM 5599 C C . LYS A 1 706 ? 46.231 -18.420 29.432 1.00 21.25 706 LYS A C 1
ATOM 5601 O O . LYS A 1 706 ? 46.791 -17.400 29.078 1.00 21.25 706 LYS A O 1
ATOM 5606 N N . ALA A 1 707 ? 46.039 -18.569 30.740 1.00 22.11 707 ALA A N 1
ATOM 5607 C CA . ALA A 1 707 ? 45.321 -19.483 31.648 1.00 22.11 707 ALA A CA 1
ATOM 5608 C C . ALA A 1 707 ? 46.052 -19.370 33.001 1.00 22.11 707 ALA A C 1
ATOM 5610 O O . ALA A 1 707 ? 47.270 -19.201 33.003 1.00 22.11 707 ALA A O 1
ATOM 5611 N N . SER A 1 708 ? 45.344 -19.611 34.114 1.00 21.66 708 SER A N 1
ATOM 5612 C CA . SER A 1 708 ? 45.873 -19.667 35.497 1.00 21.66 708 SER A CA 1
ATOM 5613 C C . SER A 1 708 ? 46.417 -18.326 36.035 1.00 21.66 708 SER A C 1
ATOM 5615 O O . SER A 1 708 ? 46.850 -17.477 35.267 1.00 21.66 708 SER A O 1
ATOM 5617 N N . VAL A 1 709 ? 46.359 -18.019 37.333 1.00 23.11 709 VAL A N 1
ATOM 5618 C CA . VAL A 1 709 ? 46.192 -18.814 38.577 1.00 23.11 709 VAL A CA 1
ATOM 5619 C C . VAL A 1 709 ? 45.117 -18.057 39.416 1.00 23.11 709 VAL A C 1
ATOM 5621 O O . VAL A 1 709 ? 45.127 -16.830 39.380 1.00 23.11 709 VAL A O 1
ATOM 5624 N N . LYS A 1 710 ? 44.026 -18.658 39.946 1.00 21.34 710 LYS A N 1
ATOM 5625 C CA . LYS A 1 710 ? 43.910 -19.430 41.222 1.00 21.34 710 LYS A CA 1
ATOM 5626 C C . LYS A 1 710 ? 44.507 -18.667 42.430 1.00 21.34 710 LYS A C 1
ATOM 5628 O O . LYS A 1 710 ? 45.476 -17.947 42.250 1.00 21.34 710 LYS A O 1
ATOM 5633 N N . GLU A 1 711 ? 44.076 -18.747 43.685 1.00 21.48 711 GLU A N 1
ATOM 5634 C CA . GLU A 1 711 ? 42.938 -19.291 44.466 1.00 21.48 711 GLU A CA 1
ATOM 5635 C C . GLU A 1 711 ? 42.913 -18.395 45.747 1.00 21.48 711 GLU A C 1
ATOM 5637 O O . GLU A 1 711 ? 43.902 -17.710 46.020 1.00 21.48 711 GLU A O 1
ATOM 5642 N N . TYR A 1 712 ? 41.835 -18.221 46.511 1.00 23.84 712 TYR A N 1
ATOM 5643 C CA . TYR A 1 712 ? 41.259 -19.235 47.397 1.00 23.84 712 TYR A CA 1
ATOM 5644 C C . TYR A 1 712 ? 39.876 -18.822 47.922 1.00 23.84 712 TYR A C 1
ATOM 5646 O O . TYR A 1 712 ? 39.583 -17.637 48.090 1.00 23.84 712 TYR A O 1
ATOM 5654 N N . ASP A 1 713 ? 39.096 -19.850 48.218 1.00 20.92 713 ASP A N 1
ATOM 5655 C CA . ASP A 1 713 ? 37.773 -19.879 48.840 1.00 20.92 713 ASP A CA 1
ATOM 5656 C C . ASP A 1 713 ? 37.846 -19.668 50.366 1.00 20.92 713 ASP A C 1
ATOM 5658 O O . ASP A 1 713 ? 38.909 -19.888 50.949 1.00 20.92 713 ASP A O 1
ATOM 5662 N N . ILE A 1 714 ? 36.719 -19.297 51.000 1.00 24.48 714 ILE A N 1
ATOM 5663 C CA . ILE A 1 714 ? 36.178 -19.983 52.197 1.00 24.48 714 ILE A CA 1
ATOM 5664 C C . ILE A 1 714 ? 34.636 -19.926 52.130 1.00 24.48 714 ILE A C 1
ATOM 5666 O O . ILE A 1 714 ? 34.056 -18.922 51.710 1.00 24.48 714 ILE A O 1
ATOM 5670 N N . GLU A 1 715 ? 34.014 -21.023 52.545 1.00 21.83 715 GLU A N 1
ATOM 5671 C CA . GLU A 1 715 ? 32.592 -21.295 52.769 1.00 21.83 715 GLU A CA 1
ATOM 5672 C C . GLU A 1 715 ? 32.104 -20.644 54.116 1.00 21.83 715 GLU A C 1
ATOM 5674 O O . GLU A 1 715 ? 32.720 -19.682 54.574 1.00 21.83 715 GLU A O 1
ATOM 5679 N N . GLU A 1 716 ? 31.017 -20.985 54.826 1.00 23.28 716 GLU A N 1
ATOM 5680 C CA . GLU A 1 716 ? 29.999 -22.045 54.732 1.00 23.28 716 GLU A CA 1
ATOM 5681 C C . GLU A 1 716 ? 28.720 -21.583 55.500 1.00 23.28 716 GLU A C 1
ATOM 5683 O O . GLU A 1 716 ? 28.816 -21.247 56.676 1.00 23.28 716 GLU A O 1
ATOM 5688 N N . GLU A 1 717 ? 27.559 -21.552 54.821 1.00 22.73 717 GLU A N 1
ATOM 5689 C CA . GLU A 1 717 ? 26.217 -21.986 55.305 1.00 22.73 717 GLU A CA 1
ATOM 5690 C C . GLU A 1 717 ? 25.333 -21.199 56.326 1.00 22.73 717 GLU A C 1
ATOM 5692 O O . GLU A 1 717 ? 25.777 -20.461 57.199 1.00 22.73 717 GLU A O 1
ATOM 5697 N N . ASP A 1 718 ? 24.024 -21.440 56.122 1.00 23.36 718 ASP A N 1
ATOM 5698 C CA . ASP A 1 718 ? 22.840 -21.544 57.005 1.00 23.36 718 ASP A CA 1
ATOM 5699 C C . ASP A 1 718 ? 22.133 -20.384 57.768 1.00 23.36 718 ASP A C 1
ATOM 5701 O O . ASP A 1 718 ? 22.672 -19.687 58.625 1.00 23.36 718 ASP A O 1
ATOM 5705 N N . ASP A 1 719 ? 20.827 -20.296 57.445 1.00 25.23 719 ASP A N 1
ATOM 5706 C CA . ASP A 1 719 ? 19.614 -19.928 58.211 1.00 25.23 719 ASP A CA 1
ATOM 5707 C C . ASP A 1 719 ? 19.727 -19.395 59.661 1.00 25.23 719 ASP A C 1
ATOM 5709 O O . ASP A 1 719 ? 20.146 -20.111 60.566 1.00 25.23 719 ASP A O 1
ATOM 5713 N N . ASP A 1 720 ? 19.092 -18.239 59.936 1.00 25.59 720 ASP A N 1
ATOM 5714 C CA . ASP A 1 720 ? 17.798 -18.231 60.659 1.00 25.59 720 ASP A CA 1
ATOM 5715 C C . ASP A 1 720 ? 17.055 -16.862 60.629 1.00 25.59 720 ASP A C 1
ATOM 5717 O O . ASP A 1 720 ? 17.639 -15.788 60.756 1.00 25.59 720 ASP A O 1
ATOM 5721 N N . ARG A 1 721 ? 15.733 -16.979 60.470 1.00 24.86 721 ARG A N 1
ATOM 5722 C CA . ARG A 1 721 ? 14.559 -16.130 60.795 1.00 24.86 721 ARG A CA 1
ATOM 5723 C C . ARG A 1 721 ? 14.587 -14.681 61.358 1.00 24.86 721 ARG A C 1
ATOM 5725 O O . ARG A 1 721 ? 15.318 -14.316 62.269 1.00 24.86 721 ARG A O 1
ATOM 5732 N N . ASP A 1 722 ? 13.496 -14.020 60.940 1.00 24.00 722 ASP A N 1
ATOM 5733 C CA . ASP A 1 722 ? 12.585 -13.084 61.635 1.00 24.00 722 ASP A CA 1
ATOM 5734 C C . ASP A 1 722 ? 12.801 -11.547 61.641 1.00 24.00 722 ASP A C 1
ATOM 5736 O O . ASP A 1 722 ? 13.759 -10.979 62.158 1.00 24.00 722 ASP A O 1
ATOM 5740 N N . GLU A 1 723 ? 11.770 -10.915 61.063 1.00 26.27 723 GLU A N 1
ATOM 5741 C CA . GLU A 1 723 ? 11.173 -9.579 61.216 1.00 26.27 723 GLU A CA 1
ATOM 5742 C C . GLU A 1 723 ? 11.818 -8.528 62.145 1.00 26.27 723 GLU A C 1
ATOM 5744 O O . GLU A 1 723 ? 12.000 -8.711 63.348 1.00 26.27 723 GLU A O 1
ATOM 5749 N N . THR A 1 724 ? 11.929 -7.301 61.625 1.00 23.94 724 THR A N 1
ATOM 5750 C CA . THR A 1 724 ? 11.461 -6.103 62.352 1.00 23.94 724 THR A CA 1
ATOM 5751 C C . THR A 1 724 ? 11.059 -4.999 61.371 1.00 23.94 724 THR A C 1
ATOM 5753 O O . THR A 1 724 ? 11.768 -4.738 60.400 1.00 23.94 724 THR A O 1
ATOM 5756 N N . ASP A 1 725 ? 9.911 -4.366 61.625 1.00 24.69 725 ASP A N 1
ATOM 5757 C CA . ASP A 1 725 ? 9.324 -3.328 60.771 1.00 24.69 725 ASP A CA 1
ATOM 5758 C C . ASP A 1 725 ? 10.197 -2.066 60.644 1.00 24.69 725 ASP A C 1
ATOM 5760 O O . ASP A 1 725 ? 10.825 -1.618 61.608 1.00 24.69 725 ASP A O 1
ATOM 5764 N N . GLY A 1 726 ? 10.163 -1.444 59.462 1.00 26.17 726 GLY A N 1
ATOM 5765 C CA . GLY A 1 726 ? 10.668 -0.093 59.213 1.00 26.17 726 GLY A CA 1
ATOM 5766 C C . GLY A 1 726 ? 9.552 0.792 58.659 1.00 26.17 726 GLY A C 1
ATOM 5767 O O . GLY A 1 726 ? 8.951 0.449 57.646 1.00 26.17 726 GLY A O 1
ATOM 5768 N N . ASP A 1 727 ? 9.269 1.909 59.333 1.00 23.98 727 ASP A N 1
ATOM 5769 C CA . ASP A 1 727 ? 8.139 2.798 59.032 1.00 23.98 727 ASP A CA 1
ATOM 5770 C C . ASP A 1 727 ? 8.206 3.426 57.621 1.00 23.98 727 ASP A C 1
ATOM 5772 O O . ASP A 1 727 ? 8.990 4.349 57.379 1.00 23.98 727 ASP A O 1
ATOM 5776 N N . ASP A 1 728 ? 7.312 3.008 56.719 1.00 26.66 728 ASP A N 1
ATOM 5777 C CA . ASP A 1 728 ? 7.012 3.739 55.483 1.00 26.66 728 ASP A CA 1
ATOM 5778 C C . ASP A 1 728 ? 5.984 4.853 55.750 1.00 26.66 728 ASP A C 1
ATOM 5780 O O . ASP A 1 728 ? 4.914 4.636 56.326 1.00 26.66 728 ASP A O 1
ATOM 5784 N N . ALA A 1 729 ? 6.303 6.074 55.318 1.00 26.36 729 ALA A N 1
ATOM 5785 C CA . ALA A 1 729 ? 5.461 7.246 55.541 1.00 26.36 729 ALA A CA 1
ATOM 5786 C C . ALA A 1 729 ? 4.203 7.238 54.649 1.00 26.36 729 ALA A C 1
ATOM 5788 O O . ALA A 1 729 ? 4.300 7.264 53.422 1.00 26.36 729 ALA A O 1
ATOM 5789 N N . GLU A 1 730 ? 3.018 7.278 55.267 1.00 26.47 730 GLU A N 1
ATOM 5790 C CA . GLU A 1 730 ? 1.736 7.435 54.567 1.00 26.47 730 GLU A CA 1
ATOM 5791 C C . GLU A 1 730 ? 1.663 8.803 53.843 1.00 26.47 730 GLU A C 1
ATOM 5793 O O . GLU A 1 730 ? 1.626 9.852 54.490 1.00 26.47 730 GLU A O 1
ATOM 5798 N N . GLU A 1 731 ? 1.596 8.818 52.504 1.00 24.95 731 GLU A N 1
ATOM 5799 C CA . GLU A 1 731 ? 1.200 10.019 51.747 1.00 24.95 731 GLU A CA 1
ATOM 5800 C C . GLU A 1 731 ? -0.303 10.299 51.945 1.00 24.95 731 GLU A C 1
ATOM 5802 O O . GLU A 1 731 ? -1.155 9.450 51.673 1.00 24.95 731 GLU A O 1
ATOM 5807 N N . GLU A 1 732 ? -0.647 11.504 52.413 1.00 26.14 732 GLU A N 1
ATOM 5808 C CA . GLU A 1 732 ? -2.033 11.885 52.711 1.00 26.14 732 GLU A CA 1
ATOM 5809 C C . GLU A 1 732 ? -2.877 12.153 51.445 1.00 26.14 732 GLU A C 1
ATOM 5811 O O . GLU A 1 732 ? -2.587 13.049 50.648 1.00 26.14 732 GLU A O 1
ATOM 5816 N N . ASP A 1 733 ? -4.000 11.437 51.305 1.00 26.14 733 ASP A N 1
ATOM 5817 C CA . ASP A 1 733 ? -5.004 11.659 50.254 1.00 26.14 733 ASP A CA 1
ATOM 5818 C C . ASP A 1 733 ? -5.698 13.035 50.376 1.00 26.14 733 ASP A C 1
ATOM 5820 O O . ASP A 1 733 ? -6.543 13.262 51.250 1.00 26.14 733 ASP A O 1
ATOM 5824 N N . ILE A 1 734 ? -5.442 13.933 49.418 1.00 26.39 734 ILE A N 1
ATOM 5825 C CA . ILE A 1 734 ? -6.214 15.174 49.237 1.00 26.39 734 ILE A CA 1
ATOM 5826 C C . ILE A 1 734 ? -7.446 14.903 48.348 1.00 26.39 734 ILE A C 1
ATOM 5828 O O . ILE A 1 734 ? -7.412 15.088 47.130 1.00 26.39 734 ILE A O 1
ATOM 5832 N N . GLU A 1 735 ? -8.572 14.525 48.964 1.00 26.67 735 GLU A N 1
ATOM 5833 C CA . GLU A 1 735 ? -9.918 14.731 48.395 1.00 26.67 735 GLU A CA 1
ATOM 5834 C C . GLU A 1 735 ? -10.594 15.945 49.065 1.00 26.67 735 GLU A C 1
ATOM 5836 O O . GLU A 1 735 ? -10.559 16.091 50.285 1.00 26.67 735 GLU A O 1
ATOM 5841 N N . GLU A 1 736 ? -11.203 16.830 48.265 1.00 29.61 736 GLU A N 1
ATOM 5842 C CA . GLU A 1 736 ? -11.474 18.224 48.656 1.00 29.61 736 GLU A CA 1
ATOM 5843 C C . GLU A 1 736 ? -12.304 18.460 49.933 1.00 29.61 736 GLU A C 1
ATOM 5845 O O . GLU A 1 736 ? -13.358 17.870 50.191 1.00 29.61 736 GLU A O 1
ATOM 5850 N N . ILE A 1 737 ? -11.840 19.476 50.663 1.00 22.50 737 ILE A N 1
ATOM 5851 C CA . ILE A 1 737 ? -12.493 20.127 51.794 1.00 22.50 737 ILE A CA 1
ATOM 5852 C C . ILE A 1 737 ? -13.640 21.018 51.295 1.00 22.50 737 ILE A C 1
ATOM 5854 O O . ILE A 1 737 ? -13.411 21.967 50.549 1.00 22.50 737 ILE A O 1
ATOM 5858 N N . TYR A 1 738 ? -14.844 20.817 51.833 1.00 23.64 738 TYR A N 1
ATOM 5859 C CA . TYR A 1 738 ? -15.855 21.874 51.932 1.00 23.64 738 TYR A CA 1
ATOM 5860 C C . TYR A 1 738 ? -16.305 22.001 53.389 1.00 23.64 738 TYR A C 1
ATOM 5862 O O . TYR A 1 738 ? -17.140 21.235 53.865 1.00 23.64 738 TYR A O 1
ATOM 5870 N N . VAL A 1 739 ? -15.735 22.980 54.096 1.00 23.97 739 VAL A N 1
ATOM 5871 C CA . VAL A 1 739 ? -16.262 23.455 55.380 1.00 23.97 739 VAL A CA 1
ATOM 5872 C C . VAL A 1 739 ? -17.303 24.529 55.085 1.00 23.97 739 VAL A C 1
ATOM 5874 O O . VAL A 1 739 ? -16.971 25.587 54.547 1.00 23.97 739 VAL A O 1
ATOM 5877 N N . GLU A 1 740 ? -18.556 24.282 55.460 1.00 23.61 740 GLU A N 1
ATOM 5878 C CA . GLU A 1 740 ? -19.546 25.351 55.587 1.00 23.61 740 GLU A CA 1
ATOM 5879 C C . GLU A 1 740 ? -19.174 26.206 56.804 1.00 23.61 740 GLU A C 1
ATOM 5881 O O . GLU A 1 740 ? -19.295 25.785 57.953 1.00 23.61 740 GLU A O 1
ATOM 5886 N N . GLY A 1 741 ? -18.648 27.403 56.547 1.00 24.62 741 GLY A N 1
ATOM 5887 C CA . GLY A 1 741 ? -18.263 28.338 57.598 1.00 24.62 741 GLY A CA 1
ATOM 5888 C C . GLY A 1 741 ? -19.461 29.118 58.131 1.00 24.62 741 GLY A C 1
ATOM 5889 O O . GLY A 1 741 ? -19.825 30.144 57.553 1.00 24.62 741 GLY A O 1
ATOM 5890 N N . GLU A 1 742 ? -20.021 28.694 59.265 1.00 25.17 742 GLU A N 1
ATOM 5891 C CA . GLU A 1 742 ? -20.844 29.585 60.087 1.00 25.17 742 GLU A CA 1
ATOM 5892 C C . GLU A 1 742 ? -19.996 30.717 60.693 1.00 25.17 742 GLU A C 1
ATOM 5894 O O . GLU A 1 742 ? -18.822 30.567 61.043 1.00 25.17 742 GLU A O 1
ATOM 5899 N N . SER A 1 743 ? -20.593 31.902 60.796 1.00 22.52 743 SER A N 1
ATOM 5900 C CA . SER A 1 743 ? -19.887 33.131 61.148 1.00 22.52 743 SER A CA 1
ATOM 5901 C C . SER A 1 743 ? -19.652 33.282 62.658 1.00 22.52 743 SER A C 1
ATOM 5903 O O . SER A 1 743 ? -20.576 33.623 63.395 1.00 22.52 743 SER A O 1
ATOM 5905 N N . GLY A 1 744 ? -18.397 33.160 63.104 1.00 24.17 744 GLY A N 1
ATOM 5906 C CA . GLY A 1 744 ? -17.987 33.402 64.495 1.00 24.17 744 GLY A CA 1
ATOM 5907 C C . GLY A 1 744 ? -16.768 34.323 64.624 1.00 24.17 744 GLY A C 1
ATOM 5908 O O . GLY A 1 744 ? -15.636 33.859 64.692 1.00 24.17 744 GLY A O 1
ATOM 5909 N N . LYS A 1 745 ? -16.972 35.646 64.699 1.00 24.55 745 LYS A N 1
ATOM 5910 C CA . LYS A 1 745 ? -15.885 36.601 65.011 1.00 24.55 745 LYS A CA 1
ATOM 5911 C C . LYS A 1 745 ? -15.433 36.462 66.472 1.00 24.55 745 LYS A C 1
ATOM 5913 O O . LYS A 1 745 ? -16.258 36.700 67.354 1.00 24.55 745 LYS A O 1
ATOM 5918 N N . LYS A 1 746 ? -14.124 36.301 66.730 1.00 24.89 746 LYS A N 1
ATOM 5919 C CA . LYS A 1 746 ? -13.437 36.954 67.872 1.00 24.89 746 LYS A CA 1
ATOM 5920 C C . LYS A 1 746 ? -11.901 36.919 67.789 1.00 24.89 746 LYS A C 1
ATOM 5922 O O . LYS A 1 746 ? -11.291 35.867 67.678 1.00 24.89 746 LYS A O 1
ATOM 5927 N N . ASN A 1 747 ? -11.301 38.104 67.922 1.00 22.34 747 ASN A N 1
ATOM 5928 C CA . ASN A 1 747 ? -9.870 38.326 68.163 1.00 22.34 747 ASN A CA 1
ATOM 5929 C C . ASN A 1 747 ? -9.403 37.686 69.488 1.00 22.34 747 ASN A C 1
ATOM 5931 O O . ASN A 1 747 ? -10.102 37.875 70.486 1.00 22.34 747 ASN A O 1
ATOM 5935 N N . ARG A 1 748 ? -8.157 37.184 69.569 1.00 22.91 748 ARG A N 1
ATOM 5936 C CA . ARG A 1 748 ? -7.018 37.896 70.214 1.00 22.91 748 ARG A CA 1
ATOM 5937 C C . ARG A 1 748 ? -5.708 37.089 70.243 1.00 22.91 748 ARG A C 1
ATOM 5939 O O . ARG A 1 748 ? -5.684 35.903 69.949 1.00 22.91 748 ARG A O 1
ATOM 5946 N N . ASN A 1 749 ? -4.630 37.806 70.568 1.00 22.27 749 ASN A N 1
ATOM 5947 C CA . ASN A 1 749 ? -3.238 37.362 70.547 1.00 22.27 749 ASN A CA 1
ATOM 5948 C C . ASN A 1 749 ? -2.846 36.451 71.728 1.00 22.27 749 ASN A C 1
ATOM 5950 O O . ASN A 1 749 ? -3.495 36.432 72.771 1.00 22.27 749 ASN A O 1
ATOM 5954 N N . SER A 1 750 ? -1.699 35.796 71.543 1.00 22.69 750 SER A N 1
ATOM 5955 C CA . SER A 1 750 ? -0.794 35.184 72.530 1.00 22.69 750 SER A CA 1
ATOM 5956 C C . SER A 1 750 ? -0.748 35.813 73.936 1.00 22.69 750 SER A C 1
ATOM 5958 O O . SER A 1 750 ? -0.568 37.027 74.028 1.00 22.69 750 SER A O 1
ATOM 5960 N N . SER A 1 751 ? -0.692 34.978 74.990 1.00 21.44 751 SER A N 1
ATOM 5961 C CA . SER A 1 751 ? 0.526 34.768 75.819 1.00 21.44 751 SER A CA 1
ATOM 5962 C C . SER A 1 751 ? 0.262 34.008 77.141 1.00 21.44 751 SER A C 1
ATOM 5964 O O . SER A 1 751 ? -0.552 34.460 77.937 1.00 21.44 751 SER A O 1
ATOM 5966 N N . SER A 1 752 ? 1.050 32.948 77.387 1.00 21.45 752 SER A N 1
ATOM 5967 C CA . SER A 1 752 ? 1.665 32.527 78.674 1.00 21.45 752 SER A CA 1
ATOM 5968 C C . SER A 1 752 ? 0.866 32.301 79.986 1.00 21.45 752 SER A C 1
ATOM 5970 O O . SER A 1 752 ? 0.095 33.150 80.425 1.00 21.45 752 SER A O 1
ATOM 5972 N N . THR A 1 753 ? 1.307 31.245 80.698 1.00 22.62 753 THR A N 1
ATOM 5973 C CA . THR A 1 753 ? 1.521 31.126 82.170 1.00 22.62 753 THR A CA 1
ATOM 5974 C C . THR A 1 753 ? 0.680 30.071 82.915 1.00 22.62 753 THR A C 1
ATOM 5976 O O . THR A 1 753 ? -0.531 29.967 82.753 1.00 22.62 753 THR A O 1
ATOM 5979 N N . GLU A 1 754 ? 1.374 29.283 83.744 1.00 22.30 754 GLU A N 1
ATOM 5980 C CA . GLU A 1 754 ? 0.894 28.161 84.570 1.00 22.30 754 GLU A CA 1
ATOM 5981 C C . GLU A 1 754 ? 0.286 28.604 85.920 1.00 22.30 754 GLU A C 1
ATOM 5983 O O . GLU A 1 754 ? 0.668 29.652 86.439 1.00 22.30 754 GLU A O 1
ATOM 5988 N N . MET A 1 755 ? -0.534 27.746 86.559 1.00 21.30 755 MET A N 1
ATOM 5989 C CA . MET A 1 755 ? -0.279 27.237 87.933 1.00 21.30 755 MET A CA 1
ATOM 5990 C C . MET A 1 755 ? -1.375 26.292 88.485 1.00 21.30 755 MET A C 1
ATOM 5992 O O . MET A 1 755 ? -2.551 26.633 88.455 1.00 21.30 755 MET A O 1
ATOM 5996 N N . GLY A 1 756 ? -0.952 25.208 89.165 1.00 23.03 756 GLY A N 1
ATOM 5997 C CA . GLY A 1 756 ? -1.419 24.915 90.539 1.00 23.03 756 GLY A CA 1
ATOM 5998 C C . GLY A 1 756 ? -2.327 23.700 90.853 1.00 23.03 756 GLY A C 1
ATOM 5999 O O . GLY A 1 756 ? -3.536 23.867 90.835 1.00 23.03 756 GLY A O 1
ATOM 6000 N N . LYS A 1 757 ? -1.711 22.605 91.369 1.00 25.34 757 LYS A N 1
ATOM 6001 C CA . LYS A 1 757 ? -2.103 21.778 92.566 1.00 25.34 757 LYS A CA 1
ATOM 6002 C C . LYS A 1 757 ? -3.488 21.041 92.571 1.00 25.34 757 LYS A C 1
ATOM 6004 O O . LYS A 1 757 ? -4.346 21.363 91.772 1.00 25.34 757 LYS A O 1
ATOM 6009 N N . GLU A 1 758 ? -3.809 20.015 93.389 1.00 22.73 758 GLU A N 1
ATOM 6010 C CA . GLU A 1 758 ? -3.225 19.390 94.609 1.00 22.73 758 GLU A CA 1
ATOM 6011 C C . GLU A 1 758 ? -3.793 17.951 94.883 1.00 22.73 758 GLU A C 1
ATOM 6013 O O . GLU A 1 758 ? -4.906 17.672 94.453 1.00 22.73 758 GLU A O 1
ATOM 6018 N N . GLY A 1 759 ? -3.097 17.098 95.673 1.00 23.34 759 GLY A N 1
ATOM 6019 C CA . GLY A 1 759 ? -3.636 15.903 96.404 1.00 23.34 759 GLY A CA 1
ATOM 6020 C C . GLY A 1 759 ? -3.928 14.592 95.619 1.00 23.34 759 GLY A C 1
ATOM 6021 O O . GLY A 1 759 ? -4.213 14.644 94.432 1.00 23.34 759 GLY A O 1
ATOM 6022 N N . THR A 1 760 ? -3.884 13.364 96.183 1.00 24.88 760 THR A N 1
ATOM 6023 C CA . THR A 1 760 ? -3.531 12.888 97.551 1.00 24.88 760 THR A CA 1
ATOM 6024 C C . THR A 1 760 ? -3.141 11.380 97.570 1.00 24.88 760 THR A C 1
ATOM 6026 O O . THR A 1 760 ? -3.280 10.668 96.582 1.00 24.88 760 THR A O 1
ATOM 6029 N N . GLU A 1 761 ? -2.632 10.915 98.716 1.00 24.22 761 GLU A N 1
ATOM 6030 C CA . GLU A 1 761 ? -1.887 9.677 99.044 1.00 24.22 761 GLU A CA 1
ATOM 6031 C C . GLU A 1 761 ? -2.596 8.301 98.920 1.00 24.22 761 GLU A C 1
ATOM 6033 O O . GLU A 1 761 ? -3.781 8.172 99.228 1.00 24.22 761 GLU A O 1
ATOM 6038 N N . ASN A 1 762 ? -1.823 7.231 98.640 1.00 26.91 762 ASN A N 1
ATOM 6039 C CA . ASN A 1 762 ? -1.494 6.127 99.585 1.00 26.91 762 ASN A CA 1
ATOM 6040 C C . ASN A 1 762 ? -0.660 5.004 98.911 1.00 26.91 762 ASN A C 1
ATOM 6042 O O . ASN A 1 762 ? -0.703 4.850 97.693 1.00 26.91 762 ASN A O 1
ATOM 6046 N N . GLY A 1 763 ? 0.106 4.198 99.667 1.00 23.95 763 GLY A N 1
ATOM 6047 C CA . GLY A 1 763 ? 0.931 3.117 99.084 1.00 23.95 763 GLY A CA 1
ATOM 6048 C C . GLY A 1 763 ? 1.415 2.041 100.067 1.00 23.95 763 GLY A C 1
ATOM 6049 O O . GLY A 1 763 ? 1.089 2.097 101.248 1.00 23.95 763 GLY A O 1
ATOM 6050 N N . SER A 1 764 ? 2.191 1.052 99.589 1.00 25.14 764 SER A N 1
ATOM 6051 C CA . SER A 1 764 ? 3.125 0.227 100.398 1.00 25.14 764 SER A CA 1
ATOM 6052 C C . SER A 1 764 ? 3.978 -0.762 99.561 1.00 25.14 764 SER A C 1
ATOM 6054 O O . SER A 1 764 ? 3.471 -1.380 98.638 1.00 25.14 764 SER A O 1
ATOM 6056 N N . HIS A 1 765 ? 5.277 -0.847 99.912 1.00 24.39 765 HIS A N 1
ATOM 6057 C CA . HIS A 1 765 ? 6.279 -1.954 99.880 1.00 24.39 765 HIS A CA 1
ATOM 6058 C C . HIS A 1 765 ? 6.204 -3.162 98.888 1.00 24.39 765 HIS A C 1
ATOM 6060 O O . HIS A 1 765 ? 5.133 -3.627 98.543 1.00 24.39 765 HIS A O 1
ATOM 6066 N N . PHE A 1 766 ? 7.311 -3.806 98.446 1.00 22.94 766 PHE A N 1
ATOM 6067 C CA . PHE A 1 766 ? 8.739 -3.790 98.863 1.00 22.94 766 PHE A CA 1
ATOM 6068 C C . PHE A 1 766 ? 9.736 -4.081 97.692 1.00 22.94 766 PHE A C 1
ATOM 6070 O O . PHE A 1 766 ? 9.324 -4.346 96.570 1.00 22.94 766 PHE A O 1
ATOM 6077 N N . LYS A 1 767 ? 11.053 -4.008 97.975 1.00 24.28 767 LYS A N 1
ATOM 6078 C CA . LYS A 1 767 ? 12.246 -4.146 97.084 1.00 24.28 767 LYS A CA 1
ATOM 6079 C C . LYS A 1 767 ? 12.366 -5.525 96.390 1.00 24.28 767 LYS A C 1
ATOM 6081 O O . LYS A 1 767 ? 11.838 -6.491 96.923 1.00 24.28 767 LYS A O 1
ATOM 6086 N N . GLY A 1 768 ? 13.103 -5.719 95.286 1.00 24.64 768 GLY A N 1
ATOM 6087 C CA . GLY A 1 768 ? 14.083 -4.896 94.530 1.00 24.64 768 GLY A CA 1
ATOM 6088 C C . GLY A 1 768 ? 14.447 -5.618 93.205 1.00 24.64 768 GLY A C 1
ATOM 6089 O O . GLY A 1 768 ? 13.631 -6.412 92.756 1.00 24.64 768 GLY A O 1
ATOM 6090 N N . THR A 1 769 ? 15.597 -5.500 92.518 1.00 25.30 769 THR A N 1
ATOM 6091 C CA . THR A 1 769 ? 16.823 -4.644 92.526 1.00 25.30 769 THR A CA 1
ATOM 6092 C C . THR A 1 769 ? 17.696 -5.124 91.331 1.00 25.30 769 THR A C 1
ATOM 6094 O O . THR A 1 769 ? 17.710 -6.327 91.099 1.00 25.30 769 THR A O 1
ATOM 6097 N N . SER A 1 770 ? 18.508 -4.360 90.581 1.00 24.39 770 SER A N 1
ATOM 6098 C CA . SER A 1 770 ? 18.632 -2.903 90.332 1.00 24.39 770 SER A CA 1
ATOM 6099 C C . SER A 1 770 ? 19.794 -2.620 89.342 1.00 24.39 770 SER A C 1
ATOM 6101 O O . SER A 1 770 ? 20.916 -3.003 89.657 1.00 24.39 770 SER A O 1
ATOM 6103 N N . ASN A 1 771 ? 19.568 -1.916 88.218 1.00 26.80 771 ASN A N 1
ATOM 6104 C CA . ASN A 1 771 ? 20.579 -1.121 87.482 1.00 26.80 771 ASN A CA 1
ATOM 6105 C C . ASN A 1 771 ? 19.882 -0.112 86.543 1.00 26.80 771 ASN A C 1
ATOM 6107 O O . ASN A 1 771 ? 18.875 -0.440 85.918 1.00 26.80 771 ASN A O 1
ATOM 6111 N N . GLU A 1 772 ? 20.383 1.123 86.476 1.00 25.91 772 GLU A N 1
ATOM 6112 C CA . GLU A 1 772 ? 19.719 2.259 85.817 1.00 25.91 772 GLU A CA 1
ATOM 6113 C C . GLU A 1 772 ? 20.301 2.587 84.436 1.00 25.91 772 GLU A C 1
ATOM 6115 O O . GLU A 1 772 ? 21.516 2.652 84.276 1.00 25.91 772 GLU A O 1
ATOM 6120 N N . SER A 1 773 ? 19.433 2.962 83.488 1.00 25.55 773 SER A N 1
ATOM 6121 C CA . SER A 1 773 ? 19.558 4.257 82.800 1.00 25.55 773 SER A CA 1
ATOM 6122 C C . SER A 1 773 ? 18.253 4.647 82.088 1.00 25.55 773 SER A C 1
ATOM 6124 O O . SER A 1 773 ? 17.673 3.848 81.365 1.00 25.55 773 SER A O 1
ATOM 6126 N N . SER A 1 774 ? 17.846 5.910 82.262 1.00 29.39 774 SER A N 1
ATOM 6127 C CA . SER A 1 774 ? 16.979 6.700 81.361 1.00 29.39 774 SER A CA 1
ATOM 6128 C C . SER A 1 774 ? 15.522 6.243 81.112 1.00 29.39 774 SER A C 1
ATOM 6130 O O . SER A 1 774 ? 15.231 5.371 80.301 1.00 29.39 774 SER A O 1
ATOM 6132 N N . ARG A 1 775 ? 14.562 6.949 81.739 1.00 24.73 775 ARG A N 1
ATOM 6133 C CA . ARG A 1 775 ? 13.108 6.870 81.463 1.00 24.73 775 ARG A CA 1
ATOM 6134 C C . ARG A 1 775 ? 12.614 8.120 80.732 1.00 24.73 775 ARG A C 1
ATOM 6136 O O . ARG A 1 775 ? 12.823 9.218 81.235 1.00 24.73 775 ARG A O 1
ATOM 6143 N N . VAL A 1 776 ? 11.778 7.939 79.708 1.00 27.61 776 VAL A N 1
ATOM 6144 C CA . VAL A 1 776 ? 10.686 8.872 79.361 1.00 27.61 776 VAL A CA 1
ATOM 6145 C C . VAL A 1 776 ? 9.437 8.036 79.058 1.00 27.61 776 VAL A C 1
ATOM 6147 O O . VAL A 1 776 ? 9.518 7.051 78.333 1.00 27.61 776 VAL A O 1
ATOM 6150 N N . ARG A 1 777 ? 8.285 8.390 79.642 1.00 26.98 777 ARG A N 1
ATOM 6151 C CA . ARG A 1 777 ? 6.970 7.827 79.280 1.00 26.98 777 ARG A CA 1
ATOM 6152 C C . ARG A 1 777 ? 6.137 8.927 78.634 1.00 26.98 777 ARG A C 1
ATOM 6154 O O . ARG A 1 777 ? 6.043 10.009 79.207 1.00 26.98 777 ARG A O 1
ATOM 6161 N N . PHE A 1 778 ? 5.496 8.626 77.510 1.00 28.23 778 PHE A N 1
ATOM 6162 C CA . PHE A 1 778 ? 4.464 9.482 76.925 1.00 28.23 778 PHE A CA 1
ATOM 6163 C C . PHE A 1 778 ? 3.093 9.201 77.557 1.00 28.23 778 PHE A C 1
ATOM 6165 O O . PHE A 1 778 ? 2.823 8.087 78.011 1.00 28.23 778 PHE A O 1
ATOM 6172 N N . ALA A 1 779 ? 2.243 10.229 77.610 1.00 28.55 779 ALA A N 1
ATOM 6173 C CA . ALA A 1 779 ? 0.859 10.124 78.064 1.00 28.55 779 ALA A CA 1
ATOM 6174 C C . ALA A 1 779 ? -0.066 9.624 76.938 1.00 28.55 779 ALA A C 1
ATOM 6176 O O . ALA A 1 779 ? 0.255 9.748 75.757 1.00 28.55 779 ALA A O 1
ATOM 6177 N N . VAL A 1 780 ? -1.205 9.043 77.320 1.00 30.84 780 VAL A N 1
ATOM 6178 C CA . VAL A 1 780 ? -2.169 8.406 76.408 1.00 30.84 780 VAL A CA 1
ATOM 6179 C C . VAL A 1 780 ? -3.042 9.446 75.695 1.00 30.84 780 VAL A C 1
ATOM 6181 O O . VAL A 1 780 ? -3.484 10.419 76.299 1.00 30.84 780 VAL A O 1
ATOM 6184 N N . ASP A 1 781 ? -3.297 9.206 74.409 1.00 31.27 781 ASP A N 1
ATOM 6185 C CA . ASP A 1 781 ? -4.025 10.084 73.489 1.00 31.27 781 ASP A CA 1
ATOM 6186 C C . ASP A 1 781 ? -5.523 9.714 73.398 1.00 31.27 781 ASP A C 1
ATOM 6188 O O . ASP A 1 781 ? -5.899 8.746 72.730 1.00 31.27 781 ASP A O 1
ATOM 6192 N N . GLU A 1 782 ? -6.396 10.479 74.065 1.00 34.03 782 GLU A N 1
ATOM 6193 C CA . GLU A 1 782 ? -7.858 10.290 73.983 1.00 34.03 782 GLU A CA 1
ATOM 6194 C C . GLU A 1 782 ? -8.487 10.859 72.691 1.00 34.03 782 GLU A C 1
ATOM 6196 O O . GLU A 1 782 ? -9.568 10.415 72.294 1.00 34.03 782 GLU A O 1
ATOM 6201 N N . ASN A 1 783 ? -7.808 11.751 71.954 1.00 32.53 783 ASN A N 1
ATOM 6202 C CA . ASN A 1 783 ? -8.362 12.393 70.746 1.00 32.53 783 ASN A CA 1
ATOM 6203 C C . ASN A 1 783 ? -8.431 11.459 69.517 1.00 32.53 783 ASN A C 1
ATOM 6205 O O . ASN A 1 783 ? -9.080 11.768 68.508 1.00 32.53 783 ASN A O 1
ATOM 6209 N N . ARG A 1 784 ? -7.788 10.285 69.575 1.00 36.72 784 ARG A N 1
ATOM 6210 C CA . ARG A 1 784 ? -7.697 9.346 68.441 1.00 36.72 784 ARG A CA 1
ATOM 6211 C C . ARG A 1 784 ? -8.949 8.481 68.222 1.00 36.72 784 ARG A C 1
ATOM 6213 O O . ARG A 1 784 ? -9.061 7.836 67.178 1.00 36.72 784 ARG A O 1
ATOM 6220 N N . LYS A 1 785 ? -9.900 8.447 69.170 1.00 33.78 785 LYS A N 1
ATOM 6221 C CA . LYS A 1 785 ? -11.146 7.656 69.046 1.00 33.78 785 LYS A CA 1
ATOM 6222 C C . LYS A 1 785 ? -12.265 8.391 68.300 1.00 33.78 785 LYS A C 1
ATOM 6224 O O . LYS A 1 785 ? -12.833 7.814 67.370 1.00 33.78 785 LYS A O 1
ATOM 6229 N N . ASP A 1 786 ? -12.532 9.656 68.621 1.00 37.84 786 ASP A N 1
ATOM 6230 C CA . ASP A 1 786 ? -13.620 10.417 67.980 1.00 37.84 786 ASP A CA 1
ATOM 6231 C C . ASP A 1 786 ? -13.336 10.742 66.507 1.00 37.84 786 ASP A C 1
ATOM 6233 O O . ASP A 1 786 ? -14.231 10.678 65.660 1.00 37.84 786 ASP A O 1
ATOM 6237 N N . SER A 1 787 ? -12.072 10.993 66.161 1.00 35.78 787 SER A N 1
ATOM 6238 C CA . SER A 1 787 ? -11.627 11.210 64.777 1.00 35.78 787 SER A CA 1
ATOM 6239 C C . SER A 1 787 ? -11.768 9.960 63.893 1.00 35.78 787 SER A C 1
ATOM 6241 O O . SER A 1 787 ? -12.109 10.072 62.713 1.00 35.78 787 SER A O 1
ATOM 6243 N N . ARG A 1 788 ? -11.585 8.750 64.447 1.00 37.41 788 ARG A N 1
ATOM 6244 C CA . ARG A 1 788 ? -11.883 7.488 63.741 1.00 37.41 788 ARG A CA 1
ATOM 6245 C C . ARG A 1 788 ? -13.390 7.254 63.626 1.00 37.41 788 ARG A C 1
ATOM 6247 O O . ARG A 1 788 ? -13.865 6.986 62.526 1.00 37.41 788 ARG A O 1
ATOM 6254 N N . SER A 1 789 ? -14.139 7.413 64.720 1.00 34.97 789 SER A N 1
ATOM 6255 C CA . SER A 1 789 ? -15.603 7.249 64.755 1.00 34.97 789 SER A CA 1
ATOM 6256 C C . SER A 1 789 ? -16.311 8.131 63.713 1.00 34.97 789 SER A C 1
ATOM 6258 O O . SER A 1 789 ? -17.090 7.648 62.888 1.00 34.97 789 SER A O 1
ATOM 6260 N N . THR A 1 790 ? -15.950 9.416 63.658 1.00 40.94 790 THR A N 1
ATOM 6261 C CA . THR A 1 790 ? -16.491 10.370 62.677 1.00 40.94 790 THR A CA 1
ATOM 6262 C C . THR A 1 790 ? -16.043 10.080 61.239 1.00 40.94 790 THR A C 1
ATOM 6264 O O . THR A 1 790 ? -16.859 10.215 60.325 1.00 40.94 790 THR A O 1
ATOM 6267 N N . LYS A 1 791 ? -14.804 9.616 60.997 1.00 41.12 791 LYS A N 1
ATOM 6268 C CA . LYS A 1 791 ? -14.373 9.142 59.662 1.00 41.12 791 LYS A CA 1
ATOM 6269 C C . LYS A 1 791 ? -15.213 7.950 59.176 1.00 41.12 791 LYS A C 1
ATOM 6271 O O . LYS A 1 791 ? -15.670 7.980 58.033 1.00 41.12 791 LYS A O 1
ATOM 6276 N N . PHE A 1 792 ? -15.482 6.953 60.025 1.00 39.06 792 PHE A N 1
ATOM 6277 C CA . PHE A 1 792 ? -16.342 5.811 59.671 1.00 39.06 792 PHE A CA 1
ATOM 6278 C C . PHE A 1 792 ? -17.792 6.238 59.387 1.00 39.06 792 PHE A C 1
ATOM 6280 O O . PHE A 1 792 ? -18.328 5.904 58.330 1.00 39.06 792 PHE A O 1
ATOM 6287 N N . ALA A 1 793 ? -18.393 7.069 60.246 1.00 35.72 793 ALA A N 1
ATOM 6288 C CA . ALA A 1 793 ? -19.743 7.598 60.019 1.00 35.72 793 ALA A CA 1
ATOM 6289 C C . ALA A 1 793 ? -19.859 8.393 58.699 1.00 35.72 793 ALA A C 1
ATOM 6291 O O . ALA A 1 793 ? -20.835 8.250 57.958 1.00 35.72 793 ALA A O 1
ATOM 6292 N N . ASN A 1 794 ? -18.840 9.191 58.359 1.00 49.59 794 ASN A N 1
ATOM 6293 C CA . ASN A 1 794 ? -18.786 9.942 57.101 1.00 49.59 794 ASN A CA 1
ATOM 6294 C C . ASN A 1 794 ? -18.634 9.035 55.865 1.00 49.59 794 ASN A C 1
ATOM 6296 O O . ASN A 1 794 ? -19.220 9.328 54.819 1.00 49.59 794 ASN A O 1
ATOM 6300 N N . LEU A 1 795 ? -17.885 7.932 55.966 1.00 53.84 795 LEU A N 1
ATOM 6301 C CA . LEU A 1 795 ? -17.756 6.937 54.894 1.00 53.84 795 LEU A CA 1
ATOM 6302 C C . LEU A 1 795 ? -19.099 6.261 54.591 1.00 53.84 795 LEU A C 1
ATOM 6304 O O . LEU A 1 795 ? -19.504 6.205 53.427 1.00 53.84 795 LEU A O 1
ATOM 6308 N N . ASP A 1 796 ? -19.833 5.827 55.614 1.00 55.94 796 ASP A N 1
ATOM 6309 C CA . ASP A 1 796 ? -21.145 5.200 55.420 1.00 55.94 796 ASP A CA 1
ATOM 6310 C C . ASP A 1 796 ? -22.193 6.203 54.919 1.00 55.94 796 ASP A C 1
ATOM 6312 O O . ASP A 1 796 ? -22.963 5.896 54.003 1.00 55.94 796 ASP A O 1
ATOM 6316 N N . GLN A 1 797 ? -22.155 7.455 55.387 1.00 59.41 797 GLN A N 1
ATOM 6317 C CA . GLN A 1 797 ? -23.025 8.502 54.848 1.00 59.41 797 GLN A CA 1
ATOM 6318 C C . GLN A 1 797 ? -22.721 8.811 53.364 1.00 59.41 797 GLN A C 1
ATOM 6320 O O . GLN A 1 797 ? -23.649 9.069 52.589 1.00 59.41 797 GLN A O 1
ATOM 6325 N N . ARG A 1 798 ? -21.453 8.732 52.922 1.00 63.75 798 ARG A N 1
ATOM 6326 C CA . ARG A 1 798 ? -21.070 8.835 51.496 1.00 63.75 798 ARG A CA 1
ATOM 6327 C C . ARG A 1 798 ? -21.621 7.660 50.667 1.00 63.75 798 ARG A C 1
ATOM 6329 O O . ARG A 1 798 ? -22.122 7.907 49.567 1.00 63.75 798 ARG A O 1
ATOM 6336 N N . LYS A 1 799 ? -21.587 6.417 51.179 1.00 64.06 799 LYS A N 1
ATOM 6337 C CA . LYS A 1 799 ? -22.176 5.231 50.510 1.00 64.06 799 LYS A CA 1
ATOM 6338 C C . LYS A 1 799 ? -23.684 5.398 50.298 1.00 64.06 799 LYS A C 1
ATOM 6340 O O . LYS A 1 799 ? -24.156 5.320 49.164 1.00 64.06 799 LYS A O 1
ATOM 6345 N N . VAL A 1 800 ? -24.423 5.724 51.364 1.00 67.19 800 VAL A N 1
ATOM 6346 C CA . VAL A 1 800 ? -25.888 5.913 51.326 1.00 67.19 800 VAL A CA 1
ATOM 6347 C C . VAL A 1 800 ? -26.288 7.002 50.325 1.00 67.19 800 VAL A C 1
ATOM 6349 O O . VAL A 1 800 ? -27.228 6.815 49.550 1.00 67.19 800 VAL A O 1
ATOM 6352 N N . ARG A 1 801 ? -25.543 8.118 50.267 1.00 68.81 801 ARG A N 1
ATOM 6353 C CA . ARG A 1 801 ? -25.774 9.181 49.272 1.00 68.81 801 ARG A CA 1
ATOM 6354 C C . ARG A 1 801 ? -25.604 8.669 47.835 1.00 68.81 801 ARG A C 1
ATOM 6356 O O . ARG A 1 801 ? -26.501 8.893 47.027 1.00 68.81 801 ARG A O 1
ATOM 6363 N N . LYS A 1 802 ? -24.518 7.945 47.519 1.00 70.81 802 LYS A N 1
ATOM 6364 C CA . LYS A 1 802 ? -24.293 7.369 46.174 1.00 70.81 802 LYS A CA 1
ATOM 6365 C C . LYS A 1 802 ? -25.382 6.362 45.780 1.00 70.81 802 LYS A C 1
ATOM 6367 O O . LYS A 1 802 ? -25.850 6.400 44.644 1.00 70.81 802 LYS A O 1
ATOM 6372 N N . MET A 1 803 ? -25.833 5.522 46.711 1.00 76.81 803 MET A N 1
ATOM 6373 C CA . MET A 1 803 ? -26.921 4.565 46.468 1.00 76.81 803 MET A CA 1
ATOM 6374 C C . MET A 1 803 ? -28.250 5.275 46.154 1.00 76.81 803 MET A C 1
ATOM 6376 O O . MET A 1 803 ? -28.911 4.979 45.160 1.00 76.81 803 MET A O 1
ATOM 6380 N N . HIS A 1 804 ? -28.609 6.290 46.943 1.00 78.50 804 HIS A N 1
ATOM 6381 C CA . HIS A 1 804 ? -29.811 7.100 46.722 1.00 78.50 804 HIS A CA 1
ATOM 6382 C C . HIS A 1 804 ? -29.766 7.883 45.393 1.00 78.50 804 HIS A C 1
ATOM 6384 O O . HIS A 1 804 ? -30.794 8.046 44.731 1.00 78.50 804 HIS A O 1
ATOM 6390 N N . THR A 1 805 ? -28.578 8.323 44.964 1.00 81.69 805 THR A N 1
ATOM 6391 C CA . THR A 1 805 ? -28.328 8.886 43.627 1.00 81.69 805 THR A CA 1
ATOM 6392 C C . THR A 1 805 ? -28.631 7.863 42.519 1.00 81.69 805 THR A C 1
ATOM 6394 O O . THR A 1 805 ? -29.388 8.193 41.605 1.00 81.69 805 THR A O 1
ATOM 6397 N N . ALA A 1 806 ? -28.131 6.622 42.620 1.00 82.62 806 ALA A N 1
ATOM 6398 C CA . ALA A 1 806 ? -28.425 5.554 41.651 1.00 82.62 806 ALA A CA 1
ATOM 6399 C C . ALA A 1 806 ? -29.926 5.241 41.561 1.00 82.62 806 ALA A C 1
ATOM 6401 O O . ALA A 1 806 ? -30.483 5.203 40.466 1.00 82.62 806 ALA A O 1
ATOM 6402 N N . MET A 1 807 ? -30.603 5.097 42.706 1.00 85.12 807 MET A N 1
ATOM 6403 C CA . MET A 1 807 ? -32.041 4.805 42.764 1.00 85.12 807 MET A CA 1
ATOM 6404 C C . MET A 1 807 ? -32.896 5.901 42.110 1.00 85.12 807 MET A C 1
ATOM 6406 O O . MET A 1 807 ? -33.860 5.596 41.405 1.00 85.12 807 MET A O 1
ATOM 6410 N N . LYS A 1 808 ? -32.541 7.182 42.296 1.00 86.00 808 LYS A N 1
ATOM 6411 C CA . LYS A 1 808 ? -33.227 8.305 41.633 1.00 86.00 808 LYS A CA 1
ATOM 6412 C C . LYS A 1 808 ? -33.045 8.285 40.117 1.00 86.00 808 LYS A C 1
ATOM 6414 O O . LYS A 1 808 ? -34.013 8.519 39.396 1.00 86.00 808 LYS A O 1
ATOM 6419 N N . LEU A 1 809 ? -31.835 7.990 39.644 1.00 86.81 809 LEU A N 1
ATOM 6420 C CA . LEU A 1 809 ? -31.546 7.886 38.216 1.00 86.81 809 LEU A CA 1
ATOM 6421 C C . LEU A 1 809 ? -32.252 6.672 37.588 1.00 86.81 809 LEU A C 1
ATOM 6423 O O . LEU A 1 809 ? -32.907 6.824 36.561 1.00 86.81 809 LEU A O 1
ATOM 6427 N N . ASN A 1 810 ? -32.229 5.505 38.245 1.00 90.62 810 ASN A N 1
ATOM 6428 C CA . ASN A 1 810 ? -32.980 4.319 37.815 1.00 90.62 810 ASN A CA 1
ATOM 6429 C C . ASN A 1 810 ? -34.486 4.609 37.725 1.00 90.62 810 ASN A C 1
ATOM 6431 O O . ASN A 1 810 ? -35.122 4.261 36.735 1.00 90.62 810 ASN A O 1
ATOM 6435 N N . LYS A 1 811 ? -35.065 5.320 38.704 1.00 89.81 811 LYS A N 1
ATOM 6436 C CA . LYS A 1 811 ? -36.476 5.728 38.637 1.00 89.81 811 LYS A CA 1
ATOM 6437 C C . LYS A 1 811 ? -36.777 6.541 37.369 1.00 89.81 811 LYS A C 1
ATOM 6439 O O . LYS A 1 811 ? -37.697 6.188 36.639 1.00 89.81 811 LYS A O 1
ATOM 6444 N N . ALA A 1 812 ? -35.963 7.553 37.057 1.00 89.31 812 ALA A N 1
ATOM 6445 C CA . ALA A 1 812 ? -36.125 8.344 35.834 1.00 89.31 812 ALA A CA 1
ATOM 6446 C C . ALA A 1 812 ? -35.984 7.501 34.547 1.00 89.31 812 ALA A C 1
ATOM 6448 O O . ALA A 1 812 ? -36.708 7.737 33.578 1.00 89.31 812 ALA A O 1
ATOM 6449 N N . ILE A 1 813 ? -35.099 6.495 34.548 1.00 91.31 813 ILE A N 1
ATOM 6450 C CA . ILE A 1 813 ? -34.952 5.536 33.442 1.00 91.31 813 ILE A CA 1
ATOM 6451 C C . ILE A 1 813 ? -36.214 4.667 33.312 1.00 91.31 813 ILE A C 1
ATOM 6453 O O . ILE A 1 813 ? -36.795 4.593 32.230 1.00 91.31 813 ILE A O 1
ATOM 6457 N N . LYS A 1 814 ? -36.704 4.065 34.401 1.00 91.50 814 LYS A N 1
ATOM 6458 C CA . LYS A 1 814 ? -37.932 3.243 34.428 1.00 91.50 814 LYS A CA 1
ATOM 6459 C C . LYS A 1 814 ? -39.167 3.997 33.940 1.00 91.50 814 LYS A C 1
ATOM 6461 O O . LYS A 1 814 ? -39.921 3.455 33.128 1.00 91.50 814 LYS A O 1
ATOM 6466 N N . ASP A 1 815 ? -39.332 5.247 34.368 1.00 91.94 815 ASP A N 1
ATOM 6467 C CA . ASP A 1 815 ? -40.476 6.102 34.024 1.00 91.94 815 ASP A CA 1
ATOM 6468 C C . ASP A 1 815 ? -40.587 6.382 32.502 1.00 91.94 815 ASP A C 1
ATOM 6470 O O . ASP A 1 815 ? -41.649 6.782 32.021 1.00 91.94 815 ASP A O 1
ATOM 6474 N N . LYS A 1 816 ? -39.515 6.163 31.716 1.00 90.62 816 LYS A N 1
ATOM 6475 C CA . LYS A 1 816 ? -39.473 6.389 30.251 1.00 90.62 816 LYS A CA 1
ATOM 6476 C C . LYS A 1 816 ? -39.137 5.148 29.410 1.00 90.62 816 LYS A C 1
ATOM 6478 O O . LYS A 1 816 ? -39.546 5.081 28.244 1.00 90.62 816 LYS A O 1
ATOM 6483 N N . SER A 1 817 ? -38.393 4.197 29.974 1.00 93.38 817 SER A N 1
ATOM 6484 C CA . SER A 1 817 ? -37.726 3.092 29.262 1.00 93.38 817 SER A CA 1
ATOM 6485 C C . SER A 1 817 ? -38.115 1.690 29.752 1.00 93.38 817 SER A C 1
ATOM 6487 O O . SER A 1 817 ? -37.557 0.711 29.266 1.00 93.38 817 SER A O 1
ATOM 6489 N N . SER A 1 818 ? -39.087 1.560 30.660 1.00 88.12 818 SER A N 1
ATOM 6490 C CA . SER A 1 818 ? -39.571 0.262 31.179 1.00 88.12 818 SER A CA 1
ATOM 6491 C C . SER A 1 818 ? -40.113 -0.706 30.115 1.00 88.12 818 SER A C 1
ATOM 6493 O O . SER A 1 818 ? -40.035 -1.912 30.308 1.00 88.12 818 SER A O 1
ATOM 6495 N N . LEU A 1 819 ? -40.632 -0.204 28.987 1.00 89.38 819 LEU A N 1
ATOM 6496 C CA . LEU A 1 819 ? -41.133 -1.017 27.862 1.00 89.38 819 LEU A CA 1
ATOM 6497 C C . LEU A 1 819 ? -40.133 -1.138 26.694 1.00 89.38 819 LEU A C 1
ATOM 6499 O O . LEU A 1 819 ? -40.502 -1.573 25.599 1.00 89.38 819 LEU A O 1
ATOM 6503 N N . SER A 1 820 ? -38.886 -0.698 26.874 1.00 91.81 820 SER A N 1
ATOM 6504 C CA . SER A 1 820 ? -37.912 -0.623 25.780 1.00 91.81 820 SER A CA 1
ATOM 6505 C C . SER A 1 820 ? -37.185 -1.941 25.546 1.00 91.81 820 SER A C 1
ATOM 6507 O O . SER A 1 820 ? -36.801 -2.649 26.471 1.00 91.81 820 SER A O 1
ATOM 6509 N N . GLN A 1 821 ? -36.942 -2.262 24.273 1.00 93.06 821 GLN A N 1
ATOM 6510 C CA . GLN A 1 821 ? -36.332 -3.535 23.886 1.00 93.06 821 GLN A CA 1
ATOM 6511 C C . GLN A 1 821 ? -34.833 -3.592 24.191 1.00 93.06 821 GLN A C 1
ATOM 6513 O O . GLN A 1 821 ? -34.293 -4.684 24.339 1.00 93.06 821 GLN A O 1
ATOM 6518 N N . LEU A 1 822 ? -34.159 -2.447 24.283 1.00 94.38 822 LEU A N 1
ATOM 6519 C CA . LEU A 1 822 ? -32.778 -2.334 24.744 1.00 94.38 822 LEU A CA 1
ATOM 6520 C C . LEU A 1 822 ? -32.573 -0.946 25.353 1.00 94.38 822 LEU A C 1
ATOM 6522 O O . LEU A 1 822 ? -32.932 0.051 24.723 1.00 94.38 822 LEU A O 1
ATOM 6526 N N . VAL A 1 823 ? -31.968 -0.888 26.538 1.00 95.19 823 VAL A N 1
ATOM 6527 C CA . VAL A 1 823 ? -31.543 0.364 27.176 1.00 95.19 823 VAL A CA 1
ATOM 6528 C C . VAL A 1 823 ? -30.016 0.424 27.168 1.00 95.19 823 VAL A C 1
ATOM 6530 O O . VAL A 1 823 ? -29.349 -0.491 27.645 1.00 95.19 823 VAL A O 1
ATOM 6533 N N . ILE A 1 824 ? -29.448 1.488 26.609 1.00 94.69 824 ILE A N 1
ATOM 6534 C CA . ILE A 1 824 ? -28.003 1.735 26.574 1.00 94.69 824 ILE A CA 1
ATOM 6535 C C . ILE A 1 824 ? -27.701 2.905 27.511 1.00 94.69 824 ILE A C 1
ATOM 6537 O O . ILE A 1 824 ? -28.303 3.966 27.361 1.00 94.69 824 ILE A O 1
ATOM 6541 N N . VAL A 1 825 ? -26.791 2.726 28.471 1.00 92.44 825 VAL A N 1
ATOM 6542 C CA . VAL A 1 825 ? -26.474 3.730 29.509 1.00 92.44 825 VAL A CA 1
ATOM 6543 C C . VAL A 1 825 ? -24.957 3.852 29.679 1.00 92.44 825 VAL A C 1
ATOM 6545 O O . VAL A 1 825 ? -24.239 2.859 29.547 1.00 92.44 825 VAL A O 1
ATOM 6548 N N . ASN A 1 826 ? -24.458 5.048 30.008 1.00 90.00 826 ASN A N 1
ATOM 6549 C CA . ASN A 1 826 ? -23.063 5.228 30.425 1.00 90.00 826 ASN A CA 1
ATOM 6550 C C . ASN A 1 826 ? -22.729 4.387 31.675 1.00 90.00 826 ASN A C 1
ATOM 6552 O O . ASN A 1 826 ? -23.385 4.510 32.715 1.00 90.00 826 ASN A O 1
ATOM 6556 N N . LEU A 1 827 ? -21.644 3.619 31.606 1.00 88.62 827 LEU A N 1
ATOM 6557 C CA . LEU A 1 827 ? -21.001 2.984 32.751 1.00 88.62 827 LEU A CA 1
ATOM 6558 C C . LEU A 1 827 ? -20.080 4.016 33.449 1.00 88.62 827 LEU A C 1
ATOM 6560 O O . LEU A 1 827 ? -19.155 4.505 32.798 1.00 88.62 827 LEU A O 1
ATOM 6564 N N . PRO A 1 828 ? -20.287 4.348 34.742 1.00 85.81 828 PRO A N 1
ATOM 6565 C CA . PRO A 1 828 ? -19.379 5.223 35.495 1.00 85.81 828 PRO A CA 1
ATOM 6566 C C . PRO A 1 828 ? -17.963 4.638 35.596 1.00 85.81 828 PRO A C 1
ATOM 6568 O O . PRO A 1 828 ? -17.761 3.434 35.412 1.00 85.81 828 PRO A O 1
ATOM 6571 N N . ARG A 1 829 ? -16.966 5.439 35.975 1.00 79.38 829 ARG A N 1
ATOM 6572 C CA . ARG A 1 829 ? -15.614 4.934 36.250 1.00 79.38 829 ARG A CA 1
ATOM 6573 C C . ARG A 1 829 ? -15.611 4.050 37.514 1.00 79.38 829 ARG A C 1
ATOM 6575 O O . ARG A 1 829 ? -16.158 4.458 38.540 1.00 79.38 829 ARG A O 1
ATOM 6582 N N . PRO A 1 830 ? -14.979 2.858 37.488 1.00 83.31 830 PRO A N 1
ATOM 6583 C CA . PRO A 1 830 ? -14.743 2.096 38.704 1.00 83.31 830 PRO A CA 1
ATOM 6584 C C . PRO A 1 830 ? -13.761 2.868 39.604 1.00 83.31 830 PRO A C 1
ATOM 6586 O O . PRO A 1 830 ? -12.893 3.587 39.095 1.00 83.31 830 PRO A O 1
ATOM 6589 N N . PRO A 1 831 ? -13.871 2.739 40.935 1.00 80.25 831 PRO A N 1
ATOM 6590 C CA . PRO A 1 831 ? -12.949 3.383 41.866 1.00 80.25 831 PRO A CA 1
ATOM 6591 C C . PRO A 1 831 ? -11.495 2.947 41.636 1.00 80.25 831 PRO A C 1
ATOM 6593 O O . PRO A 1 831 ? -11.228 1.831 41.188 1.00 80.25 831 PRO A O 1
ATOM 6596 N N . LYS A 1 832 ? -10.550 3.839 41.972 1.00 72.12 832 LYS A N 1
ATOM 6597 C CA . LYS A 1 832 ? -9.104 3.562 41.902 1.00 72.12 832 LYS A CA 1
ATOM 6598 C C . LYS A 1 832 ? -8.677 2.465 42.889 1.00 72.12 832 LYS A C 1
ATOM 6600 O O . LYS A 1 832 ? -7.853 1.629 42.549 1.00 72.12 832 LYS A O 1
ATOM 6605 N N . LEU A 1 833 ? -9.239 2.483 44.099 1.00 74.44 833 LEU A N 1
ATOM 6606 C CA . LEU A 1 833 ? -8.901 1.574 45.198 1.00 74.44 833 LEU A CA 1
ATOM 6607 C C . LEU A 1 833 ? -9.756 0.300 45.160 1.00 74.44 833 LEU A C 1
ATOM 6609 O O . LEU A 1 833 ? -10.983 0.382 45.051 1.00 74.44 833 LEU A O 1
ATOM 6613 N N . ARG A 1 834 ? -9.122 -0.869 45.349 1.00 68.25 834 ARG A N 1
ATOM 6614 C CA . ARG A 1 834 ? -9.779 -2.194 45.312 1.00 68.25 834 ARG A CA 1
ATOM 6615 C C . ARG A 1 834 ? -10.929 -2.317 46.322 1.00 68.25 834 ARG A C 1
ATOM 6617 O O . ARG A 1 834 ? -11.990 -2.825 45.976 1.00 68.25 834 ARG A O 1
ATOM 6624 N N . GLN A 1 835 ? -10.770 -1.748 47.522 1.00 67.88 835 GLN A N 1
ATOM 6625 C CA . GLN A 1 835 ? -11.812 -1.696 48.565 1.00 67.88 835 GLN A CA 1
ATOM 6626 C C . GLN A 1 835 ? -13.102 -0.979 48.108 1.00 67.88 835 GLN A C 1
ATOM 6628 O O . GLN A 1 835 ? -14.191 -1.253 48.610 1.00 67.88 835 GLN A O 1
ATOM 6633 N N . GLY A 1 836 ? -13.006 -0.066 47.136 1.00 70.06 836 GLY A N 1
ATOM 6634 C CA . GLY A 1 836 ? -14.162 0.627 46.576 1.00 70.06 836 GLY A CA 1
ATOM 6635 C C . GLY A 1 836 ? -14.996 -0.231 45.621 1.00 70.06 836 GLY A C 1
ATOM 6636 O O . GLY A 1 836 ? -16.185 0.051 45.463 1.00 70.06 836 GLY A O 1
ATOM 6637 N N . LEU A 1 837 ? -14.404 -1.258 44.995 1.00 72.88 837 LEU A N 1
ATOM 6638 C CA . LEU A 1 837 ? -15.034 -2.044 43.924 1.00 72.88 837 LEU A CA 1
ATOM 6639 C C . LEU A 1 837 ? -16.281 -2.805 44.398 1.00 72.88 837 LEU A C 1
ATOM 6641 O O . LEU A 1 837 ? -17.204 -2.993 43.610 1.00 72.88 837 LEU A O 1
ATOM 6645 N N . ALA A 1 838 ? -16.364 -3.158 45.684 1.00 70.19 838 ALA A N 1
ATOM 6646 C CA . ALA A 1 838 ? -17.542 -3.838 46.215 1.00 70.19 838 ALA A CA 1
ATOM 6647 C C . ALA A 1 838 ? -18.803 -2.962 46.183 1.00 70.19 838 ALA A C 1
ATOM 6649 O O . ALA A 1 838 ? -19.818 -3.331 45.600 1.00 70.19 838 ALA A O 1
ATOM 6650 N N . ASN A 1 839 ? -18.695 -1.725 46.670 1.00 78.38 839 ASN A N 1
ATOM 6651 C CA . ASN A 1 839 ? -19.785 -0.746 46.602 1.00 78.38 839 ASN A CA 1
ATOM 6652 C C . ASN A 1 839 ? -20.136 -0.350 45.146 1.00 78.38 839 ASN A C 1
ATOM 6654 O O . ASN A 1 839 ? -21.175 0.261 44.894 1.00 78.38 839 ASN A O 1
ATOM 6658 N N . TYR A 1 840 ? -19.253 -0.638 44.180 1.00 83.81 840 TYR A N 1
ATOM 6659 C CA . TYR A 1 840 ? -19.441 -0.280 42.775 1.00 83.81 840 TYR A CA 1
ATOM 6660 C C . TYR A 1 840 ? -20.408 -1.233 42.057 1.00 83.81 840 TYR A C 1
ATOM 6662 O O . TYR A 1 840 ? -21.269 -0.742 41.327 1.00 83.81 840 TYR A O 1
ATOM 6670 N N . ILE A 1 841 ? -20.360 -2.554 42.297 1.00 84.31 841 ILE A N 1
ATOM 6671 C CA . ILE A 1 841 ? -21.351 -3.461 41.686 1.00 84.31 841 ILE A CA 1
ATOM 6672 C C . ILE A 1 841 ? -22.763 -3.187 42.218 1.00 84.31 841 ILE A C 1
ATOM 6674 O O . ILE A 1 841 ? -23.714 -3.168 41.441 1.00 84.31 841 ILE A O 1
ATOM 6678 N N . GLU A 1 842 ? -22.898 -2.893 43.515 1.00 83.31 842 GLU A N 1
ATOM 6679 C CA . GLU A 1 842 ? -24.188 -2.590 44.144 1.00 83.31 842 GLU A CA 1
ATOM 6680 C C . GLU A 1 842 ? -24.799 -1.303 43.572 1.00 83.31 842 GLU A C 1
ATOM 6682 O O . GLU A 1 842 ? -26.000 -1.242 43.311 1.00 83.31 842 GLU A O 1
ATOM 6687 N N . TYR A 1 843 ? -23.965 -0.292 43.303 1.00 86.25 843 TYR A N 1
ATOM 6688 C CA . TYR A 1 843 ? -24.375 0.930 42.610 1.00 86.25 843 TYR A CA 1
ATOM 6689 C C . TYR A 1 843 ? -24.877 0.637 41.185 1.00 86.25 843 TYR A C 1
ATOM 6691 O O . TYR A 1 843 ? -25.934 1.134 40.792 1.00 86.25 843 TYR A O 1
ATOM 6699 N N . LEU A 1 844 ? -24.149 -0.179 40.410 1.00 88.06 844 LEU A N 1
ATOM 6700 C CA . LEU A 1 844 ? -24.560 -0.577 39.056 1.00 88.06 844 LEU A CA 1
ATOM 6701 C C . LEU A 1 844 ? -25.846 -1.411 39.065 1.00 88.06 844 LEU A C 1
ATOM 6703 O O . LEU A 1 844 ? -26.686 -1.272 38.172 1.00 88.06 844 LEU A O 1
ATOM 6707 N N . GLU A 1 845 ? -26.019 -2.255 40.078 1.00 87.75 845 GLU A N 1
ATOM 6708 C CA . GLU A 1 845 ? -27.232 -3.029 40.290 1.00 87.75 845 GLU A CA 1
ATOM 6709 C C . GLU A 1 845 ? -28.417 -2.107 40.570 1.00 87.75 845 GLU A C 1
ATOM 6711 O O . GLU A 1 845 ? -29.391 -2.151 39.826 1.00 87.75 845 GLU A O 1
ATOM 6716 N N . ALA A 1 846 ? -28.313 -1.208 41.552 1.00 87.38 846 ALA A N 1
ATOM 6717 C CA . ALA A 1 846 ? -29.366 -0.247 41.884 1.00 87.38 846 ALA A CA 1
ATOM 6718 C C . ALA A 1 846 ? -29.693 0.718 40.729 1.00 87.38 846 ALA A C 1
ATOM 6720 O O . ALA A 1 846 ? -30.834 1.165 40.607 1.00 87.38 846 ALA A O 1
ATOM 6721 N N . LEU A 1 847 ? -28.723 1.012 39.854 1.00 88.75 847 LEU A N 1
ATOM 6722 C CA . LEU A 1 847 ? -28.914 1.806 38.636 1.00 88.75 847 LEU A CA 1
ATOM 6723 C C . LEU A 1 847 ? -29.720 1.066 37.550 1.00 88.75 847 LEU A C 1
ATOM 6725 O O . LEU A 1 847 ? -30.416 1.710 36.768 1.00 88.75 847 LEU A O 1
ATOM 6729 N N . THR A 1 848 ? -29.622 -0.266 37.481 1.00 90.19 848 THR A N 1
ATOM 6730 C CA . THR A 1 848 ? -30.144 -1.087 36.364 1.00 90.19 848 THR A CA 1
ATOM 6731 C C . THR A 1 848 ? -31.197 -2.125 36.765 1.00 90.19 848 THR A C 1
ATOM 6733 O O . THR A 1 848 ? -31.732 -2.828 35.912 1.00 90.19 848 THR A O 1
ATOM 6736 N N . GLU A 1 849 ? -31.493 -2.251 38.057 1.00 88.88 849 GLU A N 1
ATOM 6737 C CA . GLU A 1 849 ? -32.534 -3.115 38.615 1.00 88.88 849 GLU A CA 1
ATOM 6738 C C . GLU A 1 849 ? -33.872 -2.866 37.915 1.00 88.88 849 GLU A C 1
ATOM 6740 O O . GLU A 1 849 ? -34.282 -1.715 37.801 1.00 88.88 849 GLU A O 1
ATOM 6745 N N . GLY A 1 850 ? -34.593 -3.919 37.520 1.00 85.00 850 GLY A N 1
ATOM 6746 C CA . GLY A 1 850 ? -35.925 -3.807 36.911 1.00 85.00 850 GLY A CA 1
ATOM 6747 C C . GLY A 1 850 ? -35.936 -3.345 35.448 1.00 85.00 850 GLY A C 1
ATOM 6748 O O . GLY A 1 850 ? -36.959 -2.841 34.992 1.00 85.00 850 GLY A O 1
ATOM 6749 N N . LEU A 1 851 ? -34.817 -3.496 34.735 1.00 89.50 851 LEU A N 1
ATOM 6750 C CA . LEU A 1 851 ? -34.718 -3.358 33.281 1.00 89.50 851 LEU A CA 1
ATOM 6751 C C . LEU A 1 851 ? -34.296 -4.705 32.674 1.00 89.50 851 LEU A C 1
ATOM 6753 O O . LEU A 1 851 ? -33.348 -5.322 33.157 1.00 89.50 851 LEU A O 1
ATOM 6757 N N . ASP A 1 852 ? -34.971 -5.125 31.604 1.00 86.38 852 ASP A N 1
ATOM 6758 C CA . ASP A 1 852 ? -34.770 -6.427 30.949 1.00 86.38 852 ASP A CA 1
ATOM 6759 C C . ASP A 1 852 ? -33.369 -6.573 30.325 1.00 86.38 852 ASP A C 1
ATOM 6761 O O . ASP A 1 852 ? -32.539 -7.381 30.748 1.00 86.38 852 ASP A O 1
ATOM 6765 N N . ARG A 1 853 ? -33.085 -5.750 29.308 1.00 92.12 853 ARG A N 1
ATOM 6766 C CA . ARG A 1 853 ? -31.827 -5.764 28.549 1.00 92.12 853 ARG A CA 1
ATOM 6767 C C . ARG A 1 853 ? -31.137 -4.418 28.661 1.00 92.12 853 ARG A C 1
ATOM 6769 O O . ARG A 1 853 ? -31.614 -3.423 28.105 1.00 92.12 853 ARG A O 1
ATOM 6776 N N . VAL A 1 854 ? -29.985 -4.411 29.326 1.00 93.56 854 VAL A N 1
ATOM 6777 C CA . VAL A 1 854 ? -29.162 -3.213 29.507 1.00 93.56 854 VAL A CA 1
ATOM 6778 C C . VAL A 1 854 ? -27.781 -3.438 28.907 1.00 93.56 854 VAL A C 1
ATOM 6780 O O . VAL A 1 854 ? -27.122 -4.434 29.200 1.00 93.56 854 VAL A O 1
ATOM 6783 N N . LEU A 1 855 ? -27.324 -2.495 28.087 1.00 94.19 855 LEU A N 1
ATOM 6784 C CA . LEU A 1 855 ? -25.938 -2.418 27.639 1.00 94.19 855 LEU A CA 1
ATOM 6785 C C . LEU A 1 855 ? -25.269 -1.227 28.328 1.00 94.19 855 LEU A C 1
ATOM 6787 O O . LEU A 1 855 ? -25.531 -0.071 27.991 1.00 94.19 855 LEU A O 1
ATOM 6791 N N . LEU A 1 856 ? -24.410 -1.519 29.299 1.00 93.50 856 LEU A N 1
ATOM 6792 C CA . LEU A 1 856 ? -23.578 -0.517 29.953 1.00 93.50 856 LEU A CA 1
ATOM 6793 C C . LEU A 1 856 ? -22.354 -0.247 29.069 1.00 93.50 856 LEU A C 1
ATOM 6795 O O . LEU A 1 856 ? -21.656 -1.179 28.667 1.00 93.50 856 LEU A O 1
ATOM 6799 N N . VAL A 1 857 ? -22.117 1.021 28.736 1.00 92.62 857 VAL A N 1
ATOM 6800 C CA . VAL A 1 857 ? -21.108 1.452 27.755 1.00 92.62 857 VAL A CA 1
ATOM 6801 C C . VAL A 1 857 ? -20.200 2.500 28.370 1.00 92.62 857 VAL A C 1
ATOM 6803 O O . VAL A 1 857 ? -20.685 3.452 28.974 1.00 92.62 857 VAL A O 1
ATOM 6806 N N . ARG A 1 858 ? -18.891 2.391 28.149 1.00 89.25 858 ARG A N 1
ATOM 6807 C CA . ARG A 1 858 ? -17.945 3.466 28.455 1.00 89.25 858 ARG A CA 1
ATOM 6808 C C . ARG A 1 858 ? -16.920 3.650 27.344 1.00 89.25 858 ARG A C 1
ATOM 6810 O O . ARG A 1 858 ? -16.376 2.673 26.828 1.00 89.25 858 ARG A O 1
ATOM 6817 N N . GLY A 1 859 ? -16.648 4.907 27.001 1.00 85.38 859 GLY A N 1
ATOM 6818 C CA . GLY A 1 859 ? -15.533 5.288 26.135 1.00 85.38 859 GLY A CA 1
ATOM 6819 C C . GLY A 1 859 ? -14.182 5.326 26.863 1.00 85.38 859 GLY A C 1
ATOM 6820 O O . GLY A 1 859 ? -14.101 5.489 28.082 1.00 85.38 859 GLY A O 1
ATOM 6821 N N . SER A 1 860 ? -13.111 5.225 26.082 1.00 80.56 860 SER A N 1
ATOM 6822 C CA . SER A 1 860 ? -11.726 5.492 26.488 1.00 80.56 860 SER A CA 1
ATOM 6823 C C . SER A 1 860 ? -11.422 6.983 26.668 1.00 80.56 860 SER A C 1
ATOM 6825 O O . SER A 1 860 ? -10.438 7.335 27.311 1.00 80.56 860 SER A O 1
ATOM 6827 N N . GLY A 1 861 ? -12.226 7.867 26.067 1.00 74.31 861 GLY A N 1
ATOM 6828 C CA . GLY A 1 861 ? -11.927 9.299 25.968 1.00 74.31 861 GLY A CA 1
ATOM 6829 C C . GLY A 1 861 ? -11.298 9.693 24.626 1.00 74.31 861 GLY A C 1
ATOM 6830 O O . GLY A 1 861 ? -11.311 10.870 24.275 1.00 74.31 861 GLY A O 1
ATOM 6831 N N . LYS A 1 862 ? -10.797 8.719 23.853 1.00 72.44 862 LYS A N 1
ATOM 6832 C CA . LYS A 1 862 ? -10.051 8.915 22.595 1.00 72.44 862 LYS A CA 1
ATOM 6833 C C . LYS A 1 862 ? -10.897 8.694 21.331 1.00 72.44 862 LYS A C 1
ATOM 6835 O O . LYS A 1 862 ? -10.385 8.798 20.218 1.00 72.44 862 LYS A O 1
ATOM 6840 N N . GLU A 1 863 ? -12.183 8.373 21.475 1.00 79.56 863 GLU A N 1
ATOM 6841 C CA . GLU A 1 863 ? -13.111 8.175 20.357 1.00 79.56 863 GLU A CA 1
ATOM 6842 C C . GLU A 1 863 ? -13.434 9.491 19.640 1.00 79.56 863 GLU A C 1
ATOM 6844 O O . GLU A 1 863 ? -13.953 10.420 20.259 1.00 79.56 863 GLU A O 1
ATOM 6849 N N . VAL A 1 864 ? -13.220 9.526 18.320 1.00 74.31 864 VAL A N 1
ATOM 6850 C CA . VAL A 1 864 ? -13.708 10.589 17.428 1.00 74.31 864 VAL A CA 1
ATOM 6851 C C . VAL A 1 864 ? -14.462 9.957 16.260 1.00 74.31 864 VAL A C 1
ATOM 6853 O O . VAL A 1 864 ? -13.953 9.067 15.571 1.00 74.31 864 VAL A O 1
ATOM 6856 N N . ILE A 1 865 ? -15.703 10.398 16.051 1.00 76.12 865 ILE A N 1
ATOM 6857 C CA . ILE A 1 865 ? -16.618 9.863 15.038 1.00 76.12 865 ILE A CA 1
ATOM 6858 C C . ILE A 1 865 ? -17.174 11.042 14.236 1.00 76.12 865 ILE A C 1
ATOM 6860 O O . ILE A 1 865 ? -18.064 11.746 14.706 1.00 76.12 865 ILE A O 1
ATOM 6864 N N . THR A 1 866 ? -16.654 11.251 13.021 1.00 69.31 866 THR A N 1
ATOM 6865 C CA . THR A 1 866 ? -17.152 12.301 12.106 1.00 69.31 866 THR A CA 1
ATOM 6866 C C . THR A 1 866 ? -18.158 11.764 11.082 1.00 69.31 866 THR A C 1
ATOM 6868 O O . THR A 1 866 ? -19.029 12.502 10.630 1.00 69.31 866 THR A O 1
ATOM 6871 N N . ILE A 1 867 ? -18.090 10.466 10.751 1.00 67.88 867 ILE A N 1
ATOM 6872 C CA . ILE A 1 867 ? -18.977 9.796 9.789 1.00 67.88 867 ILE A CA 1
ATOM 6873 C C . ILE A 1 867 ? -19.656 8.571 10.417 1.00 67.88 867 ILE A C 1
ATOM 6875 O O . ILE A 1 867 ? -19.010 7.587 10.809 1.00 67.88 867 ILE A O 1
ATOM 6879 N N . TYR A 1 868 ? -20.989 8.622 10.418 1.00 63.09 868 TYR A N 1
ATOM 6880 C CA . TYR A 1 868 ? -21.891 7.525 10.754 1.00 63.09 868 TYR A CA 1
ATOM 6881 C C . TYR A 1 868 ? -22.340 6.863 9.445 1.00 63.09 868 TYR A C 1
ATOM 6883 O O . TYR A 1 868 ? -23.084 7.453 8.663 1.00 63.09 868 TYR A O 1
ATOM 6891 N N . SER A 1 869 ? -21.823 5.660 9.190 1.00 56.28 869 SER A N 1
ATOM 6892 C CA . SER A 1 869 ? -22.073 4.848 7.989 1.00 56.28 869 SER A CA 1
ATOM 6893 C C . SER A 1 869 ? -22.013 3.371 8.341 1.00 56.28 869 SER A C 1
ATOM 6895 O O . SER A 1 869 ? -20.972 2.990 8.935 1.00 56.28 869 SER A O 1
#

pLDDT: mean 70.96, std 23.65, range [19.5, 95.5]

InterPro domains:
  IPR004841 Amino acid permease/SLC12A domain [PF00324] (105-354)
  IPR004842 SLC12A transporter family [PTHR11827] (11-350)
  IPR018491 SLC12A transporter, C-terminal [PF03522] (387-499)
  IPR018491 SLC12A transporter, C-terminal [PF03522] (520-594)
  IPR018491 SLC12A transporter, C-terminal [PF03522] (796-869)

Secondary structure (DSSP, 8-state):
-HHHHHHHHHHHHHT---TTTSPEE-EETTEEBPGGGS-TTS-TTTTT---TT-TTHHHHEEEETTTTEEEE-HHHHHSPB--EES-----HHHHHHTTS-----TTEEETTEE--TTTB---SS---HHHHHHHHGGGG--GGGGGGGTTT-SSHHHHHHHHHHHHHHHHHHHHHHHHHHHHHHS-HHHHT-TT-GGGTT--TTGGG-SS-HHHHHHHHHHHHHHHHHHHHHHHHHHHHHHHHTTSSGGGGGGGPPPTTS--HHHHHHHHHHHHHHHHH--HHHHHHHHHHHHHHHHHHHHHHHHHHHHTT-TT-----TT--HHHHHHHHHHHHHHHHHHHHHHHHHHHHTTSS----SS-SB----EEEEEE--TT-HHHHHHHHHHHHHHHTT-S-EEEEEEEES-TTSHHHHHHHHHHHHHHHHHHHHTT---EEEEEEES-HHHHHHHHHHH-SBTTB---EEEEPPPSSTT-TT-TT-HHHHHHHHHHHHHHHTT-EEEEEESGGGSPPTT----SEEEEEE-S--TTHHHHHHHHHHHSTTTTTPEEEEEEEEETTS-HHHHHHHHHHHHHHTT--EEEEEEEE-HHHHHHHHHHHHHHHHHHHHHHHHTT--HHHHHH-HHHHHTTSSPPP----PPP---------TTSHHHHGGGSS---GGGSTTTTTTTTSTTSSS---------------------------------------------PPP----------------------------------------PPP-THHHHHHHHHHHHHHHHHHHHHHHHHHHHHHHHHHHTT-SEEEEEPPPPPSSGGGHHHHHHHHHHHHTT-SSEEEEE--S---BS---

Solvent-accessible surface area (backbone atoms only — not comparable to full-atom values): 52362 Å² total; per-residue (Å²): 101,75,69,56,51,54,50,47,52,49,48,68,63,19,59,70,45,48,71,88,76,35,59,65,33,54,28,52,54,86,41,49,34,33,49,91,49,46,59,81,86,63,60,83,80,60,56,61,44,90,46,87,90,24,54,54,32,63,75,49,37,48,79,39,84,89,75,77,43,80,50,58,43,70,66,65,74,77,35,59,61,50,82,43,59,46,35,63,34,81,36,74,66,39,30,60,66,46,69,59,90,77,60,32,46,62,36,18,52,48,70,91,36,75,52,56,71,91,47,33,5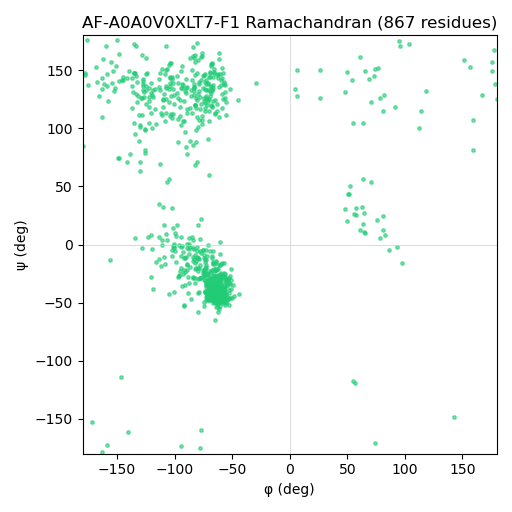9,44,37,90,52,67,52,46,74,52,58,52,50,35,61,50,46,65,80,76,56,71,72,61,60,67,60,79,45,47,88,79,44,95,51,39,90,62,49,47,62,55,51,46,53,53,48,52,54,52,50,51,51,51,55,57,50,47,53,54,49,51,33,16,22,36,46,63,67,60,77,65,39,89,60,13,49,52,59,78,53,43,56,65,73,24,73,38,28,55,97,40,36,64,57,42,54,52,49,50,51,55,49,53,52,51,53,52,52,50,50,65,62,44,55,19,54,53,51,23,50,56,16,65,69,57,80,47,76,82,45,41,73,25,38,48,60,46,99,83,69,48,36,58,56,21,38,55,54,50,51,55,54,50,51,58,58,59,72,68,53,62,69,80,68,48,39,48,59,54,41,51,56,51,37,51,52,52,22,49,57,19,41,50,55,22,47,40,58,75,70,59,38,93,87,66,74,87,86,54,88,88,68,51,52,67,59,26,43,50,48,18,51,52,30,49,50,55,41,43,67,67,43,46,72,67,41,53,63,54,62,68,74,66,78,84,82,89,88,82,74,89,65,76,44,60,75,84,18,36,32,38,54,43,82,77,59,103,82,53,66,70,60,52,52,45,54,48,36,51,54,22,42,55,39,72,56,54,72,58,33,35,40,37,32,65,42,82,35,56,76,86,45,70,63,48,47,51,49,47,50,49,52,50,51,49,55,55,48,53,36,55,75,49,60,41,52,65,50,81,49,68,45,67,30,86,52,66,66,66,46,49,47,54,50,73,72,63,54,60,55,91,87,58,43,58,52,24,40,36,44,70,58,73,84,65,78,81,49,83,90,50,87,80,51,59,65,54,55,43,45,52,45,47,56,46,46,40,61,72,71,54,28,22,41,37,35,46,39,45,56,91,77,58,81,54,95,87,43,72,49,74,50,34,35,38,29,44,46,69,64,81,40,35,44,51,76,60,49,53,58,55,44,28,35,73,25,80,34,37,49,66,37,44,41,36,38,39,34,63,31,46,90,76,34,51,50,70,60,49,42,54,56,47,49,51,50,36,54,76,62,68,49,83,58,51,74,46,66,45,79,45,58,67,76,49,46,54,84,54,57,60,57,50,60,63,51,51,59,56,38,57,52,51,51,57,77,67,68,60,50,77,71,48,54,68,48,30,57,42,71,53,57,60,71,47,48,67,77,80,87,73,73,90,71,84,92,76,84,89,84,84,78,91,79,74,96,74,62,65,85,71,52,61,84,62,70,85,62,80,76,79,90,70,57,79,80,60,67,66,62,71,67,58,78,79,71,83,84,88,89,78,90,86,91,86,85,85,87,91,84,86,85,84,82,88,78,88,78,90,85,85,86,82,88,82,89,84,89,84,88,83,89,80,92,76,94,77,83,82,81,83,86,88,73,88,88,82,80,86,79,77,93,76,92,78,90,82,81,90,80,90,88,88,88,83,90,82,88,84,91,88,88,82,89,82,88,86,87,89,87,88,80,90,88,85,84,85,82,86,77,75,72,66,54,62,62,50,53,52,50,54,55,51,51,54,52,51,51,54,51,53,44,55,18,26,41,53,44,24,48,60,45,48,78,76,47,64,84,38,69,31,41,35,35,64,48,74,85,73,60,92,50,76,86,47,47,64,65,46,56,56,36,53,42,48,40,48,66,92,54,71,36,36,38,33,36,34,62,46,69,79,54,44,42,59,69,87,129

Organism: Trichinella pseudospiralis (NCBI:txid6337)

Mean predicted aligned error: 19.96 Å